Protein AF-0000000066780459 (afdb_homodimer)

pLDDT: mean 80.18, std 23.75, range [12.82, 98.44]

Nearest PDB structures (foldseek):
  1ce8-assembly1_A  TM=6.711E-01  e=1.599E-09  Escherichia coli
  1m6v-assembly1_G  TM=5.748E-01  e=7.649E-10  Escherichia coli
  1c30-assembly1_A  TM=6.714E-01  e=2.297E-08  Escherichia coli
  1a9x-assembly1_A  TM=5.619E-01  e=2.516E-09  Escherichia coli
  1jdb-assembly1_K  TM=5.556E-01  e=8.760E-09  Escherichia coli

Secondary structure (DSSP, 8-state):
--TTTTT---------GGGHHHHHHHHHHTT--S-B-----B-TTSSS-BHHHHHHHHHTT--B-S--GGGSS-BHHHHHHHHHTTT-----EEEESS-TTHHHHTTTPPSSEEEE-SB-STTTT--GGGEESSHHHHHHHHHHHHHHHS-EEEEE---EEEEEEEEEE-TTSGGGEEEPPPEEE----STT----HHHHHHS---TTSEEEPPTTSTTHHHHHHHHHHHHHHHHTT-SEEEEEEEEETTT--EEEEEEEET---S--GGGT--HHHHHHHH-SS--HHHHHHHHHHHHHHHHHHHS-SEEEEE-TTS-EEEEESS-B-TT-BSSB-SSSB--EEEEEE--TT-SS---EEEEEESSSS--EEEEEE-SS-SEEEEESSSEEEEESS-B-TTPBPEE-GGGG--TTSPPEE-----TT--SEE-----EE----HHHHHHHHHHHHHHHHHHHHHHHHHHHHHHHHHT----------------------------------------GGG-----TT-/--TTTTT---------GGGHHHHHHHHHHTT--S-B-----B-TTSSS-BHHHHHHHHHTT--B-S--GGGSS-BHHHHHHHHHTTT-----EEEESS-TTHHHHTTTPPSSEEEE-SB-STTTT--GGGEESSHHHHHHHHHHHHHHHS-EEEEE---EEEEEEEEEE-TTSGGGEEEPPPEEE----STT----HHHHHHS---TTSEEEPPTTSTTHHHHHHHHHHHHHHHHTT-SEEEEEEEEETTT--EEEEEEEET---S--GGGT--HHHHHHHH-SS--HHHHHHHHHHHHHHHHHHHS-SEEEEE-TT--EEEEESS-B-TT-BSSB-SSSB--EEEEEEE-TT-SS--EEEEEEESSSS--EEEEEE-SS-SEEEEESSSEEEEESS-B-TTPBPEE-GGGG--TTSPPEE-----TT--SEE-----EE----HHHHHHHHHHHHHHHHHHHHHHHHHHHHHHHHHT---------------------------------------------------

Foldseek 3Di:
DPPVPPPDDDDDDADWQVCLLVVLVVVVVVVPDQEAEDLFQDDPPDRTDFLSNLVSCVVSLGQYFFFHSQQRKDWQVVLCCQLVVVPAAAFDKAKDLDCPPVCVRCVVEDPFKFKADGIPGQRPPGDPLRTDRDPVSVSVSQVVCCVPPSMIMITHDFFAWKWKWKKAAACVDVVRIDTFFIKTFPPAPHRNGDDHNCCVQVPLLDPRGIDTDDPPQPARVQVRVSLVSSCCRSRVRGHMWMWIWGQHPVPRYIHTRDIRTSDHADDDVVSRGDPVQVRQCPGPVHHPSNVVVRRSVVSVVVSVLQDAQKDWDADPVRDIFIFGQAKDFWQAFRGDHPSGDWAKAKDWDWDPPDPATDIWIWIFGDPPDGDIGTAAEDPDFQKDWDDDPHITITGRGIGHHGGIGYDHQQRSQDQPHDKHADDNPDPPDPRIHHHHHDDDDDDPPVNVVVVCVVVVVVVVVVVVVVVVVVVVVVVVVPPDPPPPPPDDDDDDDDDDDDDDDDDDDDDDDDDDDDDDDPPPDDDDDDVVD/DPPVVPPDDDDDDADWQVCLLVVLVVVVVVVPDQEAEDLFQDDPPDRTDFLSNLVSCVVSLGQYFFFHSQQRKDWQVVLCCQLVVVPAAAFDKAKDLDCPPVCVRCVVEDPQKFKADGIPGQRPPGDPLRTHRDPVSVSVSQVVCCVPPSMIMITHDFFAWKWKWKKAAACVDVVRIDTFFIKTFPPAPGRNGDDHNCCVQVPQLDPRGIDTDDPPQPARVQVRVSLVSSCCRSRVRGHMWMWIWGQHPVPRYIHTRDIRTSDHADDDVVSRGDPVQVRQCPGPVHHPSNVVVRRSVVSVVVSVLQDAQKDWDADPVRHIFIFGQAKDFWQAFRGDHPSGAWAKAKDWDWDPPDPATDIWIWIFGDPPDGDIGTAAEDPDFQKDWDDDPHITITGRGIGHHGGIGYDHQQRSQDQPHDKHADDNPDPPDPRIHHHHHDDDDDDDPVNVVVVCVVVVVVVVVVVVVVVVVVVVVVVVVPPDPPPPPPDPDDDDDDDDYDYDDDDDDDDDDDDDDDDDDDDYDDDDDDDDD

Structure (mmCIF, N/CA/C/O backbone):
data_AF-0000000066780459-model_v1
#
loop_
_entity.id
_entity.type
_entity.pdbx_description
1 polymer 'Uncharacterized protein'
#
loop_
_atom_site.group_PDB
_atom_site.id
_atom_site.type_symbol
_atom_site.label_atom_id
_atom_site.label_alt_id
_atom_site.label_comp_id
_atom_site.label_asym_id
_atom_site.label_entity_id
_atom_site.label_seq_id
_atom_site.pdbx_PDB_ins_code
_atom_site.Cartn_x
_atom_site.Cartn_y
_atom_site.Cartn_z
_atom_site.occupancy
_atom_site.B_iso_or_equiv
_atom_site.auth_seq_id
_atom_site.auth_comp_id
_atom_site.auth_asym_id
_atom_site.auth_atom_id
_atom_site.pdbx_PDB_model_num
ATOM 1 N N . MET A 1 1 ? -21.969 7.328 26.766 1 37.88 1 MET A N 1
ATOM 2 C CA . MET A 1 1 ? -22.828 7.523 25.594 1 37.88 1 MET A CA 1
ATOM 3 C C . MET A 1 1 ? -24.297 7.309 25.938 1 37.88 1 MET A C 1
ATOM 5 O O . MET A 1 1 ? -25.047 6.734 25.156 1 37.88 1 MET A O 1
ATOM 9 N N . LYS A 1 2 ? -24.547 7.613 27.109 1 36.44 2 LYS A N 1
ATOM 10 C CA . LYS A 1 2 ? -25.844 7.266 27.703 1 36.44 2 LYS A CA 1
ATOM 11 C C . LYS A 1 2 ? -26.984 7.992 26.984 1 36.44 2 LYS A C 1
ATOM 13 O O . LYS A 1 2 ? -28.062 7.43 26.812 1 36.44 2 LYS A O 1
ATOM 18 N N . LYS A 1 3 ? -26.828 9.258 26.688 1 39.12 3 LYS A N 1
ATOM 19 C CA . LYS A 1 3 ? -28.047 9.992 26.375 1 39.12 3 LYS A CA 1
ATOM 20 C C . LYS A 1 3 ? -28.5 9.711 24.953 1 39.12 3 LYS A C 1
ATOM 22 O O . LYS A 1 3 ? -29.625 10.047 24.578 1 39.12 3 LYS A O 1
ATOM 27 N N . ASP A 1 4 ? -27.578 9.656 24 1 44.22 4 ASP A N 1
ATOM 28 C CA . ASP A 1 4 ? -28.047 9.555 22.625 1 44.22 4 ASP A CA 1
ATOM 29 C C . ASP A 1 4 ? -28.625 8.164 22.359 1 44.22 4 ASP A C 1
ATOM 31 O O . ASP A 1 4 ? -28.453 7.617 21.266 1 44.22 4 ASP A O 1
ATOM 35 N N . ARG A 1 5 ? -29.109 7.512 23.359 1 50.66 5 ARG A N 1
ATOM 36 C CA . ARG A 1 5 ? -29.562 6.141 23.594 1 50.66 5 ARG A CA 1
ATOM 37 C C . ARG A 1 5 ? -30.688 5.762 22.625 1 50.66 5 ARG A C 1
ATOM 39 O O . ARG A 1 5 ? -30.984 4.578 22.453 1 50.66 5 ARG A O 1
ATOM 46 N N . HIS A 1 6 ? -31.172 6.859 21.938 1 64.19 6 HIS A N 1
ATOM 47 C CA . HIS A 1 6 ? -32.375 6.324 21.297 1 64.19 6 HIS A CA 1
ATOM 48 C C . HIS A 1 6 ? -32.062 5.891 19.859 1 64.19 6 HIS A C 1
ATOM 50 O O . HIS A 1 6 ? -32.656 4.934 19.359 1 64.19 6 HIS A O 1
ATOM 56 N N . LYS A 1 7 ? -31 6.531 19.156 1 85.19 7 LYS A N 1
ATOM 57 C CA . LYS A 1 7 ? -30.859 6.211 17.75 1 85.19 7 LYS A CA 1
ATOM 58 C C . LYS A 1 7 ? -29.828 5.098 17.547 1 85.19 7 LYS A C 1
ATOM 60 O O . LYS A 1 7 ? -29.969 4.293 16.609 1 85.19 7 LYS A O 1
ATOM 65 N N . TYR A 1 8 ? -28.906 5.09 18.578 1 90.25 8 TYR A N 1
ATOM 66 C CA . TYR A 1 8 ? -27.844 4.105 18.422 1 90.25 8 TYR A CA 1
ATOM 67 C C . TYR A 1 8 ? -27.766 3.186 19.625 1 90.25 8 TYR A C 1
ATOM 69 O O . TYR A 1 8 ? -28 3.619 20.766 1 90.25 8 TYR A O 1
ATOM 77 N N . SER A 1 9 ? -27.547 1.994 19.391 1 92.5 9 SER A N 1
ATOM 78 C CA . SER A 1 9 ? -27.188 1.03 20.438 1 92.5 9 SER A CA 1
ATOM 79 C C . SER A 1 9 ? -25.734 0.6 20.297 1 92.5 9 SER A C 1
ATOM 81 O O . SER A 1 9 ? -25.281 0.232 19.219 1 92.5 9 SER A O 1
ATOM 83 N N . PHE A 1 10 ? -25.031 0.778 21.469 1 91.75 10 PHE A N 1
ATOM 84 C CA . PHE A 1 10 ? -23.609 0.51 21.406 1 91.75 10 PHE A CA 1
ATOM 85 C C . PHE A 1 10 ? -23.266 -0.778 22.141 1 91.75 10 PHE A C 1
ATOM 87 O O . PHE A 1 10 ? -23.828 -1.061 23.203 1 91.75 10 PHE A O 1
ATOM 94 N N . ALA A 1 11 ? -22.359 -1.571 21.516 1 94.06 11 ALA A N 1
ATOM 95 C CA . ALA A 1 11 ? -21.672 -2.697 22.156 1 94.06 11 ALA A CA 1
ATOM 96 C C . ALA A 1 11 ? -20.156 -2.502 22.156 1 94.06 11 ALA A C 1
ATOM 98 O O . ALA A 1 11 ? -19.562 -2.209 21.109 1 94.06 11 ALA A O 1
ATOM 99 N N . ASP A 1 12 ? -19.531 -2.652 23.328 1 93.19 12 ASP A N 1
ATOM 100 C CA . ASP A 1 12 ? -18.094 -2.447 23.453 1 93.19 12 ASP A CA 1
ATOM 101 C C . ASP A 1 12 ? -17.328 -3.762 23.297 1 93.19 12 ASP A C 1
ATOM 103 O O . ASP A 1 12 ? -17.734 -4.789 23.844 1 93.19 12 ASP A O 1
ATOM 107 N N . VAL A 1 13 ? -16.297 -3.707 22.484 1 95.44 13 VAL A N 1
ATOM 108 C CA . VAL A 1 13 ? -15.414 -4.859 22.312 1 95.44 13 VAL A CA 1
ATOM 109 C C . VAL A 1 13 ? -13.961 -4.438 22.484 1 95.44 13 VAL A C 1
ATOM 111 O O . VAL A 1 13 ? -13.492 -3.502 21.828 1 95.44 13 VAL A O 1
ATOM 114 N N . SER A 1 14 ? -13.25 -5.062 23.391 1 94.62 14 SER A N 1
ATOM 115 C CA . SER A 1 14 ? -11.82 -4.82 23.547 1 94.62 14 SER A CA 1
ATOM 116 C C . SER A 1 14 ? -11.008 -5.527 22.469 1 94.62 14 SER A C 1
ATOM 118 O O . SER A 1 14 ? -11.242 -6.703 22.188 1 94.62 14 SER A O 1
ATOM 120 N N . MET A 1 15 ? -10.125 -4.766 21.938 1 95.56 15 MET A N 1
ATOM 121 C CA . MET A 1 15 ? -9.305 -5.297 20.844 1 95.56 15 MET A CA 1
ATOM 122 C C . MET A 1 15 ? -7.887 -5.594 21.328 1 95.56 15 MET A C 1
ATOM 124 O O . MET A 1 15 ? -7.316 -4.82 22.094 1 95.56 15 MET A O 1
ATOM 128 N N . LYS A 1 16 ? -7.332 -6.699 20.859 1 94.5 16 LYS A N 1
ATOM 129 C CA . LYS A 1 16 ? -5.926 -7.047 21.047 1 94.5 16 LYS A CA 1
ATOM 130 C C . LYS A 1 16 ? -5.18 -7.09 19.719 1 94.5 16 LYS A C 1
ATOM 132 O O . LYS A 1 16 ? -5.617 -7.754 18.781 1 94.5 16 LYS A O 1
ATOM 137 N N . LYS A 1 17 ? -4.09 -6.461 19.734 1 93.31 17 LYS A N 1
ATOM 138 C CA . LYS A 1 17 ? -3.295 -6.344 18.516 1 93.31 17 LYS A CA 1
ATOM 139 C C . LYS A 1 17 ? -2.979 -7.715 17.938 1 93.31 17 LYS A C 1
ATOM 141 O O . LYS A 1 17 ? -2.998 -7.898 16.719 1 93.31 17 LYS A O 1
ATOM 146 N N . ILE A 1 18 ? -2.781 -8.719 18.75 1 92.19 18 ILE A N 1
ATOM 147 C CA . ILE A 1 18 ? -2.309 -10.039 18.344 1 92.19 18 ILE A CA 1
ATOM 148 C C . ILE A 1 18 ? -3.393 -10.758 17.547 1 92.19 18 ILE A C 1
ATOM 150 O O . ILE A 1 18 ? -3.1 -11.672 16.766 1 92.19 18 ILE A O 1
ATOM 154 N N . ASP A 1 19 ? -4.652 -10.352 17.625 1 92.69 19 ASP A N 1
ATOM 155 C CA . ASP A 1 19 ? -5.715 -11.07 16.938 1 92.69 19 ASP A CA 1
ATOM 156 C C . ASP A 1 19 ? -6.742 -10.102 16.359 1 92.69 19 ASP A C 1
ATOM 158 O O . ASP A 1 19 ? -7.918 -10.445 16.203 1 92.69 19 ASP A O 1
ATOM 162 N N . SER A 1 20 ? -6.328 -8.898 16.062 1 94.06 20 SER A N 1
ATOM 163 C CA . SER A 1 20 ? -7.211 -7.855 15.547 1 94.06 20 SER A CA 1
ATOM 164 C C . SER A 1 20 ? -7.965 -8.328 14.312 1 94.06 20 SER A C 1
ATOM 166 O O . SER A 1 20 ? -9.18 -8.156 14.211 1 94.06 20 SER A O 1
ATOM 168 N N . TYR A 1 21 ? -7.285 -8.945 13.352 1 91.94 21 TYR A N 1
ATOM 169 C CA . TYR A 1 21 ? -7.902 -9.359 12.094 1 91.94 21 TYR A CA 1
ATOM 170 C C . TYR A 1 21 ? -8.977 -10.414 12.336 1 91.94 21 TYR A C 1
ATOM 172 O O . TYR A 1 21 ? -10.078 -10.32 11.797 1 91.94 21 TYR A O 1
ATOM 180 N N . ARG A 1 22 ? -8.641 -11.359 13.141 1 91.31 22 ARG A N 1
ATOM 181 C CA . ARG A 1 22 ? -9.586 -12.422 13.445 1 91.31 22 ARG A CA 1
ATOM 182 C C . ARG A 1 22 ? -10.805 -11.875 14.188 1 91.31 22 ARG A C 1
ATOM 184 O O . ARG A 1 22 ? -11.945 -12.219 13.867 1 91.31 22 ARG A O 1
ATOM 191 N N . THR A 1 23 ? -10.562 -11.055 15.18 1 95.12 23 THR A N 1
ATOM 192 C CA . THR A 1 23 ? -11.648 -10.484 15.977 1 95.12 23 THR A CA 1
ATOM 193 C C . THR A 1 23 ? -12.562 -9.633 15.102 1 95.12 23 THR A C 1
ATOM 195 O O . THR A 1 23 ? -13.789 -9.75 15.172 1 95.12 23 THR A O 1
ATOM 198 N N . VAL A 1 24 ? -12.016 -8.797 14.234 1 96.06 24 VAL A N 1
ATOM 199 C CA . VAL A 1 24 ? -12.805 -7.945 13.352 1 96.06 24 VAL A CA 1
ATOM 200 C C . VAL A 1 24 ? -13.625 -8.805 12.391 1 96.06 24 VAL A C 1
ATOM 202 O O . VAL A 1 24 ? -14.812 -8.555 12.18 1 96.06 24 VAL A O 1
ATOM 205 N N . ARG A 1 25 ? -12.977 -9.773 11.812 1 92.44 25 ARG A N 1
ATOM 206 C CA . ARG A 1 25 ? -13.695 -10.672 10.906 1 92.44 25 ARG A CA 1
ATOM 207 C C . ARG A 1 25 ? -14.906 -11.289 11.602 1 92.44 25 ARG A C 1
ATOM 209 O O . ARG A 1 25 ? -16 -11.297 11.039 1 92.44 25 ARG A O 1
ATOM 216 N N . LYS A 1 26 ? -14.711 -11.766 12.82 1 93.69 26 LYS A N 1
ATOM 217 C CA . LYS A 1 26 ? -15.797 -12.391 13.57 1 93.69 26 LYS A CA 1
ATOM 218 C C . LYS A 1 26 ? -16.922 -11.398 13.852 1 93.69 26 LYS A C 1
ATOM 220 O O . LYS A 1 26 ? -18.094 -11.742 13.75 1 93.69 26 LYS A O 1
ATOM 225 N N . LEU A 1 27 ? -16.547 -10.25 14.188 1 96.12 27 LEU A N 1
ATOM 226 C CA . LEU A 1 27 ? -17.547 -9.219 14.477 1 96.12 27 LEU A CA 1
ATOM 227 C C . LEU A 1 27 ? -18.344 -8.867 13.227 1 96.12 27 LEU A C 1
ATOM 229 O O . LEU A 1 27 ? -19.562 -8.75 13.273 1 96.12 27 LEU A O 1
ATOM 233 N N . VAL A 1 28 ? -17.656 -8.672 12.102 1 94.06 28 VAL A N 1
ATOM 234 C CA . VAL A 1 28 ? -18.312 -8.289 10.852 1 94.06 28 VAL A CA 1
ATOM 235 C C . VAL A 1 28 ? -19.203 -9.422 10.367 1 94.06 28 VAL A C 1
ATOM 237 O O . VAL A 1 28 ? -20.359 -9.195 9.977 1 94.06 28 VAL A O 1
ATOM 240 N N . THR A 1 29 ? -18.766 -10.648 10.5 1 90.81 29 THR A N 1
ATOM 241 C CA . THR A 1 29 ? -19.484 -11.797 9.969 1 90.81 29 THR A CA 1
ATOM 242 C C . THR A 1 29 ? -20.688 -12.133 10.844 1 90.81 29 THR A C 1
ATOM 244 O O . THR A 1 29 ? -21.625 -12.805 10.398 1 90.81 29 THR A O 1
ATOM 247 N N . SER A 1 30 ? -20.656 -11.68 12.086 1 93.12 30 SER A N 1
ATOM 248 C CA . SER A 1 30 ? -21.797 -11.906 12.969 1 93.12 30 SER A CA 1
ATOM 249 C C . SER A 1 30 ? -23.047 -11.211 12.445 1 93.12 30 SER A C 1
ATOM 251 O O . SER A 1 30 ? -24.172 -11.547 12.844 1 93.12 30 SER A O 1
ATOM 253 N N . ASN A 1 31 ? -22.891 -10.141 11.633 1 90.81 31 ASN A N 1
ATOM 254 C CA . ASN A 1 31 ? -23.969 -9.328 11.062 1 90.81 31 ASN A CA 1
ATOM 255 C C . ASN A 1 31 ? -24.828 -8.688 12.148 1 90.81 31 ASN A C 1
ATOM 257 O O . ASN A 1 31 ? -26 -8.406 11.922 1 90.81 31 ASN A O 1
ATOM 261 N N . LYS A 1 32 ? -24.25 -8.492 13.281 1 94.5 32 LYS A N 1
ATOM 262 C CA . LYS A 1 32 ? -24.969 -7.914 14.414 1 94.5 32 LYS A CA 1
ATOM 263 C C . LYS A 1 32 ? -24.766 -6.406 14.492 1 94.5 32 LYS A C 1
ATOM 265 O O . LYS A 1 32 ? -25.484 -5.711 15.211 1 94.5 32 LYS A O 1
ATOM 270 N N . TYR A 1 33 ? -23.828 -5.918 13.75 1 96.19 33 TYR A N 1
ATOM 271 C CA . TYR A 1 33 ? -23.422 -4.52 13.883 1 96.19 33 TYR A CA 1
ATOM 272 C C . TYR A 1 33 ? -23.484 -3.805 12.547 1 96.19 33 TYR A C 1
ATOM 274 O O . TYR A 1 33 ? -23.031 -4.336 11.523 1 96.19 33 TYR A O 1
ATOM 282 N N . ASP A 1 34 ? -23.953 -2.604 12.547 1 96.12 34 ASP A N 1
ATOM 283 C CA . ASP A 1 34 ? -24.094 -1.812 11.328 1 96.12 34 ASP A CA 1
ATOM 284 C C . ASP A 1 34 ? -22.844 -0.964 11.078 1 96.12 34 ASP A C 1
ATOM 286 O O . ASP A 1 34 ? -22.469 -0.74 9.93 1 96.12 34 ASP A O 1
ATOM 290 N N . VAL A 1 35 ? -22.328 -0.477 12.172 1 97.62 35 VAL A N 1
ATOM 291 C CA . VAL A 1 35 ? -21.188 0.418 12.094 1 97.62 35 VAL A CA 1
ATOM 292 C C . VAL A 1 35 ? -20.203 0.1 13.227 1 97.62 35 VAL A C 1
ATOM 294 O O . VAL A 1 35 ? -20.625 -0.276 14.328 1 97.62 35 VAL A O 1
ATOM 297 N N . PHE A 1 36 ? -18.984 0.232 12.961 1 97.81 36 PHE A N 1
ATOM 298 C CA . PHE A 1 36 ? -17.938 0.041 13.969 1 97.81 36 PHE A CA 1
ATOM 299 C C . PHE A 1 36 ? -17.312 1.375 14.367 1 97.81 36 PHE A C 1
ATOM 301 O O . PHE A 1 36 ? -16.625 2.002 13.57 1 97.81 36 PHE A O 1
ATOM 308 N N . PHE A 1 37 ? -17.578 1.773 15.531 1 95.81 37 PHE A N 1
ATOM 309 C CA . PHE A 1 37 ? -16.969 2.977 16.094 1 95.81 37 PHE A CA 1
ATOM 310 C C . PHE A 1 37 ? -15.562 2.688 16.609 1 95.81 37 PHE A C 1
ATOM 312 O O . PHE A 1 37 ? -15.398 2.16 17.703 1 95.81 37 PHE A O 1
ATOM 319 N N . ASN A 1 38 ? -14.555 3.055 15.836 1 95.88 38 ASN A N 1
ATOM 320 C CA . ASN A 1 38 ? -13.18 2.688 16.156 1 95.88 38 ASN A CA 1
ATOM 321 C C . ASN A 1 38 ? -12.539 3.682 17.125 1 95.88 38 ASN A C 1
ATOM 323 O O . ASN A 1 38 ? -12.391 4.859 16.797 1 95.88 38 ASN A O 1
ATOM 327 N N . LEU A 1 39 ? -12.117 3.182 18.25 1 93.25 39 LEU A N 1
ATOM 328 C CA . LEU A 1 39 ? -11.461 4.008 19.266 1 93.25 39 LEU A CA 1
ATOM 329 C C . LEU A 1 39 ? -10.039 3.525 19.516 1 93.25 39 LEU A C 1
ATOM 331 O O . LEU A 1 39 ? -9.383 3.975 20.453 1 93.25 39 LEU A O 1
ATOM 335 N N . CYS A 1 40 ? -9.578 2.584 18.688 1 93 40 CYS A N 1
ATOM 336 C CA . CYS A 1 40 ? -8.211 2.096 18.812 1 93 40 CYS A CA 1
ATOM 337 C C . CYS A 1 40 ? -7.211 3.111 18.266 1 93 40 CYS A C 1
ATOM 339 O O . CYS A 1 40 ? -7.352 3.584 17.141 1 93 40 CYS A O 1
ATOM 341 N N . ASP A 1 41 ? -6.199 3.418 19.047 1 89 41 ASP A N 1
ATOM 342 C CA . ASP A 1 41 ? -5.242 4.441 18.625 1 89 41 ASP A CA 1
ATOM 343 C C . ASP A 1 41 ? -3.809 3.998 18.922 1 89 41 ASP A C 1
ATOM 345 O O . ASP A 1 41 ? -2.914 4.832 19.062 1 89 41 ASP A O 1
ATOM 349 N N . GLY A 1 42 ? -3.604 2.727 19.047 1 88.69 42 GLY A N 1
ATOM 350 C CA . GLY A 1 42 ? -2.262 2.23 19.297 1 88.69 42 GLY A CA 1
ATOM 351 C C . GLY A 1 42 ? -1.321 2.426 18.125 1 88.69 42 GLY A C 1
ATOM 352 O O . GLY A 1 42 ? -1.724 2.277 16.969 1 88.69 42 GLY A O 1
ATOM 353 N N . GLY A 1 43 ? -0.076 2.76 18.453 1 87.19 43 GLY A N 1
ATOM 354 C CA . GLY A 1 43 ? 0.951 2.859 17.438 1 87.19 43 GLY A CA 1
ATOM 355 C C . GLY A 1 43 ? 1.487 1.512 16.984 1 87.19 43 GLY A C 1
ATOM 356 O O . GLY A 1 43 ? 1.305 0.508 17.688 1 87.19 43 GLY A O 1
ATOM 357 N N . ARG A 1 44 ? 2.119 1.483 15.836 1 86.12 44 ARG A N 1
ATOM 358 C CA . ARG A 1 44 ? 2.695 0.253 15.297 1 86.12 44 ARG A CA 1
ATOM 359 C C . ARG A 1 44 ? 3.729 -0.329 16.266 1 86.12 44 ARG A C 1
ATOM 361 O O . ARG A 1 44 ? 3.818 -1.548 16.422 1 86.12 44 ARG A O 1
ATOM 368 N N . ASP A 1 45 ? 4.484 0.536 16.891 1 86.31 45 ASP A N 1
ATOM 369 C CA . ASP A 1 45 ? 5.562 0.108 17.781 1 86.31 45 ASP A CA 1
ATOM 370 C C . ASP A 1 45 ? 5.039 -0.149 19.188 1 86.31 45 ASP A C 1
ATOM 372 O O . ASP A 1 45 ? 5.816 -0.461 20.094 1 86.31 45 ASP A O 1
ATOM 376 N N . GLU A 1 46 ? 3.754 -0.04 19.391 1 87.25 46 GLU A N 1
ATOM 377 C CA . GLU A 1 46 ? 3.133 -0.307 20.688 1 87.25 46 GLU A CA 1
ATOM 378 C C . GLU A 1 46 ? 2.395 -1.643 20.672 1 87.25 46 GLU A C 1
ATOM 380 O O . GLU A 1 46 ? 2.131 -2.207 19.609 1 87.25 46 GLU A O 1
ATOM 385 N N . LYS A 1 47 ? 2.092 -2.08 21.891 1 89.62 47 LYS A N 1
ATOM 386 C CA . LYS A 1 47 ? 1.354 -3.336 22.016 1 89.62 47 LYS A CA 1
ATOM 387 C C . LYS A 1 47 ? -0.144 -3.113 21.828 1 89.62 47 LYS A C 1
ATOM 389 O O . LYS A 1 47 ? -0.891 -4.062 21.578 1 89.62 47 LYS A O 1
ATOM 394 N N . ARG A 1 48 ? -0.58 -1.941 21.969 1 90.94 48 ARG A N 1
ATOM 395 C CA . ARG A 1 48 ? -1.997 -1.627 21.828 1 90.94 48 ARG A CA 1
ATOM 396 C C . ARG A 1 48 ? -2.426 -1.698 20.359 1 90.94 48 ARG A C 1
ATOM 398 O O . ARG A 1 48 ? -1.646 -1.373 19.469 1 90.94 48 ARG A O 1
ATOM 405 N N . ALA A 1 49 ? -3.695 -2.094 20.172 1 94.12 49 ALA A N 1
ATOM 406 C CA . ALA A 1 49 ? -4.254 -2.188 18.812 1 94.12 49 ALA A CA 1
ATOM 407 C C . ALA A 1 49 ? -4.426 -0.804 18.203 1 94.12 49 ALA A C 1
ATOM 409 O O . ALA A 1 49 ? -4.77 0.156 18.891 1 94.12 49 ALA A O 1
ATOM 410 N N . GLY A 1 50 ? -4.176 -0.692 16.922 1 93.25 50 GLY A N 1
ATOM 411 C CA . GLY A 1 50 ? -4.262 0.56 16.188 1 93.25 50 GLY A CA 1
ATOM 412 C C . GLY A 1 50 ? -4.59 0.368 14.719 1 93.25 50 GLY A C 1
ATOM 413 O O . GLY A 1 50 ? -5.73 0.053 14.367 1 93.25 50 GLY A O 1
ATOM 414 N N . VAL A 1 51 ? -3.584 0.511 13.859 1 92.62 51 VAL A N 1
ATOM 415 C CA . VAL A 1 51 ? -3.82 0.506 12.422 1 92.62 51 VAL A CA 1
ATOM 416 C C . VAL A 1 51 ? -4.246 -0.89 11.977 1 92.62 51 VAL A C 1
ATOM 418 O O . VAL A 1 51 ? -4.957 -1.039 10.977 1 92.62 51 VAL A O 1
ATOM 421 N N . ASP A 1 52 ? -3.83 -1.92 12.688 1 93.44 52 ASP A N 1
ATOM 422 C CA . ASP A 1 52 ? -4.219 -3.289 12.359 1 93.44 52 ASP A CA 1
ATOM 423 C C . ASP A 1 52 ? -5.734 -3.453 12.398 1 93.44 52 ASP A C 1
ATOM 425 O O . ASP A 1 52 ? -6.305 -4.188 11.586 1 93.44 52 ASP A O 1
ATOM 429 N N . VAL A 1 53 ? -6.391 -2.766 13.289 1 96.69 53 VAL A N 1
ATOM 430 C CA . VAL A 1 53 ? -7.848 -2.809 13.375 1 96.69 53 VAL A CA 1
ATOM 431 C C . VAL A 1 53 ? -8.453 -2.135 12.148 1 96.69 53 VAL A C 1
ATOM 433 O O . VAL A 1 53 ? -9.375 -2.674 11.523 1 96.69 53 VAL A O 1
ATOM 436 N N . VAL A 1 54 ? -7.957 -0.997 11.812 1 95.38 54 VAL A N 1
ATOM 437 C CA . VAL A 1 54 ? -8.477 -0.233 10.68 1 95.38 54 VAL A CA 1
ATOM 438 C C . VAL A 1 54 ? -8.289 -1.032 9.391 1 95.38 54 VAL A C 1
ATOM 440 O O . VAL A 1 54 ? -9.219 -1.146 8.586 1 95.38 54 VAL A O 1
ATOM 443 N N . GLU A 1 55 ? -7.137 -1.595 9.195 1 92.44 55 GLU A N 1
ATOM 444 C CA . GLU A 1 55 ? -6.863 -2.41 8.016 1 92.44 55 GLU A CA 1
ATOM 445 C C . GLU A 1 55 ? -7.812 -3.602 7.938 1 92.44 55 GLU A C 1
ATOM 447 O O . GLU A 1 55 ? -8.289 -3.951 6.855 1 92.44 55 GLU A O 1
ATOM 452 N N . ALA A 1 56 ? -8.031 -4.234 9.062 1 93.5 56 ALA A N 1
ATOM 453 C CA . ALA A 1 56 ? -8.961 -5.359 9.109 1 93.5 56 ALA A CA 1
ATOM 454 C C . ALA A 1 56 ? -10.367 -4.922 8.703 1 93.5 56 ALA A C 1
ATOM 456 O O . ALA A 1 56 ? -11.055 -5.625 7.957 1 93.5 56 ALA A O 1
ATOM 457 N N . LEU A 1 57 ? -10.805 -3.803 9.219 1 95.31 57 LEU A N 1
ATOM 458 C CA . LEU A 1 57 ? -12.125 -3.271 8.883 1 95.31 57 LEU A CA 1
ATOM 459 C C . LEU A 1 57 ? -12.227 -2.967 7.395 1 95.31 57 LEU A C 1
ATOM 461 O O . LEU A 1 57 ? -13.25 -3.256 6.766 1 95.31 57 LEU A O 1
ATOM 465 N N . GLU A 1 58 ? -11.211 -2.424 6.828 1 90.5 58 GLU A N 1
ATOM 466 C CA . GLU A 1 58 ? -11.18 -2.139 5.398 1 90.5 58 GLU A CA 1
ATOM 467 C C . GLU A 1 58 ? -11.227 -3.424 4.574 1 90.5 58 GLU A C 1
ATOM 469 O O . GLU A 1 58 ? -11.945 -3.504 3.58 1 90.5 58 GLU A O 1
ATOM 474 N N . GLU A 1 59 ? -10.445 -4.34 5.012 1 86.56 59 GLU A N 1
ATOM 475 C CA . GLU A 1 59 ? -10.398 -5.613 4.301 1 86.56 59 GLU A CA 1
ATOM 476 C C . GLU A 1 59 ? -11.773 -6.27 4.246 1 86.56 59 GLU A C 1
ATOM 478 O O . GLU A 1 59 ? -12.125 -6.906 3.252 1 86.56 59 GLU A O 1
ATOM 483 N N . GLN A 1 60 ? -12.531 -6.098 5.309 1 89 60 GLN A N 1
ATOM 484 C CA . GLN A 1 60 ? -13.859 -6.695 5.398 1 89 60 GLN A CA 1
ATOM 485 C C . GLN A 1 60 ? -14.922 -5.762 4.828 1 89 60 GLN A C 1
ATOM 487 O O . GLN A 1 60 ? -16.125 -6.027 4.957 1 89 60 GLN A O 1
ATOM 492 N N . ASN A 1 61 ? -14.555 -4.641 4.297 1 89.38 61 ASN A N 1
ATOM 493 C CA . ASN A 1 61 ? -15.461 -3.604 3.812 1 89.38 61 ASN A CA 1
ATOM 494 C C . ASN A 1 61 ? -16.516 -3.24 4.859 1 89.38 61 ASN A C 1
ATOM 496 O O . ASN A 1 61 ? -17.703 -3.176 4.555 1 89.38 61 ASN A O 1
ATOM 500 N N . ALA A 1 62 ? -16.094 -3.068 6.055 1 95.25 62 ALA A N 1
ATOM 501 C CA . ALA A 1 62 ? -16.984 -2.648 7.137 1 95.25 62 ALA A CA 1
ATOM 502 C C . ALA A 1 62 ? -17.156 -1.134 7.148 1 95.25 62 ALA A C 1
ATOM 504 O O . ALA A 1 62 ? -16.281 -0.399 6.668 1 95.25 62 ALA A O 1
ATOM 505 N N . ALA A 1 63 ? -18.312 -0.714 7.574 1 96.69 63 ALA A N 1
ATOM 506 C CA . ALA A 1 63 ? -18.469 0.703 7.891 1 96.69 63 ALA A CA 1
ATOM 507 C C . ALA A 1 63 ? -17.812 1.046 9.227 1 96.69 63 ALA A C 1
ATOM 509 O O . ALA A 1 63 ? -18.141 0.457 10.258 1 96.69 63 ALA A O 1
ATOM 510 N N . PHE A 1 64 ? -16.891 1.993 9.227 1 97.44 64 PHE A N 1
ATOM 511 C CA . PHE A 1 64 ? -16.219 2.338 10.484 1 97.44 64 PHE A CA 1
ATOM 512 C C . PHE A 1 64 ? -15.93 3.832 10.547 1 97.44 64 PHE A C 1
ATOM 514 O O . PHE A 1 64 ? -15.789 4.488 9.516 1 97.44 64 PHE A O 1
ATOM 521 N N . THR A 1 65 ? -15.859 4.336 11.727 1 96.75 65 THR A N 1
ATOM 522 C CA . THR A 1 65 ? -15.586 5.754 11.945 1 96.75 65 THR A CA 1
ATOM 523 C C . THR A 1 65 ? -14.094 5.996 12.117 1 96.75 65 THR A C 1
ATOM 525 O O . THR A 1 65 ? -13.32 5.055 12.305 1 96.75 65 THR A O 1
ATOM 528 N N . GLY A 1 66 ? -13.68 7.281 11.992 1 95.44 66 GLY A N 1
ATOM 529 C CA . GLY A 1 66 ? -12.289 7.668 12.18 1 95.44 66 GLY A CA 1
ATOM 530 C C . GLY A 1 66 ? -11.508 7.703 10.883 1 95.44 66 GLY A C 1
ATOM 531 O O . GLY A 1 66 ? -12.094 7.777 9.797 1 95.44 66 GLY A O 1
ATOM 532 N N . THR A 1 67 ? -10.25 7.695 11.047 1 93.38 67 THR A N 1
ATOM 533 C CA . THR A 1 67 ? -9.352 7.797 9.898 1 93.38 67 THR A CA 1
ATOM 534 C C . THR A 1 67 ? -9.18 6.441 9.219 1 93.38 67 THR A C 1
ATOM 536 O O . THR A 1 67 ? -9.484 5.402 9.812 1 93.38 67 THR A O 1
ATOM 539 N N . ASP A 1 68 ? -8.797 6.465 7.98 1 90.69 68 ASP A N 1
ATOM 540 C CA . ASP A 1 68 ? -8.469 5.223 7.281 1 90.69 68 ASP A CA 1
ATOM 541 C C . ASP A 1 68 ? -7.012 4.836 7.512 1 90.69 68 ASP A C 1
ATOM 543 O O . ASP A 1 68 ? -6.293 5.512 8.25 1 90.69 68 ASP A O 1
ATOM 547 N N . SER A 1 69 ? -6.602 3.699 7.012 1 89.38 69 SER A N 1
ATOM 548 C CA . SER A 1 69 ? -5.277 3.15 7.289 1 89.38 69 SER A CA 1
ATOM 549 C C . SER A 1 69 ? -4.18 4.035 6.715 1 89.38 69 SER A C 1
ATOM 551 O O . SER A 1 69 ? -3.076 4.098 7.258 1 89.38 69 SER A O 1
ATOM 553 N N . ARG A 1 70 ? -4.387 4.824 5.715 1 84.69 70 ARG A N 1
ATOM 554 C CA . ARG A 1 70 ? -3.404 5.684 5.059 1 84.69 70 ARG A CA 1
ATOM 555 C C . ARG A 1 70 ? -3.064 6.891 5.93 1 84.69 70 ARG A C 1
ATOM 557 O O . ARG A 1 70 ? -1.955 7.422 5.855 1 84.69 70 ARG A O 1
ATOM 564 N N . GLY A 1 71 ? -4.066 7.312 6.625 1 87.25 71 GLY A N 1
ATOM 565 C CA . GLY A 1 71 ? -3.871 8.508 7.426 1 87.25 71 GLY A CA 1
ATOM 566 C C . GLY A 1 71 ? -3.754 8.219 8.906 1 87.25 71 GLY A C 1
ATOM 567 O O . GLY A 1 71 ? -3.768 9.141 9.727 1 87.25 71 GLY A O 1
ATOM 568 N N . PHE A 1 72 ? -3.586 6.961 9.32 1 90.75 72 PHE A N 1
ATOM 569 C CA . PHE A 1 72 ? -3.689 6.574 10.719 1 90.75 72 PHE A CA 1
ATOM 570 C C . PHE A 1 72 ? -2.432 6.965 11.484 1 90.75 72 PHE A C 1
ATOM 572 O O . PHE A 1 72 ? -2.512 7.414 12.633 1 90.75 72 PHE A O 1
ATOM 579 N N . GLU A 1 73 ? -1.266 6.789 10.938 1 88.69 73 GLU A N 1
ATOM 580 C CA . GLU A 1 73 ? -0.009 7.082 11.617 1 88.69 73 GLU A CA 1
ATOM 581 C C . GLU A 1 73 ? 0.991 7.746 10.672 1 88.69 73 GLU A C 1
ATOM 583 O O . GLU A 1 73 ? 2.045 7.18 10.383 1 88.69 73 GLU A O 1
ATOM 588 N N . PRO A 1 74 ? 0.739 8.945 10.328 1 88.94 74 PRO A N 1
ATOM 589 C CA . PRO A 1 74 ? 1.692 9.664 9.477 1 88.94 74 PRO A CA 1
ATOM 590 C C . PRO A 1 74 ? 2.99 10.008 10.203 1 88.94 74 PRO A C 1
ATOM 592 O O . PRO A 1 74 ? 2.975 10.258 11.414 1 88.94 74 PRO A O 1
ATOM 595 N N . SER A 1 75 ? 4.09 10.055 9.5 1 89 75 SER A N 1
ATOM 596 C CA . SER A 1 75 ? 5.348 10.477 10.094 1 89 75 SER A CA 1
ATOM 597 C C . SER A 1 75 ? 5.387 11.992 10.297 1 89 75 SER A C 1
ATOM 599 O O . SER A 1 75 ? 4.766 12.734 9.539 1 89 75 SER A O 1
ATOM 601 N N . LYS A 1 76 ? 6.152 12.406 11.281 1 91.12 76 LYS A N 1
ATOM 602 C CA . LYS A 1 76 ? 6.273 13.836 11.539 1 91.12 76 LYS A CA 1
ATOM 603 C C . LYS A 1 76 ? 6.887 14.562 10.344 1 91.12 76 LYS A C 1
ATOM 605 O O . LYS A 1 76 ? 6.523 15.703 10.055 1 91.12 76 LYS A O 1
ATOM 610 N N . ILE A 1 77 ? 7.746 13.867 9.648 1 90.25 77 ILE A N 1
ATOM 611 C CA . ILE A 1 77 ? 8.367 14.484 8.477 1 90.25 77 ILE A CA 1
ATOM 612 C C . ILE A 1 77 ? 7.328 14.664 7.375 1 90.25 77 ILE A C 1
ATOM 614 O O . ILE A 1 77 ? 7.223 15.742 6.785 1 90.25 77 ILE A O 1
ATOM 618 N N . ASP A 1 78 ? 6.574 13.656 7.133 1 92 78 ASP A N 1
ATOM 619 C CA . ASP A 1 78 ? 5.531 13.75 6.117 1 92 78 ASP A CA 1
ATOM 620 C C . ASP A 1 78 ? 4.535 14.859 6.457 1 92 78 ASP A C 1
ATOM 622 O O . ASP A 1 78 ? 4.129 15.625 5.582 1 92 78 ASP A O 1
ATOM 626 N N . MET A 1 79 ? 4.176 14.906 7.715 1 93.75 79 MET A N 1
ATOM 627 C CA . MET A 1 79 ? 3.254 15.953 8.156 1 93.75 79 MET A CA 1
ATOM 628 C C . MET A 1 79 ? 3.811 17.328 7.848 1 93.75 79 MET A C 1
ATOM 630 O O . MET A 1 79 ? 3.113 18.172 7.281 1 93.75 79 MET A O 1
ATOM 634 N N . LYS A 1 80 ? 5.035 17.5 8.195 1 92.75 80 LYS A N 1
ATOM 635 C CA . LYS A 1 80 ? 5.676 18.797 8.023 1 92.75 80 LYS A CA 1
ATOM 636 C C . LYS A 1 80 ? 5.805 19.156 6.539 1 92.75 80 LYS A C 1
ATOM 638 O O . LYS A 1 80 ? 5.559 20.297 6.145 1 92.75 80 LYS A O 1
ATOM 643 N N . LEU A 1 81 ? 6.168 18.172 5.742 1 92.94 81 LEU A N 1
ATOM 644 C CA . LEU A 1 81 ? 6.309 18.422 4.312 1 92.94 81 LEU A CA 1
ATOM 645 C C . LEU A 1 81 ? 4.961 18.781 3.689 1 92.94 81 LEU A C 1
ATOM 647 O O . LEU A 1 81 ? 4.867 19.734 2.91 1 92.94 81 LEU A O 1
ATOM 651 N N . MET A 1 82 ? 3.965 18.125 4.066 1 92.75 82 MET A N 1
ATOM 652 C CA . MET A 1 82 ? 2.646 18.344 3.479 1 92.75 82 MET A CA 1
ATOM 653 C C . MET A 1 82 ? 2.07 19.688 3.904 1 92.75 82 MET A C 1
ATOM 655 O O . MET A 1 82 ? 1.652 20.484 3.062 1 92.75 82 MET A O 1
ATOM 659 N N . VAL A 1 83 ? 2.102 19.922 5.113 1 93.06 83 VAL A N 1
ATOM 660 C CA . VAL A 1 83 ? 1.458 21.125 5.609 1 93.06 83 VAL A CA 1
ATOM 661 C C . VAL A 1 83 ? 2.371 22.328 5.375 1 93.06 83 VAL A C 1
ATOM 663 O O . VAL A 1 83 ? 1.902 23.406 5.012 1 93.06 83 VAL A O 1
ATOM 666 N N . GLY A 1 84 ? 3.645 22.125 5.555 1 91.69 84 GLY A N 1
ATOM 667 C CA . GLY A 1 84 ? 4.594 23.203 5.305 1 91.69 84 GLY A CA 1
ATOM 668 C C . GLY A 1 84 ? 4.598 23.672 3.863 1 91.69 84 GLY A C 1
ATOM 669 O O . GLY A 1 84 ? 4.691 24.875 3.598 1 91.69 84 GLY A O 1
ATOM 670 N N . SER A 1 85 ? 4.477 22.75 2.998 1 90.12 85 SER A N 1
ATOM 671 C CA . SER A 1 85 ? 4.492 23.078 1.575 1 90.12 85 SER A CA 1
ATOM 672 C C . SER A 1 85 ? 3.211 23.781 1.156 1 90.12 85 SER A C 1
ATOM 674 O O . SER A 1 85 ? 3.139 24.359 0.066 1 90.12 85 SER A O 1
ATOM 676 N N . SER A 1 86 ? 2.246 23.781 1.998 1 89 86 SER A N 1
ATOM 677 C CA . SER A 1 86 ? 1.001 24.484 1.712 1 89 86 SER A CA 1
ATOM 678 C C . SER A 1 86 ? 1.057 25.922 2.201 1 89 86 SER A C 1
ATOM 680 O O . SER A 1 86 ? 0.15 26.719 1.928 1 89 86 SER A O 1
ATOM 682 N N . GLY A 1 87 ? 2.045 26.25 2.982 1 86.06 87 GLY A N 1
ATOM 683 C CA . GLY A 1 87 ? 2.199 27.609 3.48 1 86.06 87 GLY A CA 1
ATOM 684 C C . GLY A 1 87 ? 1.956 27.734 4.973 1 86.06 87 GLY A C 1
ATOM 685 O O . GLY A 1 87 ? 2.043 28.828 5.535 1 86.06 87 GLY A O 1
ATOM 686 N N . VAL A 1 88 ? 1.644 26.688 5.605 1 91.88 88 VAL A N 1
ATOM 687 C CA . VAL A 1 88 ? 1.526 26.656 7.062 1 91.88 88 VAL A CA 1
ATOM 688 C C . VAL A 1 88 ? 2.916 26.625 7.691 1 91.88 88 VAL A C 1
ATOM 690 O O . VAL A 1 88 ? 3.809 25.922 7.219 1 91.88 88 VAL A O 1
ATOM 693 N N . LYS A 1 89 ? 3.078 27.391 8.727 1 92.5 89 LYS A N 1
ATOM 694 C CA . LYS A 1 89 ? 4.383 27.453 9.383 1 92.5 89 LYS A CA 1
ATOM 695 C C . LYS A 1 89 ? 4.652 26.188 10.188 1 92.5 89 LYS A C 1
ATOM 697 O O . LYS A 1 89 ? 3.811 25.75 10.969 1 92.5 89 LYS A O 1
ATOM 702 N N . VAL A 1 90 ? 5.773 25.609 9.93 1 94 90 VAL A N 1
ATOM 703 C CA . VAL A 1 90 ? 6.281 24.469 10.688 1 94 90 VAL A CA 1
ATOM 704 C C . VAL A 1 90 ? 7.707 24.75 11.156 1 94 90 VAL A C 1
ATOM 706 O O . VAL A 1 90 ? 8.445 25.5 10.508 1 94 90 VAL A O 1
ATOM 709 N N . PRO A 1 91 ? 8.062 24.219 12.305 1 92.62 91 PRO A N 1
ATOM 710 C CA . PRO A 1 91 ? 9.461 24.422 12.695 1 92.62 91 PRO A CA 1
ATOM 711 C C . PRO A 1 91 ? 10.445 23.844 11.688 1 92.62 91 PRO A C 1
ATOM 713 O O . PRO A 1 91 ? 10.195 22.766 11.125 1 92.62 91 PRO A O 1
ATOM 716 N N . ASN A 1 92 ? 11.539 24.531 11.523 1 90.5 92 ASN A N 1
ATOM 717 C CA . ASN A 1 92 ? 12.625 23.938 10.75 1 90.5 92 ASN A CA 1
ATOM 718 C C . ASN A 1 92 ? 13.156 22.672 11.414 1 90.5 92 ASN A C 1
ATOM 720 O O . ASN A 1 92 ? 13.102 22.531 12.633 1 90.5 92 ASN A O 1
ATOM 724 N N . PHE A 1 93 ? 13.641 21.734 10.531 1 91.56 93 PHE A N 1
ATOM 725 C CA . PHE A 1 93 ? 14.047 20.469 11.117 1 91.56 93 PHE A CA 1
ATOM 726 C C . PHE A 1 93 ? 15.141 19.812 10.289 1 91.56 93 PHE A C 1
ATOM 728 O O . PHE A 1 93 ? 15.477 20.281 9.203 1 91.56 93 PHE A O 1
ATOM 735 N N . VAL A 1 94 ? 15.75 18.828 10.867 1 89.75 94 VAL A N 1
ATOM 736 C CA . VAL A 1 94 ? 16.672 17.922 10.18 1 89.75 94 VAL A CA 1
ATOM 737 C C . VAL A 1 94 ? 16.516 16.516 10.727 1 89.75 94 VAL A C 1
ATOM 739 O O . VAL A 1 94 ? 16.312 16.312 11.93 1 89.75 94 VAL A O 1
ATOM 742 N N . LEU A 1 95 ? 16.453 15.57 9.82 1 88.62 95 LEU A N 1
ATOM 743 C CA . LEU A 1 95 ? 16.453 14.164 10.195 1 88.62 95 LEU A CA 1
ATOM 744 C C . LEU A 1 95 ? 17.875 13.602 10.188 1 88.62 95 LEU A C 1
ATOM 746 O O . LEU A 1 95 ? 18.562 13.68 9.172 1 88.62 95 LEU A O 1
ATOM 750 N N . LEU A 1 96 ? 18.25 13.094 11.312 1 90.88 96 LEU A N 1
ATOM 751 C CA . LEU A 1 96 ? 19.625 12.602 11.453 1 90.88 96 LEU A CA 1
ATOM 752 C C . LEU A 1 96 ? 19.641 11.086 11.617 1 90.88 96 LEU A C 1
ATOM 754 O O . LEU A 1 96 ? 18.812 10.523 12.328 1 90.88 96 LEU A O 1
ATOM 758 N N . SER A 1 97 ? 20.578 10.438 10.859 1 87.75 97 SER A N 1
ATOM 759 C CA . SER A 1 97 ? 20.797 9.008 11.016 1 87.75 97 SER A CA 1
ATOM 760 C C . SER A 1 97 ? 22.094 8.719 11.773 1 87.75 97 SER A C 1
ATOM 762 O O . SER A 1 97 ? 22.406 7.566 12.055 1 87.75 97 SER A O 1
ATOM 764 N N . ASN A 1 98 ? 22.844 9.688 12.016 1 87.75 98 ASN A N 1
ATOM 765 C CA . ASN A 1 98 ? 24.062 9.633 12.805 1 87.75 98 ASN A CA 1
ATOM 766 C C . ASN A 1 98 ? 24.422 11 13.391 1 87.75 98 ASN A C 1
ATOM 768 O O . ASN A 1 98 ? 23.781 12 13.062 1 87.75 98 ASN A O 1
ATOM 772 N N . ASP A 1 99 ? 25.375 10.977 14.328 1 90.12 99 ASP A N 1
ATOM 773 C CA . ASP A 1 99 ? 25.719 12.234 14.977 1 90.12 99 ASP A CA 1
ATOM 774 C C . ASP A 1 99 ? 27 12.828 14.375 1 90.12 99 ASP A C 1
ATOM 776 O O . ASP A 1 99 ? 27.641 13.688 14.984 1 90.12 99 ASP A O 1
ATOM 780 N N . GLU A 1 100 ? 27.297 12.367 13.219 1 90.75 100 GLU A N 1
ATOM 781 C CA . GLU A 1 100 ? 28.453 12.93 12.547 1 90.75 100 GLU A CA 1
ATOM 782 C C . GLU A 1 100 ? 28.156 14.328 12 1 90.75 100 GLU A C 1
ATOM 784 O O . GLU A 1 100 ? 27.062 14.578 11.5 1 90.75 100 GLU A O 1
ATOM 789 N N . SER A 1 101 ? 29.109 15.227 12.117 1 91.88 101 SER A N 1
ATOM 790 C CA . SER A 1 101 ? 29.016 16.594 11.609 1 91.88 101 SER A CA 1
ATOM 791 C C . SER A 1 101 ? 27.719 17.25 12.062 1 91.88 101 SER A C 1
ATOM 793 O O . SER A 1 101 ? 27.031 17.906 11.273 1 91.88 101 SER A O 1
ATOM 795 N N . LEU A 1 102 ? 27.469 17.031 13.258 1 93.81 102 LEU A N 1
ATOM 796 C CA . LEU A 1 102 ? 26.203 17.484 13.836 1 93.81 102 LEU A CA 1
ATOM 797 C C . LEU A 1 102 ? 26.047 18.984 13.695 1 93.81 102 LEU A C 1
ATOM 799 O O . LEU A 1 102 ? 24.984 19.484 13.305 1 93.81 102 LEU A O 1
ATOM 803 N N . ALA A 1 103 ? 27.078 19.734 14.039 1 93.31 103 ALA A N 1
ATOM 804 C CA . ALA A 1 103 ? 27.047 21.188 13.969 1 93.31 103 ALA A CA 1
ATOM 805 C C . ALA A 1 103 ? 26.719 21.656 12.555 1 93.31 103 ALA A C 1
ATOM 807 O O . ALA A 1 103 ? 25.922 22.578 12.367 1 93.31 103 ALA A O 1
ATOM 808 N N . LYS A 1 104 ? 27.312 21.016 11.648 1 90.75 104 LYS A N 1
ATOM 809 C CA . LYS A 1 104 ? 27.094 21.375 10.258 1 90.75 104 LYS A CA 1
ATOM 810 C C . LYS A 1 104 ? 25.672 21.031 9.812 1 90.75 104 LYS A C 1
ATOM 812 O O . LYS A 1 104 ? 25.016 21.828 9.156 1 90.75 104 LYS A O 1
ATOM 817 N N . LYS A 1 105 ? 25.203 19.891 10.172 1 88.56 105 LYS A N 1
ATOM 818 C CA . LYS A 1 105 ? 23.891 19.406 9.766 1 88.56 105 LYS A CA 1
ATOM 819 C C . LYS A 1 105 ? 22.781 20.234 10.414 1 88.56 105 LYS A C 1
ATOM 821 O O . LYS A 1 105 ? 21.688 20.344 9.867 1 88.56 105 LYS A O 1
ATOM 826 N N . CYS A 1 106 ? 23.109 20.859 11.508 1 91.75 106 CYS A N 1
ATOM 827 C CA . CYS A 1 106 ? 22.094 21.594 12.25 1 91.75 106 CYS A CA 1
ATOM 828 C C . CYS A 1 106 ? 22.328 23.094 12.156 1 91.75 106 CYS A C 1
ATOM 830 O O . CYS A 1 106 ? 21.719 23.875 12.898 1 91.75 106 CYS A O 1
ATOM 832 N N . ARG A 1 107 ? 23.156 23.531 11.312 1 88.94 107 ARG A N 1
ATOM 833 C CA . ARG A 1 107 ? 23.594 24.938 11.242 1 88.94 107 ARG A CA 1
ATOM 834 C C . ARG A 1 107 ? 22.422 25.844 10.922 1 88.94 107 ARG A C 1
ATOM 836 O O . ARG A 1 107 ? 22.406 27.016 11.32 1 88.94 107 ARG A O 1
ATOM 843 N N . HIS A 1 108 ? 21.453 25.359 10.227 1 86.44 108 HIS A N 1
ATOM 844 C CA . HIS A 1 108 ? 20.328 26.188 9.812 1 86.44 108 HIS A CA 1
ATOM 845 C C . HIS A 1 108 ? 19.281 26.281 10.914 1 86.44 108 HIS A C 1
ATOM 847 O O . HIS A 1 108 ? 18.328 27.047 10.805 1 86.44 108 HIS A O 1
ATOM 853 N N . LEU A 1 109 ? 19.438 25.562 11.961 1 91.62 109 LEU A N 1
ATOM 854 C CA . LEU A 1 109 ? 18.469 25.547 13.047 1 91.62 109 LEU A CA 1
ATOM 855 C C . LEU A 1 109 ? 18.844 26.547 14.125 1 91.62 109 LEU A C 1
ATOM 857 O O . LEU A 1 109 ? 20.016 26.688 14.469 1 91.62 109 LEU A O 1
ATOM 861 N N . LYS A 1 110 ? 17.844 27.203 14.594 1 90.94 110 LYS A N 1
ATOM 862 C CA . LYS A 1 110 ? 18.031 28.094 15.727 1 90.94 110 LYS A CA 1
ATOM 863 C C . LYS A 1 110 ? 17.75 27.391 17.047 1 90.94 110 LYS A C 1
ATOM 865 O O . LYS A 1 110 ? 16.703 26.734 17.203 1 90.94 110 LYS A O 1
ATOM 870 N N . PHE A 1 111 ? 18.672 27.516 18 1 93.38 111 PHE A N 1
ATOM 871 C CA . PHE A 1 111 ? 18.469 26.953 19.328 1 93.38 111 PHE A CA 1
ATOM 872 C C . PHE A 1 111 ? 17.5 27.797 20.141 1 93.38 111 PHE A C 1
ATOM 874 O O . PHE A 1 111 ? 17.422 29.016 19.953 1 93.38 111 PHE A O 1
ATOM 881 N N . PRO A 1 112 ? 16.766 27.297 21.047 1 94.81 112 PRO A N 1
ATOM 882 C CA . PRO A 1 112 ? 16.812 25.875 21.391 1 94.81 112 PRO A CA 1
ATOM 883 C C . PRO A 1 112 ? 16.156 24.984 20.328 1 94.81 112 PRO A C 1
ATOM 885 O O . PRO A 1 112 ? 15.352 25.469 19.531 1 94.81 112 PRO A O 1
ATOM 888 N N . VAL A 1 113 ? 16.641 23.719 20.375 1 95.44 113 VAL A N 1
ATOM 889 C CA . VAL A 1 113 ? 16.078 22.688 19.5 1 95.44 113 VAL A CA 1
ATOM 890 C C . VAL A 1 113 ? 15.492 21.562 20.344 1 95.44 113 VAL A C 1
ATOM 892 O O . VAL A 1 113 ? 15.742 21.484 21.547 1 95.44 113 VAL A O 1
ATOM 895 N N . ILE A 1 114 ? 14.617 20.781 19.766 1 94.44 114 ILE A N 1
ATOM 896 C CA . ILE A 1 114 ? 14.023 19.625 20.438 1 94.44 114 ILE A CA 1
ATOM 897 C C . ILE A 1 114 ? 14.234 18.375 19.594 1 94.44 114 ILE A C 1
ATOM 899 O O . ILE A 1 114 ? 14.102 18.406 18.375 1 94.44 114 ILE A O 1
ATOM 903 N N . VAL A 1 115 ? 14.617 17.281 20.25 1 93.38 115 VAL A N 1
ATOM 904 C CA . VAL A 1 115 ? 14.828 15.992 19.594 1 93.38 115 VAL A CA 1
ATOM 905 C C . VAL A 1 115 ? 13.586 15.117 19.766 1 93.38 115 VAL A C 1
ATOM 907 O O . VAL A 1 115 ? 13.102 14.93 20.891 1 93.38 115 VAL A O 1
ATOM 910 N N . LYS A 1 116 ? 13.094 14.641 18.609 1 90.12 116 LYS A N 1
ATOM 911 C CA . LYS A 1 116 ? 11.844 13.883 18.625 1 90.12 116 LYS A CA 1
ATOM 912 C C . LYS A 1 116 ? 11.977 12.594 17.828 1 90.12 116 LYS A C 1
ATOM 914 O O . LYS A 1 116 ? 12.859 12.469 16.969 1 90.12 116 LYS A O 1
ATOM 919 N N . HIS A 1 117 ? 11.07 11.68 18.219 1 85.81 117 HIS A N 1
ATOM 920 C CA . HIS A 1 117 ? 10.891 10.484 17.406 1 85.81 117 HIS A CA 1
ATOM 921 C C . HIS A 1 117 ? 10.141 10.805 16.125 1 85.81 117 HIS A C 1
ATOM 923 O O . HIS A 1 117 ? 9.312 11.719 16.094 1 85.81 117 HIS A O 1
ATOM 929 N N . LEU A 1 118 ? 10.391 10.016 15.086 1 82.56 118 LEU A N 1
ATOM 930 C CA . LEU A 1 118 ? 9.812 10.258 13.766 1 82.56 118 LEU A CA 1
ATOM 931 C C . LEU A 1 118 ? 8.312 9.984 13.773 1 82.56 118 LEU A C 1
ATOM 933 O O . LEU A 1 118 ? 7.547 10.672 13.086 1 82.56 118 LEU A O 1
ATOM 937 N N . SER A 1 119 ? 7.98 8.922 14.5 1 76.69 119 SER A N 1
ATOM 938 C CA . SER A 1 119 ? 6.562 8.586 14.523 1 76.69 119 SER A CA 1
ATOM 939 C C . SER A 1 119 ? 5.75 9.641 15.266 1 76.69 119 SER A C 1
ATOM 941 O O . SER A 1 119 ? 6.211 10.188 16.266 1 76.69 119 SER A O 1
ATOM 943 N N . GLY A 1 120 ? 4.625 9.93 14.797 1 64.5 120 GLY A N 1
ATOM 944 C CA . GLY A 1 120 ? 3.77 10.953 15.367 1 64.5 120 GLY A CA 1
ATOM 945 C C . GLY A 1 120 ? 2.902 10.453 16.5 1 64.5 120 GLY A C 1
ATOM 946 O O . GLY A 1 120 ? 2.135 11.211 17.094 1 64.5 120 GLY A O 1
ATOM 947 N N . TYR A 1 121 ? 3.164 9.164 16.844 1 64.25 121 TYR A N 1
ATOM 948 C CA . TYR A 1 121 ? 2.195 8.664 17.812 1 64.25 121 TYR A CA 1
ATOM 949 C C . TYR A 1 121 ? 2.605 9.031 19.234 1 64.25 121 TYR A C 1
ATOM 951 O O . TYR A 1 121 ? 3.768 8.859 19.609 1 64.25 121 TYR A O 1
ATOM 959 N N . ALA A 1 122 ? 1.765 9.586 20.047 1 54.84 122 ALA A N 1
ATOM 960 C CA . ALA A 1 122 ? 1.618 9.781 21.484 1 54.84 122 ALA A CA 1
ATOM 961 C C . ALA A 1 122 ? 2.875 10.398 22.094 1 54.84 122 ALA A C 1
ATOM 963 O O . ALA A 1 122 ? 3.277 10.047 23.203 1 54.84 122 ALA A O 1
ATOM 964 N N . SER A 1 123 ? 3.484 11.188 21.406 1 60.25 123 SER A N 1
ATOM 965 C CA . SER A 1 123 ? 4.652 11.883 21.953 1 60.25 123 SER A CA 1
ATOM 966 C C . SER A 1 123 ? 5.703 10.891 22.422 1 60.25 123 SER A C 1
ATOM 968 O O . SER A 1 123 ? 6.441 11.172 23.375 1 60.25 123 SER A O 1
ATOM 970 N N . VAL A 1 124 ? 5.719 9.773 21.906 1 57.12 124 VAL A N 1
ATOM 971 C CA . VAL A 1 124 ? 6.66 8.727 22.281 1 57.12 124 VAL A CA 1
ATOM 972 C C . VAL A 1 124 ? 8.086 9.266 22.234 1 5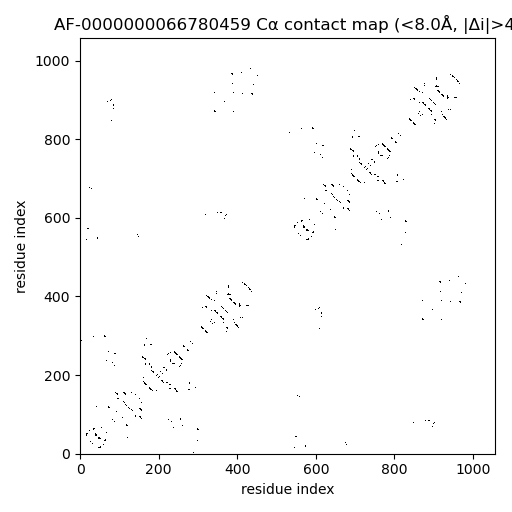7.12 124 VAL A C 1
ATOM 974 O O . VAL A 1 124 ? 8.469 9.93 21.266 1 57.12 124 VAL A O 1
ATOM 977 N N . GLY A 1 125 ? 8.742 9.133 23.312 1 60.78 125 GLY A N 1
ATOM 978 C CA . GLY A 1 125 ? 10.156 9.461 23.375 1 60.78 125 GLY A CA 1
ATOM 979 C C . GLY A 1 125 ? 10.422 10.883 23.812 1 60.78 125 GLY A C 1
ATOM 980 O O . GLY A 1 125 ? 11.578 11.273 24 1 60.78 125 GLY A O 1
ATOM 981 N N . ILE A 1 126 ? 9.352 11.641 23.891 1 71.06 126 ILE A N 1
ATOM 982 C CA . ILE A 1 126 ? 9.586 13.031 24.25 1 71.06 126 ILE A CA 1
ATOM 983 C C . ILE A 1 126 ? 9.672 13.172 25.781 1 71.06 126 ILE A C 1
ATOM 985 O O . ILE A 1 126 ? 8.727 12.828 26.484 1 71.06 126 ILE A O 1
ATOM 989 N N . GLN A 1 127 ? 10.836 13.523 26.219 1 74.19 127 GLN A N 1
ATOM 990 C CA . GLN A 1 127 ? 11.109 13.789 27.625 1 74.19 127 GLN A CA 1
ATOM 991 C C . GLN A 1 127 ? 11.555 15.227 27.844 1 74.19 127 GLN A C 1
ATOM 993 O O . GLN A 1 127 ? 11.781 15.969 26.875 1 74.19 127 GLN A O 1
ATOM 998 N N . LYS A 1 128 ? 11.586 15.594 29.078 1 71.44 128 LYS A N 1
ATOM 999 C CA . LYS A 1 128 ? 11.977 16.953 29.422 1 71.44 128 LYS A CA 1
ATOM 1000 C C . LYS A 1 128 ? 13.336 17.312 28.828 1 71.44 128 LYS A C 1
ATOM 1002 O O . LYS A 1 128 ? 13.547 18.438 28.391 1 71.44 128 LYS A O 1
ATOM 1007 N N . ASP A 1 129 ? 14.195 16.344 28.766 1 78.75 129 ASP A N 1
ATOM 1008 C CA . ASP A 1 129 ? 15.555 16.609 28.297 1 78.75 129 ASP A CA 1
ATOM 1009 C C . ASP A 1 129 ? 15.641 16.516 26.781 1 78.75 129 ASP A C 1
ATOM 1011 O O . ASP A 1 129 ? 16.734 16.5 26.219 1 78.75 129 ASP A O 1
ATOM 1015 N N . SER A 1 130 ? 14.508 16.438 26.219 1 88.31 130 SER A N 1
ATOM 1016 C CA . SER A 1 130 ? 14.492 16.422 24.766 1 88.31 130 SER A CA 1
ATOM 1017 C C . SER A 1 130 ? 14.766 17.797 24.188 1 88.31 130 SER A C 1
ATOM 1019 O O . SER A 1 130 ? 15.125 17.938 23.016 1 88.31 130 SER A O 1
ATOM 1021 N N . ARG A 1 131 ? 14.484 18.797 24.969 1 91 131 ARG A N 1
ATOM 1022 C CA . ARG A 1 131 ? 14.844 20.156 24.562 1 91 131 ARG A CA 1
ATOM 1023 C C . ARG A 1 131 ? 16.312 20.422 24.828 1 91 131 ARG A C 1
ATOM 1025 O O . ARG A 1 131 ? 16.812 20.188 25.938 1 91 131 ARG A O 1
ATOM 1032 N N . CYS A 1 132 ? 17.016 20.938 23.828 1 94.62 132 CYS A N 1
ATOM 1033 C CA . CYS A 1 132 ? 18.453 21.203 23.938 1 94.62 132 CYS A CA 1
ATOM 1034 C C . CYS A 1 132 ? 18.75 22.688 23.672 1 94.62 132 CYS A C 1
ATOM 1036 O O . CYS A 1 132 ? 18.344 23.234 22.641 1 94.62 132 CYS A O 1
ATOM 1038 N N . ASP A 1 133 ? 19.531 23.25 24.531 1 94.56 133 ASP A N 1
ATOM 1039 C CA . ASP A 1 133 ? 19.891 24.672 24.406 1 94.56 133 ASP A CA 1
ATOM 1040 C C . ASP A 1 133 ? 21.266 24.812 23.75 1 94.56 133 ASP A C 1
ATOM 1042 O O . ASP A 1 133 ? 21.625 25.906 23.281 1 94.56 133 ASP A O 1
ATOM 1046 N N . THR A 1 134 ? 21.984 23.719 23.797 1 95.19 134 THR A N 1
ATOM 1047 C CA . THR A 1 134 ? 23.359 23.781 23.281 1 95.19 134 THR A CA 1
ATOM 1048 C C . THR A 1 134 ? 23.641 22.594 22.375 1 95.19 134 THR A C 1
ATOM 1050 O O . THR A 1 134 ? 22.922 21.609 22.391 1 95.19 134 THR A O 1
ATOM 1053 N N . LEU A 1 135 ? 24.734 22.766 21.625 1 95.56 135 LEU A N 1
ATOM 1054 C CA . LEU A 1 135 ? 25.172 21.703 20.719 1 95.56 135 LEU A CA 1
ATOM 1055 C C . LEU A 1 135 ? 25.562 20.453 21.484 1 95.56 135 LEU A C 1
ATOM 1057 O O . LEU A 1 135 ? 25.359 19.328 21.031 1 95.56 135 LEU A O 1
ATOM 1061 N N . ASP A 1 136 ? 26.156 20.641 22.625 1 95.75 136 ASP A N 1
ATOM 1062 C CA . ASP A 1 136 ? 26.594 19.516 23.438 1 95.75 136 ASP A CA 1
ATOM 1063 C C . ASP A 1 136 ? 25.406 18.719 23.953 1 95.75 136 ASP A C 1
ATOM 1065 O O . ASP A 1 136 ? 25.406 17.484 23.938 1 95.75 136 ASP A O 1
ATOM 1069 N N . GLN A 1 137 ? 24.438 19.438 24.438 1 95.62 137 GLN A N 1
ATOM 1070 C CA . GLN A 1 137 ? 23.203 18.781 24.844 1 95.62 137 GLN A CA 1
ATOM 1071 C C . GLN A 1 137 ? 22.578 18.016 23.688 1 95.62 137 GLN A C 1
ATOM 1073 O O . GLN A 1 137 ? 22.125 16.891 23.859 1 95.62 137 GLN A O 1
ATOM 1078 N N . LEU A 1 138 ? 22.578 18.641 22.578 1 96.25 138 LEU A N 1
ATOM 1079 C CA . LEU A 1 138 ? 22 18.047 21.375 1 96.25 138 LEU A CA 1
ATOM 1080 C C . LEU A 1 138 ? 22.734 16.766 21 1 96.25 138 LEU A C 1
ATOM 1082 O O . LEU A 1 138 ? 22.109 15.758 20.688 1 96.25 138 LEU A O 1
ATOM 1086 N N . ARG A 1 139 ? 24 16.828 21.031 1 96.25 139 ARG A N 1
ATOM 1087 C CA . ARG A 1 139 ? 24.812 15.672 20.688 1 96.25 139 ARG A CA 1
ATOM 1088 C C . ARG A 1 139 ? 24.469 14.477 21.578 1 96.25 139 ARG A C 1
ATOM 1090 O O . ARG A 1 139 ? 24.297 13.359 21.094 1 96.25 139 ARG A O 1
ATOM 1097 N N . THR A 1 140 ? 24.391 14.727 22.812 1 95.25 140 THR A N 1
ATOM 1098 C CA . THR A 1 140 ? 24.062 13.68 23.781 1 95.25 140 THR A CA 1
ATOM 1099 C C . THR A 1 140 ? 22.688 13.078 23.484 1 95.25 140 THR A C 1
ATOM 1101 O O . THR A 1 140 ? 22.547 11.852 23.438 1 95.25 140 THR A O 1
ATOM 1104 N N . LYS A 1 141 ? 21.734 13.914 23.281 1 93.69 141 LYS A N 1
ATOM 1105 C CA . LYS A 1 141 ? 20.375 13.453 23.047 1 93.69 141 LYS A CA 1
ATOM 1106 C C . LYS A 1 141 ? 20.266 12.711 21.734 1 93.69 141 LYS A C 1
ATOM 1108 O O . LYS A 1 141 ? 19.625 11.664 21.656 1 93.69 141 LYS A O 1
ATOM 1113 N N . VAL A 1 142 ? 20.859 13.227 20.672 1 95 142 VAL A N 1
ATOM 1114 C CA . VAL A 1 142 ? 20.828 12.625 19.344 1 95 142 VAL A CA 1
ATOM 1115 C C . VAL A 1 142 ? 21.438 11.227 19.406 1 95 142 VAL A C 1
ATOM 1117 O O . VAL A 1 142 ? 20.891 10.281 18.844 1 95 142 VAL A O 1
ATOM 1120 N N . ARG A 1 143 ? 22.547 11.125 20.094 1 93.5 143 ARG A N 1
ATOM 1121 C CA . ARG A 1 143 ? 23.203 9.82 20.219 1 93.5 143 ARG A CA 1
ATOM 1122 C C . ARG A 1 143 ? 22.281 8.805 20.875 1 93.5 143 ARG A C 1
ATOM 1124 O O . ARG A 1 143 ? 22.188 7.664 20.422 1 93.5 143 ARG A O 1
ATOM 1131 N N . GLY A 1 144 ? 21.656 9.242 21.906 1 90.62 144 GLY A N 1
ATOM 1132 C CA . GLY A 1 144 ? 20.703 8.367 22.562 1 90.62 144 GLY A CA 1
ATOM 1133 C C . GLY A 1 144 ? 19.547 7.961 21.672 1 90.62 144 GLY A C 1
ATOM 1134 O O . GLY A 1 144 ? 19.141 6.793 21.641 1 90.62 144 GLY A O 1
ATOM 1135 N N . PHE A 1 145 ? 19.016 8.875 20.938 1 89.56 145 PHE A N 1
ATOM 1136 C CA . PHE A 1 145 ? 17.875 8.617 20.062 1 89.56 145 PHE A CA 1
ATOM 1137 C C . PHE A 1 145 ? 18.281 7.676 18.922 1 89.56 145 PHE A C 1
ATOM 1139 O O . PHE A 1 145 ? 17.531 6.762 18.578 1 89.56 145 PHE A O 1
ATOM 1146 N N . ILE A 1 146 ? 19.406 7.941 18.391 1 89.75 146 ILE A N 1
ATOM 1147 C CA . ILE A 1 146 ? 19.875 7.113 17.281 1 89.75 146 ILE A CA 1
ATOM 1148 C C . ILE A 1 146 ? 20.094 5.684 17.766 1 89.75 146 ILE A C 1
ATOM 1150 O O . ILE A 1 146 ? 19.719 4.727 17.078 1 89.75 146 ILE A O 1
ATOM 1154 N N . LYS A 1 147 ? 20.641 5.582 18.906 1 89 147 LYS A N 1
ATOM 1155 C CA . LYS A 1 147 ? 20.875 4.258 19.484 1 89 147 LYS A CA 1
ATOM 1156 C C . LYS A 1 147 ? 19.562 3.514 19.703 1 89 147 LYS A C 1
ATOM 1158 O O . LYS A 1 147 ? 19.484 2.305 19.484 1 89 147 LYS A O 1
ATOM 1163 N N . GLU A 1 148 ? 18.594 4.215 20.016 1 86.31 148 GLU A N 1
ATOM 1164 C CA . GLU A 1 148 ? 17.328 3.588 20.359 1 86.31 148 GLU A CA 1
ATOM 1165 C C . GLU A 1 148 ? 16.422 3.449 19.141 1 86.31 148 GLU A C 1
ATOM 1167 O O . GLU A 1 148 ? 15.719 2.447 19 1 86.31 148 GLU A O 1
ATOM 1172 N N . TYR A 1 149 ? 16.406 4.434 18.266 1 86.25 149 TYR A N 1
ATOM 1173 C CA . TYR A 1 149 ? 15.367 4.5 17.234 1 86.25 149 TYR A CA 1
ATOM 1174 C C . TYR A 1 149 ? 15.984 4.566 15.844 1 86.25 149 TYR A C 1
ATOM 1176 O O . TYR A 1 149 ? 15.266 4.676 14.852 1 86.25 149 TYR A O 1
ATOM 1184 N N . ASN A 1 150 ? 17.219 4.578 15.695 1 85.88 150 ASN A N 1
ATOM 1185 C CA . ASN A 1 150 ? 17.953 4.59 14.438 1 85.88 150 ASN A CA 1
ATOM 1186 C C . ASN A 1 150 ? 17.953 5.973 13.797 1 85.88 150 ASN A C 1
ATOM 1188 O O . ASN A 1 150 ? 18.766 6.254 12.906 1 85.88 150 ASN A O 1
ATOM 1192 N N . HIS A 1 151 ? 17.047 6.832 14.211 1 88.75 151 HIS A N 1
ATOM 1193 C CA . HIS A 1 151 ? 16.938 8.188 13.688 1 88.75 151 HIS A CA 1
ATOM 1194 C C . HIS A 1 151 ? 16.578 9.18 14.789 1 88.75 151 HIS A C 1
ATOM 1196 O O . HIS A 1 151 ? 16.047 8.789 15.828 1 88.75 151 HIS A O 1
ATOM 1202 N N . ALA A 1 152 ? 16.969 10.391 14.547 1 91.5 152 ALA A N 1
ATOM 1203 C CA . ALA A 1 152 ? 16.594 11.5 15.43 1 91.5 152 ALA A CA 1
ATOM 1204 C C . ALA A 1 152 ? 16.094 12.695 14.625 1 91.5 152 ALA A C 1
ATOM 1206 O O . ALA A 1 152 ? 16.812 13.219 13.766 1 91.5 152 ALA A O 1
ATOM 1207 N N . LEU A 1 153 ? 14.875 13.047 14.906 1 92 153 LEU A N 1
ATOM 1208 C CA . LEU A 1 153 ? 14.344 14.281 14.336 1 92 153 LEU A CA 1
ATOM 1209 C C . LEU A 1 153 ? 14.68 15.477 15.219 1 92 153 LEU A C 1
ATOM 1211 O O . LEU A 1 153 ? 14.297 15.516 16.391 1 92 153 LEU A O 1
ATOM 1215 N N . VAL A 1 154 ? 15.445 16.391 14.672 1 93.62 154 VAL A N 1
ATOM 1216 C CA . VAL A 1 154 ? 15.781 17.609 15.391 1 93.62 154 VAL A CA 1
ATOM 1217 C C . VAL A 1 154 ? 15 18.781 14.812 1 93.62 154 VAL A C 1
ATOM 1219 O O . VAL A 1 154 ? 15.055 19.047 13.602 1 93.62 154 VAL A O 1
ATOM 1222 N N . GLU A 1 155 ? 14.289 19.453 15.68 1 93.56 155 GLU A N 1
ATOM 1223 C CA . GLU A 1 155 ? 13.477 20.594 15.258 1 93.56 155 GLU A CA 1
ATOM 1224 C C . GLU A 1 155 ? 13.75 21.812 16.125 1 93.56 155 GLU A C 1
ATOM 1226 O O . GLU A 1 155 ? 14.109 21.688 17.297 1 93.56 155 GLU A O 1
ATOM 1231 N N . GLU A 1 156 ? 13.531 22.953 15.492 1 93.25 156 GLU A N 1
ATOM 1232 C CA . GLU A 1 156 ? 13.547 24.172 16.312 1 93.25 156 GLU A CA 1
ATOM 1233 C C . GLU A 1 156 ? 12.445 24.141 17.375 1 93.25 156 GLU A C 1
ATOM 1235 O O . GLU A 1 156 ? 11.32 23.719 17.078 1 93.25 156 GLU A O 1
ATOM 1240 N N . PHE A 1 157 ? 12.852 24.438 18.578 1 93.5 157 PHE A N 1
ATOM 1241 C CA . PHE A 1 157 ? 11.844 24.594 19.625 1 93.5 157 PHE A CA 1
ATOM 1242 C C . PHE A 1 157 ? 11.164 25.953 19.531 1 93.5 157 PHE A C 1
ATOM 1244 O O . PHE A 1 157 ? 11.828 26.984 19.609 1 93.5 157 PHE A O 1
ATOM 1251 N N . ILE A 1 158 ? 9.891 25.969 19.406 1 93.88 158 ILE A N 1
ATOM 1252 C CA . ILE A 1 158 ? 9.133 27.219 19.328 1 93.88 158 ILE A CA 1
ATOM 1253 C C . ILE A 1 158 ? 8.711 27.656 20.719 1 93.88 158 ILE A C 1
ATOM 1255 O O . ILE A 1 158 ? 7.852 27.031 21.344 1 93.88 158 ILE A O 1
ATOM 1259 N N . ARG A 1 159 ? 9.242 28.703 21.156 1 92.31 159 ARG A N 1
ATOM 1260 C CA . ARG A 1 159 ? 8.867 29.25 22.453 1 92.31 159 ARG A CA 1
ATOM 1261 C C . ARG A 1 159 ? 7.52 29.953 22.375 1 92.31 159 ARG A C 1
ATOM 1263 O O . ARG A 1 159 ? 7.238 30.672 21.422 1 92.31 159 ARG A O 1
ATOM 1270 N N . GLY A 1 160 ? 6.68 29.688 23.391 1 92.81 160 GLY A N 1
ATOM 1271 C CA . GLY A 1 160 ? 5.387 30.359 23.453 1 92.81 160 GLY A CA 1
ATOM 1272 C C . GLY A 1 160 ? 4.273 29.469 23.953 1 92.81 160 GLY A C 1
ATOM 1273 O O . GLY A 1 160 ? 4.539 28.406 24.547 1 92.81 160 GLY A O 1
ATOM 1274 N N . ARG A 1 161 ? 3.066 30 23.797 1 91.69 161 ARG A N 1
ATOM 1275 C CA . ARG A 1 161 ? 1.896 29.281 24.281 1 91.69 161 ARG A CA 1
ATOM 1276 C C . ARG A 1 161 ? 1.653 28.016 23.453 1 91.69 161 ARG A C 1
ATOM 1278 O O . ARG A 1 161 ? 1.934 28 22.25 1 91.69 161 ARG A O 1
ATOM 1285 N N . GLU A 1 162 ? 1.184 27 24.109 1 93.25 162 GLU A N 1
ATOM 1286 C CA . GLU A 1 162 ? 0.903 25.719 23.469 1 93.25 162 GLU A CA 1
ATOM 1287 C C . GLU A 1 162 ? -0.578 25.375 23.578 1 93.25 162 GLU A C 1
ATOM 1289 O O . GLU A 1 162 ? -1.229 25.672 24.578 1 93.25 162 GLU A O 1
ATOM 1294 N N . GLY A 1 163 ? -1.062 24.812 22.547 1 93.88 163 GLY A N 1
ATOM 1295 C CA . GLY A 1 163 ? -2.455 24.391 22.531 1 93.88 163 GLY A CA 1
ATOM 1296 C C . GLY A 1 163 ? -2.74 23.297 21.531 1 93.88 163 GLY A C 1
ATOM 1297 O O . GLY A 1 163 ? -1.815 22.688 20.969 1 93.88 163 GLY A O 1
ATOM 1298 N N . THR A 1 164 ? -4.023 22.922 21.438 1 94.94 164 THR A N 1
ATOM 1299 C CA . THR A 1 164 ? -4.504 21.875 20.531 1 94.94 164 THR A CA 1
ATOM 1300 C C . THR A 1 164 ? -5.883 22.234 19.984 1 94.94 164 THR A C 1
ATOM 1302 O O . THR A 1 164 ? -6.598 23.047 20.562 1 94.94 164 THR A O 1
ATOM 1305 N N . VAL A 1 165 ? -6.219 21.703 18.859 1 97.5 165 VAL A N 1
ATOM 1306 C CA . VAL A 1 165 ? -7.52 21.984 18.25 1 97.5 165 VAL A CA 1
ATOM 1307 C C . VAL A 1 165 ? -7.988 20.766 17.453 1 97.5 165 VAL A C 1
ATOM 1309 O O . VAL A 1 165 ? -7.199 20.141 16.75 1 97.5 165 VAL A O 1
ATOM 1312 N N . LEU A 1 166 ? -9.266 20.422 17.625 1 97.75 166 LEU A N 1
ATOM 1313 C CA . LEU A 1 166 ? -9.883 19.281 16.969 1 97.75 166 LEU A CA 1
ATOM 1314 C C . LEU A 1 166 ? -10.414 19.672 15.586 1 97.75 166 LEU A C 1
ATOM 1316 O O . LEU A 1 166 ? -11.016 20.734 15.43 1 97.75 166 LEU A O 1
ATOM 1320 N N . ALA A 1 167 ? -10.172 18.875 14.57 1 98.12 167 ALA A N 1
ATOM 1321 C CA . ALA A 1 167 ? -10.758 18.984 13.242 1 98.12 167 ALA A CA 1
ATOM 1322 C C . ALA A 1 167 ? -11.375 17.672 12.789 1 98.12 167 ALA A C 1
ATOM 1324 O O . ALA A 1 167 ? -10.898 16.594 13.172 1 98.12 167 ALA A O 1
ATOM 1325 N N . CYS A 1 168 ? -12.453 17.703 11.977 1 97.81 168 CYS A N 1
ATOM 1326 C CA . CYS A 1 168 ? -13.047 16.5 11.43 1 97.81 168 CYS A CA 1
ATOM 1327 C C . CYS A 1 168 ? -13.711 16.781 10.086 1 97.81 168 CYS A C 1
ATOM 1329 O O . CYS A 1 168 ? -13.906 17.938 9.711 1 97.81 168 CYS A O 1
ATOM 1331 N N . ALA A 1 169 ? -13.953 15.734 9.391 1 96.31 169 ALA A N 1
ATOM 1332 C CA . ALA A 1 169 ? -14.664 15.844 8.125 1 96.31 169 ALA A CA 1
ATOM 1333 C C . ALA A 1 169 ? -16.109 16.281 8.344 1 96.31 169 ALA A C 1
ATOM 1335 O O . ALA A 1 169 ? -16.812 15.719 9.188 1 96.31 169 ALA A O 1
ATOM 1336 N N . ASP A 1 170 ? -16.5 17.25 7.645 1 96.5 170 ASP A N 1
ATOM 1337 C CA . ASP A 1 170 ? -17.875 17.75 7.664 1 96.5 170 ASP A CA 1
ATOM 1338 C C . ASP A 1 170 ? -18.234 18.406 6.34 1 96.5 170 ASP A C 1
ATOM 1340 O O . ASP A 1 170 ? -17.859 19.562 6.098 1 96.5 170 ASP A O 1
ATOM 1344 N N . PRO A 1 171 ? -19.047 17.797 5.57 1 91.38 171 PRO A N 1
ATOM 1345 C CA . PRO A 1 171 ? -19.375 18.344 4.25 1 91.38 171 PRO A CA 1
ATOM 1346 C C . PRO A 1 171 ? -20.031 19.719 4.324 1 91.38 171 PRO A C 1
ATOM 1348 O O . PRO A 1 171 ? -19.938 20.5 3.373 1 91.38 171 PRO A O 1
ATOM 1351 N N . GLY A 1 172 ? -20.625 20.047 5.391 1 92.94 172 GLY A N 1
ATOM 1352 C CA . GLY A 1 172 ? -21.328 21.312 5.527 1 92.94 172 GLY A CA 1
ATOM 1353 C C . GLY A 1 172 ? -20.422 22.453 5.957 1 92.94 172 GLY A C 1
ATOM 1354 O O . GLY A 1 172 ? -20.828 23.609 5.988 1 92.94 172 GLY A O 1
ATOM 1355 N N . SER A 1 173 ? -19.219 22.203 6.262 1 95.44 173 SER A N 1
ATOM 1356 C CA . SER A 1 173 ? -18.25 23.188 6.727 1 95.44 173 SER A CA 1
ATOM 1357 C C . SER A 1 173 ? -17.359 23.672 5.594 1 95.44 173 SER A C 1
ATOM 1359 O O . SER A 1 173 ? -17.281 23.016 4.547 1 95.44 173 SER A O 1
ATOM 1361 N N . PRO A 1 174 ? -16.719 24.844 5.781 1 94.06 174 PRO A N 1
ATOM 1362 C CA . PRO A 1 174 ? -15.789 25.312 4.758 1 94.06 174 PRO A CA 1
ATOM 1363 C C . PRO A 1 174 ? -14.742 24.266 4.391 1 94.06 174 PRO A C 1
ATOM 1365 O O . PRO A 1 174 ? -14.102 23.688 5.273 1 94.06 174 PRO A O 1
ATOM 1368 N N . PHE A 1 175 ? -14.641 24.031 3.057 1 93.44 175 PHE A N 1
ATOM 1369 C CA . PHE A 1 175 ? -13.68 23.094 2.486 1 93.44 175 PHE A CA 1
ATOM 1370 C C . PHE A 1 175 ? -13.906 21.688 3.025 1 93.44 175 PHE A C 1
ATOM 1372 O O . PHE A 1 175 ? -12.984 20.859 3.039 1 93.44 175 PHE A O 1
ATOM 1379 N N . GLY A 1 176 ? -15.062 21.469 3.607 1 94.62 176 GLY A N 1
ATOM 1380 C CA . GLY A 1 176 ? -15.438 20.141 4.082 1 94.62 176 GLY A CA 1
ATOM 1381 C C . GLY A 1 176 ? -14.812 19.781 5.414 1 94.62 176 GLY A C 1
ATOM 1382 O O . GLY A 1 176 ? -14.703 18.609 5.762 1 94.62 176 GLY A O 1
ATOM 1383 N N . VAL A 1 177 ? -14.297 20.766 6.172 1 97.38 177 VAL A N 1
ATOM 1384 C CA . VAL A 1 177 ? -13.578 20.516 7.414 1 97.38 177 VAL A CA 1
ATOM 1385 C C . VAL A 1 177 ? -14.172 21.359 8.539 1 97.38 177 VAL A C 1
ATOM 1387 O O . VAL A 1 177 ? -14.148 22.578 8.484 1 97.38 177 VAL A O 1
ATOM 1390 N N . LYS A 1 178 ? -14.688 20.719 9.508 1 98.12 178 LYS A N 1
ATOM 1391 C CA . LYS A 1 178 ? -15.062 21.391 10.75 1 98.12 178 LYS A CA 1
ATOM 1392 C C . LYS A 1 178 ? -13.859 21.547 11.68 1 98.12 178 LYS A C 1
ATOM 1394 O O . LYS A 1 178 ? -13.203 20.562 12.016 1 98.12 178 LYS A O 1
ATOM 1399 N N . VAL A 1 179 ? -13.555 22.75 11.992 1 98.19 179 VAL A N 1
ATOM 1400 C CA . VAL A 1 179 ? -12.531 23.031 12.984 1 98.19 179 VAL A CA 1
ATOM 1401 C C . VAL A 1 179 ? -13.18 23.578 14.258 1 98.19 179 VAL A C 1
ATOM 1403 O O . VAL A 1 179 ? -13.938 24.547 14.211 1 98.19 179 VAL A O 1
ATOM 1406 N N . PHE A 1 180 ? -12.93 22.969 15.375 1 98.12 180 PHE A N 1
ATOM 1407 C CA . PHE A 1 180 ? -13.5 23.375 16.656 1 98.12 180 PHE A CA 1
ATOM 1408 C C . PHE A 1 180 ? -12.68 24.5 17.281 1 98.12 180 PHE A C 1
ATOM 1410 O O . PHE A 1 180 ? -11.648 24.906 16.734 1 98.12 180 PHE A O 1
ATOM 1417 N N . LYS A 1 181 ? -13.203 25.047 18.406 1 97.62 181 LYS A N 1
ATOM 1418 C CA . LYS A 1 181 ? -12.492 26.109 19.109 1 97.62 181 LYS A CA 1
ATOM 1419 C C . LYS A 1 181 ? -11.211 25.594 19.75 1 97.62 181 LYS A C 1
ATOM 1421 O O . LYS A 1 181 ? -11.227 24.562 20.422 1 97.62 181 LYS A O 1
ATOM 1426 N N . PRO A 1 182 ? -10.078 26.234 19.516 1 97.44 182 PRO A N 1
ATOM 1427 C CA . PRO A 1 182 ? -8.812 25.766 20.078 1 97.44 182 PRO A CA 1
ATOM 1428 C C . PRO A 1 182 ? -8.789 25.797 21.609 1 97.44 182 PRO A C 1
ATOM 1430 O O . PRO A 1 182 ? -9.383 26.688 22.219 1 97.44 182 PRO A O 1
ATOM 1433 N N . LEU A 1 183 ? -8.109 24.844 22.141 1 94.44 183 LEU A N 1
ATOM 1434 C CA . LEU A 1 183 ? -7.828 24.766 23.562 1 94.44 183 LEU A CA 1
ATOM 1435 C C . LEU A 1 183 ? -6.363 25.094 23.844 1 94.44 183 LEU A C 1
ATOM 1437 O O . LEU A 1 183 ? -5.469 24.594 23.156 1 94.44 183 LEU A O 1
ATOM 1441 N N . MET A 1 184 ? -6.18 25.953 24.812 1 93.06 184 MET A N 1
ATOM 1442 C CA . MET A 1 184 ? -4.828 26.297 25.25 1 93.06 184 MET A CA 1
ATOM 1443 C C . MET A 1 184 ? -4.457 25.578 26.531 1 93.06 184 MET A C 1
ATOM 1445 O O . MET A 1 184 ? -5.293 25.422 27.422 1 93.06 184 MET A O 1
ATOM 1449 N N . PHE A 1 185 ? -3.197 25.172 26.547 1 86.81 185 PHE A N 1
ATOM 1450 C CA . PHE A 1 185 ? -2.707 24.5 27.75 1 86.81 185 PHE A CA 1
ATOM 1451 C C . PHE A 1 185 ? -2.258 25.531 28.781 1 86.81 185 PHE A C 1
ATOM 1453 O O . PHE A 1 185 ? -1.358 26.328 28.531 1 86.81 185 PHE A O 1
ATOM 1460 N N . ASN A 1 186 ? -2.846 25.484 29.922 1 79.62 186 ASN A N 1
ATOM 1461 C CA . ASN A 1 186 ? -2.543 26.422 31 1 79.62 186 ASN A CA 1
ATOM 1462 C C . ASN A 1 186 ? -1.548 25.844 32 1 79.62 186 ASN A C 1
ATOM 1464 O O . ASN A 1 186 ? -1.08 26.547 32.906 1 79.62 186 ASN A O 1
ATOM 1468 N N . PHE A 1 187 ? -1.226 24.609 31.828 1 66.81 187 PHE A N 1
ATOM 1469 C CA . PHE A 1 187 ? -0.386 23.953 32.812 1 66.81 187 PHE A CA 1
ATOM 1470 C C . PHE A 1 187 ? 1.09 24.156 32.5 1 66.81 187 PHE A C 1
ATOM 1472 O O . PHE A 1 187 ? 1.959 23.688 33.25 1 66.81 187 PHE A O 1
ATOM 1479 N N . LEU A 1 188 ? 1.354 24.875 31.484 1 67.56 188 LEU A N 1
ATOM 1480 C CA . LEU A 1 188 ? 2.748 25.141 31.156 1 67.56 188 LEU A CA 1
ATOM 1481 C C . LEU A 1 188 ? 3.27 26.344 31.938 1 67.56 188 LEU A C 1
ATOM 1483 O O . LEU A 1 188 ? 2.607 27.375 32.031 1 67.56 188 LEU A O 1
ATOM 1487 N N . GLN A 1 189 ? 4.348 26.125 32.688 1 61.44 189 GLN A N 1
ATOM 1488 C CA . GLN A 1 189 ? 4.891 27.078 33.656 1 61.44 189 GLN A CA 1
ATOM 1489 C C . GLN A 1 189 ? 5.43 28.328 32.969 1 61.44 189 GLN A C 1
ATOM 1491 O O . GLN A 1 189 ? 5.336 29.438 33.5 1 61.44 189 GLN A O 1
ATOM 1496 N N . ASN A 1 190 ? 6.125 28.156 31.969 1 68.56 190 ASN A N 1
ATOM 1497 C CA . ASN A 1 190 ? 6.707 29.234 31.203 1 68.56 190 ASN A CA 1
ATOM 1498 C C . ASN A 1 190 ? 6.781 28.906 29.719 1 68.56 190 ASN A C 1
ATOM 1500 O O . ASN A 1 190 ? 6.336 27.828 29.297 1 68.56 190 ASN A O 1
ATOM 1504 N N . ASN A 1 191 ? 7.234 29.859 29 1 68.44 191 ASN A N 1
ATOM 1505 C CA . ASN A 1 191 ? 7.254 29.781 27.547 1 68.44 191 ASN A CA 1
ATOM 1506 C C . ASN A 1 191 ? 8.258 28.734 27.062 1 68.44 191 ASN A C 1
ATOM 1508 O O . ASN A 1 191 ? 8.227 28.344 25.891 1 68.44 191 ASN A O 1
ATOM 1512 N N . ASP A 1 192 ? 8.984 28.266 28.031 1 66.25 192 ASP A N 1
ATOM 1513 C CA . ASP A 1 192 ? 10.016 27.281 27.672 1 66.25 192 ASP A CA 1
ATOM 1514 C C . ASP A 1 192 ? 9.555 25.859 27.984 1 66.25 192 ASP A C 1
ATOM 1516 O O . ASP A 1 192 ? 10.203 24.891 27.594 1 66.25 192 ASP A O 1
ATOM 1520 N N . ASP A 1 193 ? 8.383 25.859 28.609 1 70.88 193 ASP A N 1
ATOM 1521 C CA . ASP A 1 193 ? 7.832 24.562 28.984 1 70.88 193 ASP A CA 1
ATOM 1522 C C . ASP A 1 193 ? 7.008 23.969 27.844 1 70.88 193 ASP A C 1
ATOM 1524 O O . ASP A 1 193 ? 6.586 24.688 26.938 1 70.88 193 ASP A O 1
ATOM 1528 N N . PHE A 1 194 ? 7.039 22.688 27.781 1 72.44 194 PHE A N 1
ATOM 1529 C CA . PHE A 1 194 ? 6.262 22 26.75 1 72.44 194 PHE A CA 1
ATOM 1530 C C . PHE A 1 194 ? 5.594 20.75 27.312 1 72.44 194 PHE A C 1
ATOM 1532 O O . PHE A 1 194 ? 6.02 20.234 28.344 1 72.44 194 PHE A O 1
ATOM 1539 N N . ALA A 1 195 ? 4.434 20.438 26.688 1 66.56 195 ALA A N 1
ATOM 1540 C CA . ALA A 1 195 ? 3.695 19.25 27.094 1 66.56 195 ALA A CA 1
ATOM 1541 C C . ALA A 1 195 ? 4.422 17.969 26.672 1 66.56 195 ALA A C 1
ATOM 1543 O O . ALA A 1 195 ? 4.52 17.672 25.484 1 66.56 195 ALA A O 1
ATOM 1544 N N . TYR A 1 196 ? 5.062 17.328 27.656 1 58.62 196 TYR A N 1
ATOM 1545 C CA . TYR A 1 196 ? 5.633 16.016 27.375 1 58.62 196 TYR A CA 1
ATOM 1546 C C . TYR A 1 196 ? 4.738 14.914 27.922 1 58.62 196 TYR A C 1
ATOM 1548 O O . TYR A 1 196 ? 3.695 15.18 28.516 1 58.62 196 TYR A O 1
ATOM 1556 N N . PHE A 1 197 ? 4.992 13.688 27.578 1 55.69 197 PHE A N 1
ATOM 1557 C CA . PHE A 1 197 ? 4.129 12.523 27.719 1 55.69 197 PHE A CA 1
ATOM 1558 C C . PHE A 1 197 ? 3.537 12.469 29.125 1 55.69 197 PHE A C 1
ATOM 1560 O O . PHE A 1 197 ? 2.316 12.398 29.297 1 55.69 197 PHE A O 1
ATOM 1567 N N . GLU A 1 198 ? 4.379 12.633 30.125 1 54.03 198 GLU A N 1
ATOM 1568 C CA . GLU A 1 198 ? 3.941 12.492 31.5 1 54.03 198 GLU A CA 1
ATOM 1569 C C . GLU A 1 198 ? 3.006 13.625 31.906 1 54.03 198 GLU A C 1
ATOM 1571 O O . GLU A 1 198 ? 2.025 13.414 32.625 1 54.03 198 GLU A O 1
ATOM 1576 N N . LYS A 1 199 ? 3.338 14.773 31.422 1 59.78 199 LYS A N 1
ATOM 1577 C CA . LYS A 1 199 ? 2.518 15.922 31.781 1 59.78 199 LYS A CA 1
ATOM 1578 C C . LYS A 1 199 ? 1.137 15.836 31.141 1 59.78 199 LYS A C 1
ATOM 1580 O O . LYS A 1 199 ? 0.132 16.188 31.766 1 59.78 199 LYS A O 1
ATOM 1585 N N . LYS A 1 200 ? 1.165 15.422 29.906 1 59.19 200 LYS A N 1
ATOM 1586 C CA . LYS A 1 200 ? -0.095 15.297 29.172 1 59.19 200 LYS A CA 1
ATOM 1587 C C . LYS A 1 200 ? -0.979 14.219 29.781 1 59.19 200 LYS A C 1
ATOM 1589 O O . LYS A 1 200 ? -2.195 14.391 29.891 1 59.19 200 LYS A O 1
ATOM 1594 N N . TRP A 1 201 ? -0.348 13.102 30.219 1 55.22 201 TRP A N 1
ATOM 1595 C CA . TRP A 1 201 ? -1.131 11.93 30.609 1 55.22 201 TRP A CA 1
ATOM 1596 C C . TRP A 1 201 ? -1.366 11.914 32.125 1 55.22 201 TRP A C 1
ATOM 1598 O O . TRP A 1 201 ? -2.254 11.211 32.594 1 55.22 201 TRP A O 1
ATOM 1608 N N . THR A 1 202 ? -0.421 12.477 32.906 1 51.28 202 THR A N 1
ATOM 1609 C CA . THR A 1 202 ? -0.635 12.5 34.344 1 51.28 202 THR A CA 1
ATOM 1610 C C . THR A 1 202 ? -1.481 13.703 34.75 1 51.28 202 THR A C 1
ATOM 1612 O O . THR A 1 202 ? -1.917 13.812 35.875 1 51.28 202 THR A O 1
ATOM 1615 N N . MET A 1 203 ? -1.433 14.734 34.062 1 48.62 203 MET A N 1
ATOM 1616 C CA . MET A 1 203 ? -2.154 15.914 34.531 1 48.62 203 MET A CA 1
ATOM 1617 C C . MET A 1 203 ? -3.645 15.625 34.656 1 48.62 203 MET A C 1
ATOM 1619 O O . MET A 1 203 ? -4.262 15.07 33.75 1 48.62 203 MET A O 1
ATOM 1623 N N . GLU A 1 204 ? -4.023 15.312 35.781 1 45.34 204 GLU A N 1
ATOM 1624 C CA . GLU A 1 204 ? -5.402 15.477 36.25 1 45.34 204 GLU A CA 1
ATOM 1625 C C . GLU A 1 204 ? -6.074 16.672 35.562 1 45.34 204 GLU A C 1
ATOM 1627 O O . GLU A 1 204 ? -5.609 17.797 35.688 1 45.34 204 GLU A O 1
ATOM 1632 N N . CYS A 1 205 ? -6.488 16.531 34.406 1 49.31 205 CYS A N 1
ATOM 1633 C CA . CYS A 1 205 ? -7.332 17.5 33.688 1 49.31 205 CYS A CA 1
ATOM 1634 C C . CYS A 1 205 ? -8.203 18.266 34.688 1 49.31 205 CYS A C 1
ATOM 1636 O O . CYS A 1 205 ? -9.352 17.891 34.938 1 49.31 205 CYS A O 1
ATOM 1638 N N . GLY A 1 206 ? -7.766 18.578 35.75 1 50.84 206 GLY A N 1
ATOM 1639 C CA . GLY A 1 206 ? -8.688 19.438 36.469 1 50.84 206 GLY A CA 1
ATOM 1640 C C . GLY A 1 206 ? -9 20.719 35.75 1 50.84 206 GLY A C 1
ATOM 1641 O O . GLY A 1 206 ? -8.359 21.031 34.719 1 50.84 206 GLY A O 1
ATOM 1642 N N . ASP A 1 207 ? -10.172 21.297 35.906 1 56.41 207 ASP A N 1
ATOM 1643 C CA . ASP A 1 207 ? -10.836 22.453 35.312 1 56.41 207 ASP A CA 1
ATOM 1644 C C . ASP A 1 207 ? -9.852 23.594 35.094 1 56.41 207 ASP A C 1
ATOM 1646 O O . ASP A 1 207 ? -10.047 24.422 34.188 1 56.41 207 ASP A O 1
ATOM 1650 N N . GLN A 1 208 ? -8.672 23.516 35.688 1 64.19 208 GLN A N 1
ATOM 1651 C CA . GLN A 1 208 ? -7.781 24.672 35.562 1 64.19 208 GLN A CA 1
ATOM 1652 C C . GLN A 1 208 ? -6.637 24.375 34.594 1 64.19 208 GLN A C 1
ATOM 1654 O O . GLN A 1 208 ? -5.828 25.25 34.281 1 64.19 208 GLN A O 1
ATOM 1659 N N . ALA A 1 209 ? -6.688 23.281 33.906 1 74.56 209 ALA A N 1
ATOM 1660 C CA . ALA A 1 209 ? -5.535 22.812 33.125 1 74.56 209 ALA A CA 1
ATOM 1661 C C . ALA A 1 209 ? -5.605 23.312 31.688 1 74.56 209 ALA A C 1
ATOM 1663 O O . ALA A 1 209 ? -4.59 23.328 30.984 1 74.56 209 ALA A O 1
ATOM 1664 N N . TYR A 1 210 ? -6.738 23.797 31.328 1 82.62 210 TYR A N 1
ATOM 1665 C CA . TYR A 1 210 ? -6.91 24.25 29.953 1 82.62 210 TYR A CA 1
ATOM 1666 C C . TYR A 1 210 ? -7.926 25.391 29.875 1 82.62 210 TYR A C 1
ATOM 1668 O O . TYR A 1 210 ? -8.648 25.656 30.844 1 82.62 210 TYR A O 1
ATOM 1676 N N . GLY A 1 211 ? -7.91 26.156 28.875 1 89.19 211 GLY A N 1
ATOM 1677 C CA . GLY A 1 211 ? -8.898 27.172 28.547 1 89.19 211 GLY A CA 1
ATOM 1678 C C . GLY A 1 211 ? -9.078 27.359 27.047 1 89.19 211 GLY A C 1
ATOM 1679 O O . GLY A 1 211 ? -8.133 27.156 26.266 1 89.19 211 GLY A O 1
ATOM 1680 N N . PHE A 1 212 ? -10.273 27.672 26.688 1 94.69 212 PHE A N 1
ATOM 1681 C CA . PHE A 1 212 ? -10.531 27.922 25.281 1 94.69 212 PHE A CA 1
ATOM 1682 C C . PHE A 1 212 ? -9.867 29.219 24.844 1 94.69 212 PHE A C 1
ATOM 1684 O O . PHE A 1 212 ? -9.867 30.219 25.578 1 94.69 212 PHE A O 1
ATOM 1691 N N . LEU A 1 213 ? -9.297 29.219 23.672 1 95.56 213 LEU A N 1
ATOM 1692 C CA . LEU A 1 213 ? -8.742 30.438 23.094 1 95.56 213 LEU A CA 1
ATOM 1693 C C . LEU A 1 213 ? -9.852 31.391 22.703 1 95.56 213 LEU A C 1
ATOM 1695 O O . LEU A 1 213 ? -10.797 31 22 1 95.56 213 LEU A O 1
ATOM 1699 N N . ALA A 1 214 ? -9.727 32.594 23.172 1 95.44 214 ALA A N 1
ATOM 1700 C CA . ALA A 1 214 ? -10.727 33.594 22.812 1 95.44 214 ALA A CA 1
ATOM 1701 C C . ALA A 1 214 ? -10.734 33.875 21.312 1 95.44 214 ALA A C 1
ATOM 1703 O O . ALA A 1 214 ? -9.68 33.938 20.688 1 95.44 214 ALA A O 1
ATOM 1704 N N . SER A 1 215 ? -11.906 34.094 20.75 1 94.06 215 SER A N 1
ATOM 1705 C CA . SER A 1 215 ? -12.047 34.344 19.328 1 94.06 215 SER A CA 1
ATOM 1706 C C . SER A 1 215 ? -11.359 35.656 18.938 1 94.06 215 SER A C 1
ATOM 1708 O O . SER A 1 215 ? -11.047 35.875 17.766 1 94.06 215 SER A O 1
ATOM 1710 N N . SER A 1 216 ? -11.164 36.562 19.922 1 95.44 216 SER A N 1
ATOM 1711 C CA . SER A 1 216 ? -10.523 37.844 19.688 1 95.44 216 SER A CA 1
ATOM 1712 C C . SER A 1 216 ? -9.008 37.719 19.641 1 95.44 216 SER A C 1
ATOM 1714 O O . SER A 1 216 ? -8.305 38.656 19.266 1 95.44 216 SER A O 1
ATOM 1716 N N . ASP A 1 217 ? -8.5 36.562 20.031 1 96.12 217 ASP A N 1
ATOM 1717 C CA . ASP A 1 217 ? -7.059 36.344 19.969 1 96.12 217 ASP A CA 1
ATOM 1718 C C . ASP A 1 217 ? -6.547 36.5 18.547 1 96.12 217 ASP A C 1
ATOM 1720 O O . ASP A 1 217 ? -7.117 35.906 17.625 1 96.12 217 ASP A O 1
ATOM 1724 N N . PRO A 1 218 ? -5.461 37.219 18.359 1 96.12 218 PRO A N 1
ATOM 1725 C CA . PRO A 1 218 ? -4.953 37.469 17 1 96.12 218 PRO A CA 1
ATOM 1726 C C . PRO A 1 218 ? -4.551 36.188 16.297 1 96.12 218 PRO A C 1
ATOM 1728 O O . PRO A 1 218 ? -4.508 36.156 15.062 1 96.12 218 PRO A O 1
ATOM 1731 N N . ALA A 1 219 ? -4.262 35.094 17 1 96.75 219 ALA A N 1
ATOM 1732 C CA . ALA A 1 219 ? -3.801 33.844 16.406 1 96.75 219 ALA A CA 1
ATOM 1733 C C . ALA A 1 219 ? -4.98 32.938 16.016 1 96.75 219 ALA A C 1
ATOM 1735 O O . ALA A 1 219 ? -4.801 31.938 15.344 1 96.75 219 ALA A O 1
ATOM 1736 N N . TYR A 1 220 ? -6.164 33.25 16.422 1 97.44 220 TYR A N 1
ATOM 1737 C CA . TYR A 1 220 ? -7.324 32.375 16.312 1 97.44 220 TYR A CA 1
ATOM 1738 C C . TYR A 1 220 ? -7.551 31.922 14.875 1 97.44 220 TYR A C 1
ATOM 1740 O O . TYR A 1 220 ? -7.625 30.719 14.594 1 97.44 220 TYR A O 1
ATOM 1748 N N . THR A 1 221 ? -7.641 32.875 13.969 1 96.06 221 THR A N 1
ATOM 1749 C CA . THR A 1 221 ? -7.922 32.594 12.57 1 96.06 221 THR A CA 1
ATOM 1750 C C . THR A 1 221 ? -6.805 31.75 11.961 1 96.06 221 THR A C 1
ATOM 1752 O O . THR A 1 221 ? -7.07 30.781 11.242 1 96.06 221 THR A O 1
ATOM 1755 N N . ALA A 1 222 ? -5.582 32.125 12.266 1 95.81 222 ALA A N 1
ATOM 1756 C CA . ALA A 1 222 ? -4.434 31.391 11.727 1 95.81 222 ALA A CA 1
ATOM 1757 C C . ALA A 1 222 ? -4.402 29.953 12.242 1 95.81 222 ALA A C 1
ATOM 1759 O O . ALA A 1 222 ? -4.023 29.031 11.516 1 95.81 222 ALA A O 1
ATOM 1760 N N . ILE A 1 223 ? -4.797 29.734 13.469 1 97.88 223 ILE A N 1
ATOM 1761 C CA . ILE A 1 223 ? -4.852 28.391 14.047 1 97.88 223 ILE A CA 1
ATOM 1762 C C . ILE A 1 223 ? -5.934 27.562 13.352 1 97.88 223 ILE A C 1
ATOM 1764 O O . ILE A 1 223 ? -5.723 26.406 13.023 1 97.88 223 ILE A O 1
ATOM 1768 N N . THR A 1 224 ? -7.066 28.203 13.133 1 97.38 224 THR A N 1
ATOM 1769 C CA . THR A 1 224 ? -8.164 27.531 12.445 1 97.38 224 THR A CA 1
ATOM 1770 C C . THR A 1 224 ? -7.742 27.109 11.039 1 97.38 224 THR A C 1
ATOM 1772 O O . THR A 1 224 ? -7.977 25.969 10.641 1 97.38 224 THR A O 1
ATOM 1775 N N . ASP A 1 225 ? -7.082 27.984 10.328 1 96 225 ASP A N 1
ATOM 1776 C CA . ASP A 1 225 ? -6.602 27.688 8.984 1 96 225 ASP A CA 1
ATOM 1777 C C . ASP A 1 225 ? -5.551 26.578 9.016 1 96 225 ASP A C 1
ATOM 1779 O O . ASP A 1 225 ? -5.566 25.688 8.172 1 96 225 ASP A O 1
ATOM 1783 N N . MET A 1 226 ? -4.672 26.672 9.945 1 97 226 MET A N 1
ATOM 1784 C CA . MET A 1 226 ? -3.635 25.656 10.109 1 97 226 MET A CA 1
ATOM 1785 C C . MET A 1 226 ? -4.25 24.266 10.312 1 97 226 MET A C 1
ATOM 1787 O O . MET A 1 226 ? -3.857 23.312 9.656 1 97 226 MET A O 1
ATOM 1791 N N . ALA A 1 227 ? -5.219 24.219 11.195 1 98.06 227 ALA A N 1
ATOM 1792 C CA . ALA A 1 227 ? -5.863 22.938 11.5 1 98.06 227 ALA A CA 1
ATOM 1793 C C . ALA A 1 227 ? -6.605 22.391 10.289 1 98.06 227 ALA A C 1
ATOM 1795 O O . ALA A 1 227 ? -6.555 21.188 10.016 1 98.06 227 ALA A O 1
ATOM 1796 N N . ARG A 1 228 ? -7.254 23.297 9.609 1 97.75 228 ARG A N 1
ATOM 1797 C CA . ARG A 1 228 ? -7.98 22.906 8.406 1 97.75 228 ARG A CA 1
ATOM 1798 C C . ARG A 1 228 ? -7.035 22.328 7.359 1 97.75 228 ARG A C 1
ATOM 1800 O O . ARG A 1 228 ? -7.309 21.266 6.793 1 97.75 228 ARG A O 1
ATOM 1807 N N . ASN A 1 229 ? -5.953 22.984 7.113 1 96.62 229 ASN A N 1
ATOM 1808 C CA . ASN A 1 229 ? -4.98 22.516 6.129 1 96.62 229 ASN A CA 1
ATOM 1809 C C . ASN A 1 229 ? -4.316 21.219 6.559 1 96.62 229 ASN A C 1
ATOM 1811 O O . ASN A 1 229 ? -4.137 20.312 5.746 1 96.62 229 ASN A O 1
ATOM 1815 N N . ALA A 1 230 ? -3.967 21.125 7.82 1 96.94 230 ALA A N 1
ATOM 1816 C CA . ALA A 1 230 ? -3.355 19.906 8.336 1 96.94 230 ALA A CA 1
ATOM 1817 C C . ALA A 1 230 ? -4.281 18.703 8.148 1 96.94 230 ALA A C 1
ATOM 1819 O O . ALA A 1 230 ? -3.857 17.656 7.664 1 96.94 230 ALA A O 1
ATOM 1820 N N . PHE A 1 231 ? -5.539 18.906 8.469 1 96.81 231 PHE A N 1
ATOM 1821 C CA . PHE A 1 231 ? -6.523 17.844 8.359 1 96.81 231 PHE A CA 1
ATOM 1822 C C . PHE A 1 231 ? -6.703 17.422 6.902 1 96.81 231 PHE A C 1
ATOM 1824 O O . PHE A 1 231 ? -6.715 16.234 6.59 1 96.81 231 PHE A O 1
ATOM 1831 N N . LYS A 1 232 ? -6.77 18.359 6.051 1 94.25 232 LYS A N 1
ATOM 1832 C CA . LYS A 1 232 ? -7.023 18.109 4.633 1 94.25 232 LYS A CA 1
ATOM 1833 C C . LYS A 1 232 ? -5.832 17.422 3.979 1 94.25 232 LYS A C 1
ATOM 1835 O O . LYS A 1 232 ? -5.992 16.406 3.291 1 94.25 232 LYS A O 1
ATOM 1840 N N . TYR A 1 233 ? -4.684 17.891 4.223 1 93.25 233 TYR A N 1
ATOM 1841 C CA . TYR A 1 233 ? -3.535 17.453 3.439 1 93.25 233 TYR A CA 1
ATOM 1842 C C . TYR A 1 233 ? -2.908 16.203 4.051 1 93.25 233 TYR A C 1
ATOM 1844 O O . TYR A 1 233 ? -2.395 15.352 3.33 1 93.25 233 TYR A O 1
ATOM 1852 N N . ILE A 1 234 ? -2.896 16.109 5.371 1 93.06 234 ILE A N 1
ATOM 1853 C CA . ILE A 1 234 ? -2.246 14.977 6.016 1 93.06 234 ILE A CA 1
ATOM 1854 C C . ILE A 1 234 ? -3.219 13.805 6.102 1 93.06 234 ILE A C 1
ATOM 1856 O O . ILE A 1 234 ? -2.85 12.664 5.816 1 93.06 234 ILE A O 1
ATOM 1860 N N . MET A 1 235 ? -4.496 14.055 6.41 1 92.62 235 MET A N 1
ATOM 1861 C CA . MET A 1 235 ? -5.465 12.984 6.633 1 92.62 235 MET A CA 1
ATOM 1862 C C . MET A 1 235 ? -6.391 12.828 5.434 1 92.62 235 MET A C 1
ATOM 1864 O O . MET A 1 235 ? -7.34 12.039 5.473 1 92.62 235 MET A O 1
ATOM 1868 N N . SER A 1 236 ? -6.164 13.617 4.402 1 88.81 236 SER A N 1
ATOM 1869 C CA . SER A 1 236 ? -6.945 13.578 3.174 1 88.81 236 SER A CA 1
ATOM 1870 C C . SER A 1 236 ? -8.414 13.883 3.443 1 88.81 236 SER A C 1
ATOM 1872 O O . SER A 1 236 ? -9.297 13.383 2.744 1 88.81 236 SER A O 1
ATOM 1874 N N . GLY A 1 237 ? -8.664 14.562 4.539 1 91.19 237 GLY A N 1
ATOM 1875 C CA . GLY A 1 237 ? -10.023 14.953 4.871 1 91.19 237 GLY A CA 1
ATOM 1876 C C . GLY A 1 237 ? -10.867 13.797 5.387 1 91.19 237 GLY A C 1
ATOM 1877 O O . GLY A 1 237 ? -12.086 13.805 5.238 1 91.19 237 GLY A O 1
ATOM 1878 N N . VAL A 1 238 ? -10.281 12.812 5.957 1 92.12 238 VAL A N 1
ATOM 1879 C CA . VAL A 1 238 ? -11.008 11.633 6.422 1 92.12 238 VAL A CA 1
ATOM 1880 C C . VAL A 1 238 ? -10.938 11.547 7.941 1 92.12 238 VAL A C 1
ATOM 1882 O O . VAL A 1 238 ? -9.859 11.688 8.531 1 92.12 238 VAL A O 1
ATOM 1885 N N . GLY A 1 239 ? -12.094 11.344 8.547 1 95.25 239 GLY A N 1
ATOM 1886 C CA . GLY A 1 239 ? -12.148 11.109 9.984 1 95.25 239 GLY A CA 1
ATOM 1887 C C . GLY A 1 239 ? -12.039 12.383 10.805 1 95.25 239 GLY A C 1
ATOM 1888 O O . GLY A 1 239 ? -12.773 13.336 10.57 1 95.25 239 GLY A O 1
ATOM 1889 N N . TYR A 1 240 ? -11.188 12.258 11.852 1 96.5 240 TYR A N 1
ATOM 1890 C CA . TYR A 1 240 ? -10.953 13.375 12.766 1 96.5 240 TYR A CA 1
ATOM 1891 C C . TYR A 1 240 ? -9.562 13.297 13.383 1 96.5 240 TYR A C 1
ATOM 1893 O O . TYR A 1 240 ? -8.953 12.219 13.422 1 96.5 240 TYR A O 1
ATOM 1901 N N . GLY A 1 241 ? -9.094 14.406 13.773 1 95.94 241 GLY A N 1
ATOM 1902 C CA . GLY A 1 241 ? -7.789 14.484 14.414 1 95.94 241 GLY A CA 1
ATOM 1903 C C . GLY A 1 241 ? -7.582 15.773 15.188 1 95.94 241 GLY A C 1
ATOM 1904 O O . GLY A 1 241 ? -8.281 16.766 14.953 1 95.94 241 GLY A O 1
ATOM 1905 N N . ARG A 1 242 ? -6.707 15.711 16.141 1 95.69 242 ARG A N 1
ATOM 1906 C CA . ARG A 1 242 ? -6.344 16.891 16.922 1 95.69 242 ARG A CA 1
ATOM 1907 C C . ARG A 1 242 ? -4.996 17.453 16.484 1 95.69 242 ARG A C 1
ATOM 1909 O O . ARG A 1 242 ? -4.008 16.719 16.406 1 95.69 242 ARG A O 1
ATOM 1916 N N . VAL A 1 243 ? -4.957 18.672 16.234 1 96.38 243 VAL A N 1
ATOM 1917 C CA . VAL A 1 243 ? -3.75 19.359 15.781 1 96.38 243 VAL A CA 1
ATOM 1918 C C . VAL A 1 243 ? -3.102 20.109 16.953 1 96.38 243 VAL A C 1
ATOM 1920 O O . VAL A 1 243 ? -3.732 20.953 17.578 1 96.38 243 VAL A O 1
ATOM 1923 N N . ASP A 1 244 ? -1.884 19.781 17.219 1 94.75 244 ASP A N 1
ATOM 1924 C CA . ASP A 1 244 ? -1.104 20.469 18.25 1 94.75 244 ASP A CA 1
ATOM 1925 C C . ASP A 1 244 ? -0.286 21.609 17.641 1 94.75 244 ASP A C 1
ATOM 1927 O O . ASP A 1 244 ? 0.271 21.469 16.547 1 94.75 244 ASP A O 1
ATOM 1931 N N . PHE A 1 245 ? -0.242 22.703 18.422 1 95.94 245 PHE A N 1
ATOM 1932 C CA . PHE A 1 245 ? 0.448 23.891 17.906 1 95.94 245 PHE A CA 1
ATOM 1933 C C . PHE A 1 245 ? 1.064 24.703 19.031 1 95.94 245 PHE A C 1
ATOM 1935 O O . PHE A 1 245 ? 0.775 24.453 20.219 1 95.94 245 PHE A O 1
ATOM 1942 N N . ARG A 1 246 ? 1.983 25.516 18.688 1 95.44 246 ARG A N 1
ATOM 1943 C CA . ARG A 1 246 ? 2.516 26.547 19.562 1 95.44 246 ARG A CA 1
ATOM 1944 C C . ARG A 1 246 ? 2.426 27.922 18.906 1 95.44 246 ARG A C 1
ATOM 1946 O O . ARG A 1 246 ? 2.57 28.047 17.688 1 95.44 246 ARG A O 1
ATOM 1953 N N . ILE A 1 247 ? 2.156 28.906 19.703 1 95.88 247 ILE A N 1
ATOM 1954 C CA . ILE A 1 247 ? 2.15 30.297 19.234 1 95.88 247 ILE A CA 1
ATOM 1955 C C . ILE A 1 247 ? 3.479 30.953 19.578 1 95.88 247 ILE A C 1
ATOM 1957 O O . ILE A 1 247 ? 3.797 31.156 20.75 1 95.88 247 ILE A O 1
ATOM 1961 N N . ASP A 1 248 ? 4.203 31.25 18.516 1 95.12 248 ASP A N 1
ATOM 1962 C CA . ASP A 1 248 ? 5.52 31.859 18.703 1 95.12 248 ASP A CA 1
ATOM 1963 C C . ASP A 1 248 ? 5.414 33.156 19.516 1 95.12 248 ASP A C 1
ATOM 1965 O O . ASP A 1 248 ? 4.66 34.062 19.141 1 95.12 248 ASP A O 1
ATOM 1969 N N . GLU A 1 249 ? 6.191 33.312 20.516 1 93.19 249 GLU A N 1
ATOM 1970 C CA . GLU A 1 249 ? 6.086 34.469 21.406 1 93.19 249 GLU A CA 1
ATOM 1971 C C . GLU A 1 249 ? 6.582 35.719 20.734 1 93.19 249 GLU A C 1
ATOM 1973 O O . GLU A 1 249 ? 6.141 36.844 21.078 1 93.19 249 GLU A O 1
ATOM 1978 N N . LEU A 1 250 ? 7.457 35.562 19.844 1 92.06 250 LEU A N 1
ATOM 1979 C CA . LEU A 1 250 ? 8.047 36.75 19.203 1 92.06 250 LEU A CA 1
ATOM 1980 C C . LEU A 1 250 ? 7.137 37.281 18.094 1 92.06 250 LEU A C 1
ATOM 1982 O O . LEU A 1 250 ? 6.934 38.469 17.969 1 92.06 250 LEU A O 1
ATOM 1986 N N . THR A 1 251 ? 6.551 36.406 17.312 1 92.94 251 THR A N 1
ATOM 1987 C CA . THR A 1 251 ? 5.824 36.812 16.125 1 92.94 251 THR A CA 1
ATOM 1988 C C . THR A 1 251 ? 4.316 36.719 16.344 1 92.94 251 THR A C 1
ATOM 1990 O O . THR A 1 251 ? 3.533 37.312 15.602 1 92.94 251 THR A O 1
ATOM 1993 N N . GLY A 1 252 ? 3.93 35.906 17.281 1 95 252 GLY A N 1
ATOM 1994 C CA . GLY A 1 252 ? 2.512 35.656 17.5 1 95 252 GLY A CA 1
ATOM 1995 C C . GLY A 1 252 ? 1.906 34.688 16.516 1 95 252 GLY A C 1
ATOM 1996 O O . GLY A 1 252 ? 0.7 34.438 16.531 1 95 252 GLY A O 1
ATOM 1997 N N . GLU A 1 253 ? 2.699 34.125 15.656 1 94.94 253 GLU A N 1
ATOM 1998 C CA . GLU A 1 253 ? 2.221 33.219 14.625 1 94.94 253 GLU A CA 1
ATOM 1999 C C . GLU A 1 253 ? 2.184 31.781 15.148 1 94.94 253 GLU A C 1
ATOM 2001 O O . GLU A 1 253 ? 3.092 31.344 15.859 1 94.94 253 GLU A O 1
ATOM 2006 N N . PRO A 1 254 ? 1.122 31.078 14.82 1 96.94 254 PRO A N 1
ATOM 2007 C CA . PRO A 1 254 ? 1.08 29.672 15.227 1 96.94 254 PRO A CA 1
ATOM 2008 C C . PRO A 1 254 ? 1.978 28.797 14.367 1 96.94 254 PRO A C 1
ATOM 2010 O O . PRO A 1 254 ? 2.082 29 13.156 1 96.94 254 PRO A O 1
ATOM 2013 N N . TYR A 1 255 ? 2.65 27.828 14.984 1 96.25 255 TYR A N 1
ATOM 2014 C CA . TYR A 1 255 ? 3.445 26.781 14.344 1 96.25 255 TYR A CA 1
ATOM 2015 C C . TYR A 1 255 ? 2.793 25.422 14.523 1 96.25 255 TYR A C 1
ATOM 2017 O O . TYR A 1 255 ? 2.422 25.047 15.641 1 96.25 255 TYR A O 1
ATOM 2025 N N . PHE A 1 256 ? 2.619 24.766 13.391 1 96.44 256 PHE A N 1
ATOM 2026 C CA . PHE A 1 256 ? 2.109 23.406 13.406 1 96.44 256 PHE A CA 1
ATOM 2027 C C . PHE A 1 256 ? 3.139 22.438 13.992 1 96.44 256 PHE A C 1
ATOM 2029 O O . PHE A 1 256 ? 4.305 22.453 13.594 1 96.44 256 PHE A O 1
ATOM 2036 N N . LEU A 1 257 ? 2.713 21.594 14.922 1 94.19 257 LEU A N 1
ATOM 2037 C CA . LEU A 1 257 ? 3.607 20.594 15.484 1 94.19 257 LEU A CA 1
ATOM 2038 C C . LEU A 1 257 ? 3.289 19.203 14.93 1 94.19 257 LEU A C 1
ATOM 2040 O O . LEU A 1 257 ? 4.152 18.562 14.336 1 94.19 257 LEU A O 1
ATOM 2044 N N . GLU A 1 258 ? 2.07 18.797 15.062 1 94.06 258 GLU A N 1
ATOM 2045 C CA . GLU A 1 258 ? 1.613 17.5 14.57 1 94.06 258 GLU A CA 1
ATOM 2046 C C . GLU A 1 258 ? 0.091 17.406 14.609 1 94.06 258 GLU A C 1
ATOM 2048 O O . GLU A 1 258 ? -0.572 18.203 15.273 1 94.06 258 GLU A O 1
ATOM 2053 N N . ILE A 1 259 ? -0.392 16.5 13.867 1 95.12 259 ILE A N 1
ATOM 2054 C CA . ILE A 1 259 ? -1.79 16.109 14 1 95.12 259 ILE A CA 1
ATOM 2055 C C . ILE A 1 259 ? -1.871 14.672 14.5 1 95.12 259 ILE A C 1
ATOM 2057 O O . ILE A 1 259 ? -1.102 13.812 14.062 1 95.12 259 ILE A O 1
ATOM 2061 N N . ASN A 1 260 ? -2.77 14.438 15.43 1 92.56 260 ASN A N 1
ATOM 2062 C CA . ASN A 1 260 ? -3.037 13.102 15.961 1 92.56 260 ASN A CA 1
ATOM 2063 C C . ASN A 1 260 ? -4.336 12.531 15.398 1 92.56 260 ASN A C 1
ATOM 2065 O O . ASN A 1 260 ? -5.414 12.781 15.938 1 92.56 260 ASN A O 1
ATOM 2069 N N . PRO A 1 261 ? -4.168 11.727 14.336 1 93.5 261 PRO A N 1
ATOM 2070 C CA . PRO A 1 261 ? -5.375 11.117 13.773 1 93.5 261 PRO A CA 1
ATOM 2071 C C . PRO A 1 261 ? -6.059 10.156 14.742 1 93.5 261 PRO A C 1
ATOM 2073 O O . PRO A 1 261 ? -5.387 9.438 15.484 1 93.5 261 PRO A O 1
ATOM 2076 N N . ASN A 1 262 ? -7.363 10.172 14.68 1 92.44 262 ASN A N 1
ATOM 2077 C CA . ASN A 1 262 ? -8.141 9.297 15.555 1 92.44 262 ASN A CA 1
ATOM 2078 C C . ASN A 1 262 ? -7.742 9.477 17.016 1 92.44 262 ASN A C 1
ATOM 2080 O O . ASN A 1 262 ? -7.477 8.492 17.719 1 92.44 262 ASN A O 1
ATOM 2084 N N . CYS A 1 263 ? -7.66 10.68 17.453 1 91 263 CYS A N 1
ATOM 2085 C CA . CYS A 1 263 ? -7.242 10.984 18.812 1 91 263 CYS A CA 1
ATOM 2086 C C . CYS A 1 263 ? -8.25 10.461 19.828 1 91 263 CYS A C 1
ATOM 2088 O O . CYS A 1 263 ? -9.383 10.133 19.469 1 91 263 CYS A O 1
ATOM 2090 N N . GLY A 1 264 ? -7.797 10.375 21.047 1 87.75 264 GLY A N 1
ATOM 2091 C CA . GLY A 1 264 ? -8.664 9.875 22.094 1 87.75 264 GLY A CA 1
ATOM 2092 C C . GLY A 1 264 ? -9.945 10.68 22.234 1 87.75 264 GLY A C 1
ATOM 2093 O O . GLY A 1 264 ? -9.914 11.914 22.234 1 87.75 264 GLY A O 1
ATOM 2094 N N . MET A 1 265 ? -11.023 9.953 22.266 1 87.5 265 MET A N 1
ATOM 2095 C CA . MET A 1 265 ? -12.344 10.516 22.516 1 87.5 265 MET A CA 1
ATOM 2096 C C . MET A 1 265 ? -13.203 9.555 23.328 1 87.5 265 MET A C 1
ATOM 2098 O O . MET A 1 265 ? -12.984 8.336 23.297 1 87.5 265 MET A O 1
ATOM 2102 N N . TRP A 1 266 ? -14.133 10.133 24.078 1 84.75 266 TRP A N 1
ATOM 2103 C CA . TRP A 1 266 ? -15.148 9.391 24.812 1 84.75 266 TRP A CA 1
ATOM 2104 C C . TRP A 1 266 ? -14.516 8.586 25.938 1 84.75 266 TRP A C 1
ATOM 2106 O O . TRP A 1 266 ? -14.93 7.449 26.203 1 84.75 266 TRP A O 1
ATOM 2116 N N . TYR A 1 267 ? -13.477 9.117 26.359 1 75.75 267 TYR A N 1
ATOM 2117 C CA . TYR A 1 267 ? -12.938 8.516 27.578 1 75.75 267 TYR A CA 1
ATOM 2118 C C . TYR A 1 267 ? -13.867 8.75 28.75 1 75.75 267 TYR A C 1
ATOM 2120 O O . TYR A 1 267 ? -14.555 9.773 28.828 1 75.75 267 TYR A O 1
ATOM 2128 N N . ALA A 1 268 ? -13.883 7.754 29.547 1 71.94 268 ALA A N 1
ATOM 2129 C CA . ALA A 1 268 ? -14.664 7.945 30.766 1 71.94 268 ALA A CA 1
ATOM 2130 C C . ALA A 1 268 ? -14.109 9.102 31.594 1 71.94 268 ALA A C 1
ATOM 2132 O O . ALA A 1 268 ? -12.898 9.344 31.609 1 71.94 268 ALA A O 1
ATOM 2133 N N . PRO A 1 269 ? -15.047 9.883 32.125 1 63.41 269 PRO A N 1
ATOM 2134 C CA . PRO A 1 269 ? -14.586 11 32.969 1 63.41 269 PRO A CA 1
ATOM 2135 C C . PRO A 1 269 ? -13.484 10.602 33.938 1 63.41 269 PRO A C 1
ATOM 2137 O O . PRO A 1 269 ? -12.555 11.375 34.188 1 63.41 269 PRO A O 1
ATOM 2140 N N . LYS A 1 270 ? -13.633 9.391 34.438 1 60.09 270 LYS A N 1
ATOM 2141 C CA . LYS A 1 270 ? -12.664 8.906 35.406 1 60.09 270 LYS A CA 1
ATOM 2142 C C . LYS A 1 270 ? -11.273 8.789 34.812 1 60.09 270 LYS A C 1
ATOM 2144 O O . LYS A 1 270 ? -10.266 8.812 35.531 1 60.09 270 LYS A O 1
ATOM 2149 N N . ASP A 1 271 ? -11.273 8.711 33.562 1 60.56 271 ASP A N 1
ATOM 2150 C CA . ASP A 1 271 ? -10 8.484 32.875 1 60.56 271 ASP A CA 1
ATOM 2151 C C . ASP A 1 271 ? -9.414 9.805 32.375 1 60.56 271 ASP A C 1
ATOM 2153 O O . ASP A 1 271 ? -8.438 9.805 31.625 1 60.56 271 ASP A O 1
ATOM 2157 N N . GLY A 1 272 ? -9.93 10.984 33 1 53.53 272 GLY A N 1
ATOM 2158 C CA . GLY A 1 272 ? -9.359 12.297 32.719 1 53.53 272 GLY A CA 1
ATOM 2159 C C . GLY A 1 272 ? -9.945 12.969 31.5 1 53.53 272 GLY A C 1
ATOM 2160 O O . GLY A 1 272 ? -9.609 14.109 31.188 1 53.53 272 GLY A O 1
ATOM 2161 N N . GLY A 1 273 ? -10.969 12.375 30.953 1 60.31 273 GLY A N 1
ATOM 2162 C CA . GLY A 1 273 ? -11.539 12.992 29.766 1 60.31 273 GLY A CA 1
ATOM 2163 C C . GLY A 1 273 ? -10.516 13.25 28.672 1 60.31 273 GLY A C 1
ATOM 2164 O O . GLY A 1 273 ? -9.352 12.859 28.797 1 60.31 273 GLY A O 1
ATOM 2165 N N . ASP A 1 274 ? -10.875 13.555 27.375 1 78.81 274 ASP A N 1
ATOM 2166 C CA . ASP A 1 274 ? -9.977 13.938 26.297 1 78.81 274 ASP A CA 1
ATOM 2167 C C . ASP A 1 274 ? -10.305 15.328 25.766 1 78.81 274 ASP A C 1
ATOM 2169 O O . ASP A 1 274 ? -11.469 15.742 25.781 1 78.81 274 ASP A O 1
ATOM 2173 N N . PHE A 1 275 ? -9.289 16.078 25.516 1 86.38 275 PHE A N 1
ATOM 2174 C CA . PHE A 1 275 ? -9.398 17.438 24.984 1 86.38 275 PHE A CA 1
ATOM 2175 C C . PHE A 1 275 ? -10.391 17.484 23.828 1 86.38 275 PHE A C 1
ATOM 2177 O O . PHE A 1 275 ? -11.109 18.469 23.672 1 86.38 275 PHE A O 1
ATOM 2184 N N . ALA A 1 276 ? -10.461 16.453 23.109 1 92.38 276 ALA A N 1
ATOM 2185 C CA . ALA A 1 276 ? -11.391 16.406 21.969 1 92.38 276 ALA A CA 1
ATOM 2186 C C . ALA A 1 276 ? -12.836 16.453 22.453 1 92.38 276 ALA A C 1
ATOM 2188 O O . ALA A 1 276 ? -13.672 17.156 21.859 1 92.38 276 ALA A O 1
ATOM 2189 N N . ASP A 1 277 ? -13.133 15.758 23.516 1 92.06 277 ASP A N 1
ATOM 2190 C CA . ASP A 1 277 ? -14.477 15.766 24.078 1 92.06 277 ASP A CA 1
ATOM 2191 C C . ASP A 1 277 ? -14.852 17.156 24.594 1 92.06 277 ASP A C 1
ATOM 2193 O O . ASP A 1 277 ? -15.961 17.641 24.359 1 92.06 277 ASP A O 1
ATOM 2197 N N . VAL A 1 278 ? -13.906 17.766 25.266 1 90.31 278 VAL A N 1
ATOM 2198 C CA . VAL A 1 278 ? -14.109 19.109 25.797 1 90.31 278 VAL A CA 1
ATOM 2199 C C . VAL A 1 278 ? -14.453 20.062 24.656 1 90.31 278 VAL A C 1
ATOM 2201 O O . VAL A 1 278 ? -15.375 20.875 24.781 1 90.31 278 VAL A O 1
ATOM 2204 N N . MET A 1 279 ? -13.789 19.953 23.562 1 94.94 279 MET A N 1
ATOM 2205 C CA . MET A 1 279 ? -13.984 20.844 22.422 1 94.94 279 MET A CA 1
ATOM 2206 C C . MET A 1 279 ? -15.352 20.625 21.797 1 94.94 279 MET A C 1
ATOM 2208 O O . MET A 1 279 ? -16.047 21.578 21.438 1 94.94 279 MET A O 1
ATOM 2212 N N . VAL A 1 280 ? -15.711 19.375 21.672 1 94.94 280 VAL A N 1
ATOM 2213 C CA . VAL A 1 280 ? -17.016 19.062 21.094 1 94.94 280 VAL A CA 1
ATOM 2214 C C . VAL A 1 280 ? -18.125 19.562 22.016 1 94.94 280 VAL A C 1
ATOM 2216 O O . VAL A 1 280 ? -19.094 20.188 21.562 1 94.94 280 VAL A O 1
ATOM 2219 N N . GLU A 1 281 ? -18 19.344 23.297 1 91.56 281 GLU A N 1
ATOM 2220 C CA . GLU A 1 281 ? -18.984 19.766 24.281 1 91.56 281 GLU A CA 1
ATOM 2221 C C . GLU A 1 281 ? -19.078 21.281 24.359 1 91.56 281 GLU A C 1
ATOM 2223 O O . GLU A 1 281 ? -20.141 21.844 24.625 1 91.56 281 GLU A O 1
ATOM 2228 N N . GLY A 1 282 ? -17.984 21.938 24.156 1 92.44 282 GLY A N 1
ATOM 2229 C CA . GLY A 1 282 ? -17.922 23.391 24.266 1 92.44 282 GLY A CA 1
ATOM 2230 C C . GLY A 1 282 ? -18.375 24.094 22.984 1 92.44 282 GLY A C 1
ATOM 2231 O O . GLY A 1 282 ? -18.5 25.328 22.969 1 92.44 282 GLY A O 1
ATOM 2232 N N . ASP A 1 283 ? -18.562 23.391 21.922 1 94 283 ASP A N 1
ATOM 2233 C CA . ASP A 1 283 ? -19.016 23.984 20.672 1 94 283 ASP A CA 1
ATOM 2234 C C . ASP A 1 283 ? -20.5 24.344 20.719 1 94 283 ASP A C 1
ATOM 2236 O O . ASP A 1 283 ? -21.312 23.531 21.141 1 94 283 ASP A O 1
ATOM 2240 N N . PRO A 1 284 ? -20.891 25.516 20.375 1 92.31 284 PRO A N 1
ATOM 2241 C CA . PRO A 1 284 ? -22.297 25.938 20.484 1 92.31 284 PRO A CA 1
ATOM 2242 C C . PRO A 1 284 ? -23.188 25.297 19.422 1 92.31 284 PRO A C 1
ATOM 2244 O O . PRO A 1 284 ? -24.406 25.312 19.547 1 92.31 284 PRO A O 1
ATOM 2247 N N . HIS A 1 285 ? -22.625 24.766 18.359 1 92.19 285 HIS A N 1
ATOM 2248 C CA . HIS A 1 285 ? -23.422 24.266 17.234 1 92.19 285 HIS A CA 1
ATOM 2249 C C . HIS A 1 285 ? -23.266 22.75 17.094 1 92.19 285 HIS A C 1
ATOM 2251 O O . HIS A 1 285 ? -23.938 22.141 16.266 1 92.19 285 HIS A O 1
ATOM 2257 N N . TRP A 1 286 ? -22.344 22.25 17.875 1 93.94 286 TRP A N 1
ATOM 2258 C CA . TRP A 1 286 ? -22.109 20.812 17.812 1 93.94 286 TRP A CA 1
ATOM 2259 C C . TRP A 1 286 ? -22.203 20.188 19.203 1 93.94 286 TRP A C 1
ATOM 2261 O O . TRP A 1 286 ? -22.25 20.906 20.203 1 93.94 286 TRP A O 1
ATOM 2271 N N . ASN A 1 287 ? -22.406 18.953 19.281 1 93.25 287 ASN A N 1
ATOM 2272 C CA . ASN A 1 287 ? -22.312 18.094 20.453 1 93.25 287 ASN A CA 1
ATOM 2273 C C . ASN A 1 287 ? -21.922 16.672 20.062 1 93.25 287 ASN A C 1
ATOM 2275 O O . ASN A 1 287 ? -21.672 16.391 18.891 1 93.25 287 ASN A O 1
ATOM 2279 N N . HIS A 1 288 ? -21.875 15.906 21.031 1 92.38 288 HIS A N 1
ATOM 2280 C CA . HIS A 1 288 ? -21.438 14.539 20.781 1 92.38 288 HIS A CA 1
ATOM 2281 C C . HIS A 1 288 ? -22.422 13.797 19.891 1 92.38 288 HIS A C 1
ATOM 2283 O O . HIS A 1 288 ? -22.031 12.961 19.078 1 92.38 288 HIS A O 1
ATOM 2289 N N . GLU A 1 289 ? -23.625 14.086 20.031 1 92.88 289 GLU A N 1
ATOM 2290 C CA . GLU A 1 289 ? -24.641 13.445 19.203 1 92.88 289 GLU A CA 1
ATOM 2291 C C . GLU A 1 289 ? -24.438 13.766 17.719 1 92.88 289 GLU A C 1
ATOM 2293 O O . GLU A 1 289 ? -24.438 12.859 16.875 1 92.88 289 GLU A O 1
ATOM 2298 N N . ARG A 1 290 ? -24.266 15.016 17.5 1 94.44 290 ARG A N 1
ATOM 2299 C CA . ARG A 1 290 ? -24.031 15.43 16.125 1 94.44 290 ARG A CA 1
ATOM 2300 C C . ARG A 1 290 ? -22.719 14.859 15.602 1 94.44 290 ARG A C 1
ATOM 2302 O O . ARG A 1 290 ? -22.625 14.469 14.438 1 94.44 290 ARG A O 1
ATOM 2309 N N . PHE A 1 291 ? -21.703 14.875 16.422 1 95.44 291 PHE A N 1
ATOM 2310 C CA . PHE A 1 291 ? -20.422 14.32 16.031 1 95.44 291 PHE A CA 1
ATOM 2311 C C . PHE A 1 291 ? -20.562 12.859 15.617 1 95.44 291 PHE A C 1
ATOM 2313 O O . PHE A 1 291 ? -20.062 12.469 14.555 1 95.44 291 PHE A O 1
ATOM 2320 N N . VAL A 1 292 ? -21.25 12.086 16.375 1 94.69 292 VAL A N 1
ATOM 2321 C CA . VAL A 1 292 ? -21.453 10.664 16.109 1 94.69 292 VAL A CA 1
ATOM 2322 C C . VAL A 1 292 ? -22.266 10.477 14.836 1 94.69 292 VAL A C 1
ATOM 2324 O O . VAL A 1 292 ? -21.906 9.656 13.984 1 94.69 292 VAL A O 1
ATOM 2327 N N . ALA A 1 293 ? -23.281 11.242 14.719 1 95.81 293 ALA A N 1
ATOM 2328 C CA . ALA A 1 293 ? -24.125 11.141 13.523 1 95.81 293 ALA A CA 1
ATOM 2329 C C . ALA A 1 293 ? -23.312 11.43 12.258 1 95.81 293 ALA A C 1
ATOM 2331 O O . ALA A 1 293 ? -23.453 10.727 11.258 1 95.81 293 ALA A O 1
ATOM 2332 N N . ASN A 1 294 ? -22.547 12.469 12.344 1 96.31 294 ASN A N 1
ATOM 2333 C CA . ASN A 1 294 ? -21.688 12.828 11.227 1 96.31 294 ASN A CA 1
ATOM 2334 C C . ASN A 1 294 ? -20.703 11.719 10.898 1 96.31 294 ASN A C 1
ATOM 2336 O O . ASN A 1 294 ? -20.516 11.367 9.727 1 96.31 294 ASN A O 1
ATOM 2340 N N . ALA A 1 295 ? -20.094 11.188 11.875 1 95.62 295 ALA A N 1
ATOM 2341 C CA . ALA A 1 295 ? -19.109 10.133 11.703 1 95.62 295 ALA A CA 1
ATOM 2342 C C . ALA A 1 295 ? -19.75 8.867 11.125 1 95.62 295 ALA A C 1
ATOM 2344 O O . ALA A 1 295 ? -19.188 8.227 10.242 1 95.62 295 ALA A O 1
ATOM 2345 N N . VAL A 1 296 ? -20.922 8.531 11.625 1 96.44 296 VAL A N 1
ATOM 2346 C CA . VAL A 1 296 ? -21.625 7.336 11.172 1 96.44 296 VAL A CA 1
ATOM 2347 C C . VAL A 1 296 ? -22.047 7.508 9.719 1 96.44 296 VAL A C 1
ATOM 2349 O O . VAL A 1 296 ? -21.891 6.59 8.906 1 96.44 296 VAL A O 1
ATOM 2352 N N . ALA A 1 297 ? -22.547 8.656 9.414 1 96 297 ALA A N 1
ATOM 2353 C CA . ALA A 1 297 ? -22.953 8.922 8.039 1 96 297 ALA A CA 1
ATOM 2354 C C . ALA A 1 297 ? -21.781 8.766 7.078 1 96 297 ALA A C 1
ATOM 2356 O O . ALA A 1 297 ? -21.922 8.156 6.016 1 96 297 ALA A O 1
ATOM 2357 N N . ARG A 1 298 ? -20.703 9.273 7.426 1 94.06 298 ARG A N 1
ATOM 2358 C CA . ARG A 1 298 ? -19.5 9.148 6.609 1 94.06 298 ARG A CA 1
ATOM 2359 C C . ARG A 1 298 ? -19.094 7.684 6.473 1 94.06 298 ARG A C 1
ATOM 2361 O O . ARG A 1 298 ? -18.734 7.23 5.383 1 94.06 298 ARG A O 1
ATOM 2368 N N . ALA A 1 299 ? -19.078 6.992 7.594 1 95.5 299 ALA A N 1
ATOM 2369 C CA . ALA A 1 299 ? -18.688 5.586 7.605 1 95.5 299 ALA A CA 1
ATOM 2370 C C . ALA A 1 299 ? -19.516 4.781 6.605 1 95.5 299 ALA A C 1
ATOM 2372 O O . ALA A 1 299 ? -18.969 3.986 5.836 1 95.5 299 ALA A O 1
ATOM 2373 N N . LEU A 1 300 ? -20.781 5.027 6.605 1 95.75 300 LEU A N 1
ATOM 2374 C CA . LEU A 1 300 ? -21.688 4.297 5.727 1 95.75 300 LEU A CA 1
ATOM 2375 C C . LEU A 1 300 ? -21.469 4.684 4.27 1 95.75 300 LEU A C 1
ATOM 2377 O O . LEU A 1 300 ? -21.484 3.824 3.385 1 95.75 300 LEU A O 1
ATOM 2381 N N . ARG A 1 301 ? -21.266 5.902 4.035 1 92.06 301 ARG A N 1
ATOM 2382 C CA . ARG A 1 301 ? -20.984 6.375 2.682 1 92.06 301 ARG A CA 1
ATOM 2383 C C . ARG A 1 301 ? -19.703 5.762 2.137 1 92.06 301 ARG A C 1
ATOM 2385 O O . ARG A 1 301 ? -19.656 5.309 0.991 1 92.06 301 ARG A O 1
ATOM 2392 N N . ASP A 1 302 ? -18.688 5.762 2.936 1 90.31 302 ASP A N 1
ATOM 2393 C CA . ASP A 1 302 ? -17.391 5.227 2.51 1 90.31 302 ASP A CA 1
ATOM 2394 C C . ASP A 1 302 ? -17.484 3.725 2.256 1 90.31 302 ASP A C 1
ATOM 2396 O O . ASP A 1 302 ? -16.875 3.215 1.313 1 90.31 302 ASP A O 1
ATOM 2400 N N . GLN A 1 303 ? -18.156 2.996 3.096 1 92.62 303 GLN A N 1
ATOM 2401 C CA . GLN A 1 303 ? -18.359 1.568 2.877 1 92.62 303 GLN A CA 1
ATOM 2402 C C . GLN A 1 303 ? -19.016 1.31 1.52 1 92.62 303 GLN A C 1
ATOM 2404 O O . GLN A 1 303 ? -18.562 0.435 0.771 1 92.62 303 GLN A O 1
ATOM 2409 N N . ALA A 1 304 ? -20.031 2.117 1.244 1 90.88 304 ALA A N 1
ATOM 2410 C CA . ALA A 1 304 ? -20.75 1.965 -0.019 1 90.88 304 ALA A CA 1
ATOM 2411 C C . ALA A 1 304 ? -19.844 2.26 -1.206 1 90.88 304 ALA A C 1
ATOM 2413 O O . ALA A 1 304 ? -19.922 1.592 -2.24 1 90.88 304 ALA A O 1
ATOM 2414 N N . ALA A 1 305 ? -19.016 3.189 -1.009 1 87 305 ALA A N 1
ATOM 2415 C CA . ALA A 1 305 ? -18.125 3.605 -2.086 1 87 305 ALA A CA 1
ATOM 2416 C C . ALA A 1 305 ? -17.062 2.547 -2.354 1 87 305 ALA A C 1
ATOM 2418 O O . ALA A 1 305 ? -16.562 2.426 -3.475 1 87 305 ALA A O 1
ATOM 2419 N N . ARG A 1 306 ? -16.719 1.741 -1.381 1 87.25 306 ARG A N 1
ATOM 2420 C CA . ARG A 1 306 ? -15.656 0.754 -1.509 1 87.25 306 ARG A CA 1
ATOM 2421 C C . ARG A 1 306 ? -16.172 -0.534 -2.143 1 87.25 306 ARG A C 1
ATOM 2423 O O . ARG A 1 306 ? -15.383 -1.377 -2.578 1 87.25 306 ARG A O 1
ATOM 2430 N N . LYS A 1 307 ? -17.406 -0.712 -2.197 1 88.19 307 LYS A N 1
ATOM 2431 C CA . LYS A 1 307 ? -17.969 -1.933 -2.777 1 88.19 307 LYS A CA 1
ATOM 2432 C C . LYS A 1 307 ? -17.625 -2.041 -4.258 1 88.19 307 LYS A C 1
ATOM 2434 O O . LYS A 1 307 ? -17.844 -1.102 -5.023 1 88.19 307 LYS A O 1
ATOM 2439 N N . PRO A 1 308 ? -17.062 -3.152 -4.621 1 90.19 308 PRO A N 1
ATOM 2440 C CA . PRO A 1 308 ? -16.75 -3.32 -6.043 1 90.19 308 PRO A CA 1
ATOM 2441 C C . PRO A 1 308 ? -18 -3.281 -6.922 1 90.19 308 PRO A C 1
ATOM 2443 O O . PRO A 1 308 ? -19.047 -3.775 -6.527 1 90.19 308 PRO A O 1
ATOM 2446 N N . TRP A 1 309 ? -17.859 -2.715 -8.078 1 94.44 309 TRP A N 1
ATOM 2447 C CA . TRP A 1 309 ? -18.969 -2.652 -9.031 1 94.44 309 TRP A CA 1
ATOM 2448 C C . TRP A 1 309 ? -18.75 -3.633 -10.18 1 94.44 309 TRP A C 1
ATOM 2450 O O . TRP A 1 309 ? -19.297 -3.449 -11.266 1 94.44 309 TRP A O 1
ATOM 2460 N N . TYR A 1 310 ? -17.922 -4.629 -9.969 1 94.5 310 TYR A N 1
ATOM 2461 C CA . TYR A 1 310 ? -17.562 -5.641 -10.961 1 94.5 310 TYR A CA 1
ATOM 2462 C C . TYR A 1 310 ? -17.469 -7.02 -10.312 1 94.5 310 TYR A C 1
ATOM 2464 O O . TYR A 1 310 ? -17.484 -7.141 -9.086 1 94.5 310 TYR A O 1
ATOM 2472 N N . PHE A 1 311 ? -17.453 -8.062 -11.07 1 90 311 PHE A N 1
ATOM 2473 C CA . PHE A 1 311 ? -17.188 -9.422 -10.609 1 90 311 PHE A CA 1
ATOM 2474 C C . PHE A 1 311 ? -16.344 -10.18 -11.625 1 90 311 PHE A C 1
ATOM 2476 O O . PHE A 1 311 ? -16.422 -9.914 -12.828 1 90 311 PHE A O 1
ATOM 2483 N N . ILE A 1 312 ? -15.547 -11.016 -11.125 1 88.62 312 ILE A N 1
ATOM 2484 C CA . ILE A 1 312 ? -14.664 -11.82 -11.961 1 88.62 312 ILE A CA 1
ATOM 2485 C C . ILE A 1 312 ? -15.453 -12.977 -12.578 1 88.62 312 ILE A C 1
ATOM 2487 O O . ILE A 1 312 ? -16.266 -13.617 -11.898 1 88.62 312 ILE A O 1
ATOM 2491 N N . SER A 1 313 ? -15.18 -13.164 -13.805 1 83.25 313 SER A N 1
ATOM 2492 C CA . SER A 1 313 ? -15.844 -14.227 -14.555 1 83.25 313 SER A CA 1
ATOM 2493 C C . SER A 1 313 ? -14.844 -15.023 -15.383 1 83.25 313 SER A C 1
ATOM 2495 O O . SER A 1 313 ? -13.648 -14.727 -15.375 1 83.25 313 SER A O 1
ATOM 2497 N N . HIS A 1 314 ? -15.289 -16.156 -15.891 1 79.69 314 HIS A N 1
ATOM 2498 C CA . HIS A 1 314 ? -14.492 -16.984 -16.797 1 79.69 314 HIS A CA 1
ATOM 2499 C C . HIS A 1 314 ? -15.281 -17.344 -18.047 1 79.69 314 HIS A C 1
ATOM 2501 O O . HIS A 1 314 ? -16.516 -17.406 -18.016 1 79.69 314 HIS A O 1
ATOM 2507 N N . ASP A 1 315 ? -14.469 -17.453 -19.062 1 73.5 315 ASP A N 1
ATOM 2508 C CA . ASP A 1 315 ? -15.148 -17.984 -20.234 1 73.5 315 ASP A CA 1
ATOM 2509 C C . ASP A 1 315 ? -15.07 -19.5 -20.297 1 73.5 315 ASP A C 1
ATOM 2511 O O . ASP A 1 315 ? -14.625 -20.141 -19.328 1 73.5 315 ASP A O 1
ATOM 2515 N N . ARG A 1 316 ? -15.617 -20.031 -21.344 1 67.94 316 ARG A N 1
ATOM 2516 C CA . ARG A 1 316 ? -15.711 -21.469 -21.516 1 67.94 316 ARG A CA 1
ATOM 2517 C C . ARG A 1 316 ? -14.32 -22.109 -21.562 1 67.94 316 ARG A C 1
ATOM 2519 O O . ARG A 1 316 ? -14.164 -23.297 -21.266 1 67.94 316 ARG A O 1
ATOM 2526 N N . ASN A 1 317 ? -13.32 -21.281 -21.953 1 66.12 317 ASN A N 1
ATOM 2527 C CA . ASN A 1 317 ? -11.953 -21.797 -22.047 1 66.12 317 ASN A CA 1
ATOM 2528 C C . ASN A 1 317 ? -11.172 -21.547 -20.766 1 66.12 317 ASN A C 1
ATOM 2530 O O . ASN A 1 317 ? -9.969 -21.812 -20.703 1 66.12 317 ASN A O 1
ATOM 2534 N N . GLY A 1 318 ? -11.875 -21.062 -19.812 1 68.56 318 GLY A N 1
ATOM 2535 C CA . GLY A 1 318 ? -11.234 -20.844 -18.516 1 68.56 318 GLY A CA 1
ATOM 2536 C C . GLY A 1 318 ? -10.484 -19.516 -18.453 1 68.56 318 GLY A C 1
ATOM 2537 O O . GLY A 1 318 ? -9.766 -19.266 -17.484 1 68.56 318 GLY A O 1
ATOM 2538 N N . GLN A 1 319 ? -10.602 -18.75 -19.484 1 78.62 319 GLN A N 1
ATOM 2539 C CA . GLN A 1 319 ? -9.938 -17.453 -19.469 1 78.62 319 GLN A CA 1
ATOM 2540 C C . GLN A 1 319 ? -10.711 -16.453 -18.625 1 78.62 319 GLN A C 1
ATOM 2542 O O . GLN A 1 319 ? -11.938 -16.359 -18.719 1 78.62 319 GLN A O 1
ATOM 2547 N N . PHE A 1 320 ? -9.984 -15.773 -17.844 1 88.19 320 PHE A N 1
ATOM 2548 C CA . PHE A 1 320 ? -10.602 -14.875 -16.875 1 88.19 320 PHE A CA 1
ATOM 2549 C C . PHE A 1 320 ? -11.023 -13.57 -17.547 1 88.19 320 PHE A C 1
ATOM 2551 O O . PHE A 1 320 ? -10.375 -13.117 -18.5 1 88.19 320 PHE A O 1
ATOM 2558 N N . SER A 1 321 ? -12.07 -13.094 -17.094 1 90.69 321 SER A N 1
ATOM 2559 C CA . SER A 1 321 ? -12.586 -11.781 -17.469 1 90.69 321 SER A CA 1
ATOM 2560 C C . SER A 1 321 ? -13.289 -11.109 -16.297 1 90.69 321 SER A C 1
ATOM 2562 O O . SER A 1 321 ? -13.398 -11.695 -15.211 1 90.69 321 SER A O 1
ATOM 2564 N N . THR A 1 322 ? -13.555 -9.891 -16.469 1 94.69 322 THR A N 1
ATOM 2565 C CA . THR A 1 322 ? -14.281 -9.125 -15.469 1 94.69 322 THR A CA 1
ATOM 2566 C C . THR A 1 322 ? -15.492 -8.438 -16.094 1 94.69 322 THR A C 1
ATOM 2568 O O . THR A 1 322 ? -15.422 -7.922 -17.203 1 94.69 322 THR A O 1
ATOM 2571 N N . ARG A 1 323 ? -16.594 -8.508 -15.344 1 95.12 323 ARG A N 1
ATOM 2572 C CA . ARG A 1 323 ? -17.828 -7.902 -15.836 1 95.12 323 ARG A CA 1
ATOM 2573 C C . ARG A 1 323 ? -18.406 -6.934 -14.812 1 95.12 323 ARG A C 1
ATOM 2575 O O . ARG A 1 323 ? -18.156 -7.074 -13.609 1 95.12 323 ARG A O 1
ATOM 2582 N N . ALA A 1 324 ? -19.156 -5.973 -15.32 1 96.94 324 ALA A N 1
ATOM 2583 C CA . ALA A 1 324 ? -19.797 -4.996 -14.445 1 96.94 324 ALA A CA 1
ATOM 2584 C C . ALA A 1 324 ? -20.969 -5.613 -13.695 1 96.94 324 ALA A C 1
ATOM 2586 O O . ALA A 1 324 ? -21.797 -6.305 -14.289 1 96.94 324 ALA A O 1
ATOM 2587 N N . SER A 1 325 ? -21.094 -5.363 -12.391 1 94.19 325 SER A N 1
ATOM 2588 C CA . SER A 1 325 ? -22.203 -5.852 -11.578 1 94.19 325 SER A CA 1
ATOM 2589 C C . SER A 1 325 ? -23.328 -4.836 -11.516 1 94.19 325 SER A C 1
ATOM 2591 O O . SER A 1 325 ? -24.438 -5.152 -11.062 1 94.19 325 SER A O 1
ATOM 2593 N N . LYS A 1 326 ? -23.094 -3.656 -11.906 1 96.25 326 LYS A N 1
ATOM 2594 C CA . LYS A 1 326 ? -24.078 -2.584 -12.047 1 96.25 326 LYS A CA 1
ATOM 2595 C C . LYS A 1 326 ? -23.672 -1.611 -13.148 1 96.25 326 LYS A C 1
ATOM 2597 O O . LYS A 1 326 ? -22.516 -1.633 -13.609 1 96.25 326 LYS A O 1
ATOM 2602 N N . THR A 1 327 ? -24.656 -0.862 -13.57 1 98 327 THR A N 1
ATOM 2603 C CA . THR A 1 327 ? -24.359 0.173 -14.555 1 98 327 THR A CA 1
ATOM 2604 C C . THR A 1 327 ? -23.578 1.322 -13.914 1 98 327 THR A C 1
ATOM 2606 O O . THR A 1 327 ? -23.922 1.759 -12.812 1 98 327 THR A O 1
ATOM 2609 N N . VAL A 1 328 ? -22.531 1.721 -14.633 1 97 328 VAL A N 1
ATOM 2610 C CA . VAL A 1 328 ? -21.734 2.822 -14.102 1 97 328 VAL A CA 1
ATOM 2611 C C . VAL A 1 328 ? -21.516 3.877 -15.188 1 97 328 VAL A C 1
ATOM 2613 O O . VAL A 1 328 ? -21.578 3.568 -16.375 1 97 328 VAL A O 1
ATOM 2616 N N . ALA A 1 329 ? -21.312 5.129 -14.734 1 96.5 329 ALA A N 1
ATOM 2617 C CA . ALA A 1 329 ? -21.109 6.25 -15.648 1 96.5 329 ALA A CA 1
ATOM 2618 C C . ALA A 1 329 ? -19.656 6.336 -16.109 1 96.5 329 ALA A C 1
ATOM 2620 O O . ALA A 1 329 ? -18.781 5.727 -15.508 1 96.5 329 ALA A O 1
ATOM 2621 N N . ALA A 1 330 ? -19.469 7.082 -17.219 1 95.94 330 ALA A N 1
ATOM 2622 C CA . ALA A 1 330 ? -18.109 7.418 -17.641 1 95.94 330 ALA A CA 1
ATOM 2623 C C . ALA A 1 330 ? -17.328 8.078 -16.5 1 95.94 330 ALA A C 1
ATOM 2625 O O . ALA A 1 330 ? -17.891 8.875 -15.742 1 95.94 330 ALA A O 1
ATOM 2626 N N . GLY A 1 331 ? -16.047 7.676 -16.375 1 93.25 331 GLY A N 1
ATOM 2627 C CA . GLY A 1 331 ? -15.219 8.281 -15.344 1 93.25 331 GLY A CA 1
ATOM 2628 C C . GLY A 1 331 ? -15.18 7.48 -14.055 1 93.25 331 GLY A C 1
ATOM 2629 O O . GLY A 1 331 ? -14.344 7.73 -13.188 1 93.25 331 GLY A O 1
ATOM 2630 N N . LYS A 1 332 ? -16.047 6.5 -13.93 1 95.31 332 LYS A N 1
ATOM 2631 C CA . LYS A 1 332 ? -16.016 5.66 -12.742 1 95.31 332 LYS A CA 1
ATOM 2632 C C . LYS A 1 332 ? -14.711 4.863 -12.664 1 95.31 332 LYS A C 1
ATOM 2634 O O . LYS A 1 332 ? -14.422 4.059 -13.555 1 95.31 332 LYS A O 1
ATOM 2639 N N . CYS A 1 333 ? -14.016 5.105 -11.648 1 95.06 333 CYS A N 1
ATOM 2640 C CA . CYS A 1 333 ? -12.75 4.414 -11.484 1 95.06 333 CYS A CA 1
ATOM 2641 C C . CYS A 1 333 ? -12.969 2.959 -11.078 1 95.06 333 CYS A C 1
ATOM 2643 O O . CYS A 1 333 ? -13.922 2.645 -10.375 1 95.06 333 CYS A O 1
ATOM 2645 N N . LEU A 1 334 ? -12.039 2.137 -11.57 1 95.88 334 LEU A N 1
ATOM 2646 C CA . LEU A 1 334 ? -12.062 0.74 -11.148 1 95.88 334 LEU A CA 1
ATOM 2647 C C . LEU A 1 334 ? -11.867 0.627 -9.641 1 95.88 334 LEU A C 1
ATOM 2649 O O . LEU A 1 334 ? -12.609 -0.094 -8.969 1 95.88 334 LEU A O 1
ATOM 2653 N N . PHE A 1 335 ? -10.773 1.243 -9.172 1 92.75 335 PHE A N 1
ATOM 2654 C CA . PHE A 1 335 ? -10.492 1.351 -7.742 1 92.75 335 PHE A CA 1
ATOM 2655 C C . PHE A 1 335 ? -10.523 2.807 -7.293 1 92.75 335 PHE A C 1
ATOM 2657 O O . PHE A 1 335 ? -10.094 3.697 -8.023 1 92.75 335 PHE A O 1
ATOM 2664 N N . GLY A 1 336 ? -10.984 3.043 -6.09 1 83.62 336 GLY A N 1
ATOM 2665 C CA . GLY A 1 336 ? -10.977 4.391 -5.539 1 83.62 336 GLY A CA 1
ATOM 2666 C C . GLY A 1 336 ? -11.891 5.344 -6.277 1 83.62 336 GLY A C 1
ATOM 2667 O O . GLY A 1 336 ? -12.867 4.918 -6.895 1 83.62 336 GLY A O 1
ATOM 2668 N N . ASP A 1 337 ? -11.727 6.637 -6.02 1 72.62 337 ASP A N 1
ATOM 2669 C CA . ASP A 1 337 ? -12.484 7.707 -6.66 1 72.62 337 ASP A CA 1
ATOM 2670 C C . ASP A 1 337 ? -11.656 8.992 -6.742 1 72.62 337 ASP A C 1
ATOM 2672 O O . ASP A 1 337 ? -10.453 8.969 -6.484 1 72.62 337 ASP A O 1
ATOM 2676 N N . ALA A 1 338 ? -12.32 9.953 -7.234 1 60.75 338 ALA A N 1
ATOM 2677 C CA . ALA A 1 338 ? -11.633 11.219 -7.477 1 60.75 338 ALA A CA 1
ATOM 2678 C C . ALA A 1 338 ? -11.141 11.828 -6.168 1 60.75 338 ALA A C 1
ATOM 2680 O O . ALA A 1 338 ? -10.117 12.523 -6.148 1 60.75 338 ALA A O 1
ATOM 2681 N N . VAL A 1 339 ? -11.812 11.523 -5.117 1 63.88 339 VAL A N 1
ATOM 2682 C CA . VAL A 1 339 ? -11.453 12.094 -3.82 1 63.88 339 VAL A CA 1
ATOM 2683 C C . VAL A 1 339 ? -10.344 11.266 -3.18 1 63.88 339 VAL A C 1
ATOM 2685 O O . VAL A 1 339 ? -9.43 11.82 -2.557 1 63.88 339 VAL A O 1
ATOM 2688 N N . HIS A 1 340 ? -10.406 9.961 -3.451 1 77.25 340 HIS A N 1
ATOM 2689 C CA . HIS A 1 340 ? -9.398 9.039 -2.943 1 77.25 340 HIS A CA 1
ATOM 2690 C C . HIS A 1 340 ? -8.82 8.188 -4.066 1 77.25 340 HIS A C 1
ATOM 2692 O O . HIS A 1 340 ? -9.188 7.016 -4.219 1 77.25 340 HIS A O 1
ATOM 2698 N N . PRO A 1 341 ? -7.891 8.859 -4.699 1 83.75 341 PRO A N 1
ATOM 2699 C CA . PRO A 1 341 ? -7.34 8.109 -5.832 1 83.75 341 PRO A CA 1
ATOM 2700 C C . PRO A 1 341 ? -6.477 6.93 -5.398 1 83.75 341 PRO A C 1
ATOM 2702 O O . PRO A 1 341 ? -5.609 7.078 -4.531 1 83.75 341 PRO A O 1
ATOM 2705 N N . ILE A 1 342 ? -6.793 5.812 -5.926 1 90.81 342 ILE A N 1
ATOM 2706 C CA . ILE A 1 342 ? -5.996 4.605 -5.711 1 90.81 342 ILE A CA 1
ATOM 2707 C C . ILE A 1 342 ? -5.195 4.289 -6.973 1 90.81 342 ILE A C 1
ATOM 2709 O O . ILE A 1 342 ? -5.77 4.02 -8.031 1 90.81 342 ILE A O 1
ATOM 2713 N N . PRO A 1 343 ? -3.854 4.367 -6.828 1 94.44 343 PRO A N 1
ATOM 2714 C CA . PRO A 1 343 ? -3.053 4.039 -8.008 1 94.44 343 PRO A CA 1
ATOM 2715 C C . PRO A 1 343 ? -3.25 2.596 -8.469 1 94.44 343 PRO A C 1
ATOM 2717 O O . PRO A 1 343 ? -3.566 1.721 -7.66 1 94.44 343 PRO A O 1
ATOM 2720 N N . VAL A 1 344 ? -3.029 2.41 -9.781 1 95.62 344 VAL A N 1
ATOM 2721 C CA . VAL A 1 344 ? -3.119 1.058 -10.32 1 95.62 344 VAL A CA 1
ATOM 2722 C C . VAL A 1 344 ? -1.772 0.646 -10.914 1 95.62 344 VAL A C 1
ATOM 2724 O O . VAL A 1 344 ? -0.951 1.5 -11.258 1 95.62 344 VAL A O 1
ATOM 2727 N N . VAL A 1 345 ? -1.518 -0.63 -10.945 1 93.62 345 VAL A N 1
ATOM 2728 C CA . VAL A 1 345 ? -0.383 -1.255 -11.617 1 93.62 345 VAL A CA 1
ATOM 2729 C C . VAL A 1 345 ? -0.883 -2.258 -12.656 1 93.62 345 VAL A C 1
ATOM 2731 O O . VAL A 1 345 ? -1.589 -3.211 -12.312 1 93.62 345 VAL A O 1
ATOM 2734 N N . ALA A 1 346 ? -0.549 -2.016 -13.859 1 94.69 346 ALA A N 1
ATOM 2735 C CA . ALA A 1 346 ? -0.938 -2.922 -14.938 1 94.69 346 ALA A CA 1
ATOM 2736 C C . ALA A 1 346 ? 0.127 -3.99 -15.172 1 94.69 346 ALA A C 1
ATOM 2738 O O . ALA A 1 346 ? 1.325 -3.703 -15.109 1 94.69 346 ALA A O 1
ATOM 2739 N N . LYS A 1 347 ? -0.366 -5.203 -15.43 1 92.06 347 LYS A N 1
ATOM 2740 C CA . LYS A 1 347 ? 0.544 -6.309 -15.719 1 92.06 347 LYS A CA 1
ATOM 2741 C C . LYS A 1 347 ? 0.098 -7.078 -16.953 1 92.06 347 LYS A C 1
ATOM 2743 O O . LYS A 1 347 ? -1.056 -7.508 -17.047 1 92.06 347 LYS A O 1
ATOM 2748 N N . SER A 1 348 ? 1.015 -7.184 -17.891 1 94.44 348 SER A N 1
ATOM 2749 C CA . SER A 1 348 ? 0.818 -8.18 -18.938 1 94.44 348 SER A CA 1
ATOM 2750 C C . SER A 1 348 ? 1.317 -9.555 -18.5 1 94.44 348 SER A C 1
ATOM 2752 O O . SER A 1 348 ? 2.35 -9.656 -17.828 1 94.44 348 SER A O 1
ATOM 2754 N N . LEU A 1 349 ? 0.526 -10.5 -18.828 1 94.19 349 LEU A N 1
ATOM 2755 C CA . LEU A 1 349 ? 0.832 -11.852 -18.375 1 94.19 349 LEU A CA 1
ATOM 2756 C C . LEU A 1 349 ? 0.907 -12.812 -19.562 1 94.19 349 LEU A C 1
ATOM 2758 O O . LEU A 1 349 ? 0.03 -12.805 -20.422 1 94.19 349 LEU A O 1
ATOM 2762 N N . TYR A 1 350 ? 1.921 -13.555 -19.578 1 93.75 350 TYR A N 1
ATOM 2763 C CA . TYR A 1 350 ? 2.15 -14.555 -20.625 1 93.75 350 TYR A CA 1
ATOM 2764 C C . TYR A 1 350 ? 3.107 -15.633 -20.141 1 93.75 350 TYR A C 1
ATOM 2766 O O . TYR A 1 350 ? 3.891 -15.414 -19.203 1 93.75 350 TYR A O 1
ATOM 2774 N N . LYS A 1 351 ? 2.965 -16.797 -20.719 1 92.5 351 LYS A N 1
ATOM 2775 C CA . LYS A 1 351 ? 3.811 -17.906 -20.297 1 92.5 351 LYS A CA 1
ATOM 2776 C C . LYS A 1 351 ? 5.273 -17.656 -20.656 1 92.5 351 LYS A C 1
ATOM 2778 O O . LYS A 1 351 ? 5.602 -17.484 -21.844 1 92.5 351 LYS A O 1
ATOM 2783 N N . LEU A 1 352 ? 6.066 -17.719 -19.688 1 90.94 352 LEU A N 1
ATOM 2784 C CA . LEU A 1 352 ? 7.488 -17.484 -19.891 1 90.94 352 LEU A CA 1
ATOM 2785 C C . LEU A 1 352 ? 8.102 -18.578 -20.766 1 90.94 352 LEU A C 1
ATOM 2787 O O . LEU A 1 352 ? 7.84 -19.766 -20.562 1 90.94 352 LEU A O 1
ATOM 2791 N N . GLY A 1 353 ? 8.859 -18.219 -21.812 1 83.31 353 GLY A N 1
ATOM 2792 C CA . GLY A 1 353 ? 9.578 -19.156 -22.656 1 83.31 353 GLY A CA 1
ATOM 2793 C C . GLY A 1 353 ? 8.773 -19.625 -23.859 1 83.31 353 GLY A C 1
ATOM 2794 O O . GLY A 1 353 ? 9.305 -20.297 -24.75 1 83.31 353 GLY A O 1
ATOM 2795 N N . GLU A 1 354 ? 7.496 -19.328 -23.797 1 87.62 354 GLU A N 1
ATOM 2796 C CA . GLU A 1 354 ? 6.668 -19.688 -24.938 1 87.62 354 GLU A CA 1
ATOM 2797 C C . GLU A 1 354 ? 6.895 -18.734 -26.109 1 87.62 354 GLU A C 1
ATOM 2799 O O . GLU A 1 354 ? 6.969 -17.516 -25.922 1 87.62 354 GLU A O 1
ATOM 2804 N N . GLU A 1 355 ? 7.066 -19.266 -27.234 1 80.75 355 GLU A N 1
ATOM 2805 C CA . GLU A 1 355 ? 7.391 -18.469 -28.422 1 80.75 355 GLU A CA 1
ATOM 2806 C C . GLU A 1 355 ? 6.215 -17.594 -28.828 1 80.75 355 GLU A C 1
ATOM 2808 O O . GLU A 1 355 ? 6.398 -16.422 -29.141 1 80.75 355 GLU A O 1
ATOM 2813 N N . GLU A 1 356 ? 5.039 -18.141 -28.891 1 83.06 356 GLU A N 1
ATOM 2814 C CA . GLU A 1 356 ? 3.826 -17.391 -29.219 1 83.06 356 GLU A CA 1
ATOM 2815 C C . GLU A 1 356 ? 2.77 -17.547 -28.125 1 83.06 356 GLU A C 1
ATOM 2817 O O . GLU A 1 356 ? 1.733 -18.172 -28.344 1 83.06 356 GLU A O 1
ATOM 2822 N N . PRO A 1 357 ? 3.08 -16.828 -27.109 1 87.56 357 PRO A N 1
ATOM 2823 C CA . PRO A 1 357 ? 2.172 -17.031 -25.984 1 87.56 357 PRO A CA 1
ATOM 2824 C C . PRO A 1 357 ? 0.879 -16.234 -26.109 1 87.56 357 PRO A C 1
ATOM 2826 O O . PRO A 1 357 ? 0.85 -15.203 -26.781 1 87.56 357 PRO A O 1
ATOM 2829 N N . THR A 1 358 ? -0.164 -16.797 -25.5 1 88.75 358 THR A N 1
ATOM 2830 C CA . THR A 1 358 ? -1.329 -15.953 -25.234 1 88.75 358 THR A CA 1
ATOM 2831 C C . THR A 1 358 ? -1.003 -14.891 -24.203 1 88.75 358 THR A C 1
ATOM 2833 O O . THR A 1 358 ? -0.266 -15.148 -23.25 1 88.75 358 THR A O 1
ATOM 2836 N N . VAL A 1 359 ? -1.562 -13.711 -24.469 1 92.56 359 VAL A N 1
ATOM 2837 C CA . VAL A 1 359 ? -1.277 -12.602 -23.562 1 92.56 359 VAL A CA 1
ATOM 2838 C C . VAL A 1 359 ? -2.531 -12.258 -22.766 1 92.56 359 VAL A C 1
ATOM 2840 O O . VAL A 1 359 ? -3.623 -12.148 -23.328 1 92.56 359 VAL A O 1
ATOM 2843 N N . GLY A 1 360 ? -2.357 -12.234 -21.469 1 93.5 360 GLY A N 1
ATOM 2844 C CA . GLY A 1 360 ? -3.396 -11.75 -20.578 1 93.5 360 GLY A CA 1
ATOM 2845 C C . GLY A 1 360 ? -3.018 -10.461 -19.875 1 93.5 360 GLY A C 1
ATOM 2846 O O . GLY A 1 360 ? -1.914 -9.945 -20.062 1 93.5 360 GLY A O 1
ATOM 2847 N N . CYS A 1 361 ? -4.004 -9.953 -19.125 1 94.81 361 CYS A N 1
ATOM 2848 C CA . CYS A 1 361 ? -3.777 -8.695 -18.422 1 94.81 361 CYS A CA 1
ATOM 2849 C C . CYS A 1 361 ? -4.488 -8.688 -17.078 1 94.81 361 CYS A C 1
ATOM 2851 O O . CYS A 1 361 ? -5.625 -9.148 -16.969 1 94.81 361 CYS A O 1
ATOM 2853 N N . VAL A 1 362 ? -3.779 -8.211 -16.125 1 95.31 362 VAL A N 1
ATOM 2854 C CA . VAL A 1 362 ? -4.406 -7.922 -14.836 1 95.31 362 VAL A CA 1
ATOM 2855 C C . VAL A 1 362 ? -4.09 -6.488 -14.414 1 95.31 362 VAL A C 1
ATOM 2857 O O . VAL A 1 362 ? -2.979 -6.004 -14.625 1 95.31 362 VAL A O 1
ATOM 2860 N N . ILE A 1 363 ? -5.129 -5.82 -13.891 1 96.19 363 ILE A N 1
ATOM 2861 C CA . ILE A 1 363 ? -4.957 -4.527 -13.242 1 96.19 363 ILE A CA 1
ATOM 2862 C C . ILE A 1 363 ? -5.016 -4.703 -11.727 1 96.19 363 ILE A C 1
ATOM 2864 O O . ILE A 1 363 ? -6 -5.227 -11.195 1 96.19 363 ILE A O 1
ATOM 2868 N N . CYS A 1 364 ? -3.936 -4.277 -11.102 1 93.56 364 CYS A N 1
ATOM 2869 C CA . CYS A 1 364 ? -3.832 -4.438 -9.656 1 93.56 364 CYS A CA 1
ATOM 2870 C C . CYS A 1 364 ? -3.977 -3.094 -8.945 1 93.56 364 CYS A C 1
ATOM 2872 O O . CYS A 1 364 ? -3.586 -2.059 -9.484 1 93.56 364 CYS A O 1
ATOM 2874 N N . ARG A 1 365 ? -4.57 -3.209 -7.738 1 92.06 365 ARG A N 1
ATOM 2875 C CA . ARG A 1 365 ? -4.488 -2.068 -6.832 1 92.06 365 ARG A CA 1
ATOM 2876 C C . ARG A 1 365 ? -3.041 -1.776 -6.453 1 92.06 365 ARG A C 1
ATOM 2878 O O . ARG A 1 365 ? -2.277 -2.693 -6.141 1 92.06 365 ARG A O 1
ATOM 2885 N N . GLY A 1 366 ? -2.643 -0.51 -6.512 1 89.75 366 GLY A N 1
ATOM 2886 C CA . GLY A 1 366 ? -1.241 -0.171 -6.32 1 89.75 366 GLY A CA 1
ATOM 2887 C C . GLY A 1 366 ? -0.943 0.369 -4.934 1 89.75 366 GLY A C 1
ATOM 2888 O O . GLY A 1 366 ? 0.198 0.729 -4.637 1 89.75 366 GLY A O 1
ATOM 2889 N N . ASP A 1 367 ? -1.905 0.368 -3.99 1 83.44 367 ASP A N 1
ATOM 2890 C CA . ASP A 1 367 ? -1.723 1.046 -2.709 1 83.44 367 ASP A CA 1
ATOM 2891 C C . ASP A 1 367 ? -1.383 0.049 -1.604 1 83.44 367 ASP A C 1
ATOM 2893 O O . ASP A 1 367 ? -1.533 0.354 -0.418 1 83.44 367 ASP A O 1
ATOM 2897 N N . GLY A 1 368 ? -1.05 -1.176 -2.01 1 76.12 368 GLY A N 1
ATOM 2898 C CA . GLY A 1 368 ? -0.617 -2.145 -1.015 1 76.12 368 GLY A CA 1
ATOM 2899 C C . GLY A 1 368 ? -1.696 -3.145 -0.647 1 76.12 368 GLY A C 1
ATOM 2900 O O . GLY A 1 368 ? -1.411 -4.176 -0.037 1 76.12 368 GLY A O 1
ATOM 2901 N N . ILE A 1 369 ? -2.902 -2.885 -0.932 1 76 369 ILE A N 1
ATOM 2902 C CA . ILE A 1 369 ? -3.988 -3.838 -0.73 1 76 369 ILE A CA 1
ATOM 2903 C C . ILE A 1 369 ? -4.102 -4.754 -1.945 1 76 369 ILE A C 1
ATOM 2905 O O . ILE A 1 369 ? -4.176 -4.281 -3.082 1 76 369 ILE A O 1
ATOM 2909 N N . HIS A 1 370 ? -4.117 -6.031 -1.662 1 77 370 HIS A N 1
ATOM 2910 C CA . HIS A 1 370 ? -4.164 -6.996 -2.754 1 77 370 HIS A CA 1
ATOM 2911 C C . HIS A 1 370 ? -5.559 -7.07 -3.365 1 77 370 HIS A C 1
ATOM 2913 O O . HIS A 1 370 ? -6.523 -7.418 -2.682 1 77 370 HIS A O 1
ATOM 2919 N N . GLN A 1 371 ? -5.633 -6.711 -4.547 1 86.69 371 GLN A N 1
ATOM 2920 C CA . GLN A 1 371 ? -6.832 -6.812 -5.375 1 86.69 371 GLN A CA 1
ATOM 2921 C C . GLN A 1 371 ? -6.484 -6.688 -6.855 1 86.69 371 GLN A C 1
ATOM 2923 O O . GLN A 1 371 ? -5.914 -5.684 -7.281 1 86.69 371 GLN A O 1
ATOM 2928 N N . ALA A 1 372 ? -6.781 -7.715 -7.52 1 92.06 372 ALA A N 1
ATOM 2929 C CA . ALA A 1 372 ? -6.508 -7.738 -8.953 1 92.06 372 ALA A CA 1
ATOM 2930 C C . ALA A 1 372 ? -7.785 -7.973 -9.75 1 92.06 372 ALA A C 1
ATOM 2932 O O . ALA A 1 372 ? -8.742 -8.57 -9.25 1 92.06 372 ALA A O 1
ATOM 2933 N N . VAL A 1 373 ? -7.777 -7.477 -10.914 1 94.62 373 VAL A N 1
ATOM 2934 C CA . VAL A 1 373 ? -8.867 -7.66 -11.867 1 94.62 373 VAL A CA 1
ATOM 2935 C C . VAL A 1 373 ? -8.305 -8.086 -13.219 1 94.62 373 VAL A C 1
ATOM 2937 O O . VAL A 1 373 ? -7.363 -7.473 -13.727 1 94.62 373 VAL A O 1
ATOM 2940 N N . ALA A 1 374 ? -8.828 -9.172 -13.711 1 95.12 374 ALA A N 1
ATOM 2941 C CA . ALA A 1 374 ? -8.406 -9.625 -15.031 1 95.12 374 ALA A CA 1
ATOM 2942 C C . ALA A 1 374 ? -9.242 -8.969 -16.125 1 95.12 374 ALA A C 1
ATOM 2944 O O . ALA A 1 374 ? -10.469 -8.953 -16.062 1 95.12 374 ALA A O 1
ATOM 2945 N N . LEU A 1 375 ? -8.555 -8.469 -17.094 1 95.44 375 LEU A N 1
ATOM 2946 C CA . LEU A 1 375 ? -9.258 -7.801 -18.188 1 95.44 375 LEU A CA 1
ATOM 2947 C C . LEU A 1 375 ? -8.852 -8.391 -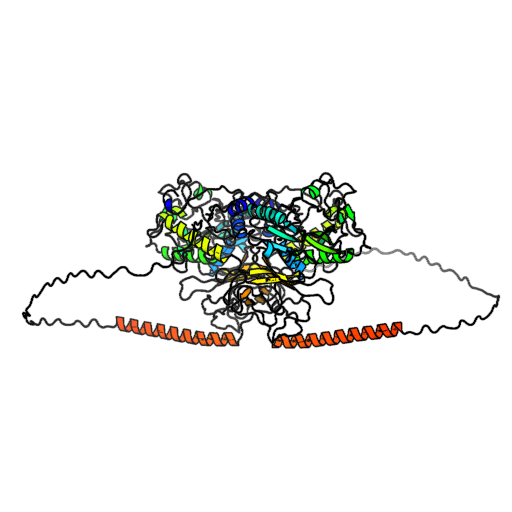19.531 1 95.44 375 LEU A C 1
ATOM 2949 O O . LEU A 1 375 ? -7.711 -8.836 -19.703 1 95.44 375 LEU A O 1
ATOM 2953 N N . ARG A 1 376 ? -9.805 -8.281 -20.469 1 94.06 376 ARG A N 1
ATOM 2954 C CA . ARG A 1 376 ? -9.539 -8.719 -21.828 1 94.06 376 ARG A CA 1
ATOM 2955 C C . ARG A 1 376 ? -9.18 -7.535 -22.719 1 94.06 376 ARG A C 1
ATOM 2957 O O . ARG A 1 376 ? -9.531 -6.395 -22.422 1 94.06 376 ARG A O 1
ATOM 2964 N N . HIS A 1 377 ? -8.469 -7.887 -23.781 1 95.38 377 HIS A N 1
ATOM 2965 C CA . HIS A 1 377 ? -8.086 -6.867 -24.75 1 95.38 377 HIS A CA 1
ATOM 2966 C C . HIS A 1 377 ? -9.266 -6.473 -25.641 1 95.38 377 HIS A C 1
ATOM 2968 O O . HIS A 1 377 ? -10.055 -7.332 -26.047 1 95.38 377 HIS A O 1
ATOM 2974 N N . SER A 1 378 ? -9.352 -5.188 -25.906 1 96.81 378 SER A N 1
ATOM 2975 C CA . SER A 1 378 ? -10.195 -4.672 -26.984 1 96.81 378 SER A CA 1
ATOM 2976 C C . SER A 1 378 ? -9.539 -3.484 -27.688 1 96.81 378 SER A C 1
ATOM 2978 O O . SER A 1 378 ? -8.938 -2.631 -27.031 1 96.81 378 SER A O 1
ATOM 2980 N N . CYS A 1 379 ? -9.656 -3.506 -29.016 1 94.62 379 CYS A N 1
ATOM 2981 C CA . CYS A 1 379 ? -9.188 -2.352 -29.781 1 94.62 379 CYS A CA 1
ATOM 2982 C C . CYS A 1 379 ? -10.148 -1.179 -29.641 1 94.62 379 CYS A C 1
ATOM 2984 O O . CYS A 1 379 ? -9.812 -0.05 -30 1 94.62 379 CYS A O 1
ATOM 2986 N N . GLU A 1 380 ? -11.32 -1.398 -29.109 1 95.62 380 GLU A N 1
ATOM 2987 C CA . GLU A 1 380 ? -12.297 -0.392 -28.703 1 95.62 380 GLU A CA 1
ATOM 2988 C C . GLU A 1 380 ? -12.719 -0.606 -27.25 1 95.62 380 GLU A C 1
ATOM 2990 O O . GLU A 1 380 ? -13.891 -0.872 -26.969 1 95.62 380 GLU A O 1
ATOM 2995 N N . PRO A 1 381 ? -11.82 -0.344 -26.375 1 97.5 381 PRO A N 1
ATOM 2996 C CA . PRO A 1 381 ? -12.047 -0.71 -24.984 1 97.5 381 PRO A CA 1
ATOM 2997 C C . PRO A 1 381 ? -13.055 0.202 -24.281 1 97.5 381 PRO A C 1
ATOM 2999 O O . PRO A 1 381 ? -13.258 1.342 -24.719 1 97.5 381 PRO A O 1
ATOM 3002 N N . ASN A 1 382 ? -13.672 -0.297 -23.234 1 97.94 382 ASN A N 1
ATOM 3003 C CA . ASN A 1 382 ? -14.609 0.515 -22.469 1 97.94 382 ASN A CA 1
ATOM 3004 C C . ASN A 1 382 ? -13.984 1.022 -21.172 1 97.94 382 ASN A C 1
ATOM 3006 O O . ASN A 1 382 ? -14.586 1.826 -20.453 1 97.94 382 ASN A O 1
ATOM 3010 N N . MET A 1 383 ? -12.82 0.528 -20.828 1 98 383 MET A N 1
ATOM 3011 C CA . MET A 1 383 ? -12.008 1.072 -19.75 1 98 383 MET A CA 1
ATOM 3012 C C . MET A 1 383 ? -10.734 1.712 -20.297 1 98 383 MET A C 1
ATOM 3014 O O . MET A 1 383 ? -10.305 1.394 -21.406 1 98 383 MET A O 1
ATOM 3018 N N . GLY A 1 384 ? -10.125 2.607 -19.547 1 96.88 384 GLY A N 1
ATOM 3019 C CA . GLY A 1 384 ? -8.852 3.205 -19.922 1 96.88 384 GLY A CA 1
ATOM 3020 C C . GLY A 1 384 ? -8.102 3.793 -18.75 1 96.88 384 GLY A C 1
ATOM 3021 O O . GLY A 1 384 ? -8.664 3.963 -17.656 1 96.88 384 GLY A O 1
ATOM 3022 N N . PHE A 1 385 ? -6.773 3.959 -19.016 1 96.44 385 PHE A N 1
ATOM 3023 C CA . PHE A 1 385 ? -5.93 4.602 -18.016 1 96.44 385 PHE A CA 1
ATOM 3024 C C . PHE A 1 385 ? -6.094 6.117 -18.062 1 96.44 385 PHE A C 1
ATOM 3026 O O . PHE A 1 385 ? -6.215 6.703 -19.141 1 96.44 385 PHE A O 1
ATOM 3033 N N . VAL A 1 386 ? -6.168 6.73 -16.875 1 92.81 386 VAL A N 1
ATOM 3034 C CA . VAL A 1 386 ? -6.258 8.18 -16.734 1 92.81 386 VAL A CA 1
ATOM 3035 C C . VAL A 1 386 ? -5.047 8.703 -15.953 1 92.81 386 VAL A C 1
ATOM 3037 O O . VAL A 1 386 ? -4.797 8.281 -14.828 1 92.81 386 VAL A O 1
ATOM 3040 N N . HIS A 1 387 ? -4.359 9.609 -16.594 1 88.69 387 HIS A N 1
ATOM 3041 C CA . HIS A 1 387 ? -3.174 10.219 -15.992 1 88.69 387 HIS A CA 1
ATOM 3042 C C . HIS A 1 387 ? -3.541 11.461 -15.188 1 88.69 387 HIS A C 1
ATOM 3044 O O . HIS A 1 387 ? -3.734 12.539 -15.75 1 88.69 387 HIS A O 1
ATOM 3050 N N . GLY A 1 388 ? -3.582 11.375 -13.93 1 89.94 388 GLY A N 1
ATOM 3051 C CA . GLY A 1 388 ? -3.773 12.484 -13.016 1 89.94 388 GLY A CA 1
ATOM 3052 C C . GLY A 1 388 ? -2.688 12.586 -11.961 1 89.94 388 GLY A C 1
ATOM 3053 O O . GLY A 1 388 ? -1.497 12.523 -12.281 1 89.94 388 GLY A O 1
ATOM 3054 N N . ARG A 1 389 ? -3.105 12.828 -10.734 1 92.44 389 ARG A N 1
ATOM 3055 C CA . ARG A 1 389 ? -2.148 12.891 -9.633 1 92.44 389 ARG A CA 1
ATOM 3056 C C . ARG A 1 389 ? -1.429 11.562 -9.453 1 92.44 389 ARG A C 1
ATOM 3058 O O . ARG A 1 389 ? -0.383 11.492 -8.805 1 92.44 389 ARG A O 1
ATOM 3065 N N . THR A 1 390 ? -2.098 10.562 -9.953 1 94.5 390 THR A N 1
ATOM 3066 C CA . THR A 1 390 ? -1.537 9.219 -10.094 1 94.5 390 THR A CA 1
ATOM 3067 C C . THR A 1 390 ? -2.125 8.516 -11.312 1 94.5 390 THR A C 1
ATOM 3069 O O . THR A 1 390 ? -2.852 9.125 -12.102 1 94.5 390 THR A O 1
ATOM 3072 N N . LEU A 1 391 ? -1.686 7.305 -11.523 1 94.81 391 LEU A N 1
ATOM 3073 C CA . LEU A 1 391 ? -2.289 6.547 -12.617 1 94.81 391 LEU A CA 1
ATOM 3074 C C . LEU A 1 391 ? -3.58 5.875 -12.156 1 94.81 391 LEU A C 1
ATOM 3076 O O . LEU A 1 391 ? -3.564 5.043 -11.25 1 94.81 391 LEU A O 1
ATOM 3080 N N . LEU A 1 392 ? -4.652 6.293 -12.75 1 94.88 392 LEU A N 1
ATOM 3081 C CA . LEU A 1 392 ? -5.961 5.711 -12.477 1 94.88 392 LEU A CA 1
ATOM 3082 C C . LEU A 1 392 ? -6.434 4.852 -13.641 1 94.88 392 LEU A C 1
ATOM 3084 O O . LEU A 1 392 ? -5.84 4.887 -14.727 1 94.88 392 LEU A O 1
ATOM 3088 N N . PHE A 1 393 ? -7.348 4.027 -13.398 1 96.44 393 PHE A N 1
ATOM 3089 C CA . PHE A 1 393 ? -8.023 3.199 -14.391 1 96.44 393 PHE A CA 1
ATOM 3090 C C . PHE A 1 393 ? -9.539 3.355 -14.289 1 96.44 393 PHE A C 1
ATOM 3092 O O . PHE A 1 393 ? -10.125 3.057 -13.25 1 96.44 393 PHE A O 1
ATOM 3099 N N . ALA A 1 394 ? -10.172 3.906 -15.398 1 96.25 394 ALA A N 1
ATOM 3100 C CA . ALA A 1 394 ? -11.57 4.328 -15.266 1 96.25 394 ALA A CA 1
ATOM 3101 C C . ALA A 1 394 ? -12.359 4 -16.531 1 96.25 394 ALA A C 1
ATOM 3103 O O . ALA A 1 394 ? -11.773 3.75 -17.594 1 96.25 394 ALA A O 1
ATOM 3104 N N . ALA A 1 395 ? -13.703 3.998 -16.359 1 97.38 395 ALA A N 1
ATOM 3105 C CA . ALA A 1 395 ? -14.617 3.789 -17.484 1 97.38 395 ALA A CA 1
ATOM 3106 C C . ALA A 1 395 ? -14.508 4.922 -18.5 1 97.38 395 ALA A C 1
ATOM 3108 O O . ALA A 1 395 ? -14.539 6.098 -18.125 1 97.38 395 ALA A O 1
ATOM 3109 N N . LYS A 1 396 ? -14.406 4.57 -19.75 1 96.88 396 LYS A N 1
ATOM 3110 C CA . LYS A 1 396 ? -14.32 5.551 -20.828 1 96.88 396 LYS A CA 1
ATOM 3111 C C . LYS A 1 396 ? -15.711 6.035 -21.25 1 96.88 396 LYS A C 1
ATOM 3113 O O . LYS A 1 396 ? -15.844 7.098 -21.859 1 96.88 396 LYS A O 1
ATOM 3118 N N . ARG A 1 397 ? -16.625 5.258 -21.062 1 97.38 397 ARG A N 1
ATOM 3119 C CA . ARG A 1 397 ? -18.047 5.477 -21.344 1 97.38 397 ARG A CA 1
ATOM 3120 C C . ARG A 1 397 ? -18.922 4.758 -20.328 1 97.38 397 ARG A C 1
ATOM 3122 O O . ARG A 1 397 ? -18.422 4.059 -19.453 1 97.38 397 ARG A O 1
ATOM 3129 N N . GLN A 1 398 ? -20.188 5.012 -20.469 1 98.06 398 GLN A N 1
ATOM 3130 C CA . GLN A 1 398 ? -21.109 4.238 -19.641 1 98.06 398 GLN A CA 1
ATOM 3131 C C . GLN A 1 398 ? -20.938 2.74 -19.875 1 98.06 398 GLN A C 1
ATOM 3133 O O . GLN A 1 398 ? -20.812 2.295 -21.031 1 98.06 398 GLN A O 1
ATOM 3138 N N . ILE A 1 399 ? -20.797 2.014 -18.812 1 98.44 399 ILE A N 1
ATOM 3139 C CA . ILE A 1 399 ? -20.703 0.559 -18.875 1 98.44 399 ILE A CA 1
ATOM 3140 C C . ILE A 1 399 ? -21.953 -0.068 -18.266 1 98.44 399 ILE A C 1
ATOM 3142 O O . ILE A 1 399 ? -22.25 0.165 -17.078 1 98.44 399 ILE A O 1
ATOM 3146 N N . ASN A 1 400 ? -22.641 -0.846 -19.016 1 98.25 400 ASN A N 1
ATOM 3147 C CA . ASN A 1 400 ? -23.891 -1.436 -18.562 1 98.25 400 ASN A CA 1
ATOM 3148 C C . ASN A 1 400 ? -23.656 -2.691 -17.734 1 98.25 400 ASN A C 1
ATOM 3150 O O . ASN A 1 400 ? -22.641 -3.371 -17.906 1 98.25 400 ASN A O 1
ATOM 3154 N N . VAL A 1 401 ? -24.672 -2.982 -16.891 1 97.12 401 VAL A N 1
ATOM 3155 C CA . VAL A 1 401 ? -24.625 -4.188 -16.062 1 97.12 401 VAL A CA 1
ATOM 3156 C C . VAL A 1 401 ? -24.422 -5.41 -16.953 1 97.12 401 VAL A C 1
ATOM 3158 O O . VAL A 1 401 ? -25.062 -5.535 -18 1 97.12 401 VAL A O 1
ATOM 3161 N N . GLY A 1 402 ? -23.406 -6.242 -16.531 1 94.88 402 GLY A N 1
ATOM 3162 C CA . GLY A 1 402 ? -23.141 -7.473 -17.266 1 94.88 402 GLY A CA 1
ATOM 3163 C C . GLY A 1 402 ? -22.109 -7.305 -18.359 1 94.88 402 GLY A C 1
ATOM 3164 O O . GLY A 1 402 ? -21.562 -8.289 -18.875 1 94.88 402 GLY A O 1
ATOM 3165 N N . GLU A 1 403 ? -21.828 -6.07 -18.734 1 96.94 403 GLU A N 1
ATOM 3166 C CA . GLU A 1 403 ? -20.844 -5.816 -19.781 1 96.94 403 GLU A CA 1
ATOM 3167 C C . GLU A 1 403 ? -19.438 -6.199 -19.328 1 96.94 403 GLU A C 1
ATOM 3169 O O . GLU A 1 403 ? -19.047 -5.926 -18.188 1 96.94 403 GLU A O 1
ATOM 3174 N N . GLU A 1 404 ? -18.703 -6.867 -20.266 1 95.75 404 GLU A N 1
ATOM 3175 C CA . GLU A 1 404 ? -17.312 -7.227 -19.984 1 95.75 404 GLU A CA 1
ATOM 3176 C C . GLU A 1 404 ? -16.406 -5.996 -20.016 1 95.75 404 GLU A C 1
ATOM 3178 O O . GLU A 1 404 ? -16.516 -5.16 -20.906 1 95.75 404 GLU A O 1
ATOM 3183 N N . LEU A 1 405 ? -15.594 -5.852 -19 1 97.69 405 LEU A N 1
ATOM 3184 C CA . LEU A 1 405 ? -14.609 -4.773 -18.969 1 97.69 405 LEU A CA 1
ATOM 3185 C C . LEU A 1 405 ? -13.43 -5.098 -19.891 1 97.69 405 LEU A C 1
ATOM 3187 O O . LEU A 1 405 ? -12.883 -6.203 -19.828 1 97.69 405 LEU A O 1
ATOM 3191 N N . THR A 1 406 ? -13.047 -4.145 -20.703 1 97.5 406 THR A N 1
ATOM 3192 C CA . THR A 1 406 ? -11.984 -4.367 -21.672 1 97.5 406 THR A CA 1
ATOM 3193 C C . THR A 1 406 ? -10.984 -3.207 -21.656 1 97.5 406 THR A C 1
ATOM 3195 O O . THR A 1 406 ? -11.336 -2.092 -21.266 1 97.5 406 THR A O 1
ATOM 3198 N N . VAL A 1 407 ? -9.773 -3.477 -22.078 1 97.44 407 VAL A N 1
ATOM 3199 C CA . VAL A 1 407 ? -8.695 -2.496 -22.141 1 97.44 407 VAL A CA 1
ATOM 3200 C C . VAL A 1 407 ? -7.855 -2.734 -23.391 1 97.44 407 VAL A C 1
ATOM 3202 O O . VAL A 1 407 ? -7.828 -3.846 -23.922 1 97.44 407 VAL A O 1
ATOM 3205 N N . ASP A 1 408 ? -7.297 -1.682 -23.906 1 96.56 408 ASP A N 1
ATOM 3206 C CA . ASP A 1 408 ? -6.281 -1.807 -24.953 1 96.56 408 ASP A CA 1
ATOM 3207 C C . ASP A 1 408 ? -4.922 -2.162 -24.344 1 96.56 408 ASP A C 1
ATOM 3209 O O . ASP A 1 408 ? -4.281 -1.324 -23.703 1 96.56 408 ASP A O 1
ATOM 3213 N N . TYR A 1 409 ? -4.449 -3.416 -24.656 1 96 409 TYR A N 1
ATOM 3214 C CA . TYR A 1 409 ? -3.234 -3.908 -24.016 1 96 409 TYR A CA 1
ATOM 3215 C C . TYR A 1 409 ? -2.031 -3.057 -24.406 1 96 409 TYR A C 1
ATOM 3217 O O . TYR A 1 409 ? -1.041 -3.004 -23.672 1 96 409 TYR A O 1
ATOM 3225 N N . ALA A 1 410 ? -2.08 -2.363 -25.484 1 92.88 410 ALA A N 1
ATOM 3226 C CA . ALA A 1 410 ? -0.983 -1.481 -25.875 1 92.88 410 ALA A CA 1
ATOM 3227 C C . ALA A 1 410 ? -0.827 -0.329 -24.891 1 92.88 410 ALA A C 1
ATOM 3229 O O . ALA A 1 410 ? 0.265 0.222 -24.734 1 92.88 410 ALA A O 1
ATOM 3230 N N . THR A 1 411 ? -1.901 0.024 -24.219 1 94.94 411 THR A N 1
ATOM 3231 C CA . THR A 1 411 ? -1.879 1.153 -23.281 1 94.94 411 THR A CA 1
ATOM 3232 C C . THR A 1 411 ? -1.326 0.73 -21.938 1 94.94 411 THR A C 1
ATOM 3234 O O . THR A 1 411 ? -1.155 1.563 -21.031 1 94.94 411 THR A O 1
ATOM 3237 N N . LEU A 1 412 ? -1.041 -0.565 -21.781 1 94.56 412 LEU A N 1
ATOM 3238 C CA . LEU A 1 412 ? -0.384 -1.014 -20.562 1 94.56 412 LEU A CA 1
ATOM 3239 C C . LEU A 1 412 ? 1.025 -0.439 -20.469 1 94.56 412 LEU A C 1
ATOM 3241 O O . LEU A 1 412 ? 1.575 -0.322 -19.359 1 94.56 412 LEU A O 1
ATOM 3245 N N . ARG A 1 413 ? 1.606 -0.189 -21.578 1 91.31 413 ARG A N 1
ATOM 3246 C CA . ARG A 1 413 ? 2.957 0.347 -21.719 1 91.31 413 ARG A CA 1
ATOM 3247 C C . ARG A 1 413 ? 3.973 -0.545 -21 1 91.31 413 ARG A C 1
ATOM 3249 O O . ARG A 1 413 ? 4.797 -0.061 -20.219 1 91.31 413 ARG A O 1
ATOM 3256 N N . ASP A 1 414 ? 3.771 -1.801 -21.219 1 88.81 414 ASP A N 1
ATOM 3257 C CA . ASP A 1 414 ? 4.711 -2.842 -20.812 1 88.81 414 ASP A CA 1
ATOM 3258 C C . ASP A 1 414 ? 5.539 -3.332 -22 1 88.81 414 ASP A C 1
ATOM 3260 O O . ASP A 1 414 ? 5.062 -4.133 -22.812 1 88.81 414 ASP A O 1
ATOM 3264 N N . GLU A 1 415 ? 6.781 -2.949 -22 1 84.69 415 GLU A N 1
ATOM 3265 C CA . GLU A 1 415 ? 7.629 -3.248 -23.156 1 84.69 415 GLU A CA 1
ATOM 3266 C C . GLU A 1 415 ? 7.977 -4.73 -23.219 1 84.69 415 GLU A C 1
ATOM 3268 O O . GLU A 1 415 ? 8.391 -5.238 -24.266 1 84.69 415 GLU A O 1
ATOM 3273 N N . SER A 1 416 ? 7.812 -5.406 -22.156 1 84.56 416 SER A N 1
ATOM 3274 C CA . SER A 1 416 ? 8.156 -6.824 -22.109 1 84.56 416 SER A CA 1
ATOM 3275 C C . SER A 1 416 ? 7.023 -7.68 -22.672 1 84.56 416 SER A C 1
ATOM 3277 O O . SER A 1 416 ? 7.215 -8.867 -22.953 1 84.56 416 SER A O 1
ATOM 3279 N N . MET A 1 417 ? 5.871 -7.094 -22.844 1 90.75 417 MET A N 1
ATOM 3280 C CA . MET A 1 417 ? 4.734 -7.836 -23.391 1 90.75 417 MET A CA 1
ATOM 3281 C C . MET A 1 417 ? 5.02 -8.312 -24.812 1 90.75 417 MET A C 1
ATOM 3283 O O . MET A 1 417 ? 5.461 -7.527 -25.656 1 90.75 417 MET A O 1
ATOM 3287 N N . PRO A 1 418 ? 4.77 -9.523 -25.109 1 90.06 418 PRO A N 1
ATOM 3288 C CA . PRO A 1 418 ? 4.891 -9.969 -26.5 1 90.06 418 PRO A CA 1
ATOM 3289 C C . PRO A 1 418 ? 3.762 -9.438 -27.391 1 90.06 418 PRO A C 1
ATOM 3291 O O . PRO A 1 418 ? 2.65 -9.203 -26.906 1 90.06 418 PRO A O 1
ATOM 3294 N N . HIS A 1 419 ? 4.176 -9.227 -28.656 1 88.56 419 HIS A N 1
ATOM 3295 C CA . HIS A 1 419 ? 3.096 -8.938 -29.578 1 88.56 419 HIS A CA 1
ATOM 3296 C C . HIS A 1 419 ? 2.191 -10.148 -29.781 1 88.56 419 HIS A C 1
ATOM 3298 O O . HIS A 1 419 ? 2.605 -11.281 -29.547 1 88.56 419 HIS A O 1
ATOM 3304 N N . PHE A 1 420 ? 0.932 -9.891 -30.125 1 89.31 420 PHE A N 1
ATOM 3305 C CA . PHE A 1 420 ? 0.006 -11 -30.328 1 89.31 420 PHE A CA 1
ATOM 3306 C C . PHE A 1 420 ? -1.048 -10.648 -31.359 1 89.31 420 PHE A C 1
ATOM 3308 O O . PHE A 1 420 ? -1.311 -9.469 -31.609 1 89.31 420 PHE A O 1
ATOM 3315 N N . VAL A 1 421 ? -1.603 -11.688 -31.938 1 88.5 421 VAL A N 1
ATOM 3316 C CA . VAL A 1 421 ? -2.699 -11.523 -32.875 1 88.5 421 VAL A CA 1
ATOM 3317 C C . VAL A 1 421 ? -3.998 -11.25 -32.125 1 88.5 421 VAL A C 1
ATOM 3319 O O . VAL A 1 421 ? -4.359 -11.984 -31.203 1 88.5 421 VAL A O 1
ATOM 3322 N N . CYS A 1 422 ? -4.625 -10.172 -32.5 1 90.5 422 CYS A N 1
ATOM 3323 C CA . CYS A 1 422 ? -5.848 -9.75 -31.828 1 90.5 422 CYS A CA 1
ATOM 3324 C C . CYS A 1 422 ? -7.07 -10.406 -32.469 1 90.5 422 CYS A C 1
ATOM 3326 O O . CYS A 1 422 ? -7.18 -10.477 -33.688 1 90.5 422 CYS A O 1
ATOM 3328 N N . SER A 1 423 ? -8.016 -10.852 -31.609 1 88.81 423 SER A N 1
ATOM 3329 C CA . SER A 1 423 ? -9.289 -11.414 -32.062 1 88.81 423 SER A CA 1
ATOM 3330 C C . SER A 1 423 ? -10.453 -10.758 -31.328 1 88.81 423 SER A C 1
ATOM 3332 O O . SER A 1 423 ? -11.43 -11.43 -30.984 1 88.81 423 SER A O 1
ATOM 3334 N N . CYS A 1 424 ? -10.359 -9.453 -31.125 1 91.75 424 CYS A N 1
ATOM 3335 C CA . CYS A 1 424 ? -11.344 -8.789 -30.281 1 91.75 424 CYS A CA 1
ATOM 3336 C C . CYS A 1 424 ? -12.648 -8.57 -31.031 1 91.75 424 CYS A C 1
ATOM 3338 O O . CYS A 1 424 ? -13.688 -8.32 -30.422 1 91.75 424 CYS A O 1
ATOM 3340 N N . GLY A 1 425 ? -12.594 -8.531 -32.375 1 91.88 425 GLY A N 1
ATOM 3341 C CA . GLY A 1 425 ? -13.812 -8.531 -33.156 1 91.88 425 GLY A CA 1
ATOM 3342 C C . GLY A 1 425 ? -14.391 -7.141 -33.375 1 91.88 425 GLY A C 1
ATOM 3343 O O . GLY A 1 425 ? -15.453 -6.988 -33.969 1 91.88 425 GLY A O 1
ATOM 3344 N N . THR A 1 426 ? -13.766 -6.105 -32.938 1 93.94 426 THR A N 1
ATOM 3345 C CA . THR A 1 426 ? -14.297 -4.754 -33.062 1 93.94 426 THR A CA 1
ATOM 3346 C C . THR A 1 426 ? -14.047 -4.215 -34.469 1 93.94 426 THR A C 1
ATOM 3348 O O . THR A 1 426 ? -13.25 -4.773 -35.25 1 93.94 426 THR A O 1
ATOM 3351 N N . GLU A 1 427 ? -14.773 -3.094 -34.781 1 92.81 427 GLU A N 1
ATOM 3352 C CA . GLU A 1 427 ? -14.656 -2.469 -36.094 1 92.81 427 GLU A CA 1
ATOM 3353 C C . GLU A 1 427 ? -13.258 -1.906 -36.312 1 92.81 427 GLU A C 1
ATOM 3355 O O . GLU A 1 427 ? -12.727 -1.968 -37.438 1 92.81 427 GLU A O 1
ATOM 3360 N N . ASN A 1 428 ? -12.641 -1.441 -35.312 1 89.5 428 ASN A N 1
ATOM 3361 C CA . ASN A 1 428 ? -11.328 -0.817 -35.406 1 89.5 428 ASN A CA 1
ATOM 3362 C C . ASN A 1 428 ? -10.219 -1.758 -34.938 1 89.5 428 ASN A C 1
ATOM 3364 O O . ASN A 1 428 ? -9.188 -1.308 -34.438 1 89.5 428 ASN A O 1
ATOM 3368 N N . CYS A 1 429 ? -10.508 -3.02 -35.094 1 93.38 429 CYS A N 1
ATOM 3369 C CA . CYS A 1 429 ? -9.5 -3.994 -34.656 1 93.38 429 CYS A CA 1
ATOM 3370 C C . CYS A 1 429 ? -8.195 -3.793 -35.438 1 93.38 429 CYS A C 1
ATOM 3372 O O . CYS A 1 429 ? -8.203 -3.707 -36.656 1 93.38 429 CYS A O 1
ATOM 3374 N N . ARG A 1 430 ? -7.023 -3.824 -34.719 1 87.56 430 ARG A N 1
ATOM 3375 C CA . ARG A 1 430 ? -5.723 -3.568 -35.344 1 87.56 430 ARG A CA 1
ATOM 3376 C C . ARG A 1 430 ? -5.047 -4.867 -35.75 1 87.56 430 ARG A C 1
ATOM 3378 O O . ARG A 1 430 ? -3.896 -4.863 -36.188 1 87.56 430 ARG A O 1
ATOM 3385 N N . SER A 1 431 ? -5.629 -6.023 -35.594 1 88.06 431 SER A N 1
ATOM 3386 C CA . SER A 1 431 ? -5.211 -7.359 -36 1 88.06 431 SER A CA 1
ATOM 3387 C C . SER A 1 431 ? -4.043 -7.859 -35.156 1 88.06 431 SER A C 1
ATOM 3389 O O . SER A 1 431 ? -4.031 -9.008 -34.719 1 88.06 431 SER A O 1
ATOM 3391 N N . VAL A 1 432 ? -3.043 -6.973 -35.031 1 86.75 432 VAL A N 1
ATOM 3392 C CA . VAL A 1 432 ? -1.904 -7.316 -34.188 1 86.75 432 VAL A CA 1
ATOM 3393 C C . VAL A 1 432 ? -1.654 -6.199 -33.188 1 86.75 432 VAL A C 1
ATOM 3395 O O . VAL A 1 432 ? -1.677 -5.016 -33.531 1 86.75 432 VAL A O 1
ATOM 3398 N N . ILE A 1 433 ? -1.444 -6.586 -31.953 1 90.25 433 ILE A N 1
ATOM 3399 C CA . ILE A 1 433 ? -1.178 -5.625 -30.891 1 90.25 433 ILE A CA 1
ATOM 3400 C C . ILE A 1 433 ? 0.295 -5.691 -30.5 1 90.25 433 ILE A C 1
ATOM 3402 O O . ILE A 1 433 ? 0.808 -6.762 -30.172 1 90.25 433 ILE A O 1
ATOM 3406 N N . PHE A 1 434 ? 0.963 -4.57 -30.516 1 88.94 434 PHE A N 1
ATOM 3407 C CA . PHE A 1 434 ? 2.367 -4.457 -30.125 1 88.94 434 PHE A CA 1
ATOM 3408 C C . PHE A 1 434 ? 2.508 -3.773 -28.781 1 88.94 434 PHE A C 1
ATOM 3410 O O . PHE A 1 434 ? 1.714 -2.896 -28.438 1 88.94 434 PHE A O 1
ATOM 3417 N N . PRO A 1 435 ? 3.551 -4.254 -28.062 1 89 435 PRO A N 1
ATOM 3418 C CA . PRO A 1 435 ? 3.816 -3.537 -26.812 1 89 435 PRO A CA 1
ATOM 3419 C C . PRO A 1 435 ? 4.297 -2.107 -27.047 1 89 435 PRO A C 1
ATOM 3421 O O . PRO A 1 435 ? 4.91 -1.818 -28.078 1 89 435 PRO A O 1
ATOM 3424 N N . MET A 1 436 ? 3.957 -1.21 -26.141 1 88.56 436 MET A N 1
ATOM 3425 C CA . MET A 1 436 ? 4.402 0.18 -26.172 1 88.56 436 MET A CA 1
ATOM 3426 C C . MET A 1 436 ? 5.316 0.476 -24.984 1 88.56 436 MET A C 1
ATOM 3428 O O . MET A 1 436 ? 5.082 -0.017 -23.875 1 88.56 436 MET A O 1
ATOM 3432 N N . PRO A 1 437 ? 6.383 1.216 -25.188 1 87.75 437 PRO A N 1
ATOM 3433 C CA . PRO A 1 437 ? 7.258 1.574 -24.062 1 87.75 437 PRO A CA 1
ATOM 3434 C C . PRO A 1 437 ? 6.637 2.617 -23.141 1 87.75 437 PRO A C 1
ATOM 3436 O O . PRO A 1 437 ? 5.68 3.295 -23.516 1 87.75 437 PRO A O 1
ATOM 3439 N N . ALA A 1 438 ? 7.199 2.631 -21.938 1 88.69 438 ALA A N 1
ATOM 3440 C CA . ALA A 1 438 ? 6.859 3.744 -21.062 1 88.69 438 ALA A CA 1
ATOM 3441 C C . ALA A 1 438 ? 7.223 5.082 -21.703 1 88.69 438 ALA A C 1
ATOM 3443 O O . ALA A 1 438 ? 8.172 5.164 -22.484 1 88.69 438 ALA A O 1
ATOM 3444 N N . MET A 1 439 ? 6.445 6.152 -21.359 1 87.5 439 MET A N 1
ATOM 3445 C CA . MET A 1 439 ? 6.676 7.465 -21.969 1 87.5 439 MET A CA 1
ATOM 3446 C C . MET A 1 439 ? 6.66 8.562 -20.906 1 87.5 439 MET A C 1
ATOM 3448 O O . MET A 1 439 ? 5.906 8.477 -19.938 1 87.5 439 MET A O 1
ATOM 3452 N N . PRO A 1 440 ? 7.5 9.539 -21.156 1 88.56 440 PRO A N 1
ATOM 3453 C CA . PRO A 1 440 ? 7.441 10.688 -20.234 1 88.56 440 PRO A CA 1
ATOM 3454 C C . PRO A 1 440 ? 6.129 11.453 -20.344 1 88.56 440 PRO A C 1
ATOM 3456 O O . PRO A 1 440 ? 5.555 11.562 -21.438 1 88.56 440 PRO A O 1
ATOM 3459 N N . ARG A 1 441 ? 5.668 11.883 -19.219 1 88.25 441 ARG A N 1
ATOM 3460 C CA . ARG A 1 441 ? 4.516 12.773 -19.172 1 88.25 441 ARG A CA 1
ATOM 3461 C C . ARG A 1 441 ? 4.91 14.195 -19.578 1 88.25 441 ARG A C 1
ATOM 3463 O O . ARG A 1 441 ? 5.867 14.758 -19.047 1 88.25 441 ARG A O 1
ATOM 3470 N N . THR A 1 442 ? 4.238 14.727 -20.562 1 79.31 442 THR A N 1
ATOM 3471 C CA . THR A 1 442 ? 4.535 16.078 -21.016 1 79.31 442 THR A CA 1
ATOM 3472 C C . THR A 1 442 ? 3.26 16.922 -21.078 1 79.31 442 THR A C 1
ATOM 3474 O O . THR A 1 442 ? 2.154 16.391 -20.953 1 79.31 442 THR A O 1
ATOM 3477 N N . VAL A 1 443 ? 3.492 18.219 -20.984 1 76.44 443 VAL A N 1
ATOM 3478 C CA . VAL A 1 443 ? 2.391 19.125 -21.266 1 76.44 443 VAL A CA 1
ATOM 3479 C C . VAL A 1 443 ? 2.344 19.406 -22.766 1 76.44 443 VAL A C 1
ATOM 3481 O O . VAL A 1 443 ? 3.324 19.891 -23.344 1 76.44 443 VAL A O 1
ATOM 3484 N N . GLU A 1 444 ? 1.277 18.922 -23.312 1 69.5 444 GLU A N 1
ATOM 3485 C CA . GLU A 1 444 ? 1.158 19.188 -24.75 1 69.5 444 GLU A CA 1
ATOM 3486 C C . GLU A 1 444 ? 1.065 20.688 -25.016 1 69.5 444 GLU A C 1
ATOM 3488 O O . GLU A 1 444 ? 0.317 21.406 -24.359 1 69.5 444 GLU A O 1
ATOM 3493 N N . ALA A 1 445 ? 1.957 21.094 -25.906 1 66.81 445 ALA A N 1
ATOM 3494 C CA . ALA A 1 445 ? 2.031 22.516 -26.25 1 66.81 445 ALA A CA 1
ATOM 3495 C C . ALA A 1 445 ? 0.659 23.062 -26.625 1 66.81 445 ALA A C 1
ATOM 3497 O O . ALA A 1 445 ? 0.281 24.156 -26.203 1 66.81 445 ALA A O 1
ATOM 3498 N N . LYS A 1 446 ? -0.07 22.25 -27.391 1 64.5 446 LYS A N 1
ATOM 3499 C CA . LYS A 1 446 ? -1.379 22.703 -27.844 1 64.5 446 LYS A CA 1
ATOM 3500 C C . LYS A 1 446 ? -2.332 22.891 -26.672 1 64.5 446 LYS A C 1
ATOM 3502 O O . LYS A 1 446 ? -3.047 23.906 -26.594 1 64.5 446 LYS A O 1
ATOM 3507 N N . THR A 1 447 ? -2.256 22.016 -25.781 1 63.59 447 THR A N 1
ATOM 3508 C CA . THR A 1 447 ? -3.125 22.094 -24.609 1 63.59 447 THR A CA 1
ATOM 3509 C C . THR A 1 447 ? -2.725 23.281 -23.734 1 63.59 447 THR A C 1
ATOM 3511 O O . THR A 1 447 ? -3.586 24 -23.234 1 63.59 447 THR A O 1
ATOM 3514 N N . MET A 1 448 ? -1.493 23.406 -23.641 1 69.5 448 MET A N 1
ATOM 3515 C CA . MET A 1 448 ? -0.975 24.5 -22.828 1 69.5 448 MET A CA 1
ATOM 3516 C C . MET A 1 448 ? -1.387 25.859 -23.406 1 69.5 448 MET A C 1
ATOM 3518 O O . MET A 1 448 ? -1.833 26.734 -22.672 1 69.5 448 MET A O 1
ATOM 3522 N N . LYS A 1 449 ? -1.236 25.891 -24.703 1 68.88 449 LYS A N 1
ATOM 3523 C CA . LYS A 1 449 ? -1.585 27.141 -25.359 1 68.88 449 LYS A CA 1
ATOM 3524 C C . LYS A 1 449 ? -3.072 27.453 -25.219 1 68.88 449 LYS A C 1
ATOM 3526 O O . LYS A 1 449 ? -3.455 28.594 -24.953 1 68.88 449 LYS A O 1
ATOM 3531 N N . ARG A 1 450 ? -3.832 26.469 -25.375 1 69 450 ARG A N 1
ATOM 3532 C CA . ARG A 1 450 ? -5.273 26.625 -25.219 1 69 450 ARG A CA 1
ATOM 3533 C C . ARG A 1 450 ? -5.621 27.078 -23.797 1 69 450 ARG A C 1
ATOM 3535 O O . ARG A 1 450 ? -6.375 28.031 -23.609 1 69 450 ARG A O 1
ATOM 3542 N N . LEU A 1 451 ? -5.035 26.453 -22.922 1 67.5 451 LEU A N 1
ATOM 3543 C CA . LEU A 1 451 ? -5.336 26.781 -21.531 1 67.5 451 LEU A CA 1
ATOM 3544 C C . LEU A 1 451 ? -4.871 28.188 -21.172 1 67.5 451 LEU A C 1
ATOM 3546 O O . LEU A 1 451 ? -5.559 28.906 -20.453 1 67.5 451 LEU A O 1
ATOM 3550 N N . LEU A 1 452 ? -3.721 28.484 -21.672 1 68.56 452 LEU A N 1
ATOM 3551 C CA . LEU A 1 452 ? -3.186 29.812 -21.438 1 68.56 452 LEU A CA 1
ATOM 3552 C C . LEU A 1 452 ? -4.109 30.875 -22.016 1 68.56 452 LEU A C 1
ATOM 3554 O O . LEU A 1 452 ? -4.336 31.922 -21.391 1 68.56 452 LEU A O 1
ATOM 3558 N N . ARG A 1 453 ? -4.621 30.531 -23.156 1 67 453 ARG A N 1
ATOM 3559 C CA . ARG A 1 453 ? -5.547 31.453 -23.797 1 67 453 ARG A CA 1
ATOM 3560 C C . ARG A 1 453 ? -6.828 31.609 -22.969 1 67 453 ARG A C 1
ATOM 3562 O O . ARG A 1 453 ? -7.305 32.719 -22.75 1 67 453 ARG A O 1
ATOM 3569 N N . GLU A 1 454 ? -7.289 30.5 -22.578 1 68.75 454 GLU A N 1
ATOM 3570 C CA . GLU A 1 454 ? -8.523 30.5 -21.797 1 68.75 454 GLU A CA 1
ATOM 3571 C C . GLU A 1 454 ? -8.344 31.203 -20.469 1 68.75 454 GLU A C 1
ATOM 3573 O O . GLU A 1 454 ? -9.195 31.984 -20.047 1 68.75 454 GLU A O 1
ATOM 3578 N N . LYS A 1 455 ? -7.301 30.859 -19.922 1 65.69 455 LYS A N 1
ATOM 3579 C CA . LYS A 1 455 ? -7.055 31.422 -18.609 1 65.69 455 LYS A CA 1
ATOM 3580 C C . LYS A 1 455 ? -6.734 32.906 -18.703 1 65.69 455 LYS A C 1
ATOM 3582 O O . LYS A 1 455 ? -7.137 33.688 -17.844 1 65.69 455 LYS A O 1
ATOM 3587 N N . LYS A 1 456 ? -5.93 33.219 -19.719 1 64.81 456 LYS A N 1
ATOM 3588 C CA . LYS A 1 456 ? -5.707 34.625 -19.984 1 64.81 456 LYS A CA 1
ATOM 3589 C C . LYS A 1 456 ? -7.031 35.375 -20.156 1 64.81 456 LYS A C 1
ATOM 3591 O O . LYS A 1 456 ? -7.203 36.469 -19.656 1 64.81 456 LYS A O 1
ATOM 3596 N N . GLN A 1 457 ? -7.863 34.688 -20.781 1 65.19 457 GLN A N 1
ATOM 3597 C CA . GLN A 1 457 ? -9.18 35.281 -20.984 1 65.19 457 GLN A CA 1
ATOM 3598 C C . GLN A 1 457 ? -9.906 35.469 -19.656 1 65.19 457 GLN A C 1
ATOM 3600 O O . GLN A 1 457 ? -10.5 36.531 -19.406 1 65.19 457 GLN A O 1
ATOM 3605 N N . VAL A 1 458 ? -9.742 34.438 -18.875 1 63.88 458 VAL A N 1
ATOM 3606 C CA . VAL A 1 458 ? -10.398 34.5 -17.562 1 63.88 458 VAL A CA 1
ATOM 3607 C C . VAL A 1 458 ? -9.711 35.562 -16.688 1 63.88 458 VAL A C 1
ATOM 3609 O O . VAL A 1 458 ? -10.383 36.344 -16.016 1 63.88 458 VAL A O 1
ATOM 3612 N N . TRP A 1 459 ? -8.414 35.5 -16.703 1 63.25 459 TRP A N 1
ATOM 3613 C CA . TRP A 1 459 ? -7.629 36.469 -15.93 1 63.25 459 TRP A CA 1
ATOM 3614 C C . TRP A 1 459 ? -7.938 37.875 -16.375 1 63.25 459 TRP A C 1
ATOM 3616 O O . TRP A 1 459 ? -8.109 38.781 -15.539 1 63.25 459 TRP A O 1
ATOM 3626 N N . MET A 1 460 ? -7.961 38.062 -17.594 1 62.75 460 MET A N 1
ATOM 3627 C CA . MET A 1 460 ? -8.312 39.375 -18.141 1 62.75 460 MET A CA 1
ATOM 3628 C C . MET A 1 460 ? -9.719 39.781 -17.719 1 62.75 460 MET A C 1
ATOM 3630 O O . MET A 1 460 ? -9.953 40.969 -17.375 1 62.75 460 MET A O 1
ATOM 3634 N N . LYS A 1 461 ? -10.523 38.812 -17.688 1 61.38 461 LYS A N 1
ATOM 3635 C CA . LYS A 1 461 ? -11.898 39.062 -17.25 1 61.38 461 LYS A CA 1
ATOM 3636 C C . LYS A 1 461 ? -11.961 39.375 -15.766 1 61.38 461 LYS A C 1
ATOM 3638 O O . LYS A 1 461 ? -12.648 40.312 -15.352 1 61.38 461 LYS A O 1
ATOM 3643 N N . GLU A 1 462 ? -11.281 38.562 -15.023 1 63.62 462 GLU A N 1
ATOM 3644 C CA . GLU A 1 462 ? -11.25 38.781 -13.578 1 63.62 462 GLU A CA 1
ATOM 3645 C C . GLU A 1 462 ? -10.602 40.125 -13.242 1 63.62 462 GLU A C 1
ATOM 3647 O O . GLU A 1 462 ? -11.055 40.844 -12.344 1 63.62 462 GLU A O 1
ATOM 3652 N N . LYS A 1 463 ? -9.477 40.438 -13.875 1 58.72 463 LYS A N 1
ATOM 3653 C CA . LYS A 1 463 ? -8.836 41.75 -13.719 1 58.72 463 LYS A CA 1
ATOM 3654 C C . LYS A 1 463 ? -9.797 42.875 -14.094 1 58.72 463 LYS A C 1
ATOM 3656 O O . LYS A 1 463 ? -9.867 43.906 -13.398 1 58.72 463 LYS A O 1
ATOM 3661 N N . ALA A 1 464 ? -10.438 42.688 -15.125 1 60.47 464 ALA A N 1
ATOM 3662 C CA . ALA A 1 464 ? -11.43 43.688 -15.547 1 60.47 464 ALA A CA 1
ATOM 3663 C C . ALA A 1 464 ? -12.547 43.781 -14.516 1 60.47 464 ALA A C 1
ATOM 3665 O O . ALA A 1 464 ? -12.984 44.906 -14.195 1 60.47 464 ALA A O 1
ATOM 3666 N N . ASP A 1 465 ? -12.883 42.688 -13.984 1 61.53 465 ASP A N 1
ATOM 3667 C CA . ASP A 1 465 ? -13.945 42.656 -12.984 1 61.53 465 ASP A CA 1
ATOM 3668 C C . ASP A 1 465 ? -13.477 43.281 -11.68 1 61.53 465 ASP A C 1
ATOM 3670 O O . ASP A 1 465 ? -14.219 44.062 -11.047 1 61.53 465 ASP A O 1
ATOM 3674 N N . ARG A 1 466 ? -12.352 42.969 -11.266 1 61.59 466 ARG A N 1
ATOM 3675 C CA . ARG A 1 466 ? -11.766 43.562 -10.07 1 61.59 466 ARG A CA 1
ATOM 3676 C C . ARG A 1 466 ? -11.602 45.062 -10.242 1 61.59 466 ARG A C 1
ATOM 3678 O O . ARG A 1 466 ? -11.859 45.844 -9.312 1 61.59 466 ARG A O 1
ATOM 3685 N N . GLU A 1 467 ? -11.125 45.469 -11.383 1 61.16 467 GLU A N 1
ATOM 3686 C CA . GLU A 1 467 ? -11.008 46.875 -11.695 1 61.16 467 GLU A CA 1
ATOM 3687 C C . GLU A 1 467 ? -12.375 47.562 -11.703 1 61.16 467 GLU A C 1
ATOM 3689 O O . GLU A 1 467 ? -12.523 48.688 -11.195 1 61.16 467 GLU A O 1
ATOM 3694 N N . ALA A 1 468 ? -13.336 46.875 -12.203 1 64.69 468 ALA A N 1
ATOM 3695 C CA . ALA A 1 468 ? -14.703 47.375 -12.203 1 64.69 468 ALA A CA 1
ATOM 3696 C C . ALA A 1 468 ? -15.25 47.5 -10.781 1 64.69 468 ALA A C 1
ATOM 3698 O O . ALA A 1 468 ? -15.906 48.5 -10.438 1 64.69 468 ALA A O 1
ATOM 3699 N N . GLU A 1 469 ? -14.938 46.531 -10.031 1 63.47 469 GLU A N 1
ATOM 3700 C CA . GLU A 1 469 ? -15.359 46.562 -8.633 1 63.47 469 GLU A CA 1
ATOM 3701 C C . GLU A 1 469 ? -14.648 47.656 -7.855 1 63.47 469 GLU A C 1
ATOM 3703 O O . GLU A 1 469 ? -15.258 48.344 -7.02 1 63.47 469 GLU A O 1
ATOM 3708 N N . ARG A 1 470 ? -13.414 47.875 -8.047 1 61.5 470 ARG A N 1
ATOM 3709 C CA . ARG A 1 470 ? -12.633 48.969 -7.457 1 61.5 470 ARG A CA 1
ATOM 3710 C C . ARG A 1 470 ? -13.18 50.312 -7.887 1 61.5 470 ARG A C 1
ATOM 3712 O O . ARG A 1 470 ? -13.281 51.25 -7.07 1 61.5 470 ARG A O 1
ATOM 3719 N N . ILE A 1 471 ? -13.562 50.438 -9.094 1 66.12 471 ILE A N 1
ATOM 3720 C CA . ILE A 1 471 ? -14.141 51.688 -9.625 1 66.12 471 ILE A CA 1
ATOM 3721 C C . ILE A 1 471 ? -15.508 51.938 -8.984 1 66.12 471 ILE A C 1
ATOM 3723 O O . ILE A 1 471 ? -15.82 53.062 -8.594 1 66.12 471 ILE A O 1
ATOM 3727 N N . LEU A 1 472 ? -16.219 50.875 -8.828 1 62.75 472 LEU A N 1
ATOM 3728 C CA . LEU A 1 472 ? -17.547 50.969 -8.219 1 62.75 472 LEU A CA 1
ATOM 3729 C C . LEU A 1 472 ? -17.422 51.312 -6.734 1 62.75 472 LEU A C 1
ATOM 3731 O O . LEU A 1 472 ? -18.203 52.125 -6.215 1 62.75 472 LEU A O 1
ATOM 3735 N N . LYS A 1 473 ? -16.547 50.781 -6.043 1 64.5 473 LYS A N 1
ATOM 3736 C CA . LYS A 1 473 ? -16.297 51.094 -4.641 1 64.5 473 LYS A CA 1
ATOM 3737 C C . LYS A 1 473 ? -15.789 52.531 -4.48 1 64.5 473 LYS A C 1
ATOM 3739 O O . LYS A 1 473 ? -16.188 53.219 -3.549 1 64.5 473 LYS A O 1
ATOM 3744 N N . LYS A 1 474 ? -14.938 53.094 -5.23 1 61.69 474 LYS A N 1
ATOM 3745 C CA . LYS A 1 474 ? -14.469 54.469 -5.223 1 61.69 474 LYS A CA 1
ATOM 3746 C C . LYS A 1 474 ? -15.602 55.438 -5.539 1 61.69 474 LYS A C 1
ATOM 3748 O O . LYS A 1 474 ? -15.688 56.5 -4.953 1 61.69 474 LYS A O 1
ATOM 3753 N N . ARG A 1 475 ? -16.453 55.125 -6.359 1 58.53 475 ARG A N 1
ATOM 3754 C CA . ARG A 1 475 ? -17.609 55.969 -6.672 1 58.53 475 ARG A CA 1
ATOM 3755 C C . ARG A 1 475 ? -18.594 56 -5.508 1 58.53 475 ARG A C 1
ATOM 3757 O O . ARG A 1 475 ? -19.188 57.031 -5.238 1 58.53 475 ARG A O 1
ATOM 3764 N N . SER A 1 476 ? -18.734 54.938 -4.859 1 59.34 476 SER A N 1
ATOM 3765 C CA . SER A 1 476 ? -19.625 54.875 -3.703 1 59.34 476 SER A CA 1
ATOM 3766 C C . SER A 1 476 ? -19.047 55.656 -2.525 1 59.34 476 SER A C 1
ATOM 3768 O O . SER A 1 476 ? -19.781 56.25 -1.738 1 59.34 476 SER A O 1
ATOM 3770 N N . SER A 1 477 ? -17.75 55.75 -2.322 1 56.81 477 SER A N 1
ATOM 3771 C CA . SER A 1 477 ? -17.094 56.5 -1.251 1 56.81 477 SER A CA 1
ATOM 3772 C C . SER A 1 477 ? -17.031 57.969 -1.578 1 56.81 477 SER A C 1
ATOM 3774 O O . SER A 1 477 ? -16.906 58.812 -0.68 1 56.81 477 SER A O 1
ATOM 3776 N N . ARG A 1 478 ? -16.906 58.469 -2.779 1 51.84 478 ARG A N 1
ATOM 3777 C CA . ARG A 1 478 ? -16.859 59.906 -3.125 1 51.84 478 ARG A CA 1
ATOM 3778 C C . ARG A 1 478 ? -18.266 60.5 -3.154 1 51.84 478 ARG A C 1
ATOM 3780 O O . ARG A 1 478 ? -18.438 61.656 -3.588 1 51.84 478 ARG A O 1
ATOM 3787 N N . ALA A 1 479 ? -19.266 59.719 -2.797 1 44.81 479 ALA A N 1
ATOM 3788 C CA . ALA A 1 479 ? -20.547 60.438 -2.744 1 44.81 479 ALA A CA 1
ATOM 3789 C C . ALA A 1 479 ? -20.516 61.562 -1.724 1 44.81 479 ALA A C 1
ATOM 3791 O O . ALA A 1 479 ? -20.25 61.344 -0.542 1 44.81 479 ALA A O 1
ATOM 3792 N N . PRO A 1 480 ? -20.25 62.781 -2.184 1 37.97 480 PRO A N 1
ATOM 3793 C CA . PRO A 1 480 ? -20.188 64 -1.396 1 37.97 480 PRO A CA 1
ATOM 3794 C C . PRO A 1 480 ? -21.344 64.125 -0.401 1 37.97 480 PRO A C 1
ATOM 3796 O O . PRO A 1 480 ? -22.422 63.562 -0.634 1 37.97 480 PRO A O 1
ATOM 3799 N N . SER A 1 481 ? -21.062 64.25 0.917 1 36.22 481 SER A N 1
ATOM 3800 C CA . SER A 1 481 ? -21.969 64.625 1.989 1 36.22 481 SER A CA 1
ATOM 3801 C C . SER A 1 481 ? -22.734 65.875 1.645 1 36.22 481 SER A C 1
ATOM 3803 O O . SER A 1 481 ? -22.172 67 1.703 1 36.22 481 SER A O 1
ATOM 3805 N N . SER A 1 482 ? -23.406 66.062 0.518 1 30.67 482 SER A N 1
ATOM 3806 C CA . SER A 1 482 ? -24.188 67.25 0.303 1 30.67 482 SER A CA 1
ATOM 3807 C C . SER A 1 482 ? -25.094 67.562 1.489 1 30.67 482 SER A C 1
ATOM 3809 O O . SER A 1 482 ? -25.875 66.688 1.904 1 30.67 482 SER A O 1
ATOM 3811 N N . SER A 1 483 ? -24.656 68.5 2.41 1 30.05 483 SER A N 1
ATOM 3812 C CA . SER A 1 483 ? -25.328 69.125 3.52 1 30.05 483 SER A CA 1
ATOM 3813 C C . SER A 1 483 ? -26.672 69.75 3.08 1 30.05 483 SER A C 1
ATOM 3815 O O . SER A 1 483 ? -26.703 70.688 2.307 1 30.05 483 SER A O 1
ATOM 3817 N N . ALA A 1 484 ? -27.703 68.875 2.742 1 25.81 484 ALA A N 1
ATOM 3818 C CA . ALA A 1 484 ? -29.047 69.312 2.43 1 25.81 484 ALA A CA 1
ATOM 3819 C C . ALA A 1 484 ? -29.594 70.188 3.539 1 25.81 484 ALA A C 1
ATOM 3821 O O . ALA A 1 484 ? -29.578 69.812 4.711 1 25.81 484 ALA A O 1
ATOM 3822 N N . SER A 1 485 ? -29.438 71.5 3.396 1 25.58 485 SER A N 1
ATOM 3823 C CA . SER A 1 485 ? -30.078 72.562 4.145 1 25.58 485 SER A CA 1
ATOM 3824 C C . SER A 1 485 ? -31.594 72.438 4.188 1 25.58 485 SER A C 1
ATOM 3826 O O . SER A 1 485 ? -32.25 72.25 3.143 1 25.58 485 SER A O 1
ATOM 3828 N N . GLY A 1 486 ? -32.062 71.75 5.254 1 21.83 486 GLY A N 1
ATOM 3829 C CA . GLY A 1 486 ? -33.375 71.25 5.648 1 21.83 486 GLY A CA 1
ATOM 3830 C C . GLY A 1 486 ? -34.406 72.375 5.668 1 21.83 486 GLY A C 1
ATOM 3831 O O . GLY A 1 486 ? -34.406 73.25 6.559 1 21.83 486 GLY A O 1
ATOM 3832 N N . SER A 1 487 ? -34.656 73 4.512 1 20.55 487 SER A N 1
ATOM 3833 C CA . SER A 1 487 ? -35.688 74 4.648 1 20.55 487 SER A CA 1
ATOM 3834 C C . SER A 1 487 ? -37 73.375 5.164 1 20.55 487 SER A C 1
ATOM 3836 O O . SER A 1 487 ? -37.281 72.188 4.914 1 20.55 487 SER A O 1
ATOM 3838 N N . GLY A 1 488 ? -37.656 73.938 6.281 1 19.75 488 GLY A N 1
ATOM 3839 C CA . GLY A 1 488 ? -38.656 73.562 7.273 1 19.75 488 GLY A CA 1
ATOM 3840 C C . GLY A 1 488 ? -40.062 73.438 6.695 1 19.75 488 GLY A C 1
ATOM 3841 O O . GLY A 1 488 ? -41.031 73.25 7.43 1 19.75 488 GLY A O 1
ATOM 3842 N N . GLY A 1 489 ? -40.188 73.562 5.348 1 17.59 489 GLY A N 1
ATOM 3843 C CA . GLY A 1 489 ? -41.5 74.125 5.188 1 17.59 489 GLY A CA 1
ATOM 3844 C C . GLY A 1 489 ? -42.625 73.188 5.684 1 17.59 489 GLY A C 1
ATOM 3845 O O . GLY A 1 489 ? -42.375 72 5.914 1 17.59 489 GLY A O 1
ATOM 3846 N N . GLY A 1 490 ? -43.906 73.688 5.863 1 17.83 490 GLY A N 1
ATOM 3847 C CA . GLY A 1 490 ? -45.156 73.625 6.613 1 17.83 490 GLY A CA 1
ATOM 3848 C C . GLY A 1 490 ? -46.125 72.562 6.109 1 17.83 490 GLY A C 1
ATOM 3849 O O . GLY A 1 490 ? -47.25 72.438 6.621 1 17.83 490 GLY A O 1
ATOM 3850 N N . GLY A 1 491 ? -45.688 71.75 5.109 1 16.3 491 GLY A N 1
ATOM 3851 C CA . GLY A 1 491 ? -46.938 71.375 4.434 1 16.3 491 GLY A CA 1
ATOM 3852 C C . GLY A 1 491 ? -47.875 70.562 5.309 1 16.3 491 GLY A C 1
ATOM 3853 O O . GLY A 1 491 ? -47.438 70 6.293 1 16.3 491 GLY A O 1
ATOM 3854 N N . ALA A 1 492 ? -49.188 70.688 4.934 1 16.78 492 ALA A N 1
ATOM 3855 C CA . ALA A 1 492 ? -50.562 70.625 5.41 1 16.78 492 ALA A CA 1
ATOM 3856 C C . ALA A 1 492 ? -50.969 69.125 5.633 1 16.78 492 ALA A C 1
ATOM 3858 O O . ALA A 1 492 ? -50.375 68.25 5.059 1 16.78 492 ALA A O 1
ATOM 3859 N N . SER A 1 493 ? -51.906 68.938 6.594 1 15.59 493 SER A N 1
ATOM 3860 C CA . SER A 1 493 ? -52.5 68 7.562 1 15.59 493 SER A CA 1
ATOM 3861 C C . SER A 1 493 ? -53.375 66.938 6.867 1 15.59 493 SER A C 1
ATOM 3863 O O . SER A 1 493 ? -53.75 66 7.488 1 15.59 493 SER A O 1
ATOM 3865 N N . ALA A 1 494 ? -53.594 67 5.457 1 15.28 494 ALA A N 1
ATOM 3866 C CA . ALA A 1 494 ? -55.031 66.75 5.328 1 15.28 494 ALA A CA 1
ATOM 3867 C C . ALA A 1 494 ? -55.375 65.312 5.656 1 15.28 494 ALA A C 1
ATOM 3869 O O . ALA A 1 494 ? -54.531 64.438 5.605 1 15.28 494 ALA A O 1
ATOM 3870 N N . GLY A 1 495 ? -56.75 65 5.789 1 14.83 495 GLY A N 1
ATOM 3871 C CA . GLY A 1 495 ? -57.844 64.375 6.516 1 14.83 495 GLY A CA 1
ATOM 3872 C C . GLY A 1 495 ? -58.156 63 5.98 1 14.83 495 GLY A C 1
ATOM 3873 O O . GLY A 1 495 ? -59.125 62.344 6.449 1 14.83 495 GLY A O 1
ATOM 3874 N N . SER A 1 496 ? -57.438 62.438 4.992 1 14.87 496 SER A N 1
ATOM 3875 C CA . SER A 1 496 ? -58.375 61.625 4.223 1 14.87 496 SER A CA 1
ATOM 3876 C C . SER A 1 496 ? -58.875 60.469 5.043 1 14.87 496 SER A C 1
ATOM 3878 O O . SER A 1 496 ? -58.156 59.906 5.859 1 14.87 496 SER A O 1
ATOM 3880 N N . SER A 1 497 ? -60.219 60.094 4.766 1 14.41 497 SER A N 1
ATOM 3881 C CA . SER A 1 497 ? -61.406 59.562 5.402 1 14.41 497 SER A CA 1
ATOM 3882 C C . SER A 1 497 ? -61.344 58.062 5.527 1 14.41 497 SER A C 1
ATOM 3884 O O . SER A 1 497 ? -61.438 57.5 6.629 1 14.41 497 SER A O 1
ATOM 3886 N N . SER A 1 498 ? -62.312 57.312 4.773 1 14.38 498 SER A N 1
ATOM 3887 C CA . SER A 1 498 ? -63.469 56.688 5.391 1 14.38 498 SER A CA 1
ATOM 3888 C C . SER A 1 498 ? -63.219 55.188 5.617 1 14.38 498 SER A C 1
ATOM 3890 O O . SER A 1 498 ? -63.312 54.719 6.75 1 14.38 498 SER A O 1
ATOM 3892 N N . SER A 1 499 ? -64.062 54.281 4.828 1 14.64 499 SER A N 1
ATOM 3893 C CA . SER A 1 499 ? -65.188 53.469 5.328 1 14.64 499 SER A CA 1
ATOM 3894 C C . SER A 1 499 ? -64.75 52 5.531 1 14.64 499 SER A C 1
ATOM 3896 O O . SER A 1 499 ? -63.75 51.562 4.949 1 14.64 499 SER A O 1
ATOM 3898 N N . ALA A 1 500 ? -65.562 51.156 6.301 1 15.12 500 ALA A N 1
ATOM 3899 C CA . ALA A 1 500 ? -65.688 50.125 7.328 1 15.12 500 ALA A CA 1
ATOM 3900 C C . ALA A 1 500 ? -65.688 48.75 6.699 1 15.12 500 ALA A C 1
ATOM 3902 O O . ALA A 1 500 ? -65.25 47.75 7.309 1 15.12 500 ALA A O 1
ATOM 3903 N N . GLY A 1 501 ? -66.312 48.469 5.469 1 13.77 501 GLY A N 1
ATOM 3904 C CA . GLY A 1 501 ? -67.438 47.531 5.699 1 13.77 501 GLY A CA 1
ATOM 3905 C C . GLY A 1 501 ? -66.938 46.125 5.98 1 13.77 501 GLY A C 1
ATOM 3906 O O . GLY A 1 501 ? -65.75 45.812 5.824 1 13.77 501 GLY A O 1
ATOM 3907 N N . HIS A 1 502 ? -67.812 45.031 5.465 1 14.49 502 HIS A N 1
ATOM 3908 C CA . HIS A 1 502 ? -68.688 43.969 5.996 1 14.49 502 HIS A CA 1
ATOM 3909 C C . HIS A 1 502 ? -67.938 42.594 5.945 1 14.49 502 HIS A C 1
ATOM 3911 O O . HIS A 1 502 ? -67 42.406 5.148 1 14.49 502 HIS A O 1
ATOM 3917 N N . ALA A 1 503 ? -68.438 41.562 6.703 1 14.49 503 ALA A N 1
ATOM 3918 C CA . ALA A 1 503 ? -68.25 40.438 7.598 1 14.49 503 ALA A CA 1
ATOM 3919 C C . ALA A 1 503 ? -68.125 39.125 6.809 1 14.49 503 ALA A C 1
ATOM 3921 O O . ALA A 1 503 ? -67.438 38.219 7.219 1 14.49 503 ALA A O 1
ATOM 3922 N N . SER A 1 504 ? -68.75 38.844 5.547 1 13.87 504 SER A N 1
ATOM 3923 C CA . SER A 1 504 ? -69.688 37.719 5.598 1 13.87 504 SER A CA 1
ATOM 3924 C C . SER A 1 504 ? -68.938 36.406 5.609 1 13.87 504 SER A C 1
ATOM 3926 O O . SER A 1 504 ? -67.75 36.344 5.18 1 13.87 504 SER A O 1
ATOM 3928 N N . SER A 1 505 ? -69.688 35.188 6.012 1 14.15 505 SER A N 1
ATOM 3929 C CA . SER A 1 505 ? -69.75 33.969 6.77 1 14.15 505 SER A CA 1
ATOM 3930 C C . SER A 1 505 ? -69.375 32.75 5.902 1 14.15 505 SER A C 1
ATOM 3932 O O . SER A 1 505 ? -69.125 31.656 6.422 1 14.15 505 SER A O 1
ATOM 3934 N N . SER A 1 506 ? -69.125 32.781 4.574 1 13.91 506 SER A N 1
ATOM 3935 C CA . SER A 1 506 ? -69.812 31.641 3.975 1 13.91 506 SER A CA 1
ATOM 3936 C C . SER A 1 506 ? -69.125 30.312 4.312 1 13.91 506 SER A C 1
ATOM 3938 O O . SER A 1 506 ? -67.938 30.188 4.152 1 13.91 506 SER A O 1
ATOM 3940 N N . ALA A 1 507 ? -69.875 29.297 4.957 1 14.1 507 ALA A N 1
ATOM 3941 C CA . ALA A 1 507 ? -69.812 28.031 5.707 1 14.1 507 ALA A CA 1
ATOM 3942 C C . ALA A 1 507 ? -69.438 26.875 4.789 1 14.1 507 ALA A C 1
ATOM 3944 O O . ALA A 1 507 ? -68.625 26.016 5.168 1 14.1 507 ALA A O 1
ATOM 3945 N N . SER A 1 508 ? -70.125 26.578 3.607 1 13.98 508 SER A N 1
ATOM 3946 C CA . SER A 1 508 ? -70.875 25.312 3.508 1 13.98 508 SER A CA 1
ATOM 3947 C C . SER A 1 508 ? -69.938 24.141 3.244 1 13.98 508 SER A C 1
ATOM 3949 O O . SER A 1 508 ? -68.812 24.359 2.801 1 13.98 508 SER A O 1
ATOM 3951 N N . GLY A 1 509 ? -70.438 22.797 3.281 1 14.81 509 GLY A N 1
ATOM 3952 C CA . GLY A 1 509 ? -70.562 21.422 3.711 1 14.81 509 GLY A CA 1
ATOM 3953 C C . GLY A 1 509 ? -70 20.438 2.682 1 14.81 509 GLY A C 1
ATOM 3954 O O . GLY A 1 509 ? -70 19.219 2.924 1 14.81 509 GLY A O 1
ATOM 3955 N N . GLY A 1 510 ? -69.562 20.75 1.464 1 14.23 510 GLY A N 1
ATOM 3956 C CA . GLY A 1 510 ? -69.938 19.734 0.494 1 14.23 510 GLY A CA 1
ATOM 3957 C C . GLY A 1 510 ? -69.312 18.375 0.743 1 14.23 510 GLY A C 1
ATOM 3958 O O . GLY A 1 510 ? -68.188 18.297 1.176 1 14.23 510 GLY A O 1
ATOM 3959 N N . ALA A 1 511 ? -70.125 17.25 0.765 1 15.8 511 ALA A N 1
ATOM 3960 C CA . ALA A 1 511 ? -70.25 15.844 1.117 1 15.8 511 ALA A CA 1
ATOM 3961 C C . ALA A 1 511 ? -69.5 14.945 0.143 1 15.8 511 ALA A C 1
ATOM 3963 O O . ALA A 1 511 ? -69.438 13.727 0.33 1 15.8 511 ALA A O 1
ATOM 3964 N N . SER A 1 512 ? -68.75 15.336 -0.787 1 15.3 512 SER A N 1
ATOM 3965 C CA . SER A 1 512 ? -68.75 14.438 -1.938 1 15.3 512 SER A CA 1
ATOM 3966 C C . SER A 1 512 ? -68.375 13.023 -1.554 1 15.3 512 SER A C 1
ATOM 3968 O O . SER A 1 512 ? -67.562 12.828 -0.653 1 15.3 512 SER A O 1
ATOM 3970 N N . SER A 1 513 ? -69.062 12.023 -2.117 1 15.88 513 SER A N 1
ATOM 3971 C CA . SER A 1 513 ? -69.438 10.617 -2.184 1 15.88 513 SER A CA 1
ATOM 3972 C C . SER A 1 513 ? -68.25 9.727 -2.426 1 15.88 513 SER A C 1
ATOM 3974 O O . SER A 1 513 ? -67.188 10.195 -2.912 1 15.88 513 SER A O 1
ATOM 3976 N N . SER A 1 514 ? -68.375 8.43 -2.137 1 16.44 514 SER A N 1
ATOM 3977 C CA . SER A 1 514 ? -67.812 7.199 -1.571 1 16.44 514 SER A CA 1
ATOM 3978 C C . SER A 1 514 ? -67.188 6.332 -2.65 1 16.44 514 SER A C 1
ATOM 3980 O O . SER A 1 514 ? -66.5 5.344 -2.344 1 16.44 514 SER A O 1
ATOM 3982 N N . SER A 1 515 ? -67.375 6.621 -3.957 1 15.57 515 SER A N 1
ATOM 3983 C CA . SER A 1 515 ? -67.625 5.383 -4.66 1 15.57 515 SER A CA 1
ATOM 3984 C C . SER A 1 515 ? -66.438 4.469 -4.734 1 15.57 515 SER A C 1
ATOM 3986 O O . SER A 1 515 ? -66.562 3.248 -4.832 1 15.57 515 SER A O 1
ATOM 3988 N N . GLY A 1 516 ? -65.312 4.984 -5 1 16.39 516 GLY A N 1
ATOM 3989 C CA . GLY A 1 516 ? -64.688 4.199 -6.047 1 16.39 516 GLY A CA 1
ATOM 3990 C C . GLY A 1 516 ? -64.375 2.787 -5.609 1 16.39 516 GLY A C 1
ATOM 3991 O O . GLY A 1 516 ? -64.25 2.516 -4.414 1 16.39 516 GLY A O 1
ATOM 3992 N N . SER A 1 517 ? -64.438 1.874 -6.508 1 17.48 517 SER A N 1
ATOM 3993 C CA . SER A 1 517 ? -64.5 0.443 -6.777 1 17.48 517 SER A CA 1
ATOM 3994 C C . SER A 1 517 ? -63.281 -0.29 -6.316 1 17.48 517 SER A C 1
ATOM 3996 O O . SER A 1 517 ? -62.156 0.068 -6.707 1 17.48 517 SER A O 1
ATOM 3998 N N . GLY A 1 518 ? -63.281 -0.743 -5.082 1 17.58 518 GLY A N 1
ATOM 3999 C CA . GLY A 1 518 ? -62.188 -1.464 -4.438 1 17.58 518 GLY A CA 1
ATOM 4000 C C . GLY A 1 518 ? -61.906 -2.809 -5.082 1 17.58 518 GLY A C 1
ATOM 4001 O O . GLY A 1 518 ? -62.562 -3.801 -4.777 1 17.58 518 GLY A O 1
ATOM 4002 N N . ASN A 1 519 ? -61.906 -2.789 -6.383 1 16.77 519 ASN A N 1
ATOM 4003 C CA . ASN A 1 519 ? -61.969 -4.129 -6.953 1 16.77 519 ASN A CA 1
ATOM 4004 C C . ASN A 1 519 ? -61.031 -5.09 -6.246 1 16.77 519 ASN A C 1
ATOM 4006 O O . ASN A 1 519 ? -61.094 -6.305 -6.434 1 16.77 519 ASN A O 1
ATOM 4010 N N . SER A 1 520 ? -59.969 -4.734 -5.848 1 17.47 520 SER A N 1
ATOM 4011 C CA . SER A 1 520 ? -59.062 -5.812 -6.211 1 17.47 520 SER A CA 1
ATOM 4012 C C . SER A 1 520 ? -59.188 -6.996 -5.262 1 17.47 520 SER A C 1
ATOM 4014 O O . SER A 1 520 ? -58.375 -7.922 -5.293 1 17.47 520 SER A O 1
ATOM 4016 N N . SER A 1 521 ? -60.469 -7.445 -4.684 1 16.44 521 SER A N 1
ATOM 4017 C CA . SER A 1 521 ? -60.188 -8.305 -3.541 1 16.44 521 SER A CA 1
ATOM 4018 C C . SER A 1 521 ? -59.625 -9.656 -3.986 1 16.44 521 SER A C 1
ATOM 4020 O O . SER A 1 521 ? -59.344 -10.516 -3.154 1 16.44 521 SER A O 1
ATOM 4022 N N . GLY A 1 522 ? -59.844 -10.273 -4.906 1 15.85 522 GLY A N 1
ATOM 4023 C CA . GLY A 1 522 ? -60.125 -11.641 -4.512 1 15.85 522 GLY A CA 1
ATOM 4024 C C . GLY A 1 522 ? -59.094 -12.219 -3.578 1 15.85 522 GLY A C 1
ATOM 4025 O O . GLY A 1 522 ? -59.438 -12.828 -2.562 1 15.85 522 GLY A O 1
ATOM 4026 N N . ILE A 1 523 ? -58 -12.883 -3.877 1 17.42 523 ILE A N 1
ATOM 4027 C CA . ILE A 1 523 ? -58 -14.32 -3.625 1 17.42 523 ILE A CA 1
ATOM 4028 C C . ILE A 1 523 ? -57.938 -14.578 -2.121 1 17.42 523 ILE A C 1
ATOM 4030 O O . ILE A 1 523 ? -57.625 -13.68 -1.338 1 17.42 523 ILE A O 1
ATOM 4034 N N . SER A 1 524 ? -57.594 -15.898 -1.424 1 17.69 524 SER A N 1
ATOM 4035 C CA . SER A 1 524 ? -57.375 -16.953 -0.439 1 17.69 524 SER A CA 1
ATOM 4036 C C . SER A 1 524 ? -56.375 -16.5 0.627 1 17.69 524 SER A C 1
ATOM 4038 O O . SER A 1 524 ? -55.656 -15.516 0.447 1 17.69 524 SER A O 1
ATOM 4040 N N . THR A 1 525 ? -55.75 -17.656 1.348 1 21.16 525 THR A N 1
ATOM 4041 C CA . THR A 1 525 ? -55.594 -17.578 2.797 1 21.16 525 THR A CA 1
ATOM 4042 C C . THR A 1 525 ? -55.062 -16.219 3.219 1 21.16 525 THR A C 1
ATOM 4044 O O . THR A 1 525 ? -55.438 -15.703 4.277 1 21.16 525 THR A O 1
ATOM 4047 N N . SER A 1 526 ? -54.219 -15.734 2.586 1 17.56 526 SER A N 1
ATOM 4048 C CA . SER A 1 526 ? -52.969 -16.453 2.547 1 17.56 526 SER A CA 1
ATOM 4049 C C . SER A 1 526 ? -51.812 -15.555 2.938 1 17.56 526 SER A C 1
ATOM 4051 O O . SER A 1 526 ? -51.781 -14.375 2.578 1 17.56 526 SER A O 1
ATOM 4053 N N . GLU A 1 527 ? -50.688 -15.844 3.799 1 17.47 527 GLU A N 1
ATOM 4054 C CA . GLU A 1 527 ? -49.281 -15.953 4.098 1 17.47 527 GLU A CA 1
ATOM 4055 C C . GLU A 1 527 ? -48.438 -15.68 2.861 1 17.47 527 GLU A C 1
ATOM 4057 O O . GLU A 1 527 ? -47.219 -15.891 2.873 1 17.47 527 GLU A O 1
ATOM 4062 N N . LYS A 1 528 ? -49.031 -15.164 2.158 1 18.05 528 LYS A N 1
ATOM 4063 C CA . LYS A 1 528 ? -49.344 -13.742 2.104 1 18.05 528 LYS A CA 1
ATOM 4064 C C . LYS A 1 528 ? -50.531 -13.414 2.994 1 18.05 528 LYS A C 1
ATOM 4066 O O . LYS A 1 528 ? -50.531 -12.406 3.701 1 18.05 528 LYS A O 1
ATOM 4071 N N . ARG A 1 529 ? -51.75 -13.438 3.154 1 16.73 529 ARG A N 1
ATOM 4072 C CA . ARG A 1 529 ? -52.812 -14.336 3.59 1 16.73 529 ARG A CA 1
ATOM 4073 C C . ARG A 1 529 ? -52.656 -15.711 2.949 1 16.73 529 ARG A C 1
ATOM 4075 O O . ARG A 1 529 ? -52.531 -15.82 1.729 1 16.73 529 ARG A O 1
ATOM 4082 N N . MET B 1 1 ? 21.859 -25.688 11.086 1 37.78 1 MET B N 1
ATOM 4083 C CA . MET B 1 1 ? 22.75 -24.859 10.258 1 37.78 1 MET B CA 1
ATOM 4084 C C . MET B 1 1 ? 24.203 -25.047 10.664 1 37.78 1 MET B C 1
ATOM 4086 O O . MET B 1 1 ? 24.969 -24.078 10.734 1 37.78 1 MET B O 1
ATOM 4090 N N . LYS B 1 2 ? 24.453 -26.188 11.109 1 36.5 2 LYS B N 1
ATOM 4091 C CA . LYS B 1 2 ? 25.719 -26.5 11.758 1 36.5 2 LYS B CA 1
ATOM 4092 C C . LYS B 1 2 ? 26.891 -26.344 10.781 1 36.5 2 LYS B C 1
ATOM 4094 O O . LYS B 1 2 ? 27.969 -25.891 11.156 1 36.5 2 LYS B O 1
ATOM 4099 N N . LYS B 1 3 ? 26.766 -26.875 9.57 1 39.16 3 LYS B N 1
ATOM 4100 C CA . LYS B 1 3 ? 28 -27.062 8.805 1 39.16 3 LYS B CA 1
ATOM 4101 C C . LYS B 1 3 ? 28.469 -25.734 8.203 1 39.16 3 LYS B C 1
ATOM 4103 O O . LYS B 1 3 ? 29.594 -25.641 7.73 1 39.16 3 LYS B O 1
ATOM 4108 N N . ASP B 1 4 ? 27.578 -24.953 7.648 1 44 4 ASP B N 1
ATOM 4109 C CA . ASP B 1 4 ? 28.062 -23.766 6.949 1 44 4 ASP B CA 1
ATOM 4110 C C . ASP B 1 4 ? 28.594 -22.734 7.93 1 44 4 ASP B C 1
ATOM 4112 O O . ASP B 1 4 ? 28.422 -21.531 7.719 1 44 4 ASP B O 1
ATOM 4116 N N . ARG B 1 5 ? 29.016 -23.141 9.07 1 50.59 5 ARG B N 1
ATOM 4117 C CA . ARG B 1 5 ? 29.422 -22.5 10.32 1 50.59 5 ARG B CA 1
ATOM 4118 C C . ARG B 1 5 ? 30.578 -21.516 10.07 1 50.59 5 ARG B C 1
ATOM 4120 O O . ARG B 1 5 ? 30.875 -20.688 10.93 1 50.59 5 ARG B O 1
ATOM 4127 N N . HIS B 1 6 ? 31.109 -21.656 8.805 1 63.97 6 HIS B N 1
ATOM 4128 C CA . HIS B 1 6 ? 32.312 -20.828 8.859 1 63.97 6 HIS B CA 1
ATOM 4129 C C . HIS B 1 6 ? 32.031 -19.438 8.312 1 63.97 6 HIS B C 1
ATOM 4131 O O . HIS B 1 6 ? 32.625 -18.453 8.766 1 63.97 6 HIS B O 1
ATOM 4137 N N . LYS B 1 7 ? 30.984 -19.266 7.352 1 85.12 7 LYS B N 1
ATOM 4138 C CA . LYS B 1 7 ? 30.859 -17.953 6.73 1 85.12 7 LYS B CA 1
ATOM 4139 C C . LYS B 1 7 ? 29.828 -17.094 7.461 1 85.12 7 LYS B C 1
ATOM 4141 O O . LYS B 1 7 ? 29.969 -15.867 7.523 1 85.12 7 LYS B O 1
ATOM 4146 N N . TYR B 1 8 ? 28.891 -17.891 8.094 1 90.19 8 TYR B N 1
ATOM 4147 C CA . TYR B 1 8 ? 27.812 -17.141 8.758 1 90.19 8 TYR B CA 1
ATOM 4148 C C . TYR B 1 8 ? 27.719 -17.531 10.227 1 90.19 8 TYR B C 1
ATOM 4150 O O . TYR B 1 8 ? 27.922 -18.688 10.578 1 90.19 8 TYR B O 1
ATOM 4158 N N . SER B 1 9 ? 27.5 -16.609 11.016 1 92.56 9 SER B N 1
ATOM 4159 C CA . SER B 1 9 ? 27.109 -16.828 12.406 1 92.56 9 SER B CA 1
ATOM 4160 C C . SER B 1 9 ? 25.641 -16.453 12.633 1 92.56 9 SER B C 1
ATOM 4162 O O . SER B 1 9 ? 25.203 -15.367 12.25 1 92.56 9 SER B O 1
ATOM 4164 N N . PHE B 1 10 ? 24.938 -17.484 13.211 1 91.62 10 PHE B N 1
ATOM 4165 C CA . PHE B 1 10 ? 23.5 -17.266 13.359 1 91.62 10 PHE B CA 1
ATOM 4166 C C . PHE B 1 10 ? 23.125 -17.047 14.82 1 91.62 10 PHE B C 1
ATOM 4168 O O . PHE B 1 10 ? 23.672 -17.703 15.703 1 91.62 10 PHE B O 1
ATOM 4175 N N . ALA B 1 11 ? 22.219 -16.047 15.023 1 94.06 11 ALA B N 1
ATOM 4176 C CA . ALA B 1 11 ? 21.516 -15.844 16.297 1 94.06 11 ALA B CA 1
ATOM 4177 C C . ALA B 1 11 ? 20 -15.945 16.109 1 94.06 11 ALA B C 1
ATOM 4179 O O . ALA B 1 11 ? 19.438 -15.289 15.234 1 94.06 11 ALA B O 1
ATOM 4180 N N . ASP B 1 12 ? 19.344 -16.797 16.938 1 93.12 12 ASP B N 1
ATOM 4181 C CA . ASP B 1 12 ? 17.906 -17 16.812 1 93.12 12 ASP B CA 1
ATOM 4182 C C . ASP B 1 12 ? 17.141 -16.062 17.734 1 93.12 12 ASP B C 1
ATOM 4184 O O . ASP B 1 12 ? 17.531 -15.867 18.891 1 93.12 12 ASP B O 1
ATOM 4188 N N . VAL B 1 13 ? 16.094 -15.453 17.172 1 95.44 13 VAL B N 1
ATOM 4189 C CA . VAL B 1 13 ? 15.219 -14.594 17.953 1 95.44 13 VAL B CA 1
ATOM 4190 C C . VAL B 1 13 ? 13.758 -14.977 17.703 1 95.44 13 VAL B C 1
ATOM 4192 O O . VAL B 1 13 ? 13.32 -15.031 16.547 1 95.44 13 VAL B O 1
ATOM 4195 N N . SER B 1 14 ? 13.031 -15.297 18.75 1 94.56 14 SER B N 1
ATOM 4196 C CA . SER B 1 14 ? 11.602 -15.555 18.625 1 94.56 14 SER B CA 1
ATOM 4197 C C . SER B 1 14 ? 10.805 -14.258 18.5 1 94.56 14 SER B C 1
ATOM 4199 O O . SER B 1 14 ? 11.023 -13.32 19.266 1 94.56 14 SER B O 1
ATOM 4201 N N . MET B 1 15 ? 9.938 -14.297 17.547 1 95.5 15 MET B N 1
ATOM 4202 C CA . MET B 1 15 ? 9.133 -13.102 17.281 1 95.5 15 MET B CA 1
ATOM 4203 C C . MET B 1 15 ? 7.707 -13.281 17.797 1 95.5 15 MET B C 1
ATOM 4205 O O . MET B 1 15 ? 7.125 -14.359 17.641 1 95.5 15 MET B O 1
ATOM 4209 N N . LYS B 1 16 ? 7.16 -12.219 18.359 1 94.5 16 LYS B N 1
ATOM 4210 C CA . LYS B 1 16 ? 5.75 -12.141 18.734 1 94.5 16 LYS B CA 1
ATOM 4211 C C . LYS B 1 16 ? 5.031 -11.062 17.938 1 94.5 16 LYS B C 1
ATOM 4213 O O . LYS B 1 16 ? 5.48 -9.914 17.891 1 94.5 16 LYS B O 1
ATOM 4218 N N . LYS B 1 17 ? 3.941 -11.445 17.422 1 93.38 17 LYS B N 1
ATOM 4219 C CA . LYS B 1 17 ? 3.18 -10.555 16.547 1 93.38 17 LYS B CA 1
ATOM 4220 C C . LYS B 1 17 ? 2.854 -9.242 17.266 1 93.38 17 LYS B C 1
ATOM 4222 O O . LYS B 1 17 ? 2.898 -8.172 16.656 1 93.38 17 LYS B O 1
ATOM 4227 N N . ILE B 1 18 ? 2.629 -9.258 18.562 1 92.19 18 ILE B N 1
ATOM 4228 C CA . ILE B 1 18 ? 2.146 -8.125 19.344 1 92.19 18 ILE B CA 1
ATOM 4229 C C . ILE B 1 18 ? 3.24 -7.066 19.438 1 92.19 18 ILE B C 1
ATOM 4231 O O . ILE B 1 18 ? 2.953 -5.891 19.688 1 92.19 18 ILE B O 1
ATOM 4235 N N . ASP B 1 19 ? 4.508 -7.402 19.203 1 92.69 19 ASP B N 1
ATOM 4236 C CA . ASP B 1 19 ? 5.578 -6.422 19.359 1 92.69 19 ASP B CA 1
ATOM 4237 C C . ASP B 1 19 ? 6.629 -6.57 18.266 1 92.69 19 ASP B C 1
ATOM 4239 O O . ASP B 1 19 ? 7.801 -6.246 18.469 1 92.69 19 ASP B O 1
ATOM 4243 N N . SER B 1 20 ? 6.23 -7.07 17.125 1 94.12 20 SER B N 1
ATOM 4244 C CA . SER B 1 20 ? 7.137 -7.316 16.016 1 94.12 20 SER B CA 1
ATOM 4245 C C . SER B 1 20 ? 7.91 -6.059 15.633 1 94.12 20 SER B C 1
ATOM 4247 O O . SER B 1 20 ? 9.133 -6.102 15.461 1 94.12 20 SER B O 1
ATOM 4249 N N . TYR B 1 21 ? 7.246 -4.91 15.523 1 92 21 TYR B N 1
ATOM 4250 C CA . TYR B 1 21 ? 7.883 -3.672 15.094 1 92 21 TYR B CA 1
ATOM 4251 C C . TYR B 1 21 ? 8.945 -3.229 16.094 1 92 21 TYR B C 1
ATOM 4253 O O . TYR B 1 21 ? 10.062 -2.869 15.711 1 92 21 TYR B O 1
ATOM 4261 N N . ARG B 1 22 ? 8.594 -3.281 17.328 1 91.38 22 ARG B N 1
ATOM 4262 C CA . ARG B 1 22 ? 9.523 -2.881 18.375 1 91.38 22 ARG B CA 1
ATOM 4263 C C . ARG B 1 22 ? 10.727 -3.816 18.422 1 91.38 22 ARG B C 1
ATOM 4265 O O . ARG B 1 22 ? 11.875 -3.363 18.516 1 91.38 22 ARG B O 1
ATOM 4272 N N . THR B 1 23 ? 10.477 -5.102 18.375 1 95.12 23 THR B N 1
ATOM 4273 C CA . THR B 1 23 ? 11.547 -6.09 18.422 1 95.12 23 THR B CA 1
ATOM 4274 C C . THR B 1 23 ? 12.492 -5.934 17.234 1 95.12 23 THR B C 1
ATOM 4276 O O . THR B 1 23 ? 13.711 -5.93 17.406 1 95.12 23 THR B O 1
ATOM 4279 N N . VAL B 1 24 ? 11.969 -5.75 16.047 1 96.12 24 VAL B N 1
ATOM 4280 C CA . VAL B 1 24 ? 12.781 -5.586 14.844 1 96.12 24 VAL B CA 1
ATOM 4281 C C . VAL B 1 24 ? 13.609 -4.309 14.953 1 96.12 24 VAL B C 1
ATOM 4283 O O . VAL B 1 24 ? 14.805 -4.312 14.648 1 96.12 24 VAL B O 1
ATOM 4286 N N . ARG B 1 25 ? 12.969 -3.248 15.352 1 92.5 25 ARG B N 1
ATOM 4287 C CA . ARG B 1 25 ? 13.695 -1.995 15.516 1 92.5 25 ARG B CA 1
ATOM 4288 C C . ARG B 1 25 ? 14.891 -2.176 16.453 1 92.5 25 ARG B C 1
ATOM 4290 O O . ARG B 1 25 ? 16 -1.738 16.141 1 92.5 25 ARG B O 1
ATOM 4297 N N . LYS B 1 26 ? 14.672 -2.852 17.578 1 93.75 26 LYS B N 1
ATOM 4298 C CA . LYS B 1 26 ? 15.734 -3.064 18.547 1 93.75 26 LYS B CA 1
ATOM 4299 C C . LYS B 1 26 ? 16.859 -3.914 17.969 1 93.75 26 LYS B C 1
ATOM 4301 O O . LYS B 1 26 ? 18.047 -3.637 18.188 1 93.75 26 LYS B O 1
ATOM 4306 N N . LEU B 1 27 ? 16.484 -4.883 17.25 1 96.19 27 LEU B N 1
ATOM 4307 C CA . LEU B 1 27 ? 17.484 -5.754 16.641 1 96.19 27 LEU B CA 1
ATOM 4308 C C . LEU B 1 27 ? 18.312 -4.988 15.609 1 96.19 27 LEU B C 1
ATOM 4310 O O . LEU B 1 27 ? 19.531 -5.113 15.57 1 96.19 27 LEU B O 1
ATOM 4314 N N . VAL B 1 28 ? 17.656 -4.211 14.758 1 94.12 28 VAL B N 1
ATOM 4315 C CA . VAL B 1 28 ? 18.344 -3.465 13.703 1 94.12 28 VAL B CA 1
ATOM 4316 C C . VAL B 1 28 ? 19.234 -2.396 14.32 1 94.12 28 VAL B C 1
ATOM 4318 O O . VAL B 1 28 ? 20.391 -2.244 13.922 1 94.12 28 VAL B O 1
ATOM 4321 N N . THR B 1 29 ? 18.781 -1.739 15.359 1 90.88 29 THR B N 1
ATOM 4322 C CA . THR B 1 29 ? 19.5 -0.624 15.953 1 90.88 29 THR B CA 1
ATOM 4323 C C . THR B 1 29 ? 20.688 -1.128 16.797 1 90.88 29 THR B C 1
ATOM 4325 O O . THR B 1 29 ? 21.609 -0.374 17.078 1 90.88 29 THR B O 1
ATOM 4328 N N . SER B 1 30 ? 20.641 -2.395 17.188 1 93.25 30 SER B N 1
ATOM 4329 C CA . SER B 1 30 ? 21.766 -2.967 17.922 1 93.25 30 SER B CA 1
ATOM 4330 C C . SER B 1 30 ? 23.031 -2.992 17.078 1 93.25 30 SER B C 1
ATOM 4332 O O . SER B 1 30 ? 24.141 -3.111 17.609 1 93.25 30 SER B O 1
ATOM 4334 N N . ASN B 1 31 ? 22.875 -2.998 15.727 1 90.94 31 ASN B N 1
ATOM 4335 C CA . ASN B 1 31 ? 23.953 -3.051 14.758 1 90.94 31 ASN B CA 1
ATOM 4336 C C . ASN B 1 31 ? 24.797 -4.309 14.938 1 90.94 31 ASN B C 1
ATOM 4338 O O . ASN B 1 31 ? 25.984 -4.316 14.594 1 90.94 31 ASN B O 1
ATOM 4342 N N . LYS B 1 32 ? 24.219 -5.316 15.461 1 94.56 32 LYS B N 1
ATOM 4343 C CA . LYS B 1 32 ? 24.922 -6.566 15.719 1 94.56 32 LYS B CA 1
ATOM 4344 C C . LYS B 1 32 ? 24.719 -7.559 14.57 1 94.56 32 LYS B C 1
ATOM 4346 O O . LYS B 1 32 ? 25.422 -8.562 14.484 1 94.56 32 LYS B O 1
ATOM 4351 N N . TYR B 1 33 ? 23.797 -7.266 13.711 1 96.19 33 TYR B N 1
ATOM 4352 C CA . TYR B 1 33 ? 23.406 -8.227 12.68 1 96.19 33 TYR B CA 1
ATOM 4353 C C . TYR B 1 33 ? 23.516 -7.605 11.297 1 96.19 33 TYR B C 1
ATOM 4355 O O . TYR B 1 33 ? 23.078 -6.469 11.078 1 96.19 33 TYR B O 1
ATOM 4363 N N . ASP B 1 34 ? 24 -8.352 10.359 1 96.12 34 ASP B N 1
ATOM 4364 C CA . ASP B 1 34 ? 24.156 -7.879 8.984 1 96.12 34 ASP B CA 1
ATOM 4365 C C . ASP B 1 34 ? 22.938 -8.195 8.141 1 96.12 34 ASP B C 1
ATOM 4367 O O . ASP B 1 34 ? 22.578 -7.426 7.246 1 96.12 34 ASP B O 1
ATOM 4371 N N . VAL B 1 35 ? 22.391 -9.336 8.422 1 97.62 35 VAL B N 1
ATOM 4372 C CA . VAL B 1 35 ? 21.266 -9.812 7.645 1 97.62 35 VAL B CA 1
ATOM 4373 C C . VAL B 1 35 ? 20.266 -10.508 8.57 1 97.62 35 VAL B C 1
ATOM 4375 O O . VAL B 1 35 ? 20.641 -11.141 9.555 1 97.62 35 VAL B O 1
ATOM 4378 N N . PHE B 1 36 ? 19.031 -10.375 8.258 1 97.81 36 PHE B N 1
ATOM 4379 C CA . PHE B 1 36 ? 17.969 -11.047 9.008 1 97.81 36 PHE B CA 1
ATOM 4380 C C . PHE B 1 36 ? 17.359 -12.172 8.18 1 97.81 36 PHE B C 1
ATOM 4382 O O . PHE B 1 36 ? 16.688 -11.914 7.18 1 97.81 36 PHE B O 1
ATOM 4389 N N . PHE B 1 37 ? 17.578 -13.328 8.594 1 95.75 37 PHE B N 1
ATOM 4390 C CA . PHE B 1 37 ? 16.969 -14.5 7.973 1 95.75 37 PHE B CA 1
ATOM 4391 C C . PHE B 1 37 ? 15.547 -14.711 8.484 1 95.75 37 PHE B C 1
ATOM 4393 O O . PHE B 1 37 ? 15.352 -15.258 9.57 1 95.75 37 PHE B O 1
ATOM 4400 N N . ASN B 1 38 ? 14.562 -14.328 7.707 1 95.88 38 ASN B N 1
ATOM 4401 C CA . ASN B 1 38 ? 13.172 -14.336 8.164 1 95.88 38 ASN B CA 1
ATOM 4402 C C . ASN B 1 38 ? 12.523 -15.703 7.965 1 95.88 38 ASN B C 1
ATOM 4404 O O . ASN B 1 38 ? 12.383 -16.156 6.832 1 95.88 38 ASN B O 1
ATOM 4408 N N . LEU B 1 39 ? 12.078 -16.281 9.055 1 93.19 39 LEU B N 1
ATOM 4409 C CA . LEU B 1 39 ? 11.406 -17.578 9.016 1 93.19 39 LEU B CA 1
ATOM 4410 C C . LEU B 1 39 ? 9.977 -17.469 9.516 1 93.19 39 LEU B C 1
ATOM 4412 O O . LEU B 1 39 ? 9.305 -18.484 9.727 1 93.19 39 LEU B O 1
ATOM 4416 N N . CYS B 1 40 ? 9.523 -16.234 9.734 1 92.94 40 CYS B N 1
ATOM 4417 C CA . CYS B 1 40 ? 8.148 -16.031 10.172 1 92.94 40 CYS B CA 1
ATOM 4418 C C . CYS B 1 40 ? 7.176 -16.203 9.016 1 92.94 40 CYS B C 1
ATOM 4420 O O . CYS B 1 40 ? 7.352 -15.617 7.949 1 92.94 40 CYS B O 1
ATOM 4422 N N . ASP B 1 41 ? 6.145 -16.984 9.227 1 89.06 41 ASP B N 1
ATOM 4423 C CA . ASP B 1 41 ? 5.207 -17.281 8.148 1 89.06 41 ASP B CA 1
ATOM 4424 C C . ASP B 1 41 ? 3.764 -17.219 8.641 1 89.06 41 ASP B C 1
ATOM 4426 O O . ASP B 1 41 ? 2.875 -17.844 8.047 1 89.06 41 ASP B O 1
ATOM 4430 N N . GLY B 1 42 ? 3.547 -16.531 9.711 1 88.69 42 GLY B N 1
ATOM 4431 C CA . GLY B 1 42 ? 2.195 -16.422 10.227 1 88.69 42 GLY B CA 1
ATOM 4432 C C . GLY B 1 42 ? 1.279 -15.602 9.336 1 88.69 42 GLY B C 1
ATOM 4433 O O . GLY B 1 42 ? 1.701 -14.602 8.75 1 88.69 42 GLY B O 1
ATOM 4434 N N . GLY B 1 43 ? 0.027 -16.062 9.242 1 87.25 43 GLY B N 1
ATOM 4435 C CA . GLY B 1 43 ? -0.981 -15.312 8.516 1 87.25 43 GLY B CA 1
ATOM 4436 C C . GLY B 1 43 ? -1.518 -14.125 9.297 1 87.25 43 GLY B C 1
ATOM 4437 O O . GLY B 1 43 ? -1.36 -14.062 10.523 1 87.25 43 GLY B O 1
ATOM 4438 N N . ARG B 1 44 ? -2.105 -13.188 8.594 1 86.06 44 ARG B N 1
ATOM 4439 C CA . ARG B 1 44 ? -2.678 -12.008 9.234 1 86.06 44 ARG B CA 1
ATOM 4440 C C . ARG B 1 44 ? -3.734 -12.391 10.258 1 86.06 44 ARG B C 1
ATOM 4442 O O . ARG B 1 44 ? -3.836 -11.766 11.32 1 86.06 44 ARG B O 1
ATOM 4449 N N . ASP B 1 45 ? -4.5 -13.414 9.953 1 86.19 45 ASP B N 1
ATOM 4450 C CA . ASP B 1 45 ? -5.598 -13.836 10.82 1 86.19 45 ASP B CA 1
ATOM 4451 C C . ASP B 1 45 ? -5.109 -14.797 11.898 1 86.19 45 ASP B C 1
ATOM 4453 O O . ASP B 1 45 ? -5.902 -15.297 12.703 1 86.19 45 ASP B O 1
ATOM 4457 N N . GLU B 1 46 ? -3.832 -15.039 11.969 1 87.25 46 GLU B N 1
ATOM 4458 C CA . GLU B 1 46 ? -3.242 -15.898 12.984 1 87.25 46 GLU B CA 1
ATOM 4459 C C . GLU B 1 46 ? -2.516 -15.086 14.047 1 87.25 46 GLU B C 1
ATOM 4461 O O . GLU B 1 46 ? -2.236 -13.898 13.852 1 87.25 46 GLU B O 1
ATOM 4466 N N . LYS B 1 47 ? -2.238 -15.773 15.133 1 89.56 47 LYS B N 1
ATOM 4467 C CA . LYS B 1 47 ? -1.518 -15.117 16.219 1 89.56 47 LYS B CA 1
ATOM 4468 C C . LYS B 1 47 ? -0.013 -15.125 15.969 1 89.56 47 LYS B C 1
ATOM 4470 O O . LYS B 1 47 ? 0.729 -14.352 16.578 1 89.56 47 LYS B O 1
ATOM 4475 N N . ARG B 1 48 ? 0.434 -15.953 15.141 1 90.94 48 ARG B N 1
ATOM 4476 C CA . ARG B 1 48 ? 1.857 -16.047 14.828 1 90.94 48 ARG B CA 1
ATOM 4477 C C . ARG B 1 48 ? 2.314 -14.852 13.992 1 90.94 48 ARG B C 1
ATOM 4479 O O . ARG B 1 48 ? 1.557 -14.336 13.172 1 90.94 48 ARG B O 1
ATOM 4486 N N . ALA B 1 49 ? 3.574 -14.477 14.211 1 94.12 49 ALA B N 1
ATOM 4487 C CA . ALA B 1 49 ? 4.16 -13.359 13.469 1 94.12 49 ALA B CA 1
ATOM 4488 C C . ALA B 1 49 ? 4.352 -13.719 12 1 94.12 49 ALA B C 1
ATOM 4490 O O . ALA B 1 49 ? 4.691 -14.859 11.672 1 94.12 49 ALA B O 1
ATOM 4491 N N . GLY B 1 50 ? 4.133 -12.766 11.125 1 93.31 50 GLY B N 1
ATOM 4492 C CA . GLY B 1 50 ? 4.246 -12.953 9.688 1 93.31 50 GLY B CA 1
ATOM 4493 C C . GLY B 1 50 ? 4.605 -11.68 8.945 1 93.31 50 GLY B C 1
ATOM 4494 O O . GLY B 1 50 ? 5.75 -11.227 9 1 93.31 50 GLY B O 1
ATOM 4495 N N . VAL B 1 51 ? 3.621 -11.086 8.281 1 92.69 51 VAL B N 1
ATOM 4496 C CA . VAL B 1 51 ? 3.891 -9.945 7.406 1 92.69 51 VAL B CA 1
ATOM 4497 C C . VAL B 1 51 ? 4.309 -8.742 8.242 1 92.69 51 VAL B C 1
ATOM 4499 O O . VAL B 1 51 ? 5.039 -7.871 7.762 1 92.69 51 VAL B O 1
ATOM 4502 N N . ASP B 1 52 ? 3.879 -8.664 9.492 1 93.44 52 ASP B N 1
ATOM 4503 C CA . ASP B 1 52 ? 4.262 -7.574 10.383 1 93.44 52 ASP B CA 1
ATOM 4504 C C . ASP B 1 52 ? 5.777 -7.516 10.562 1 93.44 52 ASP B C 1
ATOM 4506 O O . ASP B 1 52 ? 6.355 -6.434 10.656 1 93.44 52 ASP B O 1
ATOM 4510 N N . VAL B 1 53 ? 6.418 -8.648 10.578 1 96.69 53 VAL B N 1
ATOM 4511 C CA . VAL B 1 53 ? 7.871 -8.711 10.695 1 96.69 53 VAL B CA 1
ATOM 4512 C C . VAL B 1 53 ? 8.516 -8.156 9.422 1 96.69 53 VAL B C 1
ATOM 4514 O O . VAL B 1 53 ? 9.438 -7.348 9.484 1 96.69 53 VAL B O 1
ATOM 4517 N N . VAL B 1 54 ? 8.023 -8.586 8.305 1 95.38 54 VAL B N 1
ATOM 4518 C CA . VAL B 1 54 ? 8.57 -8.164 7.023 1 95.38 54 VAL B CA 1
ATOM 4519 C C . VAL B 1 54 ? 8.406 -6.656 6.859 1 95.38 54 VAL B C 1
ATOM 4521 O O . VAL B 1 54 ? 9.352 -5.961 6.477 1 95.38 54 VAL B O 1
ATOM 4524 N N . GLU B 1 55 ? 7.254 -6.148 7.164 1 92.56 55 GLU B N 1
ATOM 4525 C CA . GLU B 1 55 ? 6.996 -4.715 7.082 1 92.56 55 GLU B CA 1
ATOM 4526 C C . GLU B 1 55 ? 7.938 -3.928 7.992 1 92.56 55 GLU B C 1
ATOM 4528 O O . GLU B 1 55 ? 8.43 -2.863 7.613 1 92.56 55 GLU B O 1
ATOM 4533 N N . ALA B 1 56 ? 8.141 -4.434 9.188 1 93.56 56 ALA B N 1
ATOM 4534 C CA . ALA B 1 56 ? 9.055 -3.783 10.117 1 93.56 56 ALA B CA 1
ATOM 4535 C C . ALA B 1 56 ? 10.477 -3.748 9.555 1 93.56 56 ALA B C 1
ATOM 4537 O O . ALA B 1 56 ? 11.164 -2.73 9.656 1 93.56 56 ALA B O 1
ATOM 4538 N N . LEU B 1 57 ? 10.906 -4.84 9 1 95.38 57 LEU B N 1
ATOM 4539 C CA . LEU B 1 57 ? 12.234 -4.914 8.398 1 95.38 57 LEU B CA 1
ATOM 4540 C C . LEU B 1 57 ? 12.367 -3.928 7.246 1 95.38 57 LEU B C 1
ATOM 4542 O O . LEU B 1 57 ? 13.398 -3.266 7.109 1 95.38 57 LEU B O 1
ATOM 4546 N N . GLU B 1 58 ? 11.367 -3.814 6.449 1 90.56 58 GLU B N 1
ATOM 4547 C CA . GLU B 1 58 ? 11.367 -2.861 5.344 1 90.56 58 GLU B CA 1
ATOM 4548 C C . GLU B 1 58 ? 11.422 -1.425 5.852 1 90.56 58 GLU B C 1
ATOM 4550 O O . GLU B 1 58 ? 12.156 -0.597 5.316 1 90.56 58 GLU B O 1
ATOM 4555 N N . GLU B 1 59 ? 10.633 -1.189 6.828 1 86.69 59 GLU B N 1
ATOM 4556 C CA . GLU B 1 59 ? 10.586 0.154 7.398 1 86.69 59 GLU B CA 1
ATOM 4557 C C . GLU B 1 59 ? 11.961 0.583 7.91 1 86.69 59 GLU B C 1
ATOM 4559 O O . GLU B 1 59 ? 12.328 1.754 7.805 1 86.69 59 GLU B O 1
ATOM 4564 N N . GLN B 1 60 ? 12.695 -0.367 8.438 1 89.25 60 GLN B N 1
ATOM 4565 C CA . GLN B 1 60 ? 14.016 -0.085 8.992 1 89.25 60 GLN B CA 1
ATOM 4566 C C . GLN B 1 60 ? 15.102 -0.219 7.93 1 89.25 60 GLN B C 1
ATOM 4568 O O . GLN B 1 60 ? 16.297 -0.168 8.242 1 89.25 60 GLN B O 1
ATOM 4573 N N . ASN B 1 61 ? 14.742 -0.491 6.711 1 89.56 61 ASN B N 1
ATOM 4574 C CA . ASN B 1 61 ? 15.664 -0.758 5.613 1 89.56 61 ASN B CA 1
ATOM 4575 C C . ASN B 1 61 ? 16.703 -1.818 5.992 1 89.56 61 ASN B C 1
ATOM 4577 O O . ASN B 1 61 ? 17.891 -1.629 5.773 1 89.56 61 ASN B O 1
ATOM 4581 N N . ALA B 1 62 ? 16.266 -2.857 6.574 1 95.25 62 ALA B N 1
ATOM 4582 C CA . ALA B 1 62 ? 17.125 -3.979 6.93 1 95.25 62 ALA B CA 1
ATOM 4583 C C . ALA B 1 62 ? 17.328 -4.918 5.742 1 95.25 62 ALA B C 1
ATOM 4585 O O . ALA B 1 62 ? 16.469 -4.98 4.848 1 95.25 62 ALA B O 1
ATOM 4586 N N . ALA B 1 63 ? 18.469 -5.527 5.703 1 96.69 63 ALA B N 1
ATOM 4587 C CA . ALA B 1 63 ? 18.641 -6.645 4.781 1 96.69 63 ALA B CA 1
ATOM 4588 C C . ALA B 1 63 ? 17.953 -7.902 5.312 1 96.69 63 ALA B C 1
ATOM 4590 O O . ALA B 1 63 ? 18.266 -8.359 6.418 1 96.69 63 ALA B O 1
ATOM 4591 N N . PHE B 1 64 ? 17.047 -8.477 4.543 1 97.38 64 PHE B N 1
ATOM 4592 C CA . PHE B 1 64 ? 16.359 -9.672 5.027 1 97.38 64 PHE B CA 1
ATOM 4593 C C . PHE B 1 64 ? 16.078 -10.641 3.879 1 97.38 64 PHE B C 1
ATOM 4595 O O . PHE B 1 64 ? 15.969 -10.219 2.725 1 97.38 64 PHE B O 1
ATOM 4602 N N . THR B 1 65 ? 15.977 -11.875 4.211 1 96.75 65 THR B N 1
ATOM 4603 C CA . THR B 1 65 ? 15.711 -12.914 3.221 1 96.75 65 THR B CA 1
ATOM 4604 C C . THR B 1 65 ? 14.219 -13.188 3.109 1 96.75 65 THR B C 1
ATOM 4606 O O . THR B 1 65 ? 13.438 -12.742 3.951 1 96.75 65 THR B O 1
ATOM 4609 N N . GLY B 1 66 ? 13.82 -13.875 2.01 1 95.44 66 GLY B N 1
ATOM 4610 C CA . GLY B 1 66 ? 12.43 -14.242 1.791 1 95.44 66 GLY B CA 1
ATOM 4611 C C . GLY B 1 66 ? 11.68 -13.234 0.949 1 95.44 66 GLY B C 1
ATOM 4612 O O . GLY B 1 66 ? 12.281 -12.43 0.242 1 95.44 66 GLY B O 1
ATOM 4613 N N . THR B 1 67 ? 10.414 -13.352 1.03 1 93.38 67 THR B N 1
ATOM 4614 C CA . THR B 1 67 ? 9.539 -12.5 0.229 1 93.38 67 THR B CA 1
ATOM 4615 C C . THR B 1 67 ? 9.375 -11.133 0.878 1 93.38 67 THR B C 1
ATOM 4617 O O . THR B 1 67 ? 9.656 -10.961 2.066 1 93.38 67 THR B O 1
ATOM 4620 N N . ASP B 1 68 ? 9.016 -10.156 0.096 1 90.69 68 ASP B N 1
ATOM 4621 C CA . ASP B 1 68 ? 8.695 -8.844 0.643 1 90.69 68 ASP B CA 1
ATOM 4622 C C . ASP B 1 68 ? 7.227 -8.766 1.057 1 90.69 68 ASP B C 1
ATOM 4624 O O . ASP B 1 68 ? 6.492 -9.75 0.954 1 90.69 68 ASP B O 1
ATOM 4628 N N . SER B 1 69 ? 6.82 -7.668 1.639 1 89.31 69 SER B N 1
ATOM 4629 C CA . SER B 1 69 ? 5.488 -7.531 2.215 1 89.31 69 SER B CA 1
ATOM 4630 C C . SER B 1 69 ? 4.41 -7.609 1.14 1 89.31 69 SER B C 1
ATOM 4632 O O . SER B 1 69 ? 3.291 -8.055 1.402 1 89.31 69 SER B O 1
ATOM 4634 N N . ARG B 1 70 ? 4.637 -7.316 -0.1 1 84.75 70 ARG B N 1
ATOM 4635 C CA . ARG B 1 70 ? 3.68 -7.316 -1.2 1 84.75 70 ARG B CA 1
ATOM 4636 C C . ARG B 1 70 ? 3.33 -8.734 -1.623 1 84.75 70 ARG B C 1
ATOM 4638 O O . ARG B 1 70 ? 2.225 -8.992 -2.107 1 84.75 70 ARG B O 1
ATOM 4645 N N . GLY B 1 71 ? 4.32 -9.555 -1.508 1 87.19 71 GLY B N 1
ATOM 4646 C CA . GLY B 1 71 ? 4.117 -10.922 -1.964 1 87.19 71 GLY B CA 1
ATOM 4647 C C . GLY B 1 71 ? 3.963 -11.914 -0.827 1 87.19 71 GLY B C 1
ATOM 4648 O O . GLY B 1 71 ? 3.959 -13.125 -1.05 1 87.19 71 GLY B O 1
ATOM 4649 N N . PHE B 1 72 ? 3.777 -11.461 0.402 1 90.69 72 PHE B N 1
ATOM 4650 C CA . PHE B 1 72 ? 3.848 -12.328 1.571 1 90.69 72 PHE B CA 1
ATOM 4651 C C . PHE B 1 72 ? 2.578 -13.164 1.702 1 90.69 72 PHE B C 1
ATOM 4653 O O . PHE B 1 72 ? 2.639 -14.344 2.053 1 90.69 72 PHE B O 1
ATOM 4660 N N . GLU B 1 73 ? 1.428 -12.594 1.489 1 88.62 73 GLU B N 1
ATOM 4661 C CA . GLU B 1 73 ? 0.161 -13.305 1.646 1 88.62 73 GLU B CA 1
ATOM 4662 C C . GLU B 1 73 ? -0.812 -12.953 0.525 1 88.62 73 GLU B C 1
ATOM 4664 O O . GLU B 1 73 ? -1.87 -12.367 0.773 1 88.62 73 GLU B O 1
ATOM 4669 N N . PRO B 1 74 ? -0.541 -13.406 -0.628 1 88.94 74 PRO B N 1
ATOM 4670 C CA . PRO B 1 74 ? -1.473 -13.172 -1.732 1 88.94 74 PRO B CA 1
ATOM 4671 C C . PRO B 1 74 ? -2.777 -13.945 -1.585 1 88.94 74 PRO B C 1
ATOM 4673 O O . PRO B 1 74 ? -2.781 -15.055 -1.04 1 88.94 74 PRO B O 1
ATOM 4676 N N . SER B 1 75 ? -3.865 -13.414 -2.084 1 88.81 75 SER B N 1
ATOM 4677 C CA . SER B 1 75 ? -5.133 -14.141 -2.074 1 88.81 75 SER B CA 1
ATOM 4678 C C . SER B 1 75 ? -5.156 -15.219 -3.146 1 88.81 75 SER B C 1
ATOM 4680 O O . SER B 1 75 ? -4.512 -15.086 -4.188 1 88.81 75 SER B O 1
ATOM 4682 N N . LYS B 1 76 ? -5.945 -16.25 -2.883 1 91.12 76 LYS B N 1
ATOM 4683 C CA . LYS B 1 76 ? -6.059 -17.328 -3.855 1 91.12 76 LYS B CA 1
ATOM 4684 C C . LYS B 1 76 ? -6.637 -16.828 -5.176 1 91.12 76 LYS B C 1
ATOM 4686 O O . LYS B 1 76 ? -6.258 -17.297 -6.246 1 91.12 76 LYS B O 1
ATOM 4691 N N . ILE B 1 77 ? -7.488 -15.844 -5.078 1 90.25 77 ILE B N 1
ATOM 4692 C CA . ILE B 1 77 ? -8.078 -15.289 -6.289 1 90.25 77 ILE B CA 1
ATOM 4693 C C . ILE B 1 77 ? -7.016 -14.539 -7.086 1 90.25 77 ILE B C 1
ATOM 4695 O O . ILE B 1 77 ? -6.883 -14.734 -8.297 1 90.25 77 ILE B O 1
ATOM 4699 N N . ASP B 1 78 ? -6.27 -13.734 -6.434 1 91.94 78 ASP B N 1
ATOM 4700 C CA . ASP B 1 78 ? -5.207 -13 -7.113 1 91.94 78 ASP B CA 1
ATOM 4701 C C . ASP B 1 78 ? -4.203 -13.953 -7.754 1 91.94 78 ASP B C 1
ATOM 4703 O O . ASP B 1 78 ? -3.773 -13.742 -8.891 1 91.94 78 ASP B O 1
ATOM 4707 N N . MET B 1 79 ? -3.879 -14.977 -7.008 1 93.81 79 MET B N 1
ATOM 4708 C CA . MET B 1 79 ? -2.951 -15.977 -7.539 1 93.81 79 MET B CA 1
ATOM 4709 C C . MET B 1 79 ? -3.488 -16.578 -8.836 1 93.81 79 MET B C 1
ATOM 4711 O O . MET B 1 79 ? -2.77 -16.656 -9.836 1 93.81 79 MET B O 1
ATOM 4715 N N . LYS B 1 80 ? -4.711 -16.953 -8.766 1 92.81 80 LYS B N 1
ATOM 4716 C CA . LYS B 1 80 ? -5.332 -17.594 -9.922 1 92.81 80 LYS B CA 1
ATOM 4717 C C . LYS B 1 80 ? -5.426 -16.641 -11.109 1 92.81 80 LYS B C 1
ATOM 4719 O O . LYS B 1 80 ? -5.16 -17.031 -12.242 1 92.81 80 LYS B O 1
ATOM 4724 N N . LEU B 1 81 ? -5.781 -15.414 -10.844 1 93 81 LEU B N 1
ATOM 4725 C CA . LEU B 1 81 ? -5.891 -14.438 -11.922 1 93 81 LEU B CA 1
ATOM 4726 C C . LEU B 1 81 ? -4.527 -14.18 -12.555 1 93 81 LEU B C 1
ATOM 4728 O O . LEU B 1 81 ? -4.41 -14.148 -13.789 1 93 81 LEU B O 1
ATOM 4732 N N . MET B 1 82 ? -3.543 -14.078 -11.781 1 92.81 82 MET B N 1
ATOM 4733 C CA . MET B 1 82 ? -2.213 -13.75 -12.289 1 92.81 82 MET B CA 1
ATOM 4734 C C . MET B 1 82 ? -1.632 -14.922 -13.078 1 92.81 82 MET B C 1
ATOM 4736 O O . MET B 1 82 ? -1.19 -14.75 -14.219 1 92.81 82 MET B O 1
ATOM 4740 N N . VAL B 1 83 ? -1.693 -16.031 -12.516 1 93.25 83 VAL B N 1
ATOM 4741 C CA . VAL B 1 83 ? -1.049 -17.172 -13.156 1 93.25 83 VAL B CA 1
ATOM 4742 C C . VAL B 1 83 ? -1.942 -17.703 -14.266 1 93.25 83 VAL B C 1
ATOM 4744 O O . VAL B 1 83 ? -1.453 -18.094 -15.336 1 93.25 83 VAL B O 1
ATOM 4747 N N . GLY B 1 84 ? -3.219 -17.719 -14.031 1 91.75 84 GLY B N 1
ATOM 4748 C CA . GLY B 1 84 ? -4.148 -18.156 -15.055 1 91.75 84 GLY B CA 1
ATOM 4749 C C . GLY B 1 84 ? -4.117 -17.297 -16.312 1 91.75 84 GLY B C 1
ATOM 4750 O O . GLY B 1 84 ? -4.191 -17.828 -17.422 1 91.75 84 GLY B O 1
ATOM 4751 N N . SER B 1 85 ? -3.986 -16.062 -16.109 1 90.06 85 SER B N 1
ATOM 4752 C CA . SER B 1 85 ? -3.965 -15.125 -17.234 1 90.06 85 SER B CA 1
ATOM 4753 C C . SER B 1 85 ? -2.67 -15.25 -18.031 1 90.06 85 SER B C 1
ATOM 4755 O O . SER B 1 85 ? -2.57 -14.742 -19.141 1 90.06 85 SER B O 1
ATOM 4757 N N . SER B 1 86 ? -1.721 -15.914 -17.469 1 89.12 86 SER B N 1
ATOM 4758 C CA . SER B 1 86 ? -0.465 -16.141 -18.188 1 89.12 86 SER B CA 1
ATOM 4759 C C . SER B 1 86 ? -0.521 -17.406 -19.016 1 89.12 86 SER B C 1
ATOM 4761 O O . SER B 1 86 ? 0.397 -17.688 -19.797 1 89.12 86 SER B O 1
ATOM 4763 N N . GLY B 1 87 ? -1.521 -18.219 -18.812 1 86.25 87 GLY B N 1
ATOM 4764 C CA . GLY B 1 87 ? -1.678 -19.438 -19.594 1 86.25 87 GLY B CA 1
ATOM 4765 C C . GLY B 1 87 ? -1.466 -20.688 -18.766 1 86.25 87 GLY B C 1
ATOM 4766 O O . GLY B 1 87 ? -1.557 -21.812 -19.281 1 86.25 87 GLY B O 1
ATOM 4767 N N . VAL B 1 88 ? -1.179 -20.562 -17.547 1 91.94 88 VAL B N 1
ATOM 4768 C CA . VAL B 1 88 ? -1.09 -21.703 -16.641 1 91.94 88 VAL B CA 1
ATOM 4769 C C . VAL B 1 88 ? -2.492 -22.172 -16.266 1 91.94 88 VAL B C 1
ATOM 4771 O O . VAL B 1 88 ? -3.381 -21.359 -16 1 91.94 88 VAL B O 1
ATOM 4774 N N . LYS B 1 89 ? -2.668 -23.453 -16.219 1 92.56 89 LYS B N 1
ATOM 4775 C CA . LYS B 1 89 ? -3.984 -24 -15.891 1 92.56 89 LYS B CA 1
ATOM 4776 C C . LYS B 1 89 ? -4.281 -23.844 -14.398 1 92.56 89 LYS B C 1
ATOM 4778 O O . LYS B 1 89 ? -3.459 -24.203 -13.562 1 92.56 89 LYS B O 1
ATOM 4783 N N . VAL B 1 90 ? -5.402 -23.281 -14.133 1 94.06 90 VAL B N 1
ATOM 4784 C CA . VAL B 1 90 ? -5.934 -23.172 -12.781 1 94.06 90 VAL B CA 1
ATOM 4785 C C . VAL B 1 90 ? -7.363 -23.703 -12.742 1 94.06 90 VAL B C 1
ATOM 4787 O O . VAL B 1 90 ? -8.078 -23.641 -13.742 1 94.06 90 VAL B O 1
ATOM 4790 N N . PRO B 1 91 ? -7.75 -24.281 -11.625 1 92.62 91 PRO B N 1
ATOM 4791 C CA . PRO B 1 91 ? -9.156 -24.703 -11.57 1 92.62 91 PRO B CA 1
ATOM 4792 C C . PRO B 1 91 ? -10.125 -23.531 -11.75 1 92.62 91 PRO B C 1
ATOM 4794 O O . PRO B 1 91 ? -9.875 -22.438 -11.25 1 92.62 91 PRO B O 1
ATOM 4797 N N . ASN B 1 92 ? -11.203 -23.828 -12.43 1 90.56 92 ASN B N 1
ATOM 4798 C CA . ASN B 1 92 ? -12.281 -22.844 -12.453 1 90.56 92 ASN B CA 1
ATOM 4799 C C . ASN B 1 92 ? -12.844 -22.578 -11.055 1 90.56 92 ASN B C 1
ATOM 4801 O O . ASN B 1 92 ? -12.812 -23.469 -10.195 1 90.56 92 ASN B O 1
ATOM 4805 N N . PHE B 1 93 ? -13.312 -21.312 -10.891 1 91.62 93 PHE B N 1
ATOM 4806 C CA . PHE B 1 93 ? -13.742 -20.984 -9.531 1 91.62 93 PHE B CA 1
ATOM 4807 C C . PHE B 1 93 ? -14.836 -19.922 -9.547 1 91.62 93 PHE B C 1
ATOM 4809 O O . PHE B 1 93 ? -15.133 -19.359 -10.594 1 91.62 93 PHE B O 1
ATOM 4816 N N . VAL B 1 94 ? -15.469 -19.766 -8.43 1 89.69 94 VAL B N 1
ATOM 4817 C CA . VAL B 1 94 ? -16.375 -18.656 -8.156 1 89.69 94 VAL B CA 1
ATOM 4818 C C . VAL B 1 94 ? -16.25 -18.219 -6.699 1 89.69 94 VAL B C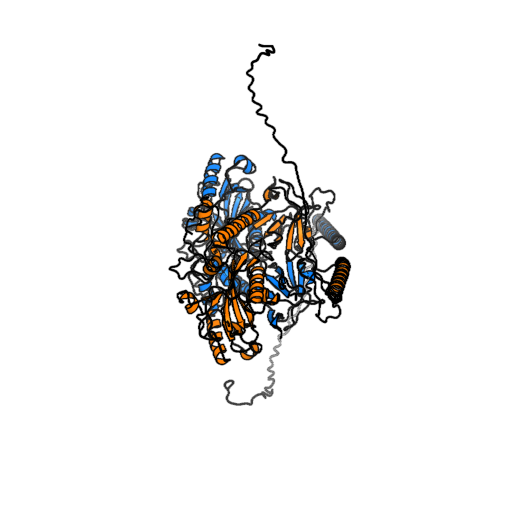 1
ATOM 4820 O O . VAL B 1 94 ? -16.078 -19.062 -5.809 1 89.69 94 VAL B O 1
ATOM 4823 N N . LEU B 1 95 ? -16.172 -16.953 -6.52 1 88.62 95 LEU B N 1
ATOM 4824 C CA . LEU B 1 95 ? -16.188 -16.375 -5.176 1 88.62 95 LEU B CA 1
ATOM 4825 C C . LEU B 1 95 ? -17.609 -16.016 -4.766 1 88.62 95 LEU B C 1
ATOM 4827 O O . LEU B 1 95 ? -18.281 -15.242 -5.457 1 88.62 95 LEU B O 1
ATOM 4831 N N . LEU B 1 96 ? -18.016 -16.578 -3.676 1 90.94 96 LEU B N 1
ATOM 4832 C CA . LEU B 1 96 ? -19.391 -16.375 -3.232 1 90.94 96 LEU B CA 1
ATOM 4833 C C . LEU B 1 96 ? -19.438 -15.57 -1.937 1 90.94 96 LEU B C 1
ATOM 4835 O O . LEU B 1 96 ? -18.625 -15.797 -1.037 1 90.94 96 LEU B O 1
ATOM 4839 N N . SER B 1 97 ? -20.359 -14.578 -1.919 1 87.75 97 SER B N 1
ATOM 4840 C CA . SER B 1 97 ? -20.594 -13.82 -0.693 1 87.75 97 SER B CA 1
ATOM 4841 C C . SER B 1 97 ? -21.906 -14.234 -0.03 1 87.75 97 SER B C 1
ATOM 4843 O O . SER B 1 97 ? -22.234 -13.75 1.054 1 87.75 97 SER B O 1
ATOM 4845 N N . ASN B 1 98 ? -22.656 -15 -0.653 1 87.75 98 ASN B N 1
ATOM 4846 C CA . ASN B 1 98 ? -23.891 -15.586 -0.147 1 87.75 98 ASN B CA 1
ATOM 4847 C C . ASN B 1 98 ? -24.25 -16.875 -0.878 1 87.75 98 ASN B C 1
ATOM 4849 O O . ASN B 1 98 ? -23.594 -17.234 -1.862 1 87.75 98 ASN B O 1
ATOM 4853 N N . ASP B 1 99 ? -25.234 -17.594 -0.306 1 90.25 99 ASP B N 1
ATOM 4854 C CA . ASP B 1 99 ? -25.578 -18.875 -0.906 1 90.25 99 ASP B CA 1
ATOM 4855 C C . ASP B 1 99 ? -26.828 -18.75 -1.771 1 90.25 99 ASP B C 1
ATOM 4857 O O . ASP B 1 99 ? -27.469 -19.766 -2.094 1 90.25 99 ASP B O 1
ATOM 4861 N N . GLU B 1 100 ? -27.109 -17.547 -2.111 1 90.81 100 GLU B N 1
ATOM 4862 C CA . GLU B 1 100 ? -28.266 -17.359 -2.996 1 90.81 100 GLU B CA 1
ATOM 4863 C C . GLU B 1 100 ? -27.938 -17.781 -4.422 1 90.81 100 GLU B C 1
ATOM 4865 O O . GLU B 1 100 ? -26.828 -17.547 -4.91 1 90.81 100 GLU B O 1
ATOM 4870 N N . SER B 1 101 ? -28.875 -18.422 -5.086 1 92 101 SER B N 1
ATOM 4871 C CA . SER B 1 101 ? -28.75 -18.859 -6.473 1 92 101 SER B CA 1
ATOM 4872 C C . SER B 1 101 ? -27.453 -19.625 -6.688 1 92 101 SER B C 1
ATOM 4874 O O . SER B 1 101 ? -26.75 -19.406 -7.676 1 92 101 SER B O 1
ATOM 4876 N N . LEU B 1 102 ? -27.234 -20.453 -5.781 1 93.88 102 LEU B N 1
ATOM 4877 C CA . LEU B 1 102 ? -25.969 -21.188 -5.762 1 93.88 102 LEU B CA 1
ATOM 4878 C C . LEU B 1 102 ? -25.812 -22.016 -7.035 1 93.88 102 LEU B C 1
ATOM 4880 O O . LEU B 1 102 ? -24.734 -22.016 -7.645 1 93.88 102 LEU B O 1
ATOM 4884 N N . ALA B 1 103 ? -26.844 -22.719 -7.426 1 93.44 103 ALA B N 1
ATOM 4885 C CA . ALA B 1 103 ? -26.797 -23.562 -8.625 1 93.44 103 ALA B CA 1
ATOM 4886 C C . ALA B 1 103 ? -26.438 -22.734 -9.852 1 93.44 103 ALA B C 1
ATOM 4888 O O . ALA B 1 103 ? -25.625 -23.156 -10.68 1 93.44 103 ALA B O 1
ATOM 4889 N N . LYS B 1 104 ? -27.016 -21.625 -9.914 1 90.81 104 LYS B N 1
ATOM 4890 C CA . LYS B 1 104 ? -26.766 -20.734 -11.047 1 90.81 104 LYS B CA 1
ATOM 4891 C C . LYS B 1 104 ? -25.344 -20.188 -11.016 1 90.81 104 LYS B C 1
ATOM 4893 O O . LYS B 1 104 ? -24.656 -20.172 -12.039 1 90.81 104 LYS B O 1
ATOM 4898 N N . LYS B 1 105 ? -24.891 -19.781 -9.875 1 88.62 105 LYS B N 1
ATOM 4899 C CA . LYS B 1 105 ? -23.562 -19.172 -9.719 1 88.62 105 LYS B CA 1
ATOM 4900 C C . LYS B 1 105 ? -22.469 -20.203 -9.961 1 88.62 105 LYS B C 1
ATOM 4902 O O . LYS B 1 105 ? -21.359 -19.844 -10.359 1 88.62 105 LYS B O 1
ATOM 4907 N N . CYS B 1 106 ? -22.797 -21.438 -9.789 1 91.88 106 CYS B N 1
ATOM 4908 C CA . CYS B 1 106 ? -21.797 -22.484 -9.891 1 91.88 106 CYS B CA 1
ATOM 4909 C C . CYS B 1 106 ? -22.016 -23.344 -11.141 1 91.88 106 CYS B C 1
ATOM 4911 O O . CYS B 1 106 ? -21.406 -24.406 -11.281 1 91.88 106 CYS B O 1
ATOM 4913 N N . ARG B 1 107 ? -22.828 -22.922 -12.016 1 89.12 107 ARG B N 1
ATOM 4914 C CA . ARG B 1 107 ? -23.25 -23.719 -13.172 1 89.12 107 ARG B CA 1
ATOM 4915 C C . ARG B 1 107 ? -22.062 -24.031 -14.07 1 89.12 107 ARG B C 1
ATOM 4917 O O . ARG B 1 107 ? -22.047 -25.062 -14.75 1 89.12 107 ARG B O 1
ATOM 4924 N N . HIS B 1 108 ? -21.078 -23.203 -14.094 1 86.62 108 HIS B N 1
ATOM 4925 C CA . HIS B 1 108 ? -19.938 -23.391 -14.977 1 86.62 108 HIS B CA 1
ATOM 4926 C C . HIS B 1 108 ? -18.906 -24.328 -14.352 1 86.62 108 HIS B C 1
ATOM 4928 O O . HIS B 1 108 ? -17.953 -24.719 -15.016 1 86.62 108 HIS B O 1
ATOM 4934 N N . LEU B 1 109 ? -19.094 -24.719 -13.156 1 91.62 109 LEU B N 1
ATOM 4935 C CA . LEU B 1 109 ? -18.141 -25.578 -12.453 1 91.62 109 LEU B CA 1
ATOM 4936 C C . LEU B 1 109 ? -18.531 -27.047 -12.594 1 91.62 109 LEU B C 1
ATOM 4938 O O . LEU B 1 109 ? -19.719 -27.391 -12.523 1 91.62 109 LEU B O 1
ATOM 4942 N N . LYS B 1 110 ? -17.531 -27.812 -12.781 1 91 110 LYS B N 1
ATOM 4943 C CA . LYS B 1 110 ? -17.734 -29.266 -12.805 1 91 110 LYS B CA 1
ATOM 4944 C C . LYS B 1 110 ? -17.484 -29.875 -11.43 1 91 110 LYS B C 1
ATOM 4946 O O . LYS B 1 110 ? -16.453 -29.609 -10.812 1 91 110 LYS B O 1
ATOM 4951 N N . PHE B 1 111 ? -18.422 -30.703 -10.977 1 93.5 111 PHE B N 1
ATOM 4952 C CA . PHE B 1 111 ? -18.25 -31.391 -9.711 1 93.5 111 PHE B CA 1
ATOM 4953 C C . PHE B 1 111 ? -17.297 -32.562 -9.859 1 93.5 111 PHE B C 1
ATOM 4955 O O . PHE B 1 111 ? -17.203 -33.156 -10.938 1 93.5 111 PHE B O 1
ATOM 4962 N N . PRO B 1 112 ? -16.594 -33 -8.891 1 94.88 112 PRO B N 1
ATOM 4963 C CA . PRO B 1 112 ? -16.656 -32.406 -7.559 1 94.88 112 PRO B CA 1
ATOM 4964 C C . PRO B 1 112 ? -15.992 -31.016 -7.496 1 94.88 112 PRO B C 1
ATOM 4966 O O . PRO B 1 112 ? -15.172 -30.688 -8.352 1 94.88 112 PRO B O 1
ATOM 4969 N N . VAL B 1 113 ? -16.5 -30.266 -6.469 1 95.5 113 VAL B N 1
ATOM 4970 C CA . VAL B 1 113 ? -15.914 -28.953 -6.188 1 95.5 113 VAL B CA 1
ATOM 4971 C C . VAL B 1 113 ? -15.359 -28.938 -4.762 1 95.5 113 VAL B C 1
ATOM 4973 O O . VAL B 1 113 ? -15.633 -29.844 -3.971 1 95.5 113 VAL B O 1
ATOM 4976 N N . ILE B 1 114 ? -14.484 -28 -4.477 1 94.44 114 ILE B N 1
ATOM 4977 C CA . ILE B 1 114 ? -13.914 -27.828 -3.145 1 94.44 114 ILE B CA 1
ATOM 4978 C C . ILE B 1 114 ? -14.125 -26.391 -2.676 1 94.44 114 ILE B C 1
ATOM 4980 O O . ILE B 1 114 ? -13.961 -25.453 -3.453 1 94.44 114 ILE B O 1
ATOM 4984 N N . VAL B 1 115 ? -14.531 -26.25 -1.423 1 93.38 115 VAL B N 1
ATOM 4985 C CA . VAL B 1 115 ? -14.742 -24.938 -0.815 1 93.38 115 VAL B CA 1
ATOM 4986 C C . VAL B 1 115 ? -13.516 -24.547 0.01 1 93.38 115 VAL B C 1
ATOM 4988 O O . VAL B 1 115 ? -13.055 -25.328 0.848 1 93.38 115 VAL B O 1
ATOM 4991 N N . LYS B 1 116 ? -13 -23.344 -0.313 1 90.12 116 LYS B N 1
ATOM 4992 C CA . LYS B 1 116 ? -11.758 -22.906 0.321 1 90.12 116 LYS B CA 1
ATOM 4993 C C . LYS B 1 116 ? -11.883 -21.484 0.848 1 90.12 116 LYS B C 1
ATOM 4995 O O . LYS B 1 116 ? -12.75 -20.734 0.404 1 90.12 116 LYS B O 1
ATOM 5000 N N . HIS B 1 117 ? -11.016 -21.25 1.834 1 85.81 117 HIS B N 1
ATOM 5001 C CA . HIS B 1 117 ? -10.836 -19.875 2.283 1 85.81 117 HIS B CA 1
ATOM 5002 C C . HIS B 1 117 ? -10.055 -19.062 1.255 1 85.81 117 HIS B C 1
ATOM 5004 O O . HIS B 1 117 ? -9.211 -19.594 0.539 1 85.81 117 HIS B O 1
ATOM 5010 N N . LEU B 1 118 ? -10.305 -17.75 1.241 1 82.5 118 LEU B N 1
ATOM 5011 C CA . LEU B 1 118 ? -9.688 -16.859 0.255 1 82.5 118 LEU B CA 1
ATOM 5012 C C . LEU B 1 118 ? -8.195 -16.719 0.51 1 82.5 118 LEU B C 1
ATOM 5014 O O . LEU B 1 118 ? -7.41 -16.594 -0.433 1 82.5 118 LEU B O 1
ATOM 5018 N N . SER B 1 119 ? -7.898 -16.641 1.801 1 76.62 119 SER B N 1
ATOM 5019 C CA . SER B 1 119 ? -6.484 -16.453 2.121 1 76.62 119 SER B CA 1
ATOM 5020 C C . SER B 1 119 ? -5.672 -17.703 1.752 1 76.62 119 SER B C 1
ATOM 5022 O O . SER B 1 119 ? -6.145 -18.828 1.913 1 76.62 119 SER B O 1
ATOM 5024 N N . GLY B 1 120 ? -4.527 -17.5 1.271 1 64.62 120 GLY B N 1
ATOM 5025 C CA . GLY B 1 120 ? -3.668 -18.594 0.825 1 64.62 120 GLY B CA 1
ATOM 5026 C C . GLY B 1 120 ? -2.832 -19.188 1.941 1 64.62 120 GLY B C 1
ATOM 5027 O O . GLY B 1 120 ? -2.062 -20.125 1.716 1 64.62 120 GLY B O 1
ATOM 5028 N N . TYR B 1 121 ? -3.119 -18.656 3.152 1 64.62 121 TYR B N 1
ATOM 5029 C CA . TYR B 1 121 ? -2.178 -19.125 4.164 1 64.62 121 TYR B CA 1
ATOM 5030 C C . TYR B 1 121 ? -2.605 -20.469 4.73 1 64.62 121 TYR B C 1
ATOM 5032 O O . TYR B 1 121 ? -3.773 -20.656 5.086 1 64.62 121 TYR B O 1
ATOM 5040 N N . ALA B 1 122 ? -1.779 -21.453 4.797 1 55.06 122 ALA B N 1
ATOM 5041 C CA . ALA B 1 122 ? -1.654 -22.703 5.527 1 55.06 122 ALA B CA 1
ATOM 5042 C C . ALA B 1 122 ? -2.918 -23.547 5.391 1 55.06 122 ALA B C 1
ATOM 5044 O O . ALA B 1 122 ? -3.34 -24.203 6.344 1 55.06 122 ALA B O 1
ATOM 5045 N N . SER B 1 123 ? -3.52 -23.484 4.34 1 60.94 123 SER B N 1
ATOM 5046 C CA . SER B 1 123 ? -4.691 -24.328 4.109 1 60.94 123 SER B CA 1
ATOM 5047 C C . SER B 1 123 ? -5.762 -24.094 5.164 1 60.94 123 SER B C 1
ATOM 5049 O O . SER B 1 123 ? -6.516 -25 5.512 1 60.94 123 SER B O 1
ATOM 5051 N N . VAL B 1 124 ? -5.773 -23 5.715 1 57.88 124 VAL B N 1
ATOM 5052 C CA . VAL B 1 124 ? -6.734 -22.641 6.754 1 57.88 124 VAL B CA 1
ATOM 5053 C C . VAL B 1 124 ? -8.156 -22.922 6.266 1 57.88 124 VAL B C 1
ATOM 5055 O O . VAL B 1 124 ? -8.516 -22.562 5.141 1 57.88 124 VAL B O 1
ATOM 5058 N N . GLY B 1 125 ? -8.82 -23.688 7.016 1 61.31 125 GLY B N 1
ATOM 5059 C CA . GLY B 1 125 ? -10.234 -23.922 6.777 1 61.31 125 GLY B CA 1
ATOM 5060 C C . GLY B 1 125 ? -10.5 -25.141 5.914 1 61.31 125 GLY B C 1
ATOM 5061 O O . GLY B 1 125 ? -11.648 -25.531 5.699 1 61.31 125 GLY B O 1
ATOM 5062 N N . ILE B 1 126 ? -9.414 -25.688 5.402 1 71.31 126 ILE B N 1
ATOM 5063 C CA . ILE B 1 126 ? -9.641 -26.828 4.516 1 71.31 126 ILE B CA 1
ATOM 5064 C C . ILE B 1 126 ? -9.758 -28.109 5.34 1 71.31 126 ILE B C 1
ATOM 5066 O O . ILE B 1 126 ? -8.844 -28.469 6.082 1 71.31 126 ILE B O 1
ATOM 5070 N N . GLN B 1 127 ? -10.922 -28.672 5.289 1 74.31 127 GLN B N 1
ATOM 5071 C CA . GLN B 1 127 ? -11.219 -29.953 5.938 1 74.31 127 GLN B CA 1
ATOM 5072 C C . GLN B 1 127 ? -11.641 -31 4.918 1 74.31 127 GLN B C 1
ATOM 5074 O O . GLN B 1 127 ? -11.844 -30.688 3.74 1 74.31 127 GLN B O 1
ATOM 5079 N N . LYS B 1 128 ? -11.695 -32.188 5.379 1 71.94 128 LYS B N 1
ATOM 5080 C CA . LYS B 1 128 ? -12.07 -33.312 4.5 1 71.94 128 LYS B CA 1
ATOM 5081 C C . LYS B 1 128 ? -13.414 -33.031 3.826 1 71.94 128 LYS B C 1
ATOM 5083 O O . LYS B 1 128 ? -13.602 -33.375 2.656 1 71.94 128 LYS B O 1
ATOM 5088 N N . ASP B 1 129 ? -14.281 -32.406 4.539 1 79.12 129 ASP B N 1
ATOM 5089 C CA . ASP B 1 129 ? -15.625 -32.188 4.012 1 79.12 129 ASP B CA 1
ATOM 5090 C C . ASP B 1 129 ? -15.688 -30.922 3.164 1 79.12 129 ASP B C 1
ATOM 5092 O O . ASP B 1 129 ? -16.766 -30.453 2.799 1 79.12 129 ASP B O 1
ATOM 5096 N N . SER B 1 130 ? -14.547 -30.438 2.904 1 88.38 130 SER B N 1
ATOM 5097 C CA . SER B 1 130 ? -14.508 -29.266 2.027 1 88.38 130 SER B CA 1
ATOM 5098 C C . SER B 1 130 ? -14.75 -29.656 0.574 1 88.38 130 SER B C 1
ATOM 5100 O O . SER B 1 130 ? -15.086 -28.812 -0.257 1 88.38 130 SER B O 1
ATOM 5102 N N . ARG B 1 131 ? -14.469 -30.891 0.283 1 91.06 131 ARG B N 1
ATOM 5103 C CA . ARG B 1 131 ? -14.812 -31.391 -1.043 1 91.06 131 ARG B CA 1
ATOM 5104 C C . ARG B 1 131 ? -16.281 -31.766 -1.129 1 91.06 131 ARG B C 1
ATOM 5106 O O . ARG B 1 131 ? -16.797 -32.469 -0.27 1 91.06 131 ARG B O 1
ATOM 5113 N N . CYS B 1 132 ? -16.953 -31.297 -2.168 1 94.69 132 CYS B N 1
ATOM 5114 C CA . CYS B 1 132 ? -18.391 -31.516 -2.348 1 94.69 132 CYS B CA 1
ATOM 5115 C C . CYS B 1 132 ? -18.672 -32.219 -3.676 1 94.69 132 CYS B C 1
ATOM 5117 O O . CYS B 1 132 ? -18.219 -31.75 -4.727 1 94.69 132 CYS B O 1
ATOM 5119 N N . ASP B 1 133 ? -19.469 -33.25 -3.617 1 94.69 133 ASP B N 1
ATOM 5120 C CA . ASP B 1 133 ? -19.828 -34 -4.816 1 94.69 133 ASP B CA 1
ATOM 5121 C C . ASP B 1 133 ? -21.172 -33.562 -5.367 1 94.69 133 ASP B C 1
ATOM 5123 O O . ASP B 1 133 ? -21.516 -33.844 -6.52 1 94.69 133 ASP B O 1
ATOM 5127 N N . THR B 1 134 ? -21.906 -32.938 -4.484 1 95.38 134 THR B N 1
ATOM 5128 C CA . THR B 1 134 ? -23.266 -32.531 -4.879 1 95.38 134 THR B CA 1
ATOM 5129 C C . THR B 1 134 ? -23.547 -31.094 -4.516 1 95.38 134 THR B C 1
ATOM 5131 O O . THR B 1 134 ? -22.828 -30.5 -3.703 1 95.38 134 THR B O 1
ATOM 5134 N N . LEU B 1 135 ? -24.609 -30.594 -5.117 1 95.62 135 LEU B N 1
ATOM 5135 C CA . LEU B 1 135 ? -25.031 -29.219 -4.844 1 95.62 135 LEU B CA 1
ATOM 5136 C C . LEU B 1 135 ? -25.469 -29.062 -3.389 1 95.62 135 LEU B C 1
ATOM 5138 O O . LEU B 1 135 ? -25.25 -28.016 -2.783 1 95.62 135 LEU B O 1
ATOM 5142 N N . ASP B 1 136 ? -26.062 -30.078 -2.865 1 95.75 136 ASP B N 1
ATOM 5143 C CA . ASP B 1 136 ? -26.531 -30.016 -1.48 1 95.75 136 ASP B CA 1
ATOM 5144 C C . ASP B 1 136 ? -25.344 -29.938 -0.513 1 95.75 136 ASP B C 1
ATOM 5146 O O . ASP B 1 136 ? -25.375 -29.172 0.447 1 95.75 136 ASP B O 1
ATOM 5150 N N . GLN B 1 137 ? -24.406 -30.781 -0.759 1 95.69 137 GLN B N 1
ATOM 5151 C CA . GLN B 1 137 ? -23.172 -30.703 0.035 1 95.69 137 GLN B CA 1
ATOM 5152 C C . GLN B 1 137 ? -22.531 -29.328 -0.065 1 95.69 137 GLN B C 1
ATOM 5154 O O . GLN B 1 137 ? -22.094 -28.766 0.942 1 95.69 137 GLN B O 1
ATOM 5159 N N . LEU B 1 138 ? -22.5 -28.844 -1.25 1 96.31 138 LEU B N 1
ATOM 5160 C CA . LEU B 1 138 ? -21.906 -27.531 -1.508 1 96.31 138 LEU B CA 1
ATOM 5161 C C . LEU B 1 138 ? -22.656 -26.438 -0.742 1 96.31 138 LEU B C 1
ATOM 5163 O O . LEU B 1 138 ? -22.031 -25.578 -0.124 1 96.31 138 LEU B O 1
ATOM 5167 N N . ARG B 1 139 ? -23.922 -26.5 -0.79 1 96.25 139 ARG B N 1
ATOM 5168 C CA . ARG B 1 139 ? -24.734 -25.5 -0.094 1 96.25 139 ARG B CA 1
ATOM 5169 C C . ARG B 1 139 ? -24.422 -25.484 1.396 1 96.25 139 ARG B C 1
ATOM 5171 O O . ARG B 1 139 ? -24.25 -24.406 1.981 1 96.25 139 ARG B O 1
ATOM 5178 N N . THR B 1 140 ? -24.344 -26.609 1.952 1 95.25 140 THR B N 1
ATOM 5179 C CA . THR B 1 140 ? -24.062 -26.734 3.377 1 95.25 140 THR B CA 1
ATOM 5180 C C . THR B 1 140 ? -22.688 -26.141 3.695 1 95.25 140 THR B C 1
ATOM 5182 O O . THR B 1 140 ? -22.547 -25.344 4.637 1 95.25 140 THR B O 1
ATOM 5185 N N . LYS B 1 141 ? -21.719 -26.5 2.941 1 93.75 141 LYS B N 1
ATOM 5186 C CA . LYS B 1 141 ? -20.344 -26.047 3.186 1 93.75 141 LYS B CA 1
ATOM 5187 C C . LYS B 1 141 ? -20.219 -24.547 2.961 1 93.75 141 LYS B C 1
ATOM 5189 O O . LYS B 1 141 ? -19.594 -23.844 3.756 1 93.75 141 LYS B O 1
ATOM 5194 N N . VAL B 1 142 ? -20.797 -24.031 1.902 1 95.06 142 VAL B N 1
ATOM 5195 C CA . VAL B 1 142 ? -20.75 -22.609 1.565 1 95.06 142 VAL B CA 1
ATOM 5196 C C . VAL B 1 142 ? -21.375 -21.797 2.686 1 95.06 142 VAL B C 1
ATOM 5198 O O . VAL B 1 142 ? -20.828 -20.766 3.104 1 95.06 142 VAL B O 1
ATOM 5201 N N . ARG B 1 143 ? -22.5 -22.25 3.17 1 93.5 143 ARG B N 1
ATOM 5202 C CA . ARG B 1 143 ? -23.156 -21.547 4.262 1 93.5 143 ARG B CA 1
ATOM 5203 C C . ARG B 1 143 ? -22.25 -21.453 5.484 1 93.5 143 ARG B C 1
ATOM 5205 O O . ARG B 1 143 ? -22.172 -20.406 6.113 1 93.5 143 ARG B O 1
ATOM 5212 N N . GLY B 1 144 ? -21.656 -22.547 5.785 1 90.5 144 GLY B N 1
ATOM 5213 C CA . GLY B 1 144 ? -20.719 -22.547 6.902 1 90.5 144 GLY B CA 1
ATOM 5214 C C . GLY B 1 144 ? -19.562 -21.594 6.699 1 90.5 144 GLY B C 1
ATOM 5215 O O . GLY B 1 144 ? -19.172 -20.859 7.617 1 90.5 144 GLY B O 1
ATOM 5216 N N . PHE B 1 145 ? -19 -21.578 5.539 1 89.56 145 PHE B N 1
ATOM 5217 C CA . PHE B 1 145 ? -17.859 -20.734 5.223 1 89.56 145 PHE B CA 1
ATOM 5218 C C . PHE B 1 145 ? -18.25 -19.266 5.266 1 89.56 145 PHE B C 1
ATOM 5220 O O . PHE B 1 145 ? -17.5 -18.438 5.785 1 89.56 145 PHE B O 1
ATOM 5227 N N . ILE B 1 146 ? -19.359 -18.984 4.703 1 89.75 146 ILE B N 1
ATOM 5228 C CA . ILE B 1 146 ? -19.828 -17.594 4.672 1 89.75 146 ILE B CA 1
ATOM 5229 C C . ILE B 1 146 ? -20.062 -17.094 6.094 1 89.75 146 ILE B C 1
ATOM 5231 O O . ILE B 1 146 ? -19.688 -15.977 6.438 1 89.75 146 ILE B O 1
ATOM 5235 N N . LYS B 1 147 ? -20.641 -17.953 6.871 1 88.88 147 LYS B N 1
ATOM 5236 C CA . LYS B 1 147 ? -20.891 -17.594 8.266 1 88.88 147 LYS B CA 1
ATOM 5237 C C . LYS B 1 147 ? -19.594 -17.328 9.016 1 88.88 147 LYS B C 1
ATOM 5239 O O . LYS B 1 147 ? -19.531 -16.422 9.844 1 88.88 147 LYS B O 1
ATOM 5244 N N . GLU B 1 148 ? -18.625 -18.016 8.664 1 86.19 148 GLU B N 1
ATOM 5245 C CA . GLU B 1 148 ? -17.375 -17.922 9.406 1 86.19 148 GLU B CA 1
ATOM 5246 C C . GLU B 1 148 ? -16.438 -16.875 8.789 1 86.19 148 GLU B C 1
ATOM 5248 O O . GLU B 1 148 ? -15.742 -16.156 9.508 1 86.19 148 GLU B O 1
ATOM 5253 N N . TYR B 1 149 ? -16.406 -16.766 7.469 1 86.19 149 TYR B N 1
ATOM 5254 C CA . TYR B 1 149 ? -15.344 -16.016 6.812 1 86.19 149 TYR B CA 1
ATOM 5255 C C . TYR B 1 149 ? -15.93 -14.945 5.895 1 86.19 149 TYR B C 1
ATOM 5257 O O . TYR B 1 149 ? -15.195 -14.227 5.215 1 86.19 149 TYR B O 1
ATOM 5265 N N . ASN B 1 150 ? -17.172 -14.82 5.766 1 85.81 150 ASN B N 1
ATOM 5266 C CA . ASN B 1 150 ? -17.875 -13.82 4.973 1 85.81 150 ASN B CA 1
ATOM 5267 C C . ASN B 1 150 ? -17.844 -14.164 3.484 1 85.81 150 ASN B C 1
ATOM 5269 O O . ASN B 1 150 ? -18.625 -13.625 2.703 1 85.81 150 ASN B O 1
ATOM 5273 N N . HIS B 1 151 ? -16.938 -15.039 3.078 1 88.81 151 HIS B N 1
ATOM 5274 C CA . HIS B 1 151 ? -16.812 -15.461 1.687 1 88.81 151 HIS B CA 1
ATOM 5275 C C . HIS B 1 151 ? -16.469 -16.938 1.589 1 88.81 151 HIS B C 1
ATOM 5277 O O . HIS B 1 151 ? -15.961 -17.531 2.547 1 88.81 151 HIS B O 1
ATOM 5283 N N . ALA B 1 152 ? -16.828 -17.484 0.474 1 91.56 152 ALA B N 1
ATOM 5284 C CA . ALA B 1 152 ? -16.469 -18.859 0.151 1 91.56 152 ALA B CA 1
ATOM 5285 C C . ALA B 1 152 ? -15.945 -18.969 -1.279 1 91.56 152 ALA B C 1
ATOM 5287 O O . ALA B 1 152 ? -16.641 -18.609 -2.23 1 91.56 152 ALA B O 1
ATOM 5288 N N . LEU B 1 153 ? -14.734 -19.422 -1.362 1 92 153 LEU B N 1
ATOM 5289 C CA . LEU B 1 153 ? -14.18 -19.734 -2.674 1 92 153 LEU B CA 1
ATOM 5290 C C . LEU B 1 153 ? -14.516 -21.172 -3.082 1 92 153 LEU B C 1
ATOM 5292 O O . LEU B 1 153 ? -14.156 -22.109 -2.385 1 92 153 LEU B O 1
ATOM 5296 N N . VAL B 1 154 ? -15.25 -21.266 -4.164 1 93.69 154 VAL B N 1
ATOM 5297 C CA . VAL B 1 154 ? -15.586 -22.594 -4.695 1 93.69 154 VAL B CA 1
ATOM 5298 C C . VAL B 1 154 ? -14.773 -22.859 -5.965 1 93.69 154 VAL B C 1
ATOM 5300 O O . VAL B 1 154 ? -14.805 -22.062 -6.906 1 93.69 154 VAL B O 1
ATOM 5303 N N . GLU B 1 155 ? -14.078 -23.969 -5.93 1 93.62 155 GLU B N 1
ATOM 5304 C CA . GLU B 1 155 ? -13.242 -24.328 -7.07 1 93.62 155 GLU B CA 1
ATOM 5305 C C . GLU B 1 155 ? -13.523 -25.766 -7.523 1 93.62 155 GLU B C 1
ATOM 5307 O O . GLU B 1 155 ? -13.914 -26.609 -6.715 1 93.62 155 GLU B O 1
ATOM 5312 N N . GLU B 1 156 ? -13.289 -25.969 -8.805 1 93.25 156 GLU B N 1
ATOM 5313 C CA . GLU B 1 156 ? -13.312 -27.359 -9.258 1 93.25 156 GLU B CA 1
ATOM 5314 C C . GLU B 1 156 ? -12.234 -28.188 -8.562 1 93.25 156 GLU B C 1
ATOM 5316 O O . GLU B 1 156 ? -11.102 -27.719 -8.391 1 93.25 156 GLU B O 1
ATOM 5321 N N . PHE B 1 157 ? -12.664 -29.328 -8.07 1 93.62 157 PHE B N 1
ATOM 5322 C CA . PHE B 1 157 ? -11.672 -30.25 -7.527 1 93.62 157 PHE B CA 1
ATOM 5323 C C . PHE B 1 157 ? -10.977 -31.016 -8.641 1 93.62 157 PHE B C 1
ATOM 5325 O O . PHE B 1 157 ? -11.625 -31.703 -9.43 1 93.62 157 PHE B O 1
ATOM 5332 N N . ILE B 1 158 ? -9.703 -30.953 -8.703 1 93.94 158 ILE B N 1
ATOM 5333 C CA . ILE B 1 158 ? -8.938 -31.656 -9.727 1 93.94 158 ILE B CA 1
ATOM 5334 C C . ILE B 1 158 ? -8.539 -33.031 -9.211 1 93.94 158 ILE B C 1
ATOM 5336 O O . ILE B 1 158 ? -7.703 -33.156 -8.312 1 93.94 158 ILE B O 1
ATOM 5340 N N . ARG B 1 159 ? -9.07 -34.031 -9.781 1 92.44 159 ARG B N 1
ATOM 5341 C CA . ARG B 1 159 ? -8.719 -35.375 -9.406 1 92.44 159 ARG B CA 1
ATOM 5342 C C . ARG B 1 159 ? -7.355 -35.781 -9.969 1 92.44 159 ARG B C 1
ATOM 5344 O O . ARG B 1 159 ? -7.047 -35.469 -11.125 1 92.44 159 ARG B O 1
ATOM 5351 N N . GLY B 1 160 ? -6.543 -36.406 -9.125 1 92.88 160 GLY B N 1
ATOM 5352 C CA . GLY B 1 160 ? -5.246 -36.875 -9.586 1 92.88 160 GLY B CA 1
ATOM 5353 C C . GLY B 1 160 ? -4.156 -36.75 -8.539 1 92.88 160 GLY B C 1
ATOM 5354 O O . GLY B 1 160 ? -4.441 -36.562 -7.355 1 92.88 160 GLY B O 1
ATOM 5355 N N . ARG B 1 161 ? -2.932 -36.969 -9.031 1 91.75 161 ARG B N 1
ATOM 5356 C CA . ARG B 1 161 ? -1.775 -36.906 -8.141 1 91.75 161 ARG B CA 1
ATOM 5357 C C . ARG B 1 161 ? -1.535 -35.469 -7.645 1 91.75 161 ARG B C 1
ATOM 5359 O O . ARG B 1 161 ? -1.799 -34.531 -8.367 1 91.75 161 ARG B O 1
ATOM 5366 N N . GLU B 1 162 ? -1.094 -35.406 -6.438 1 93.25 162 GLU B N 1
ATOM 5367 C CA . GLU B 1 162 ? -0.815 -34.094 -5.812 1 93.25 162 GLU B CA 1
ATOM 5368 C C . GLU B 1 162 ? 0.66 -33.969 -5.441 1 93.25 162 GLU B C 1
ATOM 5370 O O . GLU B 1 162 ? 1.293 -34.969 -5.051 1 93.25 162 GLU B O 1
ATOM 5375 N N . GLY B 1 163 ? 1.158 -32.812 -5.617 1 93.88 163 GLY B N 1
ATOM 5376 C CA . GLY B 1 163 ? 2.549 -32.562 -5.27 1 93.88 163 GLY B CA 1
ATOM 5377 C C . GLY B 1 163 ? 2.844 -31.109 -5.004 1 93.88 163 GLY B C 1
ATOM 5378 O O . GLY B 1 163 ? 1.926 -30.297 -4.895 1 93.88 163 GLY B O 1
ATOM 5379 N N . THR B 1 164 ? 4.117 -30.828 -4.738 1 94.94 164 THR B N 1
ATOM 5380 C CA . THR B 1 164 ? 4.609 -29.469 -4.461 1 94.94 164 THR B CA 1
ATOM 5381 C C . THR B 1 164 ? 6.004 -29.281 -5.047 1 94.94 164 THR B C 1
ATOM 5383 O O . THR B 1 164 ? 6.715 -30.25 -5.32 1 94.94 164 THR B O 1
ATOM 5386 N N . VAL B 1 165 ? 6.355 -28.062 -5.316 1 97.44 165 VAL B N 1
ATOM 5387 C CA . VAL B 1 165 ? 7.672 -27.781 -5.875 1 97.44 165 VAL B CA 1
ATOM 5388 C C . VAL B 1 165 ? 8.148 -26.406 -5.391 1 97.44 165 VAL B C 1
ATOM 5390 O O . VAL B 1 165 ? 7.363 -25.453 -5.348 1 97.44 165 VAL B O 1
ATOM 5393 N N . LEU B 1 166 ? 9.414 -26.344 -5 1 97.75 166 LEU B N 1
ATOM 5394 C CA . LEU B 1 166 ? 10.039 -25.125 -4.492 1 97.75 166 LEU B CA 1
ATOM 5395 C C . LEU B 1 166 ? 10.602 -24.281 -5.633 1 97.75 166 LEU B C 1
ATOM 5397 O O . LEU B 1 166 ? 11.219 -24.812 -6.559 1 97.75 166 LEU B O 1
ATOM 5401 N N . ALA B 1 167 ? 10.359 -22.984 -5.625 1 98.12 167 ALA B N 1
ATOM 5402 C CA . ALA B 1 167 ? 10.977 -22.016 -6.527 1 98.12 167 ALA B CA 1
ATOM 5403 C C . ALA B 1 167 ? 11.586 -20.844 -5.75 1 98.12 167 ALA B C 1
ATOM 5405 O O . ALA B 1 167 ? 11.094 -20.484 -4.68 1 98.12 167 ALA B O 1
ATOM 5406 N N . CYS B 1 168 ? 12.695 -20.25 -6.254 1 97.81 168 CYS B N 1
ATOM 5407 C CA . CYS B 1 168 ? 13.289 -19.078 -5.625 1 97.81 168 CYS B CA 1
ATOM 5408 C C . CYS B 1 168 ? 13.984 -18.188 -6.656 1 97.81 168 CYS B C 1
ATOM 5410 O O . CYS B 1 168 ? 14.203 -18.609 -7.793 1 97.81 168 CYS B O 1
ATOM 5412 N N . ALA B 1 169 ? 14.219 -17.016 -6.254 1 96.25 169 ALA B N 1
ATOM 5413 C CA . ALA B 1 169 ? 14.961 -16.094 -7.105 1 96.25 169 ALA B CA 1
ATOM 5414 C C . ALA B 1 169 ? 16.406 -16.562 -7.289 1 96.25 169 ALA B C 1
ATOM 5416 O O . ALA B 1 169 ? 17.094 -16.891 -6.312 1 96.25 169 ALA B O 1
ATOM 5417 N N . ASP B 1 170 ? 16.828 -16.594 -8.469 1 96.5 170 ASP B N 1
ATOM 5418 C CA . ASP B 1 170 ? 18.203 -16.922 -8.82 1 96.5 170 ASP B CA 1
ATOM 5419 C C . ASP B 1 170 ? 18.594 -16.297 -10.156 1 96.5 170 ASP B C 1
ATOM 5421 O O . ASP B 1 170 ? 18.25 -16.812 -11.219 1 96.5 170 ASP B O 1
ATOM 5425 N N . PRO B 1 171 ? 19.406 -15.328 -10.133 1 91.19 171 PRO B N 1
ATOM 5426 C CA . PRO B 1 171 ? 19.766 -14.625 -11.367 1 91.19 171 PRO B CA 1
ATOM 5427 C C . PRO B 1 171 ? 20.438 -15.539 -12.391 1 91.19 171 PRO B C 1
ATOM 5429 O O . PRO B 1 171 ? 20.391 -15.273 -13.594 1 91.19 171 PRO B O 1
ATOM 5432 N N . GLY B 1 172 ? 21.016 -16.594 -11.984 1 92.94 172 GLY B N 1
ATOM 5433 C CA . GLY B 1 172 ? 21.719 -17.484 -12.883 1 92.94 172 GLY B CA 1
ATOM 5434 C C . GLY B 1 172 ? 20.812 -18.516 -13.531 1 92.94 172 GLY B C 1
ATOM 5435 O O . GLY B 1 172 ? 21.25 -19.266 -14.414 1 92.94 172 GLY B O 1
ATOM 5436 N N . SER B 1 173 ? 19.609 -18.562 -13.164 1 95.44 173 SER B N 1
ATOM 5437 C CA . SER B 1 173 ? 18.656 -19.531 -13.68 1 95.44 173 SER B CA 1
ATOM 5438 C C . SER B 1 173 ? 17.781 -18.922 -14.773 1 95.44 173 SER B C 1
ATOM 5440 O O . SER B 1 173 ? 17.719 -17.688 -14.906 1 95.44 173 SER B O 1
ATOM 5442 N N . PRO B 1 174 ? 17.172 -19.781 -15.594 1 94 174 PRO B N 1
ATOM 5443 C CA . PRO B 1 174 ? 16.25 -19.25 -16.609 1 94 174 PRO B CA 1
ATOM 5444 C C . PRO B 1 174 ? 15.203 -18.312 -16.031 1 94 174 PRO B C 1
ATOM 5446 O O . PRO B 1 174 ? 14.539 -18.656 -15.055 1 94 174 PRO B O 1
ATOM 5449 N N . PHE B 1 175 ? 15.133 -17.109 -16.672 1 93.5 175 PHE B N 1
ATOM 5450 C CA . PHE B 1 175 ? 14.172 -16.078 -16.312 1 93.5 175 PHE B CA 1
ATOM 5451 C C . PHE B 1 175 ? 14.367 -15.648 -14.867 1 93.5 175 PHE B C 1
ATOM 5453 O O . PHE B 1 175 ? 13.445 -15.141 -14.234 1 93.5 175 PHE B O 1
ATOM 5460 N N . GLY B 1 176 ? 15.508 -15.984 -14.305 1 94.62 176 GLY B N 1
ATOM 5461 C CA . GLY B 1 176 ? 15.859 -15.547 -12.961 1 94.62 176 GLY B CA 1
ATOM 5462 C C . GLY B 1 176 ? 15.195 -16.375 -11.875 1 94.62 176 GLY B C 1
ATOM 5463 O O . GLY B 1 176 ? 15.07 -15.914 -10.734 1 94.62 176 GLY B O 1
ATOM 5464 N N . VAL B 1 177 ? 14.68 -17.562 -12.195 1 97.38 177 VAL B N 1
ATOM 5465 C CA . VAL B 1 177 ? 13.93 -18.375 -11.25 1 97.38 177 VAL B CA 1
ATOM 5466 C C . VAL B 1 177 ? 14.508 -19.781 -11.203 1 97.38 177 VAL B C 1
ATOM 5468 O O . VAL B 1 177 ? 14.492 -20.5 -12.211 1 97.38 177 VAL B O 1
ATOM 5471 N N . LYS B 1 178 ? 15.008 -20.172 -10.102 1 98.12 178 LYS B N 1
ATOM 5472 C CA . LYS B 1 178 ? 15.359 -21.562 -9.859 1 98.12 178 LYS B CA 1
ATOM 5473 C C . LYS B 1 178 ? 14.133 -22.375 -9.438 1 98.12 178 LYS B C 1
ATOM 5475 O O . LYS B 1 178 ? 13.461 -22.016 -8.469 1 98.12 178 LYS B O 1
ATOM 5480 N N . VAL B 1 179 ? 13.844 -23.359 -10.203 1 98.19 179 VAL B N 1
ATOM 5481 C CA . VAL B 1 179 ? 12.797 -24.312 -9.844 1 98.19 179 VAL B CA 1
ATOM 5482 C C . VAL B 1 179 ? 13.43 -25.656 -9.477 1 98.19 179 VAL B C 1
ATOM 5484 O O . VAL B 1 179 ? 14.195 -26.219 -10.25 1 98.19 179 VAL B O 1
ATOM 5487 N N . PHE B 1 180 ? 13.141 -26.156 -8.312 1 98.12 180 PHE B N 1
ATOM 5488 C CA . PHE B 1 180 ? 13.688 -27.422 -7.84 1 98.12 180 PHE B CA 1
ATOM 5489 C C . PHE B 1 180 ? 12.867 -28.594 -8.359 1 98.12 180 PHE B C 1
ATOM 5491 O O . PHE B 1 180 ? 11.852 -28.406 -9.031 1 98.12 180 PHE B O 1
ATOM 5498 N N . LYS B 1 181 ? 13.375 -29.828 -8.086 1 97.62 181 LYS B N 1
ATOM 5499 C CA . LYS B 1 181 ? 12.656 -31.031 -8.523 1 97.62 181 LYS B CA 1
ATOM 5500 C C . LYS B 1 181 ? 11.359 -31.203 -7.738 1 97.62 181 LYS B C 1
ATOM 5502 O O . LYS B 1 181 ? 11.352 -31.094 -6.512 1 97.62 181 LYS B O 1
ATOM 5507 N N . PRO B 1 182 ? 10.242 -31.406 -8.414 1 97.44 182 PRO B N 1
ATOM 5508 C CA . PRO B 1 182 ? 8.961 -31.547 -7.723 1 97.44 182 PRO B CA 1
ATOM 5509 C C . PRO B 1 182 ? 8.898 -32.781 -6.824 1 97.44 182 PRO B C 1
ATOM 5511 O O . PRO B 1 182 ? 9.484 -33.812 -7.145 1 97.44 182 PRO B O 1
ATOM 5514 N N . LEU B 1 183 ? 8.211 -32.594 -5.738 1 94.31 183 LEU B N 1
ATOM 5515 C CA . LEU B 1 183 ? 7.895 -33.688 -4.82 1 94.31 183 LEU B CA 1
ATOM 5516 C C . LEU B 1 183 ? 6.43 -34.094 -4.934 1 94.31 183 LEU B C 1
ATOM 5518 O O . LEU B 1 183 ? 5.547 -33.219 -4.977 1 94.31 183 LEU B O 1
ATOM 5522 N N . MET B 1 184 ? 6.242 -35.375 -5.02 1 93 184 MET B N 1
ATOM 5523 C CA . MET B 1 184 ? 4.883 -35.906 -5.062 1 93 184 MET B CA 1
ATOM 5524 C C . MET B 1 184 ? 4.48 -36.5 -3.707 1 93 184 MET B C 1
ATOM 5526 O O . MET B 1 184 ? 5.293 -37.125 -3.025 1 93 184 MET B O 1
ATOM 5530 N N . PHE B 1 185 ? 3.217 -36.219 -3.408 1 86.81 185 PHE B N 1
ATOM 5531 C CA . PHE B 1 185 ? 2.693 -36.781 -2.156 1 86.81 185 PHE B CA 1
ATOM 5532 C C . PHE B 1 185 ? 2.232 -38.219 -2.334 1 86.81 185 PHE B C 1
ATOM 5534 O O . PHE B 1 185 ? 1.336 -38.469 -3.133 1 86.81 185 PHE B O 1
ATOM 5541 N N . ASN B 1 186 ? 2.807 -39.094 -1.6 1 79.88 186 ASN B N 1
ATOM 5542 C CA . ASN B 1 186 ? 2.492 -40.531 -1.7 1 79.88 186 ASN B CA 1
ATOM 5543 C C . ASN B 1 186 ? 1.476 -40.938 -0.644 1 79.88 186 ASN B C 1
ATOM 5545 O O . ASN B 1 186 ? 0.993 -42.094 -0.661 1 79.88 186 ASN B O 1
ATOM 5549 N N . PHE B 1 187 ? 1.152 -40.062 0.223 1 67.25 187 PHE B N 1
ATOM 5550 C CA . PHE B 1 187 ? 0.289 -40.438 1.335 1 67.25 187 PHE B CA 1
ATOM 5551 C C . PHE B 1 187 ? -1.18 -40.281 0.951 1 67.25 187 PHE B C 1
ATOM 5553 O O . PHE B 1 187 ? -2.066 -40.594 1.752 1 67.25 187 PHE B O 1
ATOM 5560 N N . LEU B 1 188 ? -1.421 -39.906 -0.252 1 67.88 188 LEU B N 1
ATOM 5561 C CA . LEU B 1 188 ? -2.807 -39.781 -0.697 1 67.88 188 LEU B CA 1
ATOM 5562 C C . LEU B 1 188 ? -3.334 -41.125 -1.166 1 67.88 188 LEU B C 1
ATOM 5564 O O . LEU B 1 188 ? -2.662 -41.844 -1.923 1 67.88 188 LEU B O 1
ATOM 5568 N N . GLN B 1 189 ? -4.43 -41.562 -0.58 1 62.38 189 GLN B N 1
ATOM 5569 C CA . GLN B 1 189 ? -4.984 -42.906 -0.745 1 62.38 189 GLN B CA 1
ATOM 5570 C C . GLN B 1 189 ? -5.492 -43.125 -2.168 1 62.38 189 GLN B C 1
ATOM 5572 O O . GLN B 1 189 ? -5.395 -44.219 -2.709 1 62.38 189 GLN B O 1
ATOM 5577 N N . ASN B 1 190 ? -6.164 -42.219 -2.65 1 69.5 190 ASN B N 1
ATOM 5578 C CA . ASN B 1 190 ? -6.715 -42.281 -4 1 69.5 190 ASN B CA 1
ATOM 5579 C C . ASN B 1 190 ? -6.762 -40.906 -4.648 1 69.5 190 ASN B C 1
ATOM 5581 O O . ASN B 1 190 ? -6.324 -39.938 -4.051 1 69.5 190 ASN B O 1
ATOM 5585 N N . ASN B 1 191 ? -7.211 -40.938 -5.848 1 69.94 191 ASN B N 1
ATOM 5586 C CA . ASN B 1 191 ? -7.207 -39.75 -6.676 1 69.94 191 ASN B CA 1
ATOM 5587 C C . ASN B 1 191 ? -8.219 -38.719 -6.172 1 69.94 191 ASN B C 1
ATOM 5589 O O . ASN B 1 191 ? -8.172 -37.531 -6.574 1 69.94 191 ASN B O 1
ATOM 5593 N N . ASP B 1 192 ? -8.961 -39.156 -5.219 1 67.62 192 ASP B N 1
ATOM 5594 C CA . ASP B 1 192 ? -9.992 -38.281 -4.695 1 67.62 192 ASP B CA 1
ATOM 5595 C C . ASP B 1 192 ? -9.57 -37.656 -3.361 1 67.62 192 ASP B C 1
ATOM 5597 O O . ASP B 1 192 ? -10.227 -36.75 -2.848 1 67.62 192 ASP B O 1
ATOM 5601 N N . ASP B 1 193 ? -8.398 -38.156 -2.961 1 71.69 193 ASP B N 1
ATOM 5602 C CA . ASP B 1 193 ? -7.863 -37.656 -1.693 1 71.69 193 ASP B CA 1
ATOM 5603 C C . ASP B 1 193 ? -7.027 -36.406 -1.901 1 71.69 193 ASP B C 1
ATOM 5605 O O . ASP B 1 193 ? -6.59 -36.125 -3.02 1 71.69 193 ASP B O 1
ATOM 5609 N N . PHE B 1 194 ? -7.055 -35.562 -0.924 1 72.25 194 PHE B N 1
ATOM 5610 C CA . PHE B 1 194 ? -6.262 -34.344 -1.003 1 72.25 194 PHE B CA 1
ATOM 5611 C C . PHE B 1 194 ? -5.621 -34.031 0.343 1 72.25 194 PHE B C 1
ATOM 5613 O O . PHE B 1 194 ? -6.07 -34.5 1.382 1 72.25 194 PHE B O 1
ATOM 5620 N N . ALA B 1 195 ? -4.449 -33.344 0.224 1 67 195 ALA B N 1
ATOM 5621 C CA . ALA B 1 195 ? -3.738 -32.938 1.435 1 67 195 ALA B CA 1
ATOM 5622 C C . ALA B 1 195 ? -4.48 -31.828 2.164 1 67 195 ALA B C 1
ATOM 5624 O O . ALA B 1 195 ? -4.586 -30.703 1.656 1 67 195 ALA B O 1
ATOM 5625 N N . TYR B 1 196 ? -5.148 -32.219 3.256 1 58.97 196 TYR B N 1
ATOM 5626 C CA . TYR B 1 196 ? -5.734 -31.203 4.105 1 58.97 196 TYR B CA 1
ATOM 5627 C C . TYR B 1 196 ? -4.867 -30.938 5.332 1 58.97 196 TYR B C 1
ATOM 5629 O O . TYR B 1 196 ? -3.834 -31.594 5.516 1 58.97 196 TYR B O 1
ATOM 5637 N N . PHE B 1 197 ? -5.137 -29.922 6.082 1 55.88 197 PHE B N 1
ATOM 5638 C CA . PHE B 1 197 ? -4.289 -29.328 7.109 1 55.88 197 PHE B CA 1
ATOM 5639 C C . PHE B 1 197 ? -3.723 -30.391 8.031 1 55.88 197 PHE B C 1
ATOM 5641 O O . PHE B 1 197 ? -2.506 -30.484 8.211 1 55.88 197 PHE B O 1
ATOM 5648 N N . GLU B 1 198 ? -4.586 -31.266 8.484 1 53.88 198 GLU B N 1
ATOM 5649 C CA . GLU B 1 198 ? -4.168 -32.281 9.453 1 53.88 198 GLU B CA 1
ATOM 5650 C C . GLU B 1 198 ? -3.234 -33.312 8.812 1 53.88 198 GLU B C 1
ATOM 5652 O O . GLU B 1 198 ? -2.271 -33.75 9.445 1 53.88 198 GLU B O 1
ATOM 5657 N N . LYS B 1 199 ? -3.562 -33.625 7.617 1 59.66 199 LYS B N 1
ATOM 5658 C CA . LYS B 1 199 ? -2.74 -34.625 6.945 1 59.66 199 LYS B CA 1
ATOM 5659 C C . LYS B 1 199 ? -1.348 -34.062 6.641 1 59.66 199 LYS B C 1
ATOM 5661 O O . LYS B 1 199 ? -0.353 -34.781 6.762 1 59.66 199 LYS B O 1
ATOM 5666 N N . LYS B 1 200 ? -1.35 -32.844 6.227 1 59.47 200 LYS B N 1
ATOM 5667 C CA . LYS B 1 200 ? -0.073 -32.219 5.91 1 59.47 200 LYS B CA 1
ATOM 5668 C C . LYS B 1 200 ? 0.781 -32.031 7.16 1 59.47 200 LYS B C 1
ATOM 5670 O O . LYS B 1 200 ? 1.997 -32.219 7.121 1 59.47 200 LYS B O 1
ATOM 5675 N N . TRP B 1 201 ? 0.128 -31.672 8.281 1 55.38 201 TRP B N 1
ATOM 5676 C CA . TRP B 1 201 ? 0.882 -31.266 9.461 1 55.38 201 TRP B CA 1
ATOM 5677 C C . TRP B 1 201 ? 1.097 -32.438 10.406 1 55.38 201 TRP B C 1
ATOM 5679 O O . TRP B 1 201 ? 1.966 -32.406 11.281 1 55.38 201 TRP B O 1
ATOM 5689 N N . THR B 1 202 ? 0.168 -33.406 10.422 1 51.19 202 THR B N 1
ATOM 5690 C CA . THR B 1 202 ? 0.37 -34.562 11.281 1 51.19 202 THR B CA 1
ATOM 5691 C C . THR B 1 202 ? 1.244 -35.594 10.594 1 51.19 202 THR B C 1
ATOM 5693 O O . THR B 1 202 ? 1.683 -36.562 11.219 1 51.19 202 THR B O 1
ATOM 5696 N N . MET B 1 203 ? 1.234 -35.688 9.352 1 48.84 203 MET B N 1
ATOM 5697 C CA . MET B 1 203 ? 1.946 -36.781 8.711 1 48.84 203 MET B CA 1
ATOM 5698 C C . MET B 1 203 ? 3.438 -36.719 9.023 1 48.84 203 MET B C 1
ATOM 5700 O O . MET B 1 203 ? 4.062 -35.688 8.883 1 48.84 203 MET B O 1
ATOM 5704 N N . GLU B 1 204 ? 3.822 -37.5 9.898 1 45.97 204 GLU B N 1
ATOM 5705 C CA . GLU B 1 204 ? 5.195 -37.938 10.102 1 45.97 204 GLU B CA 1
ATOM 5706 C C . GLU B 1 204 ? 5.926 -38.094 8.773 1 45.97 204 GLU B C 1
ATOM 5708 O O . GLU B 1 204 ? 5.473 -38.844 7.898 1 45.97 204 GLU B O 1
ATOM 5713 N N . CYS B 1 205 ? 6.418 -37.062 8.242 1 50.47 205 CYS B N 1
ATOM 5714 C CA . CYS B 1 205 ? 7.324 -37.094 7.102 1 50.47 205 CYS B CA 1
ATOM 5715 C C . CYS B 1 205 ? 8.141 -38.375 7.082 1 50.47 205 CYS B C 1
ATOM 5717 O O . CYS B 1 205 ? 9.281 -38.406 7.551 1 50.47 205 CYS B O 1
ATOM 5719 N N . GLY B 1 206 ? 7.617 -39.406 7.445 1 51.91 206 GLY B N 1
ATOM 5720 C CA . GLY B 1 206 ? 8.492 -40.562 7.211 1 51.91 206 GLY B CA 1
ATOM 5721 C C . GLY B 1 206 ? 8.812 -40.75 5.746 1 51.91 206 GLY B C 1
ATOM 5722 O O . GLY B 1 206 ? 8.188 -40.156 4.871 1 51.91 206 GLY B O 1
ATOM 5723 N N . ASP B 1 207 ? 9.977 -41.281 5.406 1 56.88 207 ASP B N 1
ATOM 5724 C CA . ASP B 1 207 ? 10.641 -41.531 4.125 1 56.88 207 ASP B CA 1
ATOM 5725 C C . ASP B 1 207 ? 9.648 -42.062 3.09 1 56.88 207 ASP B C 1
ATOM 5727 O O . ASP B 1 207 ? 9.844 -41.875 1.888 1 56.88 207 ASP B O 1
ATOM 5731 N N . GLN B 1 208 ? 8.484 -42.5 3.525 1 64.75 208 GLN B N 1
ATOM 5732 C CA . GLN B 1 208 ? 7.582 -43.094 2.547 1 64.75 208 GLN B CA 1
ATOM 5733 C C . GLN B 1 208 ? 6.449 -42.156 2.186 1 64.75 208 GLN B C 1
ATOM 5735 O O . GLN B 1 208 ? 5.645 -42.438 1.298 1 64.75 208 GLN B O 1
ATOM 5740 N N . ALA B 1 209 ? 6.516 -40.938 2.643 1 74.81 209 ALA B N 1
ATOM 5741 C CA . ALA B 1 209 ? 5.379 -40.031 2.525 1 74.81 209 ALA B CA 1
ATOM 5742 C C . ALA B 1 209 ? 5.477 -39.188 1.257 1 74.81 209 ALA B C 1
ATOM 5744 O O . ALA B 1 209 ? 4.477 -38.625 0.79 1 74.81 209 ALA B O 1
ATOM 5745 N N . TYR B 1 210 ? 6.629 -39.219 0.676 1 82.81 210 TYR B N 1
ATOM 5746 C CA . TYR B 1 210 ? 6.828 -38.406 -0.521 1 82.81 210 TYR B CA 1
ATOM 5747 C C . TYR B 1 210 ? 7.863 -39.031 -1.441 1 82.81 210 TYR B C 1
ATOM 5749 O O . TYR B 1 210 ? 8.57 -39.969 -1.042 1 82.81 210 TYR B O 1
ATOM 5757 N N . GLY B 1 211 ? 7.891 -38.719 -2.666 1 89.31 211 GLY B N 1
ATOM 5758 C CA . GLY B 1 211 ? 8.891 -39.094 -3.654 1 89.31 211 GLY B CA 1
ATOM 5759 C C . GLY B 1 211 ? 9.102 -38.031 -4.715 1 89.31 211 GLY B C 1
ATOM 5760 O O . GLY B 1 211 ? 8.172 -37.281 -5.047 1 89.31 211 GLY B O 1
ATOM 5761 N N . PHE B 1 212 ? 10.297 -37.938 -5.148 1 94.62 212 PHE B N 1
ATOM 5762 C CA . PHE B 1 212 ? 10.594 -37 -6.219 1 94.62 212 PHE B CA 1
ATOM 5763 C C . PHE B 1 212 ? 9.938 -37.438 -7.523 1 94.62 212 PHE B C 1
ATOM 5765 O O . PHE B 1 212 ? 9.93 -38.625 -7.852 1 94.62 212 PHE B O 1
ATOM 5772 N N . LEU B 1 213 ? 9.383 -36.5 -8.234 1 95.5 213 LEU B N 1
ATOM 5773 C CA . LEU B 1 213 ? 8.859 -36.781 -9.562 1 95.5 213 LEU B CA 1
ATOM 5774 C C . LEU B 1 213 ? 9.984 -37.062 -10.547 1 95.5 213 LEU B C 1
ATOM 5776 O O . LEU B 1 213 ? 10.938 -36.312 -10.648 1 95.5 213 LEU B O 1
ATOM 5780 N N . ALA B 1 214 ? 9.875 -38.188 -11.219 1 95.44 214 ALA B N 1
ATOM 5781 C CA . ALA B 1 214 ? 10.891 -38.531 -12.203 1 95.44 214 ALA B CA 1
ATOM 5782 C C . ALA B 1 214 ? 10.938 -37.5 -13.336 1 95.44 214 ALA B C 1
ATOM 5784 O O . ALA B 1 214 ? 9.891 -37.031 -13.797 1 95.44 214 ALA B O 1
ATOM 5785 N N . SER B 1 215 ? 12.117 -37.219 -13.828 1 94.12 215 SER B N 1
ATOM 5786 C CA . SER B 1 215 ? 12.289 -36.25 -14.914 1 94.12 215 SER B CA 1
ATOM 5787 C C . SER B 1 215 ? 11.625 -36.719 -16.188 1 94.12 215 SER B C 1
ATOM 5789 O O . SER B 1 215 ? 11.344 -35.938 -17.094 1 94.12 215 SER B O 1
ATOM 5791 N N . SER B 1 216 ? 11.422 -38.062 -16.297 1 95.44 216 SER B N 1
ATOM 5792 C CA . SER B 1 216 ? 10.805 -38.656 -17.469 1 95.44 216 SER B CA 1
ATOM 5793 C C . SER B 1 216 ? 9.281 -38.531 -17.422 1 95.44 216 SER B C 1
ATOM 5795 O O . SER B 1 216 ? 8.602 -38.812 -18.406 1 95.44 216 SER B O 1
ATOM 5797 N N . ASP B 1 217 ? 8.75 -38.125 -16.281 1 96.12 217 ASP B N 1
ATOM 5798 C CA . ASP B 1 217 ? 7.301 -37.938 -16.188 1 96.12 217 ASP B CA 1
ATOM 5799 C C . ASP B 1 217 ? 6.82 -36.906 -17.188 1 96.12 217 ASP B C 1
ATOM 5801 O O . ASP B 1 217 ? 7.406 -35.812 -17.281 1 96.12 217 ASP B O 1
ATOM 5805 N N . PRO B 1 218 ? 5.754 -37.188 -17.891 1 96.19 218 PRO B N 1
ATOM 5806 C CA . PRO B 1 218 ? 5.273 -36.25 -18.922 1 96.19 218 PRO B CA 1
ATOM 5807 C C . PRO B 1 218 ? 4.875 -34.906 -18.359 1 96.19 218 PRO B C 1
ATOM 5809 O O . PRO B 1 218 ? 4.863 -33.906 -19.078 1 96.19 218 PRO B O 1
ATOM 5812 N N . ALA B 1 219 ? 4.566 -34.781 -17.062 1 96.75 219 ALA B N 1
ATOM 5813 C CA . ALA B 1 219 ? 4.105 -33.562 -16.453 1 96.75 219 ALA B CA 1
ATOM 5814 C C . ALA B 1 219 ? 5.281 -32.719 -15.961 1 96.75 219 ALA B C 1
ATOM 5816 O O . ALA B 1 219 ? 5.109 -31.547 -15.578 1 96.75 219 ALA B O 1
ATOM 5817 N N . TYR B 1 220 ? 6.469 -33.219 -15.938 1 97.44 220 TYR B N 1
ATOM 5818 C CA . TYR B 1 220 ? 7.621 -32.625 -15.281 1 97.44 220 TYR B CA 1
ATOM 5819 C C . TYR B 1 220 ? 7.871 -31.203 -15.812 1 97.44 220 TYR B C 1
ATOM 5821 O O . TYR B 1 220 ? 7.941 -30.25 -15.031 1 97.44 220 TYR B O 1
ATOM 5829 N N . THR B 1 221 ? 7.984 -31.078 -17.125 1 96.06 221 THR B N 1
ATOM 5830 C CA . THR B 1 221 ? 8.297 -29.797 -17.734 1 96.06 221 THR B CA 1
ATOM 5831 C C . THR B 1 221 ? 7.184 -28.781 -17.469 1 96.06 221 THR B C 1
ATOM 5833 O O . THR B 1 221 ? 7.453 -27.625 -17.156 1 96.06 221 THR B O 1
ATOM 5836 N N . ALA B 1 222 ? 5.953 -29.234 -17.594 1 95.81 222 ALA B N 1
ATOM 5837 C CA . ALA B 1 222 ? 4.812 -28.344 -17.375 1 95.81 222 ALA B CA 1
ATOM 5838 C C . ALA B 1 222 ? 4.758 -27.875 -15.93 1 95.81 222 ALA B C 1
ATOM 5840 O O . ALA B 1 222 ? 4.391 -26.734 -15.656 1 95.81 222 ALA B O 1
ATOM 5841 N N . ILE B 1 223 ? 5.133 -28.719 -14.992 1 97.88 223 ILE B N 1
ATOM 5842 C CA . ILE B 1 223 ? 5.168 -28.359 -13.578 1 97.88 223 ILE B CA 1
ATOM 5843 C C . ILE B 1 223 ? 6.258 -27.312 -13.336 1 97.88 223 ILE B C 1
ATOM 5845 O O . ILE B 1 223 ? 6.043 -26.328 -12.617 1 97.88 223 ILE B O 1
ATOM 5849 N N . THR B 1 224 ? 7.395 -27.531 -13.945 1 97.38 224 THR B N 1
ATOM 5850 C CA . THR B 1 224 ? 8.5 -26.594 -13.82 1 97.38 224 THR B CA 1
ATOM 5851 C C . THR B 1 224 ? 8.109 -25.219 -14.352 1 97.38 224 THR B C 1
ATOM 5853 O O . THR B 1 224 ? 8.336 -24.203 -13.695 1 97.38 224 THR B O 1
ATOM 5856 N N . ASP B 1 225 ? 7.469 -25.203 -15.5 1 96 225 ASP B N 1
ATOM 5857 C CA . ASP B 1 225 ? 7.012 -23.953 -16.094 1 96 225 ASP B CA 1
ATOM 5858 C C . ASP B 1 225 ? 5.949 -23.281 -15.227 1 96 225 ASP B C 1
ATOM 5860 O O . ASP B 1 225 ? 5.98 -22.062 -15.031 1 96 225 ASP B O 1
ATOM 5864 N N . MET B 1 226 ? 5.047 -24.047 -14.742 1 97 226 MET B N 1
ATOM 5865 C CA . MET B 1 226 ? 3.998 -23.547 -13.859 1 97 226 MET B CA 1
ATOM 5866 C C . MET B 1 226 ? 4.598 -22.875 -12.633 1 97 226 MET B C 1
ATOM 5868 O O . MET B 1 226 ? 4.211 -21.75 -12.289 1 97 226 MET B O 1
ATOM 5872 N N . ALA B 1 227 ? 5.547 -23.531 -12.031 1 98.06 227 ALA B N 1
ATOM 5873 C CA . ALA B 1 227 ? 6.176 -23.016 -10.828 1 98.06 227 ALA B CA 1
ATOM 5874 C C . ALA B 1 227 ? 6.938 -21.719 -11.117 1 98.06 227 ALA B C 1
ATOM 5876 O O . ALA B 1 227 ? 6.883 -20.766 -10.344 1 98.06 227 ALA B O 1
ATOM 5877 N N . ARG B 1 228 ? 7.605 -21.75 -12.227 1 97.75 228 ARG B N 1
ATOM 5878 C CA . ARG B 1 228 ? 8.352 -20.562 -12.648 1 97.75 228 ARG B CA 1
ATOM 5879 C C . ARG B 1 228 ? 7.426 -19.375 -12.852 1 97.75 228 ARG B C 1
ATOM 5881 O O . ARG B 1 228 ? 7.703 -18.281 -12.359 1 97.75 228 ARG B O 1
ATOM 5888 N N . ASN B 1 229 ? 6.355 -19.562 -13.539 1 96.62 229 ASN B N 1
ATOM 5889 C CA . ASN B 1 229 ? 5.395 -18.5 -13.797 1 96.62 229 ASN B CA 1
ATOM 5890 C C . ASN B 1 229 ? 4.715 -18.031 -12.516 1 96.62 229 ASN B C 1
ATOM 5892 O O . ASN B 1 229 ? 4.543 -16.828 -12.297 1 96.62 229 ASN B O 1
ATOM 5896 N N . ALA B 1 230 ? 4.34 -18.969 -11.672 1 96.94 230 ALA B N 1
ATOM 5897 C CA . ALA B 1 230 ? 3.707 -18.625 -10.406 1 96.94 230 ALA B CA 1
ATOM 5898 C C . ALA B 1 230 ? 4.625 -17.766 -9.555 1 96.94 230 ALA B C 1
ATOM 5900 O O . ALA B 1 230 ? 4.199 -16.734 -9.023 1 96.94 230 ALA B O 1
ATOM 5901 N N . PHE B 1 231 ? 5.879 -18.141 -9.5 1 96.81 231 PHE B N 1
ATOM 5902 C CA . PHE B 1 231 ? 6.855 -17.406 -8.703 1 96.81 231 PHE B CA 1
ATOM 5903 C C . PHE B 1 231 ? 7.062 -16 -9.258 1 96.81 231 PHE B C 1
ATOM 5905 O O . PHE B 1 231 ? 7.07 -15.023 -8.508 1 96.81 231 PHE B O 1
ATOM 5912 N N . LYS B 1 232 ? 7.148 -15.914 -10.531 1 94.31 232 LYS B N 1
ATOM 5913 C CA . LYS B 1 232 ? 7.43 -14.641 -11.195 1 94.31 232 LYS B CA 1
ATOM 5914 C C . LYS B 1 232 ? 6.246 -13.688 -11.07 1 94.31 232 LYS B C 1
ATOM 5916 O O . LYS B 1 232 ? 6.418 -12.531 -10.688 1 94.31 232 LYS B O 1
ATOM 5921 N N . TYR B 1 233 ? 5.098 -14.156 -11.32 1 93.25 233 TYR B N 1
ATOM 5922 C CA . TYR B 1 233 ? 3.963 -13.25 -11.477 1 93.25 233 TYR B CA 1
ATOM 5923 C C . TYR B 1 233 ? 3.314 -12.961 -10.125 1 93.25 233 TYR B C 1
ATOM 5925 O O . TYR B 1 233 ? 2.814 -11.859 -9.891 1 93.25 233 TYR B O 1
ATOM 5933 N N . ILE B 1 234 ? 3.279 -13.953 -9.242 1 93 234 ILE B N 1
ATOM 5934 C CA . ILE B 1 234 ? 2.6 -13.766 -7.961 1 93 234 ILE B CA 1
ATOM 5935 C C . ILE B 1 234 ? 3.557 -13.117 -6.961 1 93 234 ILE B C 1
ATOM 5937 O O . ILE B 1 234 ? 3.174 -12.203 -6.23 1 93 234 ILE B O 1
ATOM 5941 N N . MET B 1 235 ? 4.836 -13.523 -6.953 1 92.69 235 MET B N 1
ATOM 5942 C CA . MET B 1 235 ? 5.785 -13.055 -5.949 1 92.69 235 MET B CA 1
ATOM 5943 C C . MET B 1 235 ? 6.738 -12.016 -6.539 1 92.69 235 MET B C 1
ATOM 5945 O O . MET B 1 235 ? 7.68 -11.586 -5.875 1 92.69 235 MET B O 1
ATOM 5949 N N . SER B 1 236 ? 6.535 -11.688 -7.801 1 88.75 236 SER B N 1
ATOM 5950 C CA . SER B 1 236 ? 7.344 -10.703 -8.508 1 88.75 236 SER B CA 1
ATOM 5951 C C . SER B 1 236 ? 8.805 -11.117 -8.555 1 88.75 236 SER B C 1
ATOM 5953 O O . SER B 1 236 ? 9.703 -10.273 -8.57 1 88.75 236 SER B O 1
ATOM 5955 N N . GLY B 1 237 ? 9.031 -12.398 -8.406 1 91.19 237 GLY B N 1
ATOM 5956 C CA . GLY B 1 237 ? 10.391 -12.914 -8.484 1 91.19 237 GLY B CA 1
ATOM 5957 C C . GLY B 1 237 ? 11.211 -12.625 -7.238 1 91.19 237 GLY B C 1
ATOM 5958 O O . GLY B 1 237 ? 12.438 -12.531 -7.309 1 91.19 237 GLY B O 1
ATOM 5959 N N . VAL B 1 238 ? 10.602 -12.469 -6.129 1 92 238 VAL B N 1
ATOM 5960 C CA . VAL B 1 238 ? 11.305 -12.117 -4.902 1 92 238 VAL B CA 1
ATOM 5961 C C . VAL B 1 238 ? 11.211 -13.266 -3.9 1 92 238 VAL B C 1
ATOM 5963 O O . VAL B 1 238 ? 10.117 -13.797 -3.662 1 92 238 VAL B O 1
ATOM 5966 N N . GLY B 1 239 ? 12.344 -13.633 -3.348 1 95.25 239 GLY B N 1
ATOM 5967 C CA . GLY B 1 239 ? 12.367 -14.625 -2.281 1 95.25 239 GLY B CA 1
ATOM 5968 C C . GLY B 1 239 ? 12.242 -16.047 -2.787 1 95.25 239 GLY B C 1
ATOM 5969 O O . GLY B 1 239 ? 12.992 -16.469 -3.672 1 95.25 239 GLY B O 1
ATOM 5970 N N . TYR B 1 240 ? 11.383 -16.797 -2.055 1 96.5 240 TYR B N 1
ATOM 5971 C CA . TYR B 1 240 ? 11.133 -18.188 -2.381 1 96.5 240 TYR B CA 1
ATOM 5972 C C . TYR B 1 240 ? 9.727 -18.609 -1.963 1 96.5 240 TYR B C 1
ATOM 5974 O O . TYR B 1 240 ? 9.117 -17.969 -1.105 1 96.5 240 TYR B O 1
ATOM 5982 N N . GLY B 1 241 ? 9.258 -19.609 -2.617 1 95.94 241 GLY B N 1
ATOM 5983 C CA . GLY B 1 241 ? 7.945 -20.141 -2.309 1 95.94 241 GLY B CA 1
ATOM 5984 C C . GLY B 1 241 ? 7.727 -21.547 -2.857 1 95.94 241 GLY B C 1
ATOM 5985 O O . GLY B 1 241 ? 8.438 -21.969 -3.768 1 95.94 241 GLY B O 1
ATOM 5986 N N . ARG B 1 242 ? 6.836 -22.25 -2.238 1 95.69 242 ARG B N 1
ATOM 5987 C CA . ARG B 1 242 ? 6.469 -23.578 -2.697 1 95.69 242 ARG B CA 1
ATOM 5988 C C . ARG B 1 242 ? 5.137 -23.562 -3.439 1 95.69 242 ARG B C 1
ATOM 5990 O O . ARG B 1 242 ? 4.145 -23.031 -2.928 1 95.69 242 ARG B O 1
ATOM 5997 N N . VAL B 1 243 ? 5.117 -24.125 -4.562 1 96.38 243 VAL B N 1
ATOM 5998 C CA . VAL B 1 243 ? 3.93 -24.172 -5.406 1 96.38 243 VAL B CA 1
ATOM 5999 C C . VAL B 1 243 ? 3.268 -25.547 -5.285 1 96.38 243 VAL B C 1
ATOM 6001 O O . VAL B 1 243 ? 3.895 -26.578 -5.555 1 96.38 243 VAL B O 1
ATOM 6004 N N . ASP B 1 244 ? 2.041 -25.547 -4.895 1 94.75 244 ASP B N 1
ATOM 6005 C CA . ASP B 1 244 ? 1.249 -26.766 -4.828 1 94.75 244 ASP B CA 1
ATOM 6006 C C . ASP B 1 244 ? 0.456 -26.984 -6.113 1 94.75 244 ASP B C 1
ATOM 6008 O O . ASP B 1 244 ? -0.079 -26.031 -6.688 1 94.75 244 ASP B O 1
ATOM 6012 N N . PHE B 1 245 ? 0.403 -28.281 -6.5 1 95.88 245 PHE B N 1
ATOM 6013 C CA . PHE B 1 245 ? -0.263 -28.578 -7.762 1 95.88 245 PHE B CA 1
ATOM 6014 C C . PHE B 1 245 ? -0.896 -29.969 -7.723 1 95.88 245 PHE B C 1
ATOM 6016 O O . PHE B 1 245 ? -0.63 -30.75 -6.812 1 95.88 245 PHE B O 1
ATOM 6023 N N . ARG B 1 246 ? -1.801 -30.188 -8.602 1 95.44 246 ARG B N 1
ATOM 6024 C CA . ARG B 1 246 ? -2.342 -31.5 -8.898 1 95.44 246 ARG B CA 1
ATOM 6025 C C . ARG B 1 246 ? -2.225 -31.828 -10.383 1 95.44 246 ARG B C 1
ATOM 6027 O O . ARG B 1 246 ? -2.34 -30.922 -11.227 1 95.44 246 ARG B O 1
ATOM 6034 N N . ILE B 1 247 ? -1.957 -33.062 -10.664 1 95.88 247 ILE B N 1
ATOM 6035 C CA . ILE B 1 247 ? -1.924 -33.531 -12.047 1 95.88 247 ILE B CA 1
ATOM 6036 C C . ILE B 1 247 ? -3.252 -34.219 -12.391 1 95.88 247 ILE B C 1
ATOM 6038 O O . ILE B 1 247 ? -3.592 -35.25 -11.836 1 95.88 247 ILE B O 1
ATOM 6042 N N . ASP B 1 248 ? -3.955 -33.531 -13.289 1 95.19 248 ASP B N 1
ATOM 6043 C CA . ASP B 1 248 ? -5.266 -34.062 -13.688 1 95.19 248 ASP B CA 1
ATOM 6044 C C . ASP B 1 248 ? -5.168 -35.469 -14.211 1 95.19 248 ASP B C 1
ATOM 6046 O O . ASP B 1 248 ? -4.398 -35.75 -15.133 1 95.19 248 ASP B O 1
ATOM 6050 N N . GLU B 1 249 ? -5.953 -36.375 -13.734 1 93.25 249 GLU B N 1
ATOM 6051 C CA . GLU B 1 249 ? -5.855 -37.781 -14.086 1 93.25 249 GLU B CA 1
ATOM 6052 C C . GLU B 1 249 ? -6.328 -38.031 -15.516 1 93.25 249 GLU B C 1
ATOM 6054 O O . GLU B 1 249 ? -5.883 -38.969 -16.156 1 93.25 249 GLU B O 1
ATOM 6059 N N . LEU B 1 250 ? -7.191 -37.219 -15.961 1 92.25 250 LEU B N 1
ATOM 6060 C CA . LEU B 1 250 ? -7.758 -37.406 -17.281 1 92.25 250 LEU B CA 1
ATOM 6061 C C . LEU B 1 250 ? -6.82 -36.875 -18.359 1 92.25 250 LEU B C 1
ATOM 6063 O O . LEU B 1 250 ? -6.594 -37.531 -19.391 1 92.25 250 LEU B O 1
ATOM 6067 N N . THR B 1 251 ? -6.227 -35.719 -18.156 1 93.06 251 THR B N 1
ATOM 6068 C CA . THR B 1 251 ? -5.473 -35.062 -19.203 1 93.06 251 THR B CA 1
ATOM 6069 C C . THR B 1 251 ? -3.971 -35.188 -18.953 1 93.06 251 THR B C 1
ATOM 6071 O O . THR B 1 251 ? -3.166 -34.969 -19.859 1 93.06 251 THR B O 1
ATOM 6074 N N . GLY B 1 252 ? -3.605 -35.406 -17.719 1 95 252 GLY B N 1
ATOM 6075 C CA . GLY B 1 252 ? -2.197 -35.469 -17.359 1 95 252 GLY B CA 1
ATOM 6076 C C . GLY B 1 252 ? -1.582 -34.094 -17.188 1 95 252 GLY B C 1
ATOM 6077 O O . GLY B 1 252 ? -0.38 -33.969 -16.938 1 95 252 GLY B O 1
ATOM 6078 N N . GLU B 1 253 ? -2.363 -33.062 -17.297 1 94.94 253 GLU B N 1
ATOM 6079 C CA . GLU B 1 253 ? -1.873 -31.688 -17.188 1 94.94 253 GLU B CA 1
ATOM 6080 C C . GLU B 1 253 ? -1.859 -31.219 -15.734 1 94.94 253 GLU B C 1
ATOM 6082 O O . GLU B 1 253 ? -2.785 -31.516 -14.969 1 94.94 253 GLU B O 1
ATOM 6087 N N . PRO B 1 254 ? -0.802 -30.547 -15.359 1 96.94 254 PRO B N 1
ATOM 6088 C CA . PRO B 1 254 ? -0.781 -30 -14 1 96.94 254 PRO B CA 1
ATOM 6089 C C . PRO B 1 254 ? -1.671 -28.781 -13.844 1 96.94 254 PRO B C 1
ATOM 6091 O O . PRO B 1 254 ? -1.752 -27.953 -14.758 1 96.94 254 PRO B O 1
ATOM 6094 N N . TYR B 1 255 ? -2.361 -28.672 -12.719 1 96.31 255 TYR B N 1
ATOM 6095 C CA . TYR B 1 255 ? -3.152 -27.516 -12.305 1 96.31 255 TYR B CA 1
ATOM 6096 C C . TYR B 1 255 ? -2.516 -26.828 -11.102 1 96.31 255 TYR B C 1
ATOM 6098 O O . TYR B 1 255 ? -2.172 -27.469 -10.109 1 96.31 255 TYR B O 1
ATOM 6106 N N . PHE B 1 256 ? -2.322 -25.531 -11.273 1 96.5 256 PHE B N 1
ATOM 6107 C CA . PHE B 1 256 ? -1.828 -24.703 -10.18 1 96.5 256 PHE B CA 1
ATOM 6108 C C . PHE B 1 256 ? -2.879 -24.562 -9.086 1 96.5 256 PHE B C 1
ATOM 6110 O O . PHE B 1 256 ? -4.035 -24.25 -9.359 1 96.5 256 PHE B O 1
ATOM 6117 N N . LEU B 1 257 ? -2.477 -24.797 -7.84 1 94.12 257 LEU B N 1
ATOM 6118 C CA . LEU B 1 257 ? -3.396 -24.609 -6.723 1 94.12 257 LEU B CA 1
ATOM 6119 C C . LEU B 1 257 ? -3.08 -23.328 -5.961 1 94.12 257 LEU B C 1
ATOM 6121 O O . LEU B 1 257 ? -3.941 -22.453 -5.82 1 94.12 257 LEU B O 1
ATOM 6125 N N . GLU B 1 258 ? -1.874 -23.188 -5.527 1 94.06 258 GLU B N 1
ATOM 6126 C CA . GLU B 1 258 ? -1.423 -22.016 -4.789 1 94.06 258 GLU B CA 1
ATOM 6127 C C . GLU B 1 258 ? 0.097 -22 -4.656 1 94.06 258 GLU B C 1
ATOM 6129 O O . GLU B 1 258 ? 0.756 -23.016 -4.871 1 94.06 258 GLU B O 1
ATOM 6134 N N . ILE B 1 259 ? 0.583 -20.875 -4.395 1 95.12 259 ILE B N 1
ATOM 6135 C CA . ILE B 1 259 ? 1.973 -20.75 -3.971 1 95.12 259 ILE B CA 1
ATOM 6136 C C . ILE B 1 259 ? 2.029 -20.266 -2.523 1 95.12 259 ILE B C 1
ATOM 6138 O O . ILE B 1 259 ? 1.258 -19.391 -2.125 1 95.12 259 ILE B O 1
ATOM 6142 N N . ASN B 1 260 ? 2.91 -20.859 -1.758 1 92.56 260 ASN B N 1
ATOM 6143 C CA . ASN B 1 260 ? 3.154 -20.469 -0.376 1 92.56 260 ASN B CA 1
ATOM 6144 C C . ASN B 1 260 ? 4.457 -19.688 -0.239 1 92.56 260 ASN B C 1
ATOM 6146 O O . ASN B 1 260 ? 5.527 -20.281 -0.085 1 92.56 260 ASN B O 1
ATOM 6150 N N . PRO B 1 261 ? 4.305 -18.359 -0.26 1 93.56 261 PRO B N 1
ATOM 6151 C CA . PRO B 1 261 ? 5.516 -17.547 -0.096 1 93.56 261 PRO B CA 1
ATOM 6152 C C . PRO B 1 261 ? 6.168 -17.734 1.27 1 93.56 261 PRO B C 1
ATOM 6154 O O . PRO B 1 261 ? 5.473 -17.875 2.279 1 93.56 261 PRO B O 1
ATOM 6157 N N . ASN B 1 262 ? 7.465 -17.703 1.246 1 92.44 262 ASN B N 1
ATOM 6158 C CA . ASN B 1 262 ? 8.211 -17.859 2.488 1 92.44 262 ASN B CA 1
ATOM 6159 C C . ASN B 1 262 ? 7.789 -19.125 3.242 1 92.44 262 ASN B C 1
ATOM 6161 O O . ASN B 1 262 ? 7.504 -19.062 4.438 1 92.44 262 ASN B O 1
ATOM 6165 N N . CYS B 1 263 ? 7.711 -20.188 2.549 1 91.06 263 CYS B N 1
ATOM 6166 C CA . CYS B 1 263 ? 7.266 -21.453 3.133 1 91.06 263 CYS B CA 1
ATOM 6167 C C . CYS B 1 263 ? 8.242 -21.938 4.195 1 91.06 263 CYS B C 1
ATOM 6169 O O . CYS B 1 263 ? 9.375 -21.469 4.262 1 91.06 263 CYS B O 1
ATOM 6171 N N . GLY B 1 264 ? 7.766 -22.844 5.004 1 87.69 264 GLY B N 1
ATOM 6172 C CA . GLY B 1 264 ? 8.609 -23.391 6.059 1 87.69 264 GLY B CA 1
ATOM 6173 C C . GLY B 1 264 ? 9.891 -24 5.543 1 87.69 264 GLY B C 1
ATOM 6174 O O . GLY B 1 264 ? 9.875 -24.766 4.57 1 87.69 264 GLY B O 1
ATOM 6175 N N . MET B 1 265 ? 10.961 -23.594 6.145 1 87.44 265 MET B N 1
ATOM 6176 C CA . MET B 1 265 ? 12.289 -24.141 5.883 1 87.44 265 MET B CA 1
ATOM 6177 C C . MET B 1 265 ? 13.109 -24.219 7.168 1 87.44 265 MET B C 1
ATOM 6179 O O . MET B 1 265 ? 12.875 -23.453 8.102 1 87.44 265 MET B O 1
ATOM 6183 N N . TRP B 1 266 ? 14.023 -25.172 7.188 1 84.56 266 TRP B N 1
ATOM 6184 C CA . TRP B 1 266 ? 15.016 -25.312 8.25 1 84.56 266 TRP B CA 1
ATOM 6185 C C . TRP B 1 266 ? 14.344 -25.719 9.562 1 84.56 266 TRP B C 1
ATOM 6187 O O . TRP B 1 266 ? 14.742 -25.25 10.633 1 84.56 266 TRP B O 1
ATOM 6197 N N . TYR B 1 267 ? 13.289 -26.344 9.367 1 75.5 267 TYR B N 1
ATOM 6198 C CA . TYR B 1 267 ? 12.711 -26.938 10.562 1 75.5 267 TYR B CA 1
ATOM 6199 C C . TYR B 1 267 ? 13.609 -28.047 11.109 1 75.5 267 TYR B C 1
ATOM 6201 O O . TYR B 1 267 ? 14.281 -28.734 10.352 1 75.5 267 TYR B O 1
ATOM 6209 N N . ALA B 1 268 ? 13.602 -28.062 12.383 1 71.69 268 ALA B N 1
ATOM 6210 C CA . ALA B 1 268 ? 14.344 -29.172 12.992 1 71.69 268 ALA B CA 1
ATOM 6211 C C . ALA B 1 268 ? 13.766 -30.516 12.57 1 71.69 268 ALA B C 1
ATOM 6213 O O . ALA B 1 268 ? 12.555 -30.641 12.367 1 71.69 268 ALA B O 1
ATOM 6214 N N . PRO B 1 269 ? 14.688 -31.438 12.297 1 63.03 269 PRO B N 1
ATOM 6215 C CA . PRO B 1 269 ? 14.203 -32.781 11.906 1 63.03 269 PRO B CA 1
ATOM 6216 C C . PRO B 1 269 ? 13.078 -33.281 12.805 1 63.03 269 PRO B C 1
ATOM 6218 O O . PRO B 1 269 ? 12.133 -33.906 12.328 1 63.03 269 PRO B O 1
ATOM 6221 N N . LYS B 1 270 ? 13.211 -32.906 14.07 1 59.81 270 LYS B N 1
ATOM 6222 C CA . LYS B 1 270 ? 12.211 -33.375 15.039 1 59.81 270 LYS B CA 1
ATOM 6223 C C . LYS B 1 270 ? 10.844 -32.781 14.727 1 59.81 270 LYS B C 1
ATOM 6225 O O . LYS B 1 270 ? 9.812 -33.344 15.125 1 59.81 270 LYS B O 1
ATOM 6230 N N . ASP B 1 271 ? 10.875 -31.75 14.047 1 60.09 271 ASP B N 1
ATOM 6231 C CA . ASP B 1 271 ? 9.617 -31.047 13.789 1 60.09 271 ASP B CA 1
ATOM 6232 C C . ASP B 1 271 ? 9.047 -31.438 12.422 1 60.09 271 ASP B C 1
ATOM 6234 O O . ASP B 1 271 ? 8.094 -30.828 11.945 1 60.09 271 ASP B O 1
ATOM 6238 N N . GLY B 1 272 ? 9.539 -32.656 11.867 1 53.25 272 GLY B N 1
ATOM 6239 C CA . GLY B 1 272 ? 8.984 -33.25 10.656 1 53.25 272 GLY B CA 1
ATOM 6240 C C . GLY B 1 272 ? 9.633 -32.719 9.391 1 53.25 272 GLY B C 1
ATOM 6241 O O . GLY B 1 272 ? 9.305 -33.156 8.289 1 53.25 272 GLY B O 1
ATOM 6242 N N . GLY B 1 273 ? 10.68 -31.953 9.562 1 60.53 273 GLY B N 1
ATOM 6243 C CA . GLY B 1 273 ? 11.305 -31.406 8.359 1 60.53 273 GLY B CA 1
ATOM 6244 C C . GLY B 1 273 ? 10.328 -30.688 7.453 1 60.53 273 GLY B C 1
ATOM 6245 O O . GLY B 1 273 ? 9.156 -30.531 7.793 1 60.53 273 GLY B O 1
ATOM 6246 N N . ASP B 1 274 ? 10.75 -29.844 6.43 1 79.38 274 ASP B N 1
ATOM 6247 C CA . ASP B 1 274 ? 9.898 -29.188 5.441 1 79.38 274 ASP B CA 1
ATOM 6248 C C . ASP B 1 274 ? 10.25 -29.641 4.027 1 79.38 274 ASP B C 1
ATOM 6250 O O . ASP B 1 274 ? 11.422 -29.906 3.73 1 79.38 274 ASP B O 1
ATOM 6254 N N . PHE B 1 275 ? 9.234 -29.906 3.26 1 86.31 275 PHE B N 1
ATOM 6255 C CA . PHE B 1 275 ? 9.367 -30.312 1.868 1 86.31 275 PHE B CA 1
ATOM 6256 C C . PHE B 1 275 ? 10.383 -29.453 1.14 1 86.31 275 PHE B C 1
ATOM 6258 O O . PHE B 1 275 ? 11.117 -29.938 0.273 1 86.31 275 PHE B O 1
ATOM 6265 N N . ALA B 1 276 ? 10.461 -28.234 1.525 1 92.38 276 ALA B N 1
ATOM 6266 C CA . ALA B 1 276 ? 11.406 -27.328 0.881 1 92.38 276 ALA B CA 1
ATOM 6267 C C . ALA B 1 276 ? 12.844 -27.75 1.167 1 92.38 276 ALA B C 1
ATOM 6269 O O . ALA B 1 276 ? 13.695 -27.734 0.274 1 92.38 276 ALA B O 1
ATOM 6270 N N . ASP B 1 277 ? 13.117 -28.172 2.381 1 91.94 277 ASP B N 1
ATOM 6271 C CA . ASP B 1 277 ? 14.453 -28.641 2.744 1 91.94 277 ASP B CA 1
ATOM 6272 C C . ASP B 1 277 ? 14.82 -29.906 1.969 1 91.94 277 ASP B C 1
ATOM 6274 O O . ASP B 1 277 ? 15.945 -30.016 1.469 1 91.94 277 ASP B O 1
ATOM 6278 N N . VAL B 1 278 ? 13.867 -30.797 1.882 1 90.31 278 VAL B N 1
ATOM 6279 C CA . VAL B 1 278 ? 14.078 -32.031 1.153 1 90.31 278 VAL B CA 1
ATOM 6280 C C . VAL B 1 278 ? 14.453 -31.734 -0.295 1 90.31 278 VAL B C 1
ATOM 6282 O O . VAL B 1 278 ? 15.367 -32.344 -0.846 1 90.31 278 VAL B O 1
ATOM 6285 N N . MET B 1 279 ? 13.797 -30.797 -0.888 1 94.88 279 MET B N 1
ATOM 6286 C CA . MET B 1 279 ? 14.031 -30.453 -2.287 1 94.88 279 MET B CA 1
ATOM 6287 C C . MET B 1 279 ? 15.406 -29.828 -2.473 1 94.88 279 MET B C 1
ATOM 6289 O O . MET B 1 279 ? 16.109 -30.125 -3.438 1 94.88 279 MET B O 1
ATOM 6293 N N . VAL B 1 280 ? 15.766 -28.969 -1.557 1 94.94 280 VAL B N 1
ATOM 6294 C CA . VAL B 1 280 ? 17.078 -28.344 -1.635 1 94.94 280 VAL B CA 1
ATOM 6295 C C . VAL B 1 280 ? 18.172 -29.375 -1.445 1 94.94 280 VAL B C 1
ATOM 6297 O O . VAL B 1 280 ? 19.141 -29.406 -2.199 1 94.94 280 VAL B O 1
ATOM 6300 N N . GLU B 1 281 ? 18.016 -30.266 -0.5 1 91.56 281 GLU B N 1
ATOM 6301 C CA . GLU B 1 281 ? 18.984 -31.312 -0.214 1 91.56 281 GLU B CA 1
ATOM 6302 C C . GLU B 1 281 ? 19.094 -32.312 -1.367 1 91.56 281 GLU B C 1
ATOM 6304 O O . GLU B 1 281 ? 20.156 -32.875 -1.617 1 91.56 281 GLU B O 1
ATOM 6309 N N . GLY B 1 282 ? 18.016 -32.531 -2.02 1 92.31 282 GLY B N 1
ATOM 6310 C CA . GLY B 1 282 ? 17.953 -33.5 -3.105 1 92.31 282 GLY B CA 1
ATOM 6311 C C . GLY B 1 282 ? 18.438 -32.938 -4.43 1 92.31 282 GLY B C 1
ATOM 6312 O O . GLY B 1 282 ? 18.562 -33.656 -5.414 1 92.31 282 GLY B O 1
ATOM 6313 N N . ASP B 1 283 ? 18.641 -31.672 -4.52 1 94.06 283 ASP B N 1
ATOM 6314 C CA . ASP B 1 283 ? 19.109 -31.031 -5.746 1 94.06 283 ASP B CA 1
ATOM 6315 C C . ASP B 1 283 ? 20.594 -31.328 -5.969 1 94.06 283 ASP B C 1
ATOM 6317 O O . ASP B 1 283 ? 21.406 -31.156 -5.055 1 94.06 283 ASP B O 1
ATOM 6321 N N . PRO B 1 284 ? 21.016 -31.75 -7.113 1 92.25 284 PRO B N 1
ATOM 6322 C CA . PRO B 1 284 ? 22.406 -32.094 -7.355 1 92.25 284 PRO B CA 1
ATOM 6323 C C . PRO B 1 284 ? 23.328 -30.891 -7.484 1 92.25 284 PRO B C 1
ATOM 6325 O O . PRO B 1 284 ? 24.547 -31.016 -7.395 1 92.25 284 PRO B O 1
ATOM 6328 N N . HIS B 1 285 ? 22.781 -29.719 -7.73 1 92.19 285 HIS B N 1
ATOM 6329 C CA . HIS B 1 285 ? 23.594 -28.547 -7.996 1 92.19 285 HIS B CA 1
ATOM 6330 C C . HIS B 1 285 ? 23.453 -27.516 -6.887 1 92.19 285 HIS B C 1
ATOM 6332 O O . HIS B 1 285 ? 24.141 -26.484 -6.887 1 92.19 285 HIS B O 1
ATOM 6338 N N . TRP B 1 286 ? 22.5 -27.797 -6.035 1 93.94 286 TRP B N 1
ATOM 6339 C CA . TRP B 1 286 ? 22.25 -26.875 -4.934 1 93.94 286 TRP B CA 1
ATOM 6340 C C . TRP B 1 286 ? 22.297 -27.594 -3.592 1 93.94 286 TRP B C 1
ATOM 6342 O O . TRP B 1 286 ? 22.297 -28.828 -3.547 1 93.94 286 TRP B O 1
ATOM 6352 N N . ASN B 1 287 ? 22.516 -26.891 -2.562 1 93.19 287 ASN B N 1
ATOM 6353 C CA . ASN B 1 287 ? 22.375 -27.281 -1.164 1 93.19 287 ASN B CA 1
ATOM 6354 C C . ASN B 1 287 ? 21.984 -26.094 -0.286 1 93.19 287 ASN B C 1
ATOM 6356 O O . ASN B 1 287 ? 21.766 -25 -0.788 1 93.19 287 ASN B O 1
ATOM 6360 N N . HIS B 1 288 ? 21.891 -26.406 0.923 1 92.25 288 HIS B N 1
ATOM 6361 C CA . HIS B 1 288 ? 21.438 -25.359 1.837 1 92.25 288 HIS B CA 1
ATOM 6362 C C . HIS B 1 288 ? 22.453 -24.203 1.895 1 92.25 288 HIS B C 1
ATOM 6364 O O . HIS B 1 288 ? 22.062 -23.047 2.041 1 92.25 288 HIS B O 1
ATOM 6370 N N . GLU B 1 289 ? 23.656 -24.5 1.767 1 92.81 289 GLU B N 1
ATOM 6371 C CA . GLU B 1 289 ? 24.688 -23.469 1.786 1 92.81 289 GLU B CA 1
ATOM 6372 C C . GLU B 1 289 ? 24.516 -22.5 0.624 1 92.81 289 GLU B C 1
ATOM 6374 O O . GLU B 1 289 ? 24.531 -21.281 0.818 1 92.81 289 GLU B O 1
ATOM 6379 N N . ARG B 1 290 ? 24.359 -23.094 -0.503 1 94.38 290 ARG B N 1
ATOM 6380 C CA . ARG B 1 290 ? 24.141 -22.266 -1.68 1 94.38 290 ARG B CA 1
ATOM 6381 C C . ARG B 1 290 ? 22.844 -21.484 -1.571 1 94.38 290 ARG B C 1
ATOM 6383 O O . ARG B 1 290 ? 22.766 -20.312 -1.982 1 94.38 290 ARG B O 1
ATOM 6390 N N . PHE B 1 291 ? 21.812 -22.125 -1.104 1 95.31 291 PHE B N 1
ATOM 6391 C CA . PHE B 1 291 ? 20.531 -21.469 -0.925 1 95.31 291 PHE B CA 1
ATOM 6392 C C . PHE B 1 291 ? 20.672 -20.234 -0.03 1 95.31 291 PHE B C 1
ATOM 6394 O O . PHE B 1 291 ? 20.203 -19.156 -0.378 1 95.31 291 PHE B O 1
ATOM 6401 N N . VAL B 1 292 ? 21.344 -20.359 1.067 1 94.56 292 VAL B N 1
ATOM 6402 C CA . VAL B 1 292 ? 21.531 -19.281 2.033 1 94.56 292 VAL B CA 1
ATOM 6403 C C . VAL B 1 292 ? 22.375 -18.172 1.409 1 94.56 292 VAL B C 1
ATOM 6405 O O . VAL B 1 292 ? 22.047 -16.984 1.527 1 94.56 292 VAL B O 1
ATOM 6408 N N . ALA B 1 293 ? 23.406 -18.562 0.747 1 95.75 293 ALA B N 1
ATOM 6409 C CA . ALA B 1 293 ? 24.266 -17.578 0.112 1 95.75 293 ALA B CA 1
ATOM 6410 C C . ALA B 1 293 ? 23.484 -16.75 -0.905 1 95.75 293 ALA B C 1
ATOM 6412 O O . ALA B 1 293 ? 23.641 -15.523 -0.963 1 95.75 293 ALA B O 1
ATOM 6413 N N . ASN B 1 294 ? 22.734 -17.438 -1.688 1 96.31 294 ASN B N 1
ATOM 6414 C CA . ASN B 1 294 ? 21.906 -16.766 -2.68 1 96.31 294 ASN B CA 1
ATOM 6415 C C . ASN B 1 294 ? 20.906 -15.82 -2.023 1 96.31 294 ASN B C 1
ATOM 6417 O O . ASN B 1 294 ? 20.75 -14.68 -2.467 1 96.31 294 ASN B O 1
ATOM 6421 N N . ALA B 1 295 ? 20.266 -16.266 -1.013 1 95.5 295 ALA B N 1
ATOM 6422 C CA . ALA B 1 295 ? 19.281 -15.461 -0.301 1 95.5 295 ALA B CA 1
ATOM 6423 C C . ALA B 1 295 ? 19.922 -14.242 0.347 1 95.5 295 ALA B C 1
ATOM 6425 O O . ALA B 1 295 ? 19.359 -13.141 0.301 1 95.5 295 ALA B O 1
ATOM 6426 N N . VAL B 1 296 ? 21.078 -14.422 0.941 1 96.44 296 VAL B N 1
ATOM 6427 C CA . VAL B 1 296 ? 21.797 -13.344 1.618 1 96.44 296 VAL B CA 1
ATOM 6428 C C . VAL B 1 296 ? 22.25 -12.305 0.598 1 96.44 296 VAL B C 1
ATOM 6430 O O . VAL B 1 296 ? 22.094 -11.094 0.823 1 96.44 296 VAL B O 1
ATOM 6433 N N . ALA B 1 297 ? 22.75 -12.781 -0.486 1 96 297 ALA B N 1
ATOM 6434 C CA . ALA B 1 297 ? 23.188 -11.867 -1.537 1 96 297 ALA B CA 1
ATOM 6435 C C . ALA B 1 297 ? 22.031 -10.992 -2.021 1 96 297 ALA B C 1
ATOM 6437 O O . ALA B 1 297 ? 22.188 -9.781 -2.195 1 96 297 ALA B O 1
ATOM 6438 N N . ARG B 1 298 ? 20.953 -11.578 -2.232 1 93.94 298 ARG B N 1
ATOM 6439 C CA . ARG B 1 298 ? 19.781 -10.836 -2.654 1 93.94 298 ARG B CA 1
ATOM 6440 C C . ARG B 1 298 ? 19.359 -9.828 -1.592 1 93.94 298 ARG B C 1
ATOM 6442 O O . ARG B 1 298 ? 19.016 -8.68 -1.911 1 93.94 298 ARG B O 1
ATOM 6449 N N . ALA B 1 299 ? 19.312 -10.289 -0.352 1 95.44 299 ALA B N 1
ATOM 6450 C CA . ALA B 1 299 ? 18.922 -9.43 0.757 1 95.44 299 ALA B CA 1
ATOM 6451 C C . ALA B 1 299 ? 19.766 -8.156 0.796 1 95.44 299 ALA B C 1
ATOM 6453 O O . ALA B 1 299 ? 19.234 -7.055 0.939 1 95.44 299 ALA B O 1
ATOM 6454 N N . LEU B 1 300 ? 21.031 -8.32 0.619 1 95.81 300 LEU B N 1
ATOM 6455 C CA . LEU B 1 300 ? 21.953 -7.188 0.673 1 95.81 300 LEU B CA 1
ATOM 6456 C C . LEU B 1 300 ? 21.766 -6.273 -0.532 1 95.81 300 LEU B C 1
ATOM 6458 O O . LEU B 1 300 ? 21.781 -5.047 -0.396 1 95.81 300 LEU B O 1
ATOM 6462 N N . ARG B 1 301 ? 21.562 -6.828 -1.638 1 91.88 301 ARG B N 1
ATOM 6463 C CA . ARG B 1 301 ? 21.328 -6.047 -2.846 1 91.88 301 ARG B CA 1
ATOM 6464 C C . ARG B 1 301 ? 20.047 -5.227 -2.725 1 91.88 301 ARG B C 1
ATOM 6466 O O . ARG B 1 301 ? 20.016 -4.047 -3.072 1 91.88 301 ARG B O 1
ATOM 6473 N N . ASP B 1 302 ? 19 -5.855 -2.254 1 90.19 302 ASP B N 1
ATOM 6474 C CA . ASP B 1 302 ? 17.719 -5.176 -2.121 1 90.19 302 ASP B CA 1
ATOM 6475 C C . ASP B 1 302 ? 17.797 -4.051 -1.09 1 90.19 302 ASP B C 1
ATOM 6477 O O . ASP B 1 302 ? 17.203 -2.988 -1.276 1 90.19 302 ASP B O 1
ATOM 6481 N N . GLN B 1 303 ? 18.453 -4.273 0.018 1 92.62 303 GLN B N 1
ATOM 6482 C CA . GLN B 1 303 ? 18.656 -3.225 1.014 1 92.62 303 GLN B CA 1
ATOM 6483 C C . GLN B 1 303 ? 19.328 -2 0.4 1 92.62 303 GLN B C 1
ATOM 6485 O O . GLN B 1 303 ? 18.891 -0.869 0.621 1 92.62 303 GLN B O 1
ATOM 6490 N N . ALA B 1 304 ? 20.359 -2.285 -0.393 1 90.81 304 ALA B N 1
ATOM 6491 C CA . ALA B 1 304 ? 21.109 -1.202 -1.034 1 90.81 304 ALA B CA 1
ATOM 6492 C C . ALA B 1 304 ? 20.219 -0.437 -2.014 1 90.81 304 ALA B C 1
ATOM 6494 O O . ALA B 1 304 ? 20.312 0.789 -2.117 1 90.81 304 ALA B O 1
ATOM 6495 N N . ALA B 1 305 ? 19.391 -1.157 -2.6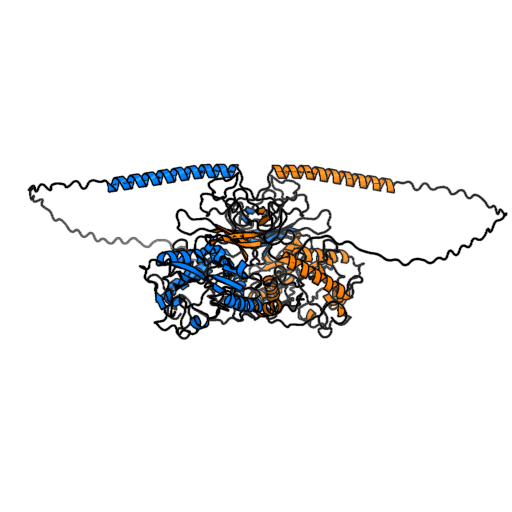37 1 86.75 305 ALA B N 1
ATOM 6496 C CA . ALA B 1 305 ? 18.531 -0.554 -3.645 1 86.75 305 ALA B CA 1
ATOM 6497 C C . ALA B 1 305 ? 17.453 0.316 -2.994 1 86.75 305 ALA B C 1
ATOM 6499 O O . ALA B 1 305 ? 16.984 1.28 -3.598 1 86.75 305 ALA B O 1
ATOM 6500 N N . ARG B 1 306 ? 17.078 0.043 -1.766 1 87.06 306 ARG B N 1
ATOM 6501 C CA . ARG B 1 306 ? 16.016 0.76 -1.086 1 87.06 306 ARG B CA 1
ATOM 6502 C C . ARG B 1 306 ? 16.531 2.049 -0.453 1 87.06 306 ARG B C 1
ATOM 6504 O O . ARG B 1 306 ? 15.742 2.918 -0.072 1 87.06 306 ARG B O 1
ATOM 6511 N N . LYS B 1 307 ? 17.766 2.195 -0.327 1 88.12 307 L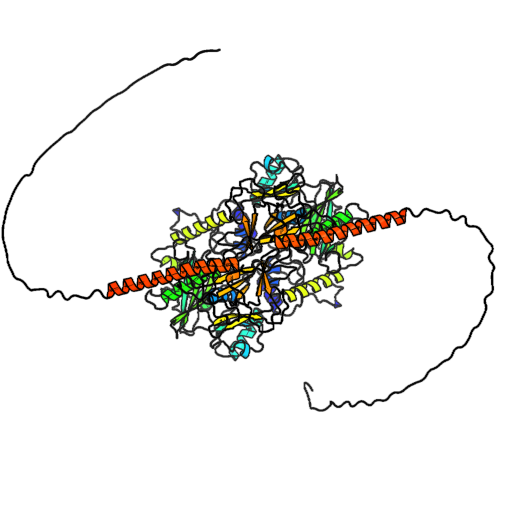YS B N 1
ATOM 6512 C CA . LYS B 1 307 ? 18.328 3.398 0.29 1 88.12 307 LYS B CA 1
ATOM 6513 C C . LYS B 1 307 ? 18.016 4.637 -0.542 1 88.12 307 LYS B C 1
ATOM 6515 O O . LYS B 1 307 ? 18.266 4.66 -1.749 1 88.12 307 LYS B O 1
ATOM 6520 N N . PRO B 1 308 ? 17.438 5.617 0.105 1 90.12 308 PRO B N 1
ATOM 6521 C CA . PRO B 1 308 ? 17.156 6.844 -0.644 1 90.12 308 PRO B CA 1
ATOM 6522 C C . PRO B 1 308 ? 18.422 7.504 -1.189 1 90.12 308 PRO B C 1
ATOM 6524 O O . PRO B 1 308 ? 19.469 7.484 -0.531 1 90.12 308 PRO B O 1
ATOM 6527 N N . TRP B 1 309 ? 18.297 8.07 -2.354 1 94.31 309 TRP B N 1
ATOM 6528 C CA . TRP B 1 309 ? 19.422 8.766 -2.965 1 94.31 309 TRP B CA 1
ATOM 6529 C C . TRP B 1 309 ? 19.234 10.273 -2.895 1 94.31 309 TRP B C 1
ATOM 6531 O O . TRP B 1 309 ? 19.812 11.016 -3.693 1 94.31 309 TRP B O 1
ATOM 6541 N N . TYR B 1 310 ? 18.406 10.734 -1.996 1 94.5 310 TYR B N 1
ATOM 6542 C CA . TYR B 1 310 ? 18.062 12.141 -1.807 1 94.5 310 TYR B CA 1
ATOM 6543 C C . TYR B 1 310 ? 17.938 12.477 -0.325 1 94.5 310 TYR B C 1
ATOM 6545 O O . TYR B 1 310 ? 17.922 11.586 0.523 1 94.5 310 TYR B O 1
ATOM 6553 N N . PHE B 1 311 ? 17.938 13.711 0.037 1 90.12 311 PHE B N 1
ATOM 6554 C CA . PHE B 1 311 ? 17.641 14.188 1.386 1 90.12 311 PHE B CA 1
ATOM 6555 C C . PHE B 1 311 ? 16.812 15.461 1.344 1 90.12 311 PHE B C 1
ATOM 6557 O O . PHE B 1 311 ? 16.922 16.25 0.397 1 90.12 311 PHE B O 1
ATOM 6564 N N . ILE B 1 312 ? 15.992 15.586 2.299 1 88.62 312 ILE B N 1
ATOM 6565 C CA . ILE B 1 312 ? 15.125 16.75 2.4 1 88.62 312 ILE B CA 1
ATOM 6566 C C . ILE B 1 312 ? 15.914 17.938 2.947 1 88.62 312 ILE B C 1
ATOM 6568 O O . ILE B 1 312 ? 16.703 17.797 3.885 1 88.62 312 ILE B O 1
ATOM 6572 N N . SER B 1 313 ? 15.641 19.031 2.334 1 83.31 313 SER B N 1
ATOM 6573 C CA . SER B 1 313 ? 16.312 20.266 2.723 1 83.31 313 SER B CA 1
ATOM 6574 C C . SER B 1 313 ? 15.32 21.422 2.822 1 83.31 313 SER B C 1
ATOM 6576 O O . SER B 1 313 ? 14.125 21.25 2.572 1 83.31 313 SER B O 1
ATOM 6578 N N . HIS B 1 314 ? 15.75 22.516 3.416 1 79.5 314 HIS B N 1
ATOM 6579 C CA . HIS B 1 314 ? 14.961 23.734 3.49 1 79.5 314 HIS B CA 1
ATOM 6580 C C . HIS B 1 314 ? 15.781 24.953 3.053 1 79.5 314 HIS B C 1
ATOM 6582 O O . HIS B 1 314 ? 17.016 24.938 3.158 1 79.5 314 HIS B O 1
ATOM 6588 N N . ASP B 1 315 ? 15.008 25.844 2.502 1 73.56 315 ASP B N 1
ATOM 6589 C CA . ASP B 1 315 ? 15.719 27.078 2.217 1 73.56 315 ASP B CA 1
ATOM 6590 C C . ASP B 1 315 ? 15.625 28.047 3.395 1 73.56 315 ASP B C 1
ATOM 6592 O O . ASP B 1 315 ? 15.148 27.688 4.469 1 73.56 315 ASP B O 1
ATOM 6596 N N . ARG B 1 316 ? 16.188 29.188 3.178 1 67.69 316 ARG B N 1
ATOM 6597 C CA . ARG B 1 316 ? 16.266 30.203 4.23 1 67.69 316 ARG B CA 1
ATOM 6598 C C . ARG B 1 316 ? 14.875 30.656 4.664 1 67.69 316 ARG B C 1
ATOM 6600 O O . ARG B 1 316 ? 14.695 31.141 5.777 1 67.69 316 ARG B O 1
ATOM 6607 N N . ASN B 1 317 ? 13.883 30.469 3.74 1 66.06 317 ASN B N 1
ATOM 6608 C CA . ASN B 1 317 ? 12.516 30.875 4.051 1 66.06 317 ASN B CA 1
ATOM 6609 C C . ASN B 1 317 ? 11.703 29.719 4.633 1 66.06 317 ASN B C 1
ATOM 6611 O O . ASN B 1 317 ? 10.5 29.844 4.848 1 66.06 317 ASN B O 1
ATOM 6615 N N . GLY B 1 318 ? 12.398 28.656 4.84 1 68.69 318 GLY B N 1
ATOM 6616 C CA . GLY B 1 318 ? 11.727 27.516 5.438 1 68.69 318 GLY B CA 1
ATOM 6617 C C . GLY B 1 318 ? 10.984 26.656 4.426 1 68.69 318 GLY B C 1
ATOM 6618 O O . GLY B 1 318 ? 10.25 25.75 4.797 1 68.69 318 GLY B O 1
ATOM 6619 N N . GLN B 1 319 ? 11.133 27 3.186 1 78.62 319 GLN B N 1
ATOM 6620 C CA . GLN B 1 319 ? 10.484 26.203 2.146 1 78.62 319 GLN B CA 1
ATOM 6621 C C . GLN B 1 319 ? 11.25 24.906 1.892 1 78.62 319 GLN B C 1
ATOM 6623 O O . GLN B 1 319 ? 12.477 24.922 1.78 1 78.62 319 GLN B O 1
ATOM 6628 N N . PHE B 1 320 ? 10.516 23.875 1.827 1 88.5 320 PHE B N 1
ATOM 6629 C CA . PHE B 1 320 ? 11.117 22.562 1.718 1 88.5 320 PHE B CA 1
ATOM 6630 C C . PHE B 1 320 ? 11.562 22.281 0.286 1 88.5 320 PHE B C 1
ATOM 6632 O O . PHE B 1 320 ? 10.945 22.766 -0.665 1 88.5 320 PHE B O 1
ATOM 6639 N N . SER B 1 321 ? 12.609 21.609 0.215 1 90.94 321 SER B N 1
ATOM 6640 C CA . SER B 1 321 ? 13.148 21.109 -1.039 1 90.94 321 SER B CA 1
ATOM 6641 C C . SER B 1 321 ? 13.828 19.75 -0.837 1 90.94 321 SER B C 1
ATOM 6643 O O . SER B 1 321 ? 13.898 19.25 0.287 1 90.94 321 SER B O 1
ATOM 6645 N N . THR B 1 322 ? 14.109 19.141 -1.915 1 94.81 322 THR B N 1
ATOM 6646 C CA . THR B 1 322 ? 14.828 17.875 -1.888 1 94.81 322 THR B CA 1
ATOM 6647 C C . THR B 1 322 ? 16.062 17.922 -2.787 1 94.81 322 THR B C 1
ATOM 6649 O O . THR B 1 322 ? 16.016 18.5 -3.883 1 94.81 322 THR B O 1
ATOM 6652 N N . ARG B 1 323 ? 17.141 17.375 -2.248 1 95.19 323 ARG B N 1
ATOM 6653 C CA . ARG B 1 323 ? 18.391 17.391 -2.998 1 95.19 323 ARG B CA 1
ATOM 6654 C C . ARG B 1 323 ? 18.953 15.977 -3.125 1 95.19 323 ARG B C 1
ATOM 6656 O O . ARG B 1 323 ? 18.688 15.117 -2.279 1 95.19 323 ARG B O 1
ATOM 6663 N N . ALA B 1 324 ? 19.75 15.766 -4.184 1 96.94 324 ALA B N 1
ATOM 6664 C CA . ALA B 1 324 ? 20.375 14.469 -4.406 1 96.94 324 ALA B CA 1
ATOM 6665 C C . ALA B 1 324 ? 21.531 14.242 -3.434 1 96.94 324 ALA B C 1
ATOM 6667 O O . ALA B 1 324 ? 22.359 15.125 -3.232 1 96.94 324 ALA B O 1
ATOM 6668 N N . SER B 1 325 ? 21.625 13.062 -2.844 1 94.25 325 SER B N 1
ATOM 6669 C CA . SER B 1 325 ? 22.703 12.703 -1.938 1 94.25 325 SER B CA 1
ATOM 6670 C C . SER B 1 325 ? 23.844 12.023 -2.686 1 94.25 325 SER B C 1
ATOM 6672 O O . SER B 1 325 ? 24.938 11.844 -2.135 1 94.25 325 SER B O 1
ATOM 6674 N N . LYS B 1 326 ? 23.625 11.617 -3.854 1 96.25 326 LYS B N 1
ATOM 6675 C CA . LYS B 1 326 ? 24.625 11.07 -4.773 1 96.25 326 LYS B CA 1
ATOM 6676 C C . LYS B 1 326 ? 24.234 11.352 -6.223 1 96.25 326 LYS B C 1
ATOM 6678 O O . LYS B 1 326 ? 23.109 11.734 -6.508 1 96.25 326 LYS B O 1
ATOM 6683 N N . THR B 1 327 ? 25.25 11.203 -7.062 1 98 327 THR B N 1
ATOM 6684 C CA . THR B 1 327 ? 24.984 11.352 -8.484 1 98 327 THR B CA 1
ATOM 6685 C C . THR B 1 327 ? 24.219 10.148 -9.016 1 98 327 THR B C 1
ATOM 6687 O O . THR B 1 327 ? 24.516 9.008 -8.68 1 98 327 THR B O 1
ATOM 6690 N N . VAL B 1 328 ? 23.172 10.477 -9.789 1 96.94 328 VAL B N 1
ATOM 6691 C CA . VAL B 1 328 ? 22.375 9.398 -10.352 1 96.94 328 VAL B CA 1
ATOM 6692 C C . VAL B 1 328 ? 22.188 9.609 -11.852 1 96.94 328 VAL B C 1
ATOM 6694 O O . VAL B 1 328 ? 22.266 10.734 -12.344 1 96.94 328 VAL B O 1
ATOM 6697 N N . ALA B 1 329 ? 21.969 8.484 -12.562 1 96.38 329 ALA B N 1
ATOM 6698 C CA . ALA B 1 329 ? 21.812 8.523 -14.016 1 96.38 329 ALA B CA 1
ATOM 6699 C C . ALA B 1 329 ? 20.375 8.852 -14.398 1 96.38 329 ALA B C 1
ATOM 6701 O O . ALA B 1 329 ? 19.469 8.773 -13.562 1 96.38 329 ALA B O 1
ATOM 6702 N N . ALA B 1 330 ? 20.203 9.281 -15.672 1 95.88 330 ALA B N 1
ATOM 6703 C CA . ALA B 1 330 ? 18.859 9.414 -16.219 1 95.88 330 ALA B CA 1
ATOM 6704 C C . ALA B 1 330 ? 18.062 8.125 -16.062 1 95.88 330 ALA B C 1
ATOM 6706 O O . ALA B 1 330 ? 18.609 7.027 -16.219 1 95.88 330 ALA B O 1
ATOM 6707 N N . GLY B 1 331 ? 16.781 8.273 -15.688 1 93.12 331 GLY B N 1
ATOM 6708 C CA . GLY B 1 331 ? 15.922 7.105 -15.555 1 93.12 331 GLY B CA 1
ATOM 6709 C C . GLY B 1 331 ? 15.852 6.574 -14.133 1 93.12 331 GLY B C 1
ATOM 6710 O O . GLY B 1 331 ? 15 5.746 -13.812 1 93.12 331 GLY B O 1
ATOM 6711 N N . LYS B 1 332 ? 16.719 7.07 -13.266 1 95.19 332 LYS B N 1
ATOM 6712 C CA . LYS B 1 332 ? 16.641 6.641 -11.867 1 95.19 332 LYS B CA 1
ATOM 6713 C C . LYS B 1 332 ? 15.336 7.09 -11.219 1 95.19 332 LYS B C 1
ATOM 6715 O O . LYS B 1 332 ? 15.062 8.289 -11.133 1 95.19 332 LYS B O 1
ATOM 6720 N N . CYS B 1 333 ? 14.625 6.141 -10.805 1 94.94 333 CYS B N 1
ATOM 6721 C CA . CYS B 1 333 ? 13.336 6.449 -10.18 1 94.94 333 CYS B CA 1
ATOM 6722 C C . CYS B 1 333 ? 13.539 7.02 -8.781 1 94.94 333 CYS B C 1
ATOM 6724 O O . CYS B 1 333 ? 14.477 6.648 -8.078 1 94.94 333 CYS B O 1
ATOM 6726 N N . LEU B 1 334 ? 12.602 7.926 -8.445 1 95.81 334 LEU B N 1
ATOM 6727 C CA . LEU B 1 334 ? 12.602 8.445 -7.082 1 95.81 334 LEU B CA 1
ATOM 6728 C C . LEU B 1 334 ? 12.383 7.328 -6.074 1 95.81 334 LEU B C 1
ATOM 6730 O O . LEU B 1 334 ? 13.102 7.23 -5.078 1 95.81 334 LEU B O 1
ATOM 6734 N N . PHE B 1 335 ? 11.289 6.578 -6.285 1 92.69 335 PHE B N 1
ATOM 6735 C CA . PHE B 1 335 ? 10.977 5.387 -5.5 1 92.69 335 PHE B CA 1
ATOM 6736 C C . PHE B 1 335 ? 11.023 4.137 -6.371 1 92.69 335 PHE B C 1
ATOM 6738 O O . PHE B 1 335 ? 10.617 4.172 -7.535 1 92.69 335 PHE B O 1
ATOM 6745 N N . GLY B 1 336 ? 11.461 3.037 -5.797 1 83.31 336 GLY B N 1
ATOM 6746 C CA . GLY B 1 336 ? 11.453 1.777 -6.523 1 83.31 336 GLY B CA 1
ATOM 6747 C C . GLY B 1 336 ? 12.398 1.771 -7.711 1 83.31 336 GLY B C 1
ATOM 6748 O O . GLY B 1 336 ? 13.398 2.494 -7.719 1 83.31 336 GLY B O 1
ATOM 6749 N N . ASP B 1 337 ? 12.25 0.792 -8.586 1 72 337 ASP B N 1
ATOM 6750 C CA . ASP B 1 337 ? 13.031 0.642 -9.805 1 72 337 ASP B CA 1
ATOM 6751 C C . ASP B 1 337 ? 12.219 -0.049 -10.898 1 72 337 ASP B C 1
ATOM 6753 O O . ASP B 1 337 ? 11.008 -0.217 -10.766 1 72 337 ASP B O 1
ATOM 6757 N N . ALA B 1 338 ? 12.922 -0.224 -11.961 1 60.09 338 ALA B N 1
ATOM 6758 C CA . ALA B 1 338 ? 12.25 -0.78 -13.133 1 60.09 338 ALA B CA 1
ATOM 6759 C C . ALA B 1 338 ? 11.727 -2.184 -12.852 1 60.09 338 ALA B C 1
ATOM 6761 O O . ALA B 1 338 ? 10.711 -2.602 -13.422 1 60.09 338 ALA B O 1
ATOM 6762 N N . VAL B 1 339 ? 12.359 -2.852 -11.961 1 63.94 339 VAL B N 1
ATOM 6763 C CA . VAL B 1 339 ? 11.977 -4.223 -11.648 1 63.94 339 VAL B CA 1
ATOM 6764 C C . VAL B 1 339 ? 10.828 -4.219 -10.633 1 63.94 339 VAL B C 1
ATOM 6766 O O . VAL B 1 339 ? 9.898 -5.02 -10.742 1 63.94 339 VAL B O 1
ATOM 6769 N N . HIS B 1 340 ? 10.898 -3.236 -9.734 1 77.12 340 HIS B N 1
ATOM 6770 C CA . HIS B 1 340 ? 9.867 -3.074 -8.719 1 77.12 340 HIS B CA 1
ATOM 6771 C C . HIS B 1 340 ? 9.305 -1.654 -8.727 1 77.12 340 HIS B C 1
ATOM 6773 O O . HIS B 1 340 ? 9.68 -0.834 -7.883 1 77.12 340 HIS B O 1
ATOM 6779 N N . PRO B 1 341 ? 8.391 -1.548 -9.648 1 82.5 341 PRO B N 1
ATOM 6780 C CA . PRO B 1 341 ? 7.863 -0.186 -9.75 1 82.5 341 PRO B CA 1
ATOM 6781 C C . PRO B 1 341 ? 6.984 0.193 -8.562 1 82.5 341 PRO B C 1
ATOM 6783 O O . PRO B 1 341 ? 6.109 -0.58 -8.164 1 82.5 341 PRO B O 1
ATOM 6786 N N . ILE B 1 342 ? 7.297 1.283 -7.996 1 90.75 342 ILE B N 1
ATOM 6787 C CA . ILE B 1 342 ? 6.484 1.853 -6.926 1 90.75 342 ILE B CA 1
ATOM 6788 C C . ILE B 1 342 ? 5.707 3.055 -7.453 1 90.75 342 ILE B C 1
ATOM 6790 O O . ILE B 1 342 ? 6.297 4.051 -7.871 1 90.75 342 ILE B O 1
ATOM 6794 N N . PRO B 1 343 ? 4.367 2.904 -7.453 1 94.44 343 PRO B N 1
ATOM 6795 C CA . PRO B 1 343 ? 3.584 4.047 -7.93 1 94.44 343 PRO B CA 1
ATOM 6796 C C . PRO B 1 343 ? 3.779 5.293 -7.074 1 94.44 343 PRO B C 1
ATOM 6798 O O . PRO B 1 343 ? 4.074 5.188 -5.879 1 94.44 343 PRO B O 1
ATOM 6801 N N . VAL B 1 344 ? 3.586 6.449 -7.738 1 95.69 344 VAL B N 1
ATOM 6802 C CA . VAL B 1 344 ? 3.676 7.703 -6.996 1 95.69 344 VAL B CA 1
ATOM 6803 C C . VAL B 1 344 ? 2.336 8.438 -7.055 1 95.69 344 VAL B C 1
ATOM 6805 O O . VAL B 1 344 ? 1.528 8.195 -7.953 1 95.69 344 VAL B O 1
ATOM 6808 N N . VAL B 1 345 ? 2.07 9.242 -6.07 1 93.62 345 VAL B N 1
ATOM 6809 C CA . VAL B 1 345 ? 0.94 10.164 -6.008 1 93.62 345 VAL B CA 1
ATOM 6810 C C . VAL B 1 345 ? 1.447 11.594 -5.84 1 93.62 345 VAL B C 1
ATOM 6812 O O . VAL B 1 345 ? 2.133 11.906 -4.867 1 93.62 345 VAL B O 1
ATOM 6815 N N . ALA B 1 346 ? 1.135 12.398 -6.773 1 94.75 346 ALA B N 1
ATOM 6816 C CA . ALA B 1 346 ? 1.539 13.805 -6.715 1 94.75 346 ALA B CA 1
ATOM 6817 C C . ALA B 1 346 ? 0.469 14.656 -6.035 1 94.75 346 ALA B C 1
ATOM 6819 O O . ALA B 1 346 ? -0.728 14.445 -6.25 1 94.75 346 ALA B O 1
ATOM 6820 N N . LYS B 1 347 ? 0.947 15.609 -5.23 1 92.06 347 LYS B N 1
ATOM 6821 C CA . LYS B 1 347 ? 0.034 16.531 -4.551 1 92.06 347 LYS B CA 1
ATOM 6822 C C . LYS B 1 347 ? 0.5 17.969 -4.695 1 92.06 347 LYS B C 1
ATOM 6824 O O . LYS B 1 347 ? 1.649 18.297 -4.391 1 92.06 347 LYS B O 1
ATOM 6829 N N . SER B 1 348 ? -0.395 18.781 -5.207 1 94.44 348 SER B N 1
ATOM 6830 C CA . SER B 1 348 ? -0.185 20.219 -5.059 1 94.44 348 SER B CA 1
ATOM 6831 C C . SER B 1 348 ? -0.706 20.719 -3.717 1 94.44 348 SER B C 1
ATOM 6833 O O . SER B 1 348 ? -1.756 20.266 -3.248 1 94.44 348 SER B O 1
ATOM 6835 N N . LEU B 1 349 ? 0.079 21.531 -3.158 1 94.19 349 LEU B N 1
ATOM 6836 C CA . LEU B 1 349 ? -0.249 22.016 -1.82 1 94.19 349 LEU B CA 1
ATOM 6837 C C . LEU B 1 349 ? -0.311 23.547 -1.789 1 94.19 349 LEU B C 1
ATOM 6839 O O . LEU B 1 349 ? 0.579 24.219 -2.314 1 94.19 349 LEU B O 1
ATOM 6843 N N . TYR B 1 350 ? -1.322 24.016 -1.225 1 93.81 350 TYR B N 1
ATOM 6844 C CA . TYR B 1 350 ? -1.542 25.453 -1.082 1 93.81 350 TYR B CA 1
ATOM 6845 C C . TYR B 1 350 ? -2.518 25.75 0.052 1 93.81 350 TYR B C 1
ATOM 6847 O O . TYR B 1 350 ? -3.314 24.891 0.43 1 93.81 350 TYR B O 1
ATOM 6855 N N . LYS B 1 351 ? -2.377 26.906 0.615 1 92.5 351 LYS B N 1
ATOM 6856 C CA . LYS B 1 351 ? -3.24 27.281 1.735 1 92.5 351 LYS B CA 1
ATOM 6857 C C . LYS B 1 351 ? -4.691 27.438 1.285 1 92.5 351 LYS B C 1
ATOM 6859 O O . LYS B 1 351 ? -4.992 28.266 0.426 1 92.5 351 LYS B O 1
ATOM 6864 N N . LEU B 1 352 ? -5.508 26.703 1.907 1 91 352 LEU B N 1
ATOM 6865 C CA . LEU B 1 352 ? -6.926 26.734 1.562 1 91 352 LEU B CA 1
ATOM 6866 C C . LEU B 1 352 ? -7.527 28.109 1.894 1 91 352 LEU B C 1
ATOM 6868 O O . LEU B 1 352 ? -7.285 28.641 2.975 1 91 352 LEU B O 1
ATOM 6872 N N . GLY B 1 353 ? -8.258 28.719 0.974 1 83.25 353 GLY B N 1
ATOM 6873 C CA . GLY B 1 353 ? -8.961 29.969 1.2 1 83.25 353 GLY B CA 1
ATOM 6874 C C . GLY B 1 353 ? -8.141 31.188 0.837 1 83.25 353 GLY B C 1
ATOM 6875 O O . GLY B 1 353 ? -8.656 32.312 0.824 1 83.25 353 GLY B O 1
ATOM 6876 N N . GLU B 1 354 ? -6.863 30.938 0.667 1 87.69 354 GLU B N 1
ATOM 6877 C CA . GLU B 1 354 ? -6.016 32.062 0.269 1 87.69 354 GLU B CA 1
ATOM 6878 C C . GLU B 1 354 ? -6.215 32.406 -1.204 1 87.69 354 GLU B C 1
ATOM 6880 O O . GLU B 1 354 ? -6.285 31.516 -2.051 1 87.69 354 GLU B O 1
ATOM 6885 N N . GLU B 1 355 ? -6.359 33.625 -1.478 1 80.75 355 GLU B N 1
ATOM 6886 C CA . GLU B 1 355 ? -6.648 34.094 -2.832 1 80.75 355 GLU B CA 1
ATOM 6887 C C . GLU B 1 355 ? -5.461 33.844 -3.762 1 80.75 355 GLU B C 1
ATOM 6889 O O . GLU B 1 355 ? -5.629 33.375 -4.887 1 80.75 355 GLU B O 1
ATOM 6894 N N . GLU B 1 356 ? -4.289 34.219 -3.35 1 83.12 356 GLU B N 1
ATOM 6895 C CA . GLU B 1 356 ? -3.066 34 -4.121 1 83.12 356 GLU B CA 1
ATOM 6896 C C . GLU B 1 356 ? -2.033 33.219 -3.316 1 83.12 356 GLU B C 1
ATOM 6898 O O . GLU B 1 356 ? -0.999 33.781 -2.926 1 83.12 356 GLU B O 1
ATOM 6903 N N . PRO B 1 357 ? -2.357 31.984 -3.271 1 87.75 357 PRO B N 1
ATOM 6904 C CA . PRO B 1 357 ? -1.476 31.203 -2.395 1 87.75 357 PRO B CA 1
ATOM 6905 C C . PRO B 1 357 ? -0.174 30.797 -3.082 1 87.75 357 PRO B C 1
ATOM 6907 O O . PRO B 1 357 ? -0.123 30.703 -4.309 1 87.75 357 PRO B O 1
ATOM 6910 N N . THR B 1 358 ? 0.846 30.656 -2.258 1 88.81 358 THR B N 1
ATOM 6911 C CA . THR B 1 358 ? 2.016 29.938 -2.734 1 88.81 358 THR B CA 1
ATOM 6912 C C . THR B 1 358 ? 1.682 28.453 -2.945 1 88.81 358 THR B C 1
ATOM 6914 O O . THR B 1 358 ? 0.924 27.875 -2.172 1 88.81 358 THR B O 1
ATOM 6917 N N . VAL B 1 359 ? 2.258 27.953 -4.035 1 92.62 359 VAL B N 1
ATOM 6918 C CA . VAL B 1 359 ? 1.966 26.562 -4.359 1 92.62 359 VAL B CA 1
ATOM 6919 C C . VAL B 1 359 ? 3.207 25.703 -4.117 1 92.62 359 VAL B C 1
ATOM 6921 O O . VAL B 1 359 ? 4.312 26.062 -4.523 1 92.62 359 VAL B O 1
ATOM 6924 N N . GLY B 1 360 ? 3.008 24.672 -3.334 1 93.5 360 GLY B N 1
ATOM 6925 C CA . GLY B 1 360 ? 4.031 23.641 -3.156 1 93.5 360 GLY B CA 1
ATOM 6926 C C . GLY B 1 360 ? 3.646 22.312 -3.75 1 93.5 360 GLY B C 1
ATOM 6927 O O . GLY B 1 360 ? 2.553 22.156 -4.297 1 93.5 360 GLY B O 1
ATOM 6928 N N . CYS B 1 361 ? 4.625 21.406 -3.676 1 94.81 361 CYS B N 1
ATOM 6929 C CA . CYS B 1 361 ? 4.395 20.078 -4.242 1 94.81 361 CYS B CA 1
ATOM 6930 C C . CYS B 1 361 ? 5.078 19 -3.406 1 94.81 361 CYS B C 1
ATOM 6932 O O . CYS B 1 361 ? 6.211 19.188 -2.957 1 94.81 361 CYS B O 1
ATOM 6934 N N . VAL B 1 362 ? 4.348 17.953 -3.219 1 95.38 362 VAL B N 1
ATOM 6935 C CA . VAL B 1 362 ? 4.945 16.75 -2.641 1 95.38 362 VAL B CA 1
ATOM 6936 C C . VAL B 1 362 ? 4.637 15.547 -3.521 1 95.38 362 VAL B C 1
ATOM 6938 O O . VAL B 1 362 ? 3.535 15.43 -4.059 1 95.38 362 VAL B O 1
ATOM 6941 N N . ILE B 1 363 ? 5.68 14.711 -3.711 1 96.19 363 ILE B N 1
ATOM 6942 C CA . ILE B 1 363 ? 5.504 13.406 -4.332 1 96.19 363 ILE B CA 1
ATOM 6943 C C . ILE B 1 363 ? 5.531 12.32 -3.264 1 96.19 363 ILE B C 1
ATOM 6945 O O . ILE B 1 363 ? 6.5 12.211 -2.504 1 96.19 363 ILE B O 1
ATOM 6949 N N . CYS B 1 364 ? 4.434 11.578 -3.238 1 93.62 364 CYS B N 1
ATOM 6950 C CA . CYS B 1 364 ? 4.305 10.531 -2.229 1 93.62 364 CYS B CA 1
ATOM 6951 C C . CYS B 1 364 ? 4.457 9.148 -2.852 1 93.62 364 CYS B C 1
ATOM 6953 O O . CYS B 1 364 ? 4.082 8.938 -4.008 1 93.62 364 CYS B O 1
ATOM 6955 N N . ARG B 1 365 ? 5.031 8.266 -2.006 1 92.19 365 ARG B N 1
ATOM 6956 C CA . ARG B 1 365 ? 4.953 6.852 -2.348 1 92.19 365 ARG B CA 1
ATOM 6957 C C . ARG B 1 365 ? 3.508 6.367 -2.373 1 92.19 365 ARG B C 1
ATOM 6959 O O . ARG B 1 365 ? 2.727 6.688 -1.473 1 92.19 365 ARG B O 1
ATOM 6966 N N . GLY B 1 366 ? 3.111 5.629 -3.418 1 89.81 366 GLY B N 1
ATOM 6967 C CA . GLY B 1 366 ? 1.712 5.281 -3.6 1 89.81 366 GLY B CA 1
ATOM 6968 C C . GLY B 1 366 ? 1.393 3.855 -3.189 1 89.81 366 GLY B C 1
ATOM 6969 O O . GLY B 1 366 ? 0.25 3.408 -3.312 1 89.81 366 GLY B O 1
ATOM 6970 N N . ASP B 1 367 ? 2.338 3.1 -2.596 1 83.62 367 ASP B N 1
ATOM 6971 C CA . ASP B 1 367 ? 2.135 1.675 -2.355 1 83.62 367 ASP B CA 1
ATOM 6972 C C . ASP B 1 367 ? 1.767 1.409 -0.898 1 83.62 367 ASP B C 1
ATOM 6974 O O . ASP B 1 367 ? 1.909 0.286 -0.411 1 83.62 367 ASP B O 1
ATOM 6978 N N . GLY B 1 368 ? 1.414 2.477 -0.185 1 76.19 368 GLY B N 1
ATOM 6979 C CA . GLY B 1 368 ? 0.957 2.281 1.182 1 76.19 368 GLY B CA 1
ATOM 6980 C C . GLY B 1 368 ? 2.02 2.594 2.217 1 76.19 368 GLY B C 1
ATOM 6981 O O . GLY B 1 368 ? 1.714 2.756 3.4 1 76.19 368 GLY B O 1
ATOM 6982 N N . ILE B 1 369 ? 3.242 2.645 1.854 1 76.31 369 ILE B N 1
ATOM 6983 C CA . ILE B 1 369 ? 4.32 3.061 2.746 1 76.31 369 ILE B CA 1
ATOM 6984 C C . ILE B 1 369 ? 4.449 4.582 2.725 1 76.31 369 ILE B C 1
ATOM 6986 O O . ILE B 1 369 ? 4.551 5.188 1.653 1 76.31 369 ILE B O 1
ATOM 6990 N N . HIS B 1 370 ? 4.438 5.145 3.908 1 77.19 370 HIS B N 1
ATOM 6991 C CA . HIS B 1 370 ? 4.492 6.602 4 1 77.19 370 HIS B CA 1
ATOM 6992 C C . HIS B 1 370 ? 5.898 7.117 3.713 1 77.19 370 HIS B C 1
ATOM 6994 O O . HIS B 1 370 ? 6.848 6.766 4.418 1 77.19 370 HIS B O 1
ATOM 7000 N N . GLN B 1 371 ? 6.004 7.848 2.709 1 86.81 371 GLN B N 1
ATOM 7001 C CA . GLN B 1 371 ? 7.215 8.562 2.312 1 86.81 371 GLN B CA 1
ATOM 7002 C C . GLN B 1 371 ? 6.898 9.656 1.304 1 86.81 371 GLN B C 1
ATOM 7004 O O . GLN B 1 371 ? 6.344 9.391 0.237 1 86.81 371 GLN B O 1
ATOM 7009 N N . ALA B 1 372 ? 7.191 10.812 1.725 1 92.12 372 ALA B N 1
ATOM 7010 C CA . ALA B 1 372 ? 6.941 11.961 0.86 1 92.12 372 ALA B CA 1
ATOM 7011 C C . ALA B 1 372 ? 8.234 12.727 0.577 1 92.12 372 ALA B C 1
ATOM 7013 O O . ALA B 1 372 ? 9.18 12.68 1.37 1 92.12 372 ALA B O 1
ATOM 7014 N N . VAL B 1 373 ? 8.25 13.336 -0.532 1 94.62 373 VAL B N 1
ATOM 7015 C CA . VAL B 1 373 ? 9.352 14.195 -0.951 1 94.62 373 VAL B CA 1
ATOM 7016 C C . VAL B 1 373 ? 8.812 15.531 -1.453 1 94.62 373 VAL B C 1
ATOM 7018 O O . VAL B 1 373 ? 7.887 15.562 -2.268 1 94.62 373 VAL B O 1
ATOM 7021 N N . ALA B 1 374 ? 9.344 16.578 -0.88 1 95.12 374 ALA B N 1
ATOM 7022 C CA . ALA B 1 374 ? 8.938 17.906 -1.337 1 95.12 374 ALA B CA 1
ATOM 7023 C C . ALA B 1 374 ? 9.805 18.375 -2.51 1 95.12 374 ALA B C 1
ATOM 7025 O O . ALA B 1 374 ? 11.031 18.297 -2.453 1 95.12 374 ALA B O 1
ATOM 7026 N N . LEU B 1 375 ? 9.141 18.844 -3.516 1 95.5 375 LEU B N 1
ATOM 7027 C CA . LEU B 1 375 ? 9.875 19.281 -4.695 1 95.5 375 LEU B CA 1
ATOM 7028 C C . LEU B 1 375 ? 9.492 20.719 -5.059 1 95.5 375 LEU B C 1
ATOM 7030 O O . LEU B 1 375 ? 8.352 21.141 -4.832 1 95.5 375 LEU B O 1
ATOM 7034 N N . ARG B 1 376 ? 10.461 21.375 -5.703 1 94.06 376 ARG B N 1
ATOM 7035 C CA . ARG B 1 376 ? 10.219 22.719 -6.199 1 94.06 376 ARG B CA 1
ATOM 7036 C C . ARG B 1 376 ? 9.891 22.703 -7.688 1 94.06 376 ARG B C 1
ATOM 7038 O O . ARG B 1 376 ? 10.242 21.766 -8.398 1 94.06 376 ARG B O 1
ATOM 7045 N N . HIS B 1 377 ? 9.211 23.766 -8.078 1 95.38 377 HIS B N 1
ATOM 7046 C CA . HIS B 1 377 ? 8.852 23.906 -9.484 1 95.38 377 HIS B CA 1
ATOM 7047 C C . HIS B 1 377 ? 10.047 24.359 -10.312 1 95.38 377 HIS B C 1
ATOM 7049 O O . HIS B 1 377 ? 10.836 25.188 -9.867 1 95.38 377 HIS B O 1
ATOM 7055 N N . SER B 1 378 ? 10.156 23.797 -11.492 1 96.81 378 SER B N 1
ATOM 7056 C CA . SER B 1 378 ? 11.023 24.328 -12.539 1 96.81 378 SER B CA 1
ATOM 7057 C C . SER B 1 378 ? 10.391 24.156 -13.922 1 96.81 378 SER B C 1
ATOM 7059 O O . SER B 1 378 ? 9.781 23.125 -14.211 1 96.81 378 SER B O 1
ATOM 7061 N N . CYS B 1 379 ? 10.539 25.219 -14.711 1 94.69 379 CYS B N 1
ATOM 7062 C CA . CYS B 1 379 ? 10.094 25.109 -16.094 1 94.69 379 CYS B CA 1
ATOM 7063 C C . CYS B 1 379 ? 11.062 24.266 -16.922 1 94.69 379 CYS B C 1
ATOM 7065 O O . CYS B 1 379 ? 10.758 23.875 -18.047 1 94.69 379 CYS B O 1
ATOM 7067 N N . GLU B 1 380 ? 12.227 23.984 -16.406 1 95.62 380 GLU B N 1
ATOM 7068 C CA . GLU B 1 380 ? 13.203 23.031 -16.938 1 95.62 380 GLU B CA 1
ATOM 7069 C C . GLU B 1 380 ? 13.594 22.016 -15.867 1 95.62 380 GLU B C 1
ATOM 7071 O O . GLU B 1 380 ? 14.758 21.938 -15.469 1 95.62 380 GLU B O 1
ATOM 7076 N N . PRO B 1 381 ? 12.672 21.172 -15.57 1 97.5 381 PRO B N 1
ATOM 7077 C CA . PRO B 1 381 ? 12.867 20.281 -14.422 1 97.5 381 PRO B CA 1
ATOM 7078 C C . PRO B 1 381 ? 13.867 19.156 -14.695 1 97.5 381 PRO B C 1
ATOM 7080 O O . PRO B 1 381 ? 14.086 18.797 -15.859 1 97.5 381 PRO B O 1
ATOM 7083 N N . ASN B 1 382 ? 14.461 18.625 -13.641 1 97.94 382 ASN B N 1
ATOM 7084 C CA . ASN B 1 382 ? 15.391 17.516 -13.797 1 97.94 382 ASN B CA 1
ATOM 7085 C C . ASN B 1 382 ? 14.742 16.188 -13.414 1 97.94 382 ASN B C 1
ATOM 7087 O O . ASN B 1 382 ? 15.336 15.125 -13.594 1 97.94 382 ASN B O 1
ATOM 7091 N N . MET B 1 383 ? 13.57 16.219 -12.844 1 98 383 MET B N 1
ATOM 7092 C CA . MET B 1 383 ? 12.734 15.047 -12.633 1 98 383 MET B CA 1
ATOM 7093 C C . MET B 1 383 ? 11.484 15.102 -13.5 1 98 383 MET B C 1
ATOM 7095 O O . MET B 1 383 ? 11.07 16.172 -13.938 1 98 383 MET B O 1
ATOM 7099 N N . GLY B 1 384 ? 10.867 13.969 -13.75 1 96.88 384 GLY B N 1
ATOM 7100 C CA . GLY B 1 384 ? 9.602 13.906 -14.477 1 96.88 384 GLY B CA 1
ATOM 7101 C C . GLY B 1 384 ? 8.836 12.617 -14.234 1 96.88 384 GLY B C 1
ATOM 7102 O O . GLY B 1 384 ? 9.391 11.656 -13.688 1 96.88 384 GLY B O 1
ATOM 7103 N N . PHE B 1 385 ? 7.516 12.742 -14.547 1 96.38 385 PHE B N 1
ATOM 7104 C CA . PHE B 1 385 ? 6.664 11.562 -14.461 1 96.38 385 PHE B CA 1
ATOM 7105 C C . PHE B 1 385 ? 6.848 10.664 -15.68 1 96.38 385 PHE B C 1
ATOM 7107 O O . PHE B 1 385 ? 6.992 11.164 -16.797 1 96.38 385 PHE B O 1
ATOM 7114 N N . VAL B 1 386 ? 6.895 9.359 -15.438 1 92.75 386 VAL B N 1
ATOM 7115 C CA . VAL B 1 386 ? 7 8.359 -16.484 1 92.75 386 VAL B CA 1
ATOM 7116 C C . VAL B 1 386 ? 5.777 7.445 -16.453 1 92.75 386 VAL B C 1
ATOM 7118 O O . VAL B 1 386 ? 5.5 6.809 -15.438 1 92.75 386 VAL B O 1
ATOM 7121 N N . HIS B 1 387 ? 5.113 7.398 -17.562 1 88.75 387 HIS B N 1
ATOM 7122 C CA . HIS B 1 387 ? 3.918 6.57 -17.703 1 88.75 387 HIS B CA 1
ATOM 7123 C C . HIS B 1 387 ? 4.273 5.168 -18.188 1 88.75 387 HIS B C 1
ATOM 7125 O O . HIS B 1 387 ? 4.473 4.953 -19.391 1 88.75 387 HIS B O 1
ATOM 7131 N N . GLY B 1 388 ? 4.305 4.223 -17.359 1 90 388 GLY B N 1
ATOM 7132 C CA . GLY B 1 388 ? 4.48 2.814 -17.672 1 90 388 GLY B CA 1
ATOM 7133 C C . GLY B 1 388 ? 3.375 1.937 -17.125 1 90 388 GLY B C 1
ATOM 7134 O O . GLY B 1 388 ? 2.191 2.238 -17.297 1 90 388 GLY B O 1
ATOM 7135 N N . ARG B 1 389 ? 3.77 0.821 -16.547 1 92.5 389 ARG B N 1
ATOM 7136 C CA . ARG B 1 389 ? 2.789 -0.078 -15.945 1 92.5 389 ARG B CA 1
ATOM 7137 C C . ARG B 1 389 ? 2.053 0.603 -14.797 1 92.5 389 ARG B C 1
ATOM 7139 O O . ARG B 1 389 ? 0.997 0.136 -14.367 1 92.5 389 ARG B O 1
ATOM 7146 N N . THR B 1 390 ? 2.713 1.604 -14.305 1 94.62 390 THR B N 1
ATOM 7147 C CA . THR B 1 390 ? 2.143 2.539 -13.344 1 94.62 390 THR B CA 1
ATOM 7148 C C . THR B 1 390 ? 2.748 3.93 -13.516 1 94.62 390 THR B C 1
ATOM 7150 O O . THR B 1 390 ? 3.5 4.172 -14.461 1 94.62 390 THR B O 1
ATOM 7153 N N . LEU B 1 391 ? 2.309 4.836 -12.688 1 94.81 391 LEU B N 1
ATOM 7154 C CA . LEU B 1 391 ? 2.926 6.156 -12.75 1 94.81 391 LEU B CA 1
ATOM 7155 C C . LEU B 1 391 ? 4.203 6.195 -11.922 1 94.81 391 LEU B C 1
ATOM 7157 O O . LEU B 1 391 ? 4.164 5.996 -10.703 1 94.81 391 LEU B O 1
ATOM 7161 N N . LEU B 1 392 ? 5.289 6.395 -12.602 1 94.81 392 LEU B N 1
ATOM 7162 C CA . LEU B 1 392 ? 6.586 6.516 -11.953 1 94.81 392 LEU B CA 1
ATOM 7163 C C . LEU B 1 392 ? 7.078 7.957 -11.977 1 94.81 392 LEU B C 1
ATOM 7165 O O . LEU B 1 392 ? 6.504 8.797 -12.672 1 94.81 392 LEU B O 1
ATOM 7169 N N . PHE B 1 393 ? 7.98 8.266 -11.156 1 96.38 393 PHE B N 1
ATOM 7170 C CA . PHE B 1 393 ? 8.672 9.555 -11.094 1 96.38 393 PHE B CA 1
ATOM 7171 C C . PHE B 1 393 ? 10.18 9.359 -11.125 1 96.38 393 PHE B C 1
ATOM 7173 O O . PHE B 1 393 ? 10.75 8.719 -10.242 1 96.38 393 PHE B O 1
ATOM 7180 N N . ALA B 1 394 ? 10.852 9.883 -12.219 1 96.19 394 ALA B N 1
ATOM 7181 C CA . ALA B 1 394 ? 12.242 9.508 -12.445 1 96.19 394 ALA B CA 1
ATOM 7182 C C . ALA B 1 394 ? 13.055 10.703 -12.953 1 96.19 394 ALA B C 1
ATOM 7184 O O . ALA B 1 394 ? 12.484 11.695 -13.414 1 96.19 394 ALA B O 1
ATOM 7185 N N . ALA B 1 395 ? 14.391 10.562 -12.828 1 97.25 395 ALA B N 1
ATOM 7186 C CA . ALA B 1 395 ? 15.328 11.562 -13.336 1 97.25 395 ALA B CA 1
ATOM 7187 C C . ALA B 1 395 ? 15.242 11.672 -14.852 1 97.25 395 ALA B C 1
ATOM 7189 O O . ALA B 1 395 ? 15.281 10.656 -15.555 1 97.25 395 ALA B O 1
ATOM 7190 N N . LYS B 1 396 ? 15.172 12.883 -15.344 1 96.88 396 LYS B N 1
ATOM 7191 C CA . LYS B 1 396 ? 15.125 13.141 -16.781 1 96.88 396 LYS B CA 1
ATOM 7192 C C . LYS B 1 396 ? 16.531 13.148 -17.391 1 96.88 396 LYS B C 1
ATOM 7194 O O . LYS B 1 396 ? 16.688 12.984 -18.594 1 96.88 396 LYS B O 1
ATOM 7199 N N . ARG B 1 397 ? 17.438 13.469 -16.625 1 97.38 397 ARG B N 1
ATOM 7200 C CA . ARG B 1 397 ? 18.859 13.547 -16.953 1 97.38 397 ARG B CA 1
ATOM 7201 C C . ARG B 1 397 ? 19.719 13.172 -15.75 1 97.38 397 ARG B C 1
ATOM 7203 O O . ARG B 1 397 ? 19.188 12.906 -14.664 1 97.38 397 ARG B O 1
ATOM 7210 N N . GLN B 1 398 ? 20.984 13.117 -16.016 1 98.06 398 GLN B N 1
ATOM 7211 C CA . GLN B 1 398 ? 21.875 12.922 -14.875 1 98.06 398 GLN B CA 1
ATOM 7212 C C . GLN B 1 398 ? 21.688 14.031 -13.844 1 98.06 398 GLN B C 1
ATOM 7214 O O . GLN B 1 398 ? 21.609 15.211 -14.188 1 98.06 398 GLN B O 1
ATOM 7219 N N . ILE B 1 399 ? 21.531 13.633 -12.617 1 98.38 399 ILE B N 1
ATOM 7220 C CA . ILE B 1 399 ? 21.422 14.578 -11.508 1 98.38 399 ILE B CA 1
ATOM 7221 C C . ILE B 1 399 ? 22.641 14.461 -10.609 1 98.38 399 ILE B C 1
ATOM 7223 O O . ILE B 1 399 ? 22.922 13.383 -10.062 1 98.38 399 ILE B O 1
ATOM 7227 N N . ASN B 1 400 ? 23.344 15.531 -10.438 1 98.25 400 ASN B N 1
ATOM 7228 C CA . ASN B 1 400 ? 24.578 15.516 -9.672 1 98.25 400 ASN B CA 1
ATOM 7229 C C . ASN B 1 400 ? 24.312 15.625 -8.172 1 98.25 400 ASN B C 1
ATOM 7231 O O . ASN B 1 400 ? 23.297 16.188 -7.762 1 98.25 400 ASN B O 1
ATOM 7235 N N . VAL B 1 401 ? 25.312 15.125 -7.398 1 97.12 401 VAL B N 1
ATOM 7236 C CA . VAL B 1 401 ? 25.234 15.211 -5.941 1 97.12 401 VAL B CA 1
ATOM 7237 C C . VAL B 1 401 ? 25.031 16.672 -5.527 1 97.12 401 VAL B C 1
ATOM 7239 O O . VAL B 1 401 ? 25.703 17.562 -6.055 1 97.12 401 VAL B O 1
ATOM 7242 N N . GLY B 1 402 ? 24.016 16.859 -4.633 1 94.94 402 GLY B N 1
ATOM 7243 C CA . GLY B 1 402 ? 23.75 18.203 -4.109 1 94.94 402 GLY B CA 1
ATOM 7244 C C . GLY B 1 402 ? 22.734 18.969 -4.938 1 94.94 402 GLY B C 1
ATOM 7245 O O . GLY B 1 402 ? 22.203 19.984 -4.48 1 94.94 402 GLY B O 1
ATOM 7246 N N . GLU B 1 403 ? 22.469 18.516 -6.145 1 96.94 403 GLU B N 1
ATOM 7247 C CA . GLU B 1 403 ? 21.516 19.203 -7.008 1 96.94 403 GLU B CA 1
ATOM 7248 C C . GLU B 1 403 ? 20.094 19.094 -6.457 1 96.94 403 GLU B C 1
ATOM 7250 O O . GLU B 1 403 ? 19.688 18.031 -5.988 1 96.94 403 GLU B O 1
ATOM 7255 N N . GLU B 1 404 ? 19.375 20.234 -6.512 1 95.75 404 GLU B N 1
ATOM 7256 C CA . GLU B 1 404 ? 17.984 20.25 -6.086 1 95.75 404 GLU B CA 1
ATOM 7257 C C . GLU B 1 404 ? 17.078 19.531 -7.094 1 95.75 404 GLU B C 1
ATOM 7259 O O . GLU B 1 404 ? 17.219 19.734 -8.305 1 95.75 404 GLU B O 1
ATOM 7264 N N . LEU B 1 405 ? 16.25 18.656 -6.605 1 97.69 405 LEU B N 1
ATOM 7265 C CA . LEU B 1 405 ? 15.273 17.984 -7.465 1 97.69 405 LEU B CA 1
ATOM 7266 C C . LEU B 1 405 ? 14.102 18.922 -7.785 1 97.69 405 LEU B C 1
ATOM 7268 O O . LEU B 1 405 ? 13.555 19.562 -6.891 1 97.69 405 LEU B O 1
ATOM 7272 N N . THR B 1 406 ? 13.758 18.984 -9.055 1 97.56 406 THR B N 1
ATOM 7273 C CA . THR B 1 406 ? 12.703 19.891 -9.492 1 97.56 406 THR B CA 1
ATOM 7274 C C . THR B 1 406 ? 11.719 19.188 -10.414 1 97.56 406 THR B C 1
ATOM 7276 O O . THR B 1 406 ? 12.07 18.188 -11.055 1 97.56 406 THR B O 1
ATOM 7279 N N . VAL B 1 407 ? 10.508 19.688 -10.477 1 97.44 407 VAL B N 1
ATOM 7280 C CA . VAL B 1 407 ? 9.438 19.156 -11.32 1 97.44 407 VAL B CA 1
ATOM 7281 C C . VAL B 1 407 ? 8.625 20.297 -11.914 1 97.44 407 VAL B C 1
ATOM 7283 O O . VAL B 1 407 ? 8.609 21.406 -11.367 1 97.44 407 VAL B O 1
ATOM 7286 N N . ASP B 1 408 ? 8.086 20.062 -13.07 1 96.62 408 ASP B N 1
ATOM 7287 C CA . ASP B 1 408 ? 7.09 20.984 -13.625 1 96.62 408 ASP B CA 1
ATOM 7288 C C . ASP B 1 408 ? 5.715 20.734 -13.008 1 96.62 408 ASP B C 1
ATOM 7290 O O . ASP B 1 408 ? 5.066 19.734 -13.289 1 96.62 408 ASP B O 1
ATOM 7294 N N . TYR B 1 409 ? 5.242 21.75 -12.219 1 96.06 409 TYR B N 1
ATOM 7295 C CA . TYR B 1 409 ? 4.008 21.562 -11.461 1 96.06 409 TYR B CA 1
ATOM 7296 C C . TYR B 1 409 ? 2.822 21.359 -12.398 1 96.06 409 TYR B C 1
ATOM 7298 O O . TYR B 1 409 ? 1.816 20.766 -12.008 1 96.06 409 TYR B O 1
ATOM 7306 N N . ALA B 1 410 ? 2.896 21.797 -13.609 1 92.94 410 ALA B N 1
ATOM 7307 C CA . ALA B 1 410 ? 1.816 21.578 -14.562 1 92.94 410 ALA B CA 1
ATOM 7308 C C . ALA B 1 410 ? 1.648 20.094 -14.867 1 92.94 410 ALA B C 1
ATOM 7310 O O . ALA B 1 410 ? 0.56 19.641 -15.242 1 92.94 410 ALA B O 1
ATOM 7311 N N . THR B 1 411 ? 2.709 19.328 -14.719 1 95 411 THR B N 1
ATOM 7312 C CA . THR B 1 411 ? 2.676 17.906 -15.039 1 95 411 THR B CA 1
ATOM 7313 C C . THR B 1 411 ? 2.092 17.094 -13.883 1 95 411 THR B C 1
ATOM 7315 O O . THR B 1 411 ? 1.909 15.883 -14 1 95 411 THR B O 1
ATOM 7318 N N . LEU B 1 412 ? 1.793 17.781 -12.781 1 94.69 412 LEU B N 1
ATOM 7319 C CA . LEU B 1 412 ? 1.11 17.094 -11.688 1 94.69 412 LEU B CA 1
ATOM 7320 C C . LEU B 1 412 ? -0.296 16.672 -12.102 1 94.69 412 LEU B C 1
ATOM 7322 O O . LEU B 1 412 ? -0.867 15.742 -11.523 1 94.69 412 LEU B O 1
ATOM 7326 N N . ARG B 1 413 ? -0.848 17.406 -12.992 1 91.44 413 ARG B N 1
ATOM 7327 C CA . ARG B 1 413 ? -2.191 17.203 -13.523 1 91.44 413 ARG B CA 1
ATOM 7328 C C . ARG B 1 413 ? -3.227 17.188 -12.406 1 91.44 413 ARG B C 1
ATOM 7330 O O . ARG B 1 413 ? -4.059 16.281 -12.328 1 91.44 413 ARG B O 1
ATOM 7337 N N . ASP B 1 414 ? -3.037 18.125 -11.547 1 88.75 414 ASP B N 1
ATOM 7338 C CA . ASP B 1 414 ? -3.99 18.453 -10.492 1 88.75 414 ASP B CA 1
ATOM 7339 C C . ASP B 1 414 ? -4.801 19.703 -10.844 1 88.75 414 ASP B C 1
ATOM 7341 O O . ASP B 1 414 ? -4.32 20.828 -10.695 1 88.75 414 ASP B O 1
ATOM 7345 N N . GLU B 1 415 ? -6.031 19.484 -11.164 1 84.56 415 GLU B N 1
ATOM 7346 C CA . GLU B 1 415 ? -6.859 20.578 -11.648 1 84.56 415 GLU B CA 1
ATOM 7347 C C . GLU B 1 415 ? -7.219 21.547 -10.523 1 84.56 415 GLU B C 1
ATOM 7349 O O . GLU B 1 415 ? -7.609 22.688 -10.766 1 84.56 415 GLU B O 1
ATOM 7354 N N . SER B 1 416 ? -7.082 21.109 -9.336 1 84.31 416 SER B N 1
ATOM 7355 C CA . SER B 1 416 ? -7.434 21.953 -8.195 1 84.31 416 SER B CA 1
ATOM 7356 C C . SER B 1 416 ? -6.305 22.922 -7.848 1 84.31 416 SER B C 1
ATOM 7358 O O . SER B 1 416 ? -6.5 23.875 -7.094 1 84.31 416 SER B O 1
ATOM 7360 N N . MET B 1 417 ? -5.145 22.688 -8.398 1 90.88 417 MET B N 1
ATOM 7361 C CA . MET B 1 417 ? -4.004 23.547 -8.125 1 90.88 417 MET B CA 1
ATOM 7362 C C . MET B 1 417 ? -4.27 24.969 -8.633 1 90.88 417 MET B C 1
ATOM 7364 O O . MET B 1 417 ? -4.684 25.156 -9.773 1 90.88 417 MET B O 1
ATOM 7368 N N . PRO B 1 418 ? -4.023 25.953 -7.852 1 90.19 418 PRO B N 1
ATOM 7369 C CA . PRO B 1 418 ? -4.121 27.328 -8.359 1 90.19 418 PRO B CA 1
ATOM 7370 C C . PRO B 1 418 ? -2.967 27.688 -9.289 1 90.19 418 PRO B C 1
ATOM 7372 O O . PRO B 1 418 ? -1.863 27.156 -9.156 1 90.19 418 PRO B O 1
ATOM 7375 N N . HIS B 1 419 ? -3.352 28.547 -10.25 1 88.88 419 HIS B N 1
ATOM 7376 C CA . HIS B 1 419 ? -2.248 29.094 -11.031 1 88.88 419 HIS B CA 1
ATOM 7377 C C . HIS B 1 419 ? -1.355 29.984 -10.18 1 88.88 419 HIS B C 1
ATOM 7379 O O . HIS B 1 419 ? -1.79 30.5 -9.148 1 88.88 419 HIS B O 1
ATOM 7385 N N . PHE B 1 420 ? -0.087 30.109 -10.562 1 89.44 420 PHE B N 1
ATOM 7386 C CA . PHE B 1 420 ? 0.83 30.938 -9.797 1 89.44 420 PHE B CA 1
ATOM 7387 C C . PHE B 1 420 ? 1.907 31.531 -10.695 1 89.44 420 PHE B C 1
ATOM 7389 O O . PHE B 1 420 ? 2.189 31 -11.766 1 89.44 420 PHE B O 1
ATOM 7396 N N . VAL B 1 421 ? 2.465 32.625 -10.203 1 89 421 VAL B N 1
ATOM 7397 C CA . VAL B 1 421 ? 3.582 33.25 -10.891 1 89 421 VAL B CA 1
ATOM 7398 C C . VAL B 1 421 ? 4.867 32.469 -10.625 1 89 421 VAL B C 1
ATOM 7400 O O . VAL B 1 421 ? 5.207 32.219 -9.469 1 89 421 VAL B O 1
ATOM 7403 N N . CYS B 1 422 ? 5.512 32.094 -11.703 1 90.75 422 CYS B N 1
ATOM 7404 C CA . CYS B 1 422 ? 6.727 31.312 -11.594 1 90.75 422 CYS B CA 1
ATOM 7405 C C . CYS B 1 422 ? 7.953 32.188 -11.438 1 90.75 422 CYS B C 1
ATOM 7407 O O . CYS B 1 422 ? 8.07 33.219 -12.117 1 90.75 422 CYS B O 1
ATOM 7409 N N . SER B 1 423 ? 8.875 31.797 -10.547 1 88.94 423 SER B N 1
ATOM 7410 C CA . SER B 1 423 ? 10.156 32.469 -10.352 1 88.94 423 SER B CA 1
ATOM 7411 C C . SER B 1 423 ? 11.312 31.484 -10.391 1 88.94 423 SER B C 1
ATOM 7413 O O . SER B 1 423 ? 12.273 31.625 -9.633 1 88.94 423 SER B O 1
ATOM 7415 N N . CYS B 1 424 ? 11.227 30.531 -11.297 1 91.75 424 CYS B N 1
ATOM 7416 C CA . CYS B 1 424 ? 12.195 29.438 -11.281 1 91.75 424 CYS B CA 1
ATOM 7417 C C . CYS B 1 424 ? 13.523 29.875 -11.883 1 91.75 424 CYS B C 1
ATOM 7419 O O . CYS B 1 424 ? 14.547 29.219 -11.68 1 91.75 424 CYS B O 1
ATOM 7421 N N . GLY B 1 425 ? 13.492 30.922 -12.727 1 91.88 425 GLY B N 1
ATOM 7422 C CA . GLY B 1 425 ? 14.727 31.531 -13.195 1 91.88 425 GLY B CA 1
ATOM 7423 C C . GLY B 1 425 ? 15.328 30.828 -14.398 1 91.88 425 GLY B C 1
ATOM 7424 O O . GLY B 1 425 ? 16.406 31.188 -14.867 1 91.88 425 GLY B O 1
ATOM 7425 N N . THR B 1 426 ? 14.695 29.859 -14.969 1 94 426 THR B N 1
ATOM 7426 C CA . THR B 1 426 ? 15.25 29.141 -16.109 1 94 426 THR B CA 1
ATOM 7427 C C . THR B 1 426 ? 15.039 29.922 -17.406 1 94 426 THR B C 1
ATOM 7429 O O . THR B 1 426 ? 14.25 30.859 -17.438 1 94 426 THR B O 1
ATOM 7432 N N . GLU B 1 427 ? 15.789 29.469 -18.453 1 92.88 427 GLU B N 1
ATOM 7433 C CA . GLU B 1 427 ? 15.711 30.125 -19.75 1 92.88 427 GLU B CA 1
ATOM 7434 C C . GLU B 1 427 ? 14.32 29.969 -20.375 1 92.88 427 GLU B C 1
ATOM 7436 O O . GLU B 1 427 ? 13.82 30.891 -21.016 1 92.88 427 GLU B O 1
ATOM 7441 N N . ASN B 1 428 ? 13.688 28.891 -20.141 1 89.56 428 ASN B N 1
ATOM 7442 C CA . ASN B 1 428 ? 12.383 28.594 -20.719 1 89.56 428 ASN B CA 1
ATOM 7443 C C . ASN B 1 428 ? 11.258 28.812 -19.719 1 89.56 428 ASN B C 1
ATOM 7445 O O . ASN B 1 428 ? 10.219 28.156 -19.781 1 89.56 428 ASN B O 1
ATOM 7449 N N . CYS B 1 429 ? 11.508 29.703 -18.797 1 93.44 429 CYS B N 1
ATOM 7450 C CA . CYS B 1 429 ? 10.484 29.984 -17.797 1 93.44 429 CYS B CA 1
ATOM 7451 C C . CYS B 1 429 ? 9.203 30.469 -18.453 1 93.44 429 CYS B C 1
ATOM 7453 O O . CYS B 1 429 ? 9.227 31.375 -19.281 1 93.44 429 CYS B O 1
ATOM 7455 N N . ARG B 1 430 ? 8.016 29.938 -18.016 1 87.69 430 ARG B N 1
ATOM 7456 C CA . ARG B 1 430 ? 6.723 30.266 -18.625 1 87.69 430 ARG B CA 1
ATOM 7457 C C . ARG B 1 430 ? 6.039 31.406 -17.875 1 87.69 430 ARG B C 1
ATOM 7459 O O . ARG B 1 430 ? 4.898 31.75 -18.172 1 87.69 430 ARG B O 1
ATOM 7466 N N . SER B 1 431 ? 6.613 31.984 -16.859 1 88.44 431 SER B N 1
ATOM 7467 C CA . SER B 1 431 ? 6.188 33.125 -16.062 1 88.44 431 SER B CA 1
ATOM 7468 C C . SER B 1 431 ? 4.996 32.781 -15.172 1 88.44 431 SER B C 1
ATOM 7470 O O . SER B 1 431 ? 4.965 33.156 -14 1 88.44 431 SER B O 1
ATOM 7472 N N . VAL B 1 432 ? 4.004 32.125 -15.812 1 87.25 432 VAL B N 1
ATOM 7473 C CA . VAL B 1 432 ? 2.848 31.688 -15.047 1 87.25 432 VAL B CA 1
ATOM 7474 C C . VAL B 1 432 ? 2.588 30.203 -15.312 1 87.25 432 VAL B C 1
ATOM 7476 O O . VAL B 1 432 ? 2.631 29.75 -16.453 1 87.25 432 VAL B O 1
ATOM 7479 N N . ILE B 1 433 ? 2.342 29.5 -14.258 1 90.44 433 ILE B N 1
ATOM 7480 C CA . ILE B 1 433 ? 2.066 28.062 -14.367 1 90.44 433 ILE B CA 1
ATOM 7481 C C . ILE B 1 433 ? 0.586 27.797 -14.102 1 90.44 433 ILE B C 1
ATOM 7483 O O . ILE B 1 433 ? 0.055 28.203 -13.062 1 90.44 433 ILE B O 1
ATOM 7487 N N . PHE B 1 434 ? -0.075 27.141 -15.008 1 89.06 434 PHE B N 1
ATOM 7488 C CA . PHE B 1 434 ? -1.483 26.781 -14.891 1 89.06 434 PHE B CA 1
ATOM 7489 C C . PHE B 1 434 ? -1.643 25.281 -14.609 1 89.06 434 PHE B C 1
ATOM 7491 O O . PHE B 1 434 ? -0.852 24.469 -15.086 1 89.06 434 PHE B O 1
ATOM 7498 N N . PRO B 1 435 ? -2.695 25.016 -13.797 1 89.12 435 PRO B N 1
ATOM 7499 C CA . PRO B 1 435 ? -2.975 23.594 -13.602 1 89.12 435 PRO B CA 1
ATOM 7500 C C . PRO B 1 435 ? -3.445 22.906 -14.883 1 89.12 435 PRO B C 1
ATOM 7502 O O . PRO B 1 435 ? -4.035 23.547 -15.75 1 89.12 435 PRO B O 1
ATOM 7505 N N . MET B 1 436 ? -3.119 21.656 -15.039 1 88.69 436 MET B N 1
ATOM 7506 C CA . MET B 1 436 ? -3.555 20.812 -16.156 1 88.69 436 MET B CA 1
ATOM 7507 C C . MET B 1 436 ? -4.488 19.703 -15.68 1 88.69 436 MET B C 1
ATOM 7509 O O . MET B 1 436 ? -4.281 19.141 -14.609 1 88.69 436 MET B O 1
ATOM 7513 N N . PRO B 1 437 ? -5.547 19.422 -16.406 1 87.81 437 PRO B N 1
ATOM 7514 C CA . PRO B 1 437 ? -6.441 18.328 -16.016 1 87.81 437 PRO B CA 1
ATOM 7515 C C . PRO B 1 437 ? -5.828 16.953 -16.25 1 87.81 437 PRO B C 1
ATOM 7517 O O . PRO B 1 437 ? -4.859 16.828 -17 1 87.81 437 PRO B O 1
ATOM 7520 N N . ALA B 1 438 ? -6.418 16 -15.539 1 88.69 438 ALA B N 1
ATOM 7521 C CA . ALA B 1 438 ? -6.086 14.617 -15.867 1 88.69 438 ALA B CA 1
ATOM 7522 C C . ALA B 1 438 ? -6.43 14.305 -17.328 1 88.69 438 ALA B C 1
ATOM 7524 O O . ALA B 1 438 ? -7.355 14.891 -17.891 1 88.69 438 ALA B O 1
ATOM 7525 N N . MET B 1 439 ? -5.648 13.375 -17.953 1 87.5 439 MET B N 1
ATOM 7526 C CA . MET B 1 439 ? -5.859 13.047 -19.359 1 87.5 439 MET B CA 1
ATOM 7527 C C . MET B 1 439 ? -5.848 11.539 -19.562 1 87.5 439 MET B C 1
ATOM 7529 O O . MET B 1 439 ? -5.102 10.82 -18.906 1 87.5 439 MET B O 1
ATOM 7533 N N . PRO B 1 440 ? -6.684 11.133 -20.5 1 88.5 440 PRO B N 1
ATOM 7534 C CA . PRO B 1 440 ? -6.625 9.711 -20.844 1 88.5 440 PRO B CA 1
ATOM 7535 C C . PRO B 1 440 ? -5.305 9.32 -21.516 1 88.5 440 PRO B C 1
ATOM 7537 O O . PRO B 1 440 ? -4.719 10.117 -22.25 1 88.5 440 PRO B O 1
ATOM 7540 N N . ARG B 1 441 ? -4.871 8.156 -21.156 1 88.25 441 ARG B N 1
ATOM 7541 C CA . ARG B 1 441 ? -3.711 7.578 -21.812 1 88.25 441 ARG B CA 1
ATOM 7542 C C . ARG B 1 441 ? -4.086 7.039 -23.203 1 88.25 441 ARG B C 1
ATOM 7544 O O . ARG B 1 441 ? -5.055 6.289 -23.328 1 88.25 441 ARG B O 1
ATOM 7551 N N . THR B 1 442 ? -3.383 7.473 -24.203 1 79.25 442 THR B N 1
ATOM 7552 C CA . THR B 1 442 ? -3.66 7.008 -25.562 1 79.25 442 THR B CA 1
ATOM 7553 C C . THR B 1 442 ? -2.379 6.543 -26.25 1 79.25 442 THR B C 1
ATOM 7555 O O . THR B 1 442 ? -1.28 6.746 -25.719 1 79.25 442 THR B O 1
ATOM 7558 N N . VAL B 1 443 ? -2.6 5.672 -27.188 1 76.62 443 VAL B N 1
ATOM 7559 C CA . VAL B 1 443 ? -1.488 5.332 -28.062 1 76.62 443 VAL B CA 1
ATOM 7560 C C . VAL B 1 443 ? -1.413 6.336 -29.219 1 76.62 443 VAL B C 1
ATOM 7562 O O . VAL B 1 443 ? -2.383 6.512 -29.953 1 76.62 443 VAL B O 1
ATOM 7565 N N . GLU B 1 444 ? -0.339 7.051 -29.156 1 69.06 444 GLU B N 1
ATOM 7566 C CA . GLU B 1 444 ? -0.192 8.016 -30.25 1 69.06 444 GLU B CA 1
ATOM 7567 C C . GLU B 1 444 ? -0.074 7.312 -31.594 1 69.06 444 GLU B C 1
ATOM 7569 O O . GLU B 1 444 ? 0.676 6.344 -31.734 1 69.06 444 GLU B O 1
ATOM 7574 N N . ALA B 1 445 ? -0.946 7.766 -32.5 1 66.94 445 ALA B N 1
ATOM 7575 C CA . ALA B 1 445 ? -0.995 7.156 -33.812 1 66.94 445 ALA B CA 1
ATOM 7576 C C . ALA B 1 445 ? 0.391 7.117 -34.438 1 66.94 445 ALA B C 1
ATOM 7578 O O . ALA B 1 445 ? 0.779 6.109 -35.031 1 66.94 445 ALA B O 1
ATOM 7579 N N . LYS B 1 446 ? 1.134 8.203 -34.25 1 64.19 446 LYS B N 1
ATOM 7580 C C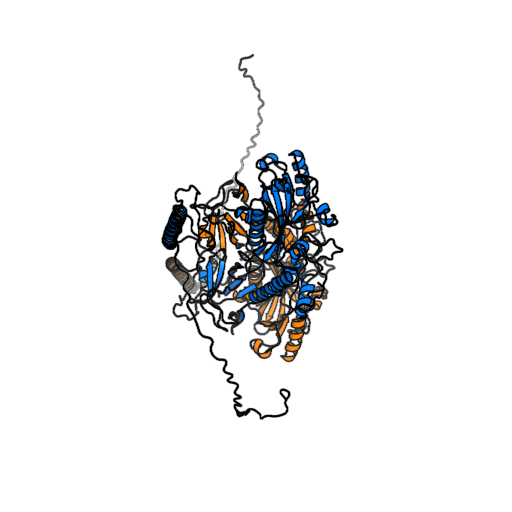A . LYS B 1 446 ? 2.457 8.273 -34.875 1 64.19 446 LYS B CA 1
ATOM 7581 C C . LYS B 1 446 ? 3.393 7.227 -34.281 1 64.19 446 LYS B C 1
ATOM 7583 O O . LYS B 1 446 ? 4.113 6.547 -35.031 1 64.19 446 LYS B O 1
ATOM 7588 N N . THR B 1 447 ? 3.285 7.082 -33.031 1 63.84 447 THR B N 1
ATOM 7589 C CA . THR B 1 447 ? 4.137 6.105 -32.375 1 63.84 447 THR B CA 1
ATOM 7590 C C . THR B 1 447 ? 3.734 4.684 -32.75 1 63.84 447 THR B C 1
ATOM 7592 O O . THR B 1 447 ? 4.594 3.838 -33 1 63.84 447 THR B O 1
ATOM 7595 N N . MET B 1 448 ? 2.502 4.531 -32.844 1 69.81 448 MET B N 1
ATOM 7596 C CA . MET B 1 448 ? 1.982 3.217 -33.219 1 69.81 448 MET B CA 1
ATOM 7597 C C . MET B 1 448 ? 2.412 2.838 -34.625 1 69.81 448 MET B C 1
ATOM 7599 O O . MET B 1 448 ? 2.859 1.714 -34.844 1 69.81 448 MET B O 1
ATOM 7603 N N . LYS B 1 449 ? 2.289 3.83 -35.438 1 69.62 449 LYS B N 1
ATOM 7604 C CA . LYS B 1 449 ? 2.658 3.58 -36.844 1 69.62 449 LYS B CA 1
ATOM 7605 C C . LYS B 1 449 ? 4.148 3.266 -36.969 1 69.62 449 LYS B C 1
ATOM 7607 O O . LYS B 1 449 ? 4.535 2.357 -37.688 1 69.62 449 LYS B O 1
ATOM 7612 N N . ARG B 1 450 ? 4.895 3.994 -36.281 1 69.44 450 ARG B N 1
ATOM 7613 C CA . ARG B 1 450 ? 6.336 3.762 -36.281 1 69.44 450 ARG B CA 1
ATOM 7614 C C . ARG B 1 450 ? 6.668 2.369 -35.75 1 69.44 450 ARG B C 1
ATOM 7616 O O . ARG B 1 450 ? 7.43 1.629 -36.375 1 69.44 450 ARG B O 1
ATOM 7623 N N . LEU B 1 451 ? 6.07 2.066 -34.719 1 67.75 451 LEU B N 1
ATOM 7624 C CA . LEU B 1 451 ? 6.355 0.776 -34.094 1 67.75 451 LEU B CA 1
ATOM 7625 C C . LEU B 1 451 ? 5.898 -0.368 -35 1 67.75 451 LEU B C 1
ATOM 7627 O O . LEU B 1 451 ? 6.586 -1.384 -35.125 1 67.75 451 LEU B O 1
ATOM 7631 N N . LEU B 1 452 ? 4.762 -0.157 -35.562 1 69.25 452 LEU B N 1
ATOM 7632 C CA . LEU B 1 452 ? 4.238 -1.169 -36.469 1 69.25 452 LEU B CA 1
ATOM 7633 C C . LEU B 1 452 ? 5.18 -1.374 -37.656 1 69.25 452 LEU B C 1
ATOM 7635 O O . LEU B 1 452 ? 5.414 -2.508 -38.094 1 69.25 452 LEU B O 1
ATOM 7639 N N . ARG B 1 453 ? 5.699 -0.253 -38.094 1 67.19 453 ARG B N 1
ATOM 7640 C CA . ARG B 1 453 ? 6.645 -0.333 -39.188 1 67.19 453 ARG B CA 1
ATOM 7641 C C . ARG B 1 453 ? 7.914 -1.072 -38.781 1 67.19 453 ARG B C 1
ATOM 7643 O O . ARG B 1 453 ? 8.398 -1.939 -39.5 1 67.19 453 ARG B O 1
ATOM 7650 N N . GLU B 1 454 ? 8.352 -0.702 -37.656 1 69 454 GLU B N 1
ATOM 7651 C CA . GLU B 1 454 ? 9.578 -1.317 -37.156 1 69 454 GLU B CA 1
ATOM 7652 C C . GLU B 1 454 ? 9.383 -2.809 -36.906 1 69 454 GLU B C 1
ATOM 7654 O O . GLU B 1 454 ? 10.242 -3.623 -37.25 1 69 454 GLU B O 1
ATOM 7659 N N . LYS B 1 455 ? 8.328 -3.023 -36.312 1 66.19 455 LYS B N 1
ATOM 7660 C CA . LYS B 1 455 ? 8.07 -4.414 -35.969 1 66.19 455 LYS B CA 1
ATOM 7661 C C . LYS B 1 455 ? 7.766 -5.254 -37.188 1 66.19 455 LYS B C 1
ATOM 7663 O O . LYS B 1 455 ? 8.164 -6.418 -37.281 1 66.19 455 LYS B O 1
ATOM 7668 N N . LYS B 1 456 ? 6.984 -4.637 -38.062 1 65.25 456 LYS B N 1
ATOM 7669 C CA . LYS B 1 456 ? 6.781 -5.309 -39.344 1 65.25 456 LYS B CA 1
ATOM 7670 C C . LYS B 1 456 ? 8.117 -5.625 -40.031 1 65.25 456 LYS B C 1
ATOM 7672 O O . LYS B 1 456 ? 8.297 -6.711 -40.562 1 65.25 456 LYS B O 1
ATOM 7677 N N . GLN B 1 457 ? 8.945 -4.703 -39.844 1 65.81 457 GLN B N 1
ATOM 7678 C CA . GLN B 1 457 ? 10.273 -4.922 -40.438 1 65.81 457 GLN B CA 1
ATOM 7679 C C . GLN B 1 457 ? 10.984 -6.078 -39.719 1 65.81 457 GLN B C 1
ATOM 7681 O O . GLN B 1 457 ? 11.594 -6.922 -40.406 1 65.81 457 GLN B O 1
ATOM 7686 N N . V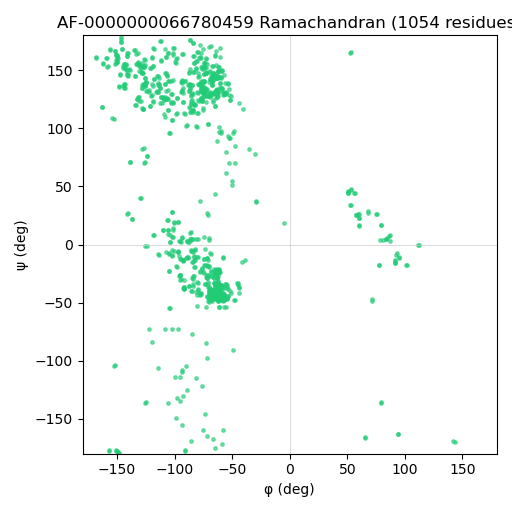AL B 1 458 ? 10.805 -6.062 -38.438 1 64.25 458 VAL B N 1
ATOM 7687 C CA . VAL B 1 458 ? 11.445 -7.125 -37.688 1 64.25 458 VAL B CA 1
ATOM 7688 C C . VAL B 1 458 ? 10.773 -8.461 -37.969 1 64.25 458 VAL B C 1
ATOM 7690 O O . VAL B 1 458 ? 11.445 -9.477 -38.156 1 64.25 458 VAL B O 1
ATOM 7693 N N . TRP B 1 459 ? 9.477 -8.406 -37.969 1 63.44 459 TRP B N 1
ATOM 7694 C CA . TRP B 1 459 ? 8.703 -9.609 -38.25 1 63.44 459 TRP B CA 1
ATOM 7695 C C . TRP B 1 459 ? 9.031 -10.141 -39.656 1 63.44 459 TRP B C 1
ATOM 7697 O O . TRP B 1 459 ? 9.211 -11.344 -39.844 1 63.44 459 TRP B O 1
ATOM 7707 N N . MET B 1 460 ? 9.062 -9.305 -40.562 1 62.81 460 MET B N 1
ATOM 7708 C CA . MET B 1 460 ? 9.438 -9.68 -41.906 1 62.81 460 MET B CA 1
ATOM 7709 C C . MET B 1 460 ? 10.844 -10.266 -41.969 1 62.81 460 MET B C 1
ATOM 7711 O O . MET B 1 460 ? 11.094 -11.242 -42.656 1 62.81 460 MET B O 1
ATOM 7715 N N . LYS B 1 461 ? 11.641 -9.688 -41.156 1 61.72 461 LYS B N 1
ATOM 7716 C CA . LYS B 1 461 ? 13.008 -10.188 -41.094 1 61.72 461 LYS B CA 1
ATOM 7717 C C . LYS B 1 461 ? 13.062 -11.555 -40.406 1 61.72 461 LYS B C 1
ATOM 7719 O O . LYS B 1 461 ? 13.758 -12.453 -40.875 1 61.72 461 LYS B O 1
ATOM 7724 N N . GLU B 1 462 ? 12.352 -11.617 -39.312 1 63.78 462 GLU B N 1
ATOM 7725 C CA . GLU B 1 462 ? 12.305 -12.898 -38.594 1 63.78 462 GLU B CA 1
ATOM 7726 C C . GLU B 1 462 ? 11.68 -13.984 -39.469 1 63.78 462 GLU B C 1
ATOM 7728 O O . GLU B 1 462 ? 12.133 -15.133 -39.469 1 63.78 462 GLU B O 1
ATOM 7733 N N . LYS B 1 463 ? 10.586 -13.672 -40.125 1 58.84 463 LYS B N 1
ATOM 7734 C CA . LYS B 1 463 ? 9.969 -14.602 -41.062 1 58.84 463 LYS B CA 1
ATOM 7735 C C . LYS B 1 463 ? 10.945 -14.992 -42.188 1 58.84 463 LYS B C 1
ATOM 7737 O O . LYS B 1 463 ? 11.023 -16.172 -42.562 1 58.84 463 LYS B O 1
ATOM 7742 N N . ALA B 1 464 ? 11.578 -14.062 -42.656 1 60.88 464 ALA B N 1
ATOM 7743 C CA . ALA B 1 464 ? 12.594 -14.328 -43.656 1 60.88 464 ALA B CA 1
ATOM 7744 C C . ALA B 1 464 ? 13.703 -15.219 -43.125 1 60.88 464 ALA B C 1
ATOM 7746 O O . ALA B 1 464 ? 14.156 -16.141 -43.781 1 60.88 464 ALA B O 1
ATOM 7747 N N . ASP B 1 465 ? 14.016 -14.938 -41.906 1 61.88 465 ASP B N 1
ATOM 7748 C CA . ASP B 1 465 ? 15.078 -15.719 -41.25 1 61.88 465 ASP B CA 1
ATOM 7749 C C . ASP B 1 465 ? 14.609 -17.141 -40.969 1 61.88 465 ASP B C 1
ATOM 7751 O O . ASP B 1 465 ? 15.352 -18.109 -41.156 1 61.88 465 ASP B O 1
ATOM 7755 N N . ARG B 1 466 ? 13.477 -17.266 -40.469 1 61.78 466 ARG B N 1
ATOM 7756 C CA . ARG B 1 466 ? 12.891 -18.594 -40.219 1 61.78 466 ARG B CA 1
ATOM 7757 C C . ARG B 1 466 ? 12.75 -19.375 -41.531 1 61.78 466 ARG B C 1
ATOM 7759 O O . ARG B 1 466 ? 13.016 -20.578 -41.562 1 61.78 466 ARG B O 1
ATOM 7766 N N . GLU B 1 467 ? 12.289 -18.719 -42.531 1 61.38 467 GLU B N 1
ATOM 7767 C CA . GLU B 1 467 ? 12.195 -19.344 -43.844 1 61.38 467 GLU B CA 1
ATOM 7768 C C . GLU B 1 467 ? 13.57 -19.75 -44.375 1 61.38 467 GLU B C 1
ATOM 7770 O O . GLU B 1 467 ? 13.734 -20.844 -44.938 1 61.38 467 GLU B O 1
ATOM 7775 N N . ALA B 1 468 ? 14.523 -18.938 -44.125 1 65.31 468 ALA B N 1
ATOM 7776 C CA . ALA B 1 468 ? 15.906 -19.234 -44.5 1 65.31 468 ALA B CA 1
ATOM 7777 C C . ALA B 1 468 ? 16.438 -20.422 -43.719 1 65.31 468 ALA B C 1
ATOM 7779 O O . ALA B 1 468 ? 17.094 -21.312 -44.281 1 65.31 468 ALA B O 1
ATOM 7780 N N . GLU B 1 469 ? 16.094 -20.422 -42.5 1 63.53 469 GLU B N 1
ATOM 7781 C CA . GLU B 1 469 ? 16.5 -21.547 -41.656 1 63.53 469 GLU B CA 1
ATOM 7782 C C . GLU B 1 469 ? 15.805 -22.828 -42.062 1 63.53 469 GLU B C 1
ATOM 7784 O O . GLU B 1 469 ? 16.422 -23.906 -42.062 1 63.53 469 GLU B O 1
ATOM 7789 N N . ARG B 1 470 ? 14.578 -22.828 -42.375 1 61.75 470 ARG B N 1
ATOM 7790 C CA . ARG B 1 470 ? 13.812 -23.953 -42.906 1 61.75 470 ARG B CA 1
ATOM 7791 C C . ARG B 1 470 ? 14.383 -24.453 -44.219 1 61.75 470 ARG B C 1
ATOM 7793 O O . ARG B 1 470 ? 14.5 -25.656 -44.438 1 61.75 470 ARG B O 1
ATOM 7800 N N . ILE B 1 471 ? 14.766 -23.547 -45.062 1 66.31 471 ILE B N 1
ATOM 7801 C CA . ILE B 1 471 ? 15.375 -23.891 -46.344 1 66.31 471 ILE B CA 1
ATOM 7802 C C . ILE B 1 471 ? 16.734 -24.547 -46.125 1 66.31 471 ILE B C 1
ATOM 7804 O O . ILE B 1 471 ? 17.062 -25.531 -46.75 1 66.31 471 ILE B O 1
ATOM 7808 N N . LEU B 1 472 ? 17.422 -23.984 -45.188 1 62.81 472 LEU B N 1
ATOM 7809 C CA . LEU B 1 472 ? 18.734 -24.547 -44.844 1 62.81 472 LEU B CA 1
ATOM 7810 C C . LEU B 1 472 ? 18.609 -25.922 -44.219 1 62.81 472 LEU B C 1
ATOM 7812 O O . LEU B 1 472 ? 19.375 -26.828 -44.5 1 62.81 472 LEU B O 1
ATOM 7816 N N . LYS B 1 473 ? 17.703 -26.125 -43.406 1 64.44 473 LYS B N 1
ATOM 7817 C CA . LYS B 1 473 ? 17.438 -27.422 -42.781 1 64.44 473 LYS B CA 1
ATOM 7818 C C . LYS B 1 473 ? 16.953 -28.422 -43.844 1 64.44 473 LYS B C 1
ATOM 7820 O O . LYS B 1 473 ? 17.344 -29.594 -43.812 1 64.44 473 LYS B O 1
ATOM 7825 N N . LYS B 1 474 ? 16.109 -28.156 -44.75 1 62.28 474 LYS B N 1
ATOM 7826 C CA . LYS B 1 474 ? 15.664 -29 -45.875 1 62.28 474 LYS B CA 1
ATOM 7827 C C . LYS B 1 474 ? 16.812 -29.344 -46.812 1 62.28 474 LYS B C 1
ATOM 7829 O O . LYS B 1 474 ? 16.906 -30.469 -47.281 1 62.28 474 LYS B O 1
ATOM 7834 N N . ARG B 1 475 ? 17.656 -28.5 -47.031 1 58.84 475 ARG B N 1
ATOM 7835 C CA . ARG B 1 475 ? 18.812 -28.781 -47.875 1 58.84 475 ARG B CA 1
ATOM 7836 C C . ARG B 1 475 ? 19.781 -29.734 -47.188 1 58.84 475 ARG B C 1
ATOM 7838 O O . ARG B 1 475 ? 20.391 -30.594 -47.812 1 58.84 475 ARG B O 1
ATOM 7845 N N . SER B 1 476 ? 19.891 -29.562 -45.938 1 59.66 476 SER B N 1
ATOM 7846 C CA . SER B 1 476 ? 20.75 -30.453 -45.188 1 59.66 476 SER B CA 1
ATOM 7847 C C . SER B 1 476 ? 20.156 -31.844 -45.062 1 59.66 476 SER B C 1
ATOM 7849 O O . SER B 1 476 ? 20.875 -32.844 -45.062 1 59.66 476 SER B O 1
ATOM 7851 N N . SER B 1 477 ? 18.859 -32.031 -45.062 1 56.88 477 SER B N 1
ATOM 7852 C CA . SER B 1 477 ? 18.188 -33.312 -45.031 1 56.88 477 SER B CA 1
ATOM 7853 C C . SER B 1 477 ? 18.125 -33.969 -46.406 1 56.88 477 SER B C 1
ATOM 7855 O O . SER B 1 477 ? 17.984 -35.188 -46.531 1 56.88 477 SER B O 1
ATOM 7857 N N . ARG B 1 478 ? 18.031 -33.312 -47.531 1 51.81 478 ARG B N 1
ATOM 7858 C CA . ARG B 1 478 ? 17.984 -33.906 -48.875 1 51.81 478 ARG B CA 1
ATOM 7859 C C . ARG B 1 478 ? 19.391 -34.25 -49.344 1 51.81 478 ARG B C 1
ATOM 7861 O O . ARG B 1 478 ? 19.578 -34.594 -50.531 1 51.81 478 ARG B O 1
ATOM 7868 N N . ALA B 1 479 ? 20.391 -34.094 -48.531 1 45.06 479 ALA B N 1
ATOM 7869 C CA . ALA B 1 479 ? 21.656 -34.625 -49.031 1 45.06 479 ALA B CA 1
ATOM 7870 C C . ALA B 1 479 ? 21.562 -36.125 -49.312 1 45.06 479 ALA B C 1
ATOM 7872 O O . ALA B 1 479 ? 21.219 -36.906 -48.438 1 45.06 479 ALA B O 1
ATOM 7873 N N . PRO B 1 480 ? 21.328 -36.531 -50.562 1 36.5 480 PRO B N 1
ATOM 7874 C CA . PRO B 1 480 ? 21.219 -37.906 -51.094 1 36.5 480 PRO B CA 1
ATOM 7875 C C . PRO B 1 480 ? 22.25 -38.844 -50.5 1 36.5 480 PRO B C 1
ATOM 7877 O O . PRO B 1 480 ? 23.375 -38.438 -50.188 1 36.5 480 PRO B O 1
ATOM 7880 N N . SER B 1 481 ? 21.812 -39.906 -49.75 1 35.59 481 SER B N 1
ATOM 7881 C CA . SER B 1 481 ? 22.625 -41.062 -49.375 1 35.59 481 SER B CA 1
ATOM 7882 C C . SER B 1 481 ? 23.344 -41.656 -50.594 1 35.59 481 SER B C 1
ATOM 7884 O O . SER B 1 481 ? 22.719 -42.344 -51.406 1 35.59 481 SER B O 1
ATOM 7886 N N . SER B 1 482 ? 24.109 -41.031 -51.406 1 29.42 482 SER B N 1
ATOM 7887 C CA . SER B 1 482 ? 24.844 -41.719 -52.469 1 29.42 482 SER B CA 1
ATOM 7888 C C . SER B 1 482 ? 25.578 -42.938 -51.906 1 29.42 482 SER B C 1
ATOM 7890 O O . SER B 1 482 ? 26.375 -42.812 -50.969 1 29.42 482 SER B O 1
ATOM 7892 N N . SER B 1 483 ? 24.922 -44.125 -52.031 1 28.53 483 SER B N 1
ATOM 7893 C CA . SER B 1 483 ? 25.359 -45.5 -51.844 1 28.53 483 SER B CA 1
ATOM 7894 C C . SER B 1 483 ? 26.672 -45.781 -52.531 1 28.53 483 SER B C 1
ATOM 7896 O O . SER B 1 483 ? 26.734 -45.781 -53.781 1 28.53 483 SER B O 1
ATOM 7898 N N . ALA B 1 484 ? 27.797 -45.219 -52.031 1 25.17 484 ALA B N 1
ATOM 7899 C CA . ALA B 1 484 ? 29.109 -45.562 -52.562 1 25.17 484 ALA B CA 1
ATOM 7900 C C . ALA B 1 484 ? 29.328 -47.062 -52.562 1 25.17 484 ALA B C 1
ATOM 7902 O O . ALA B 1 484 ? 29.172 -47.719 -51.531 1 25.17 484 ALA B O 1
ATOM 7903 N N . SER B 1 485 ? 29 -47.719 -53.656 1 23.78 485 SER B N 1
ATOM 7904 C CA . SER B 1 485 ? 29.312 -49.094 -54.031 1 23.78 485 SER B CA 1
ATOM 7905 C C . SER B 1 485 ? 30.797 -49.406 -53.812 1 23.78 485 SER B C 1
ATOM 7907 O O . SER B 1 485 ? 31.656 -48.781 -54.406 1 23.78 485 SER B O 1
ATOM 7909 N N . GLY B 1 486 ? 31.031 -49.781 -52.531 1 20.69 486 GLY B N 1
ATOM 7910 C CA . GLY B 1 486 ? 32.312 -50.156 -51.938 1 20.69 486 GLY B CA 1
ATOM 7911 C C . GLY B 1 486 ? 32.969 -51.281 -52.719 1 20.69 486 GLY B C 1
ATOM 7912 O O . GLY B 1 486 ? 32.469 -52.406 -52.781 1 20.69 486 GLY B O 1
ATOM 7913 N N . SER B 1 487 ? 33.594 -50.875 -53.844 1 19.58 487 SER B N 1
ATOM 7914 C CA . SER B 1 487 ? 34.375 -51.906 -54.531 1 19.58 487 SER B CA 1
ATOM 7915 C C . SER B 1 487 ? 35.344 -52.562 -53.562 1 19.58 487 SER B C 1
ATOM 7917 O O . SER B 1 487 ? 35.812 -51.969 -52.594 1 19.58 487 SER B O 1
ATOM 7919 N N . GLY B 1 488 ? 35.438 -53.938 -53.562 1 18.53 488 GLY B N 1
ATOM 7920 C CA . GLY B 1 488 ? 35.969 -55 -52.719 1 18.53 488 GLY B CA 1
ATOM 7921 C C . GLY B 1 488 ? 37.5 -55.031 -52.688 1 18.53 488 GLY B C 1
ATOM 7922 O O . GLY B 1 488 ? 38.094 -55.938 -52.094 1 18.53 488 GLY B O 1
ATOM 7923 N N . GLY B 1 489 ? 38.125 -54.031 -53.375 1 16.58 489 GLY B N 1
ATOM 7924 C CA . GLY B 1 489 ? 39.344 -54.719 -53.812 1 16.58 489 GLY B CA 1
ATOM 7925 C C . GLY B 1 489 ? 40.188 -55.219 -52.656 1 16.58 489 GLY B C 1
ATOM 7926 O O . GLY B 1 489 ? 39.969 -54.844 -51.5 1 16.58 489 GLY B O 1
ATOM 7927 N N . GLY B 1 490 ? 41.25 -56.094 -53.062 1 16.3 490 GLY B N 1
ATOM 7928 C CA . GLY B 1 490 ? 42.125 -57.156 -52.656 1 16.3 490 GLY B CA 1
ATOM 7929 C C . GLY B 1 490 ? 43.125 -56.75 -51.594 1 16.3 490 GLY B C 1
ATOM 7930 O O . GLY B 1 490 ? 43.219 -55.562 -51.25 1 16.3 490 GLY B O 1
ATOM 7931 N N . GLY B 1 491 ? 44.156 -57.688 -51.406 1 15.37 491 GLY B N 1
ATOM 7932 C CA . GLY B 1 491 ? 44.906 -58.375 -50.375 1 15.37 491 GLY B CA 1
ATOM 7933 C C . GLY B 1 491 ? 46.031 -57.531 -49.781 1 15.37 491 GLY B C 1
ATOM 7934 O O . GLY B 1 491 ? 46.188 -57.469 -48.562 1 15.37 491 GLY B O 1
ATOM 7935 N N . ALA B 1 492 ? 46.969 -56.938 -50.688 1 15.26 492 ALA B N 1
ATOM 7936 C CA . ALA B 1 492 ? 48.281 -57.562 -50.438 1 15.26 492 ALA B CA 1
ATOM 7937 C C . ALA B 1 492 ? 48.938 -56.938 -49.188 1 15.26 492 ALA B C 1
ATOM 7939 O O . ALA B 1 492 ? 48.594 -55.844 -48.781 1 15.26 492 ALA B O 1
ATOM 7940 N N . SER B 1 493 ? 49.969 -57.812 -48.656 1 14.45 493 SER B N 1
ATOM 7941 C CA . SER B 1 493 ? 50.812 -58.156 -47.531 1 14.45 493 SER B CA 1
ATOM 7942 C C . SER B 1 493 ? 51.906 -57.125 -47.312 1 14.45 493 SER B C 1
ATOM 7944 O O . SER B 1 493 ? 52.594 -57.125 -46.281 1 14.45 493 SER B O 1
ATOM 7946 N N . ALA B 1 494 ? 52.156 -56.156 -48.281 1 14.66 494 ALA B N 1
ATOM 7947 C CA . ALA B 1 494 ? 53.625 -56.188 -48.312 1 14.66 494 ALA B CA 1
ATOM 7948 C C . ALA B 1 494 ? 54.219 -55.625 -47 1 14.66 494 ALA B C 1
ATOM 7950 O O . ALA B 1 494 ? 53.531 -54.906 -46.281 1 14.66 494 ALA B O 1
ATOM 7951 N N . GLY B 1 495 ? 55.562 -55.875 -47 1 13.73 495 GLY B N 1
ATOM 7952 C CA . GLY B 1 495 ? 56.781 -56.188 -46.25 1 13.73 495 GLY B CA 1
ATOM 7953 C C . GLY B 1 495 ? 57.281 -55 -45.438 1 13.73 495 GLY B C 1
ATOM 7954 O O . GLY B 1 495 ? 57.281 -55.031 -44.219 1 13.73 495 GLY B O 1
ATOM 7955 N N . SER B 1 496 ? 58.312 -54.281 -46.094 1 13.53 496 SER B N 1
ATOM 7956 C CA . SER B 1 496 ? 59.656 -54.344 -45.594 1 13.53 496 SER B CA 1
ATOM 7957 C C . SER B 1 496 ? 59.906 -53.219 -44.562 1 13.53 496 SER B C 1
ATOM 7959 O O . SER B 1 496 ? 60.312 -53.5 -43.438 1 13.53 496 SER B O 1
ATOM 7961 N N . SER B 1 497 ? 60.656 -52.219 -45.094 1 13.49 497 SER B N 1
ATOM 7962 C CA . SER B 1 497 ? 62.062 -52.062 -44.688 1 13.49 497 SER B CA 1
ATOM 7963 C C . SER B 1 497 ? 62.219 -51.094 -43.531 1 13.49 497 SER B C 1
ATOM 7965 O O . SER B 1 497 ? 61.25 -50.438 -43.125 1 13.49 497 SER B O 1
ATOM 7967 N N . SER B 1 498 ? 63.188 -50.156 -43.781 1 13.62 498 SER B N 1
ATOM 7968 C CA . SER B 1 498 ? 64.5 -50.031 -43.188 1 13.62 498 SER B CA 1
ATOM 7969 C C . SER B 1 498 ? 64.5 -49.031 -42 1 13.62 498 SER B C 1
ATOM 7971 O O . SER B 1 498 ? 64.875 -49.375 -40.906 1 13.62 498 SER B O 1
ATOM 7973 N N . SER B 1 499 ? 65.25 -47.906 -42.25 1 13.62 499 SER B N 1
ATOM 7974 C CA . SER B 1 499 ? 66.5 -47.656 -41.625 1 13.62 499 SER B CA 1
ATOM 7975 C C . SER B 1 499 ? 66.375 -46.781 -40.406 1 13.62 499 SER B C 1
ATOM 7977 O O . SER B 1 499 ? 65.312 -46.219 -40.156 1 13.62 499 SER B O 1
ATOM 7979 N N . ALA B 1 500 ? 67.375 -45.75 -40.406 1 13.75 500 ALA B N 1
ATOM 7980 C CA . ALA B 1 500 ? 68.5 -45.562 -39.562 1 13.75 500 ALA B CA 1
ATOM 7981 C C . ALA B 1 500 ? 68.25 -44.656 -38.375 1 13.75 500 ALA B C 1
ATOM 7983 O O . ALA B 1 500 ? 67.062 -44.25 -38.156 1 13.75 500 ALA B O 1
ATOM 7984 N N . GLY B 1 501 ? 68.875 -43.438 -38.531 1 13.37 501 GLY B N 1
ATOM 7985 C CA . GLY B 1 501 ? 70.062 -43.125 -37.688 1 13.37 501 GLY B CA 1
ATOM 7986 C C . GLY B 1 501 ? 69.688 -42.375 -36.438 1 13.37 501 GLY B C 1
ATOM 7987 O O . GLY B 1 501 ? 68.5 -42.25 -36.094 1 13.37 501 GLY B O 1
ATOM 7988 N N . HIS B 1 502 ? 70.125 -41.062 -36.5 1 13.7 502 HIS B N 1
ATOM 7989 C CA . HIS B 1 502 ? 71.188 -40.562 -35.625 1 13.7 502 HIS B CA 1
ATOM 7990 C C . HIS B 1 502 ? 70.625 -39.938 -34.375 1 13.7 502 HIS B C 1
ATOM 7992 O O . HIS B 1 502 ? 69.5 -39.375 -34.375 1 13.7 502 HIS B O 1
ATOM 7998 N N . ALA B 1 503 ? 71.125 -40.281 -33.312 1 13.62 503 ALA B N 1
ATOM 7999 C CA . ALA B 1 503 ? 71 -40.25 -31.844 1 13.62 503 ALA B CA 1
ATOM 8000 C C . ALA B 1 503 ? 71.062 -38.812 -31.328 1 13.62 503 ALA B C 1
ATOM 8002 O O . ALA B 1 503 ? 70.688 -38.562 -30.172 1 13.62 503 ALA B O 1
ATOM 8003 N N . SER B 1 504 ? 71.688 -37.75 -32.156 1 13.35 504 SER B N 1
ATOM 8004 C CA . SER B 1 504 ? 72.75 -37.125 -31.422 1 13.35 504 SER B CA 1
ATOM 8005 C C . SER B 1 504 ? 72.312 -36.5 -30.125 1 13.35 504 SER B C 1
ATOM 8007 O O . SER B 1 504 ? 71.125 -36.219 -29.953 1 13.35 504 SER B O 1
ATOM 8009 N N . SER B 1 505 ? 73.25 -35.75 -29.484 1 13.55 505 SER B N 1
ATOM 8010 C CA . SER B 1 505 ? 74.125 -35.625 -28.312 1 13.55 505 SER B CA 1
ATOM 8011 C C . SER B 1 505 ? 73.438 -34.688 -27.281 1 13.55 505 SER B C 1
ATOM 8013 O O . SER B 1 505 ? 72.438 -34.062 -27.547 1 13.55 505 SER B O 1
ATOM 8015 N N . SER B 1 506 ? 74.25 -33.719 -26.781 1 13.09 506 SER B N 1
ATOM 8016 C CA . SER B 1 506 ? 75 -33.531 -25.547 1 13.09 506 SER B CA 1
ATOM 8017 C C . SER B 1 506 ? 74.375 -32.469 -24.672 1 13.09 506 SER B C 1
ATOM 8019 O O . SER B 1 506 ? 74.125 -32.688 -23.484 1 13.09 506 SER B O 1
ATOM 8021 N N . ALA B 1 507 ? 74.562 -31.141 -25.156 1 13.38 507 ALA B N 1
ATOM 8022 C CA . ALA B 1 507 ? 75.438 -30.297 -24.375 1 13.38 507 ALA B CA 1
ATOM 8023 C C . ALA B 1 507 ? 74.812 -29.797 -23.109 1 13.38 507 ALA B C 1
ATOM 8025 O O . ALA B 1 507 ? 73.562 -29.688 -23.047 1 13.38 507 ALA B O 1
ATOM 8026 N N . SER B 1 508 ? 75.562 -29.188 -22.125 1 13.29 508 SER B N 1
ATOM 8027 C CA . SER B 1 508 ? 76.125 -29.016 -20.781 1 13.29 508 SER B CA 1
ATOM 8028 C C . SER B 1 508 ? 75.375 -27.922 -20.016 1 13.29 508 SER B C 1
ATOM 8030 O O . SER B 1 508 ? 74.938 -28.141 -18.891 1 13.29 508 SER B O 1
ATOM 8032 N N . GLY B 1 509 ? 75.625 -26.594 -20.453 1 13.18 509 GLY B N 1
ATOM 8033 C CA . GLY B 1 509 ? 76.438 -25.766 -19.594 1 13.18 509 GLY B CA 1
ATOM 8034 C C . GLY B 1 509 ? 75.688 -25.172 -18.422 1 13.18 509 GLY B C 1
ATOM 8035 O O . GLY B 1 509 ? 74.438 -25.078 -18.453 1 13.18 509 GLY B O 1
ATOM 8036 N N . GLY B 1 510 ? 76.312 -24.938 -17.172 1 12.82 510 GLY B N 1
ATOM 8037 C CA . GLY B 1 510 ? 76.5 -24.703 -15.742 1 12.82 510 GLY B CA 1
ATOM 8038 C C . GLY B 1 510 ? 76.062 -23.328 -15.305 1 12.82 510 GLY B C 1
ATOM 8039 O O . GLY B 1 510 ? 75.812 -23.094 -14.117 1 12.82 510 GLY B O 1
ATOM 8040 N N . ALA B 1 511 ? 76.125 -22.25 -16.219 1 13.38 511 ALA B N 1
ATOM 8041 C CA . ALA B 1 511 ? 76.875 -21.141 -15.664 1 13.38 511 ALA B CA 1
ATOM 8042 C C . ALA B 1 511 ? 76.312 -20.656 -14.352 1 13.38 511 ALA B C 1
ATOM 8044 O O . ALA B 1 511 ? 75.062 -20.734 -14.148 1 13.38 511 ALA B O 1
ATOM 8045 N N . SER B 1 512 ? 77.188 -20.156 -13.32 1 13.44 512 SER B N 1
ATOM 8046 C CA . SER B 1 512 ? 77.625 -19.828 -11.969 1 13.44 512 SER B CA 1
ATOM 8047 C C . SER B 1 512 ? 76.875 -18.641 -11.398 1 13.44 512 SER B C 1
ATOM 8049 O O . SER B 1 512 ? 76.312 -18.719 -10.312 1 13.44 512 SER B O 1
ATOM 8051 N N . SER B 1 513 ? 77.375 -17.297 -11.719 1 14.17 513 SER B N 1
ATOM 8052 C CA . SER B 1 513 ? 78.188 -16.453 -10.828 1 14.17 513 SER B CA 1
ATOM 8053 C C . SER B 1 513 ? 77.312 -15.648 -9.891 1 14.17 513 SER B C 1
ATOM 8055 O O . SER B 1 513 ? 76.125 -15.469 -10.148 1 14.17 513 SER B O 1
ATOM 8057 N N . SER B 1 514 ? 77.875 -14.539 -9.062 1 14.03 514 SER B N 1
ATOM 8058 C CA . SER B 1 514 ? 78.375 -13.961 -7.809 1 14.03 514 SER B CA 1
ATOM 8059 C C . SER B 1 514 ? 77.5 -12.758 -7.406 1 14.03 514 SER B C 1
ATOM 8061 O O . SER B 1 514 ? 77 -12.695 -6.289 1 14.03 514 SER B O 1
ATOM 8063 N N . SER B 1 515 ? 77.75 -11.438 -7.969 1 14.18 515 SER B N 1
ATOM 8064 C CA . SER B 1 515 ? 78.562 -10.438 -7.254 1 14.18 515 SER B CA 1
ATOM 8065 C C . SER B 1 515 ? 77.688 -9.594 -6.34 1 14.18 515 SER B C 1
ATOM 8067 O O . SER B 1 515 ? 76.438 -9.742 -6.34 1 14.18 515 SER B O 1
ATOM 8069 N N . GLY B 1 516 ? 77.688 -7.992 -6.453 1 14.23 516 GLY B N 1
ATOM 8070 C CA . GLY B 1 516 ? 78.375 -6.895 -5.801 1 14.23 516 GLY B CA 1
ATOM 8071 C C . GLY B 1 516 ? 77.5 -6.09 -4.875 1 14.23 516 GLY B C 1
ATOM 8072 O O . GLY B 1 516 ? 76.25 -6.148 -4.984 1 14.23 516 GLY B O 1
ATOM 8073 N N . SER B 1 517 ? 78.062 -5.031 -3.873 1 15.47 517 SER B N 1
ATOM 8074 C CA . SER B 1 517 ? 78.25 -4.34 -2.602 1 15.47 517 SER B CA 1
ATOM 8075 C C . SER B 1 517 ? 77.375 -3.107 -2.506 1 15.47 517 SER B C 1
ATOM 8077 O O . SER B 1 517 ? 76.625 -2.936 -1.528 1 15.47 517 SER B O 1
ATOM 8079 N N . GLY B 1 518 ? 77.5 -1.807 -3.207 1 14.66 518 GLY B N 1
ATOM 8080 C CA . GLY B 1 518 ? 78.25 -0.633 -2.695 1 14.66 518 GLY B CA 1
ATOM 8081 C C . GLY B 1 518 ? 77.312 0.301 -1.918 1 14.66 518 GLY B C 1
ATOM 8082 O O . GLY B 1 518 ? 76.062 0.151 -1.946 1 14.66 518 GLY B O 1
ATOM 8083 N N . ASN B 1 519 ? 77.688 1.896 -1.769 1 15.11 519 ASN B N 1
ATOM 8084 C CA . ASN B 1 519 ? 78.188 3.006 -0.965 1 15.11 519 ASN B CA 1
ATOM 8085 C C . ASN B 1 519 ? 77.062 4.043 -0.699 1 15.11 519 ASN B C 1
ATOM 8087 O O . ASN B 1 519 ? 76.812 4.402 0.452 1 15.11 519 ASN B O 1
ATOM 8091 N N . SER B 1 520 ? 77 5.434 -1.424 1 15.21 520 SER B N 1
ATOM 8092 C CA . SER B 1 520 ? 77.562 6.73 -1.101 1 15.21 520 SER B CA 1
ATOM 8093 C C . SER B 1 520 ? 76.562 7.652 -0.449 1 15.21 520 SER B C 1
ATOM 8095 O O . SER B 1 520 ? 75.312 7.379 -0.482 1 15.21 520 SER B O 1
ATOM 8097 N N . SER B 1 521 ? 76.688 9.273 -0.675 1 16.06 521 SER B N 1
ATOM 8098 C CA . SER B 1 521 ? 77.062 10.555 -0.11 1 16.06 521 SER B CA 1
ATOM 8099 C C . SER B 1 521 ? 75.875 11.414 0.263 1 16.06 521 SER B C 1
ATOM 8101 O O . SER B 1 521 ? 74.75 11.078 -0.058 1 16.06 521 SER B O 1
ATOM 8103 N N . GLY B 1 522 ? 75.875 13 -0.095 1 15.44 522 GLY B N 1
ATOM 8104 C CA . GLY B 1 522 ? 76.312 14.328 0.354 1 15.44 522 GLY B CA 1
ATOM 8105 C C . GLY B 1 522 ? 75.125 15.281 0.51 1 15.44 522 GLY B C 1
ATOM 8106 O O . GLY B 1 522 ? 75 15.984 1.517 1 15.44 522 GLY B O 1
ATOM 8107 N N . ILE B 1 523 ? 74.312 15.93 -0.504 1 17.38 523 ILE B N 1
ATOM 8108 C CA . ILE B 1 523 ? 74.438 17.375 -0.627 1 17.38 523 ILE B CA 1
ATOM 8109 C C . ILE B 1 523 ? 73.5 18.062 0.337 1 17.38 523 ILE B C 1
ATOM 8111 O O . ILE B 1 523 ? 72.375 17.578 0.568 1 17.38 523 ILE B O 1
ATOM 8115 N N . SER B 1 524 ? 73.938 19.547 0.908 1 16.3 524 SER B N 1
ATOM 8116 C CA . SER B 1 524 ? 74.188 20.703 1.763 1 16.3 524 SER B CA 1
ATOM 8117 C C . SER B 1 524 ? 73 21.656 1.772 1 16.3 524 SER B C 1
ATOM 8119 O O . SER B 1 524 ? 72.875 22.453 2.707 1 16.3 524 SER B O 1
ATOM 8121 N N . THR B 1 525 ? 72.125 22.031 0.782 1 19.53 525 THR B N 1
ATOM 8122 C CA . THR B 1 525 ? 72.312 23.438 0.493 1 19.53 525 THR B CA 1
ATOM 8123 C C . THR B 1 525 ? 71.938 24.297 1.703 1 19.53 525 THR B C 1
ATOM 8125 O O . THR B 1 525 ? 71.188 23.859 2.557 1 19.53 525 THR B O 1
ATOM 8128 N N . SER B 1 526 ? 71.938 25.641 1.654 1 18.41 526 SER B N 1
ATOM 8129 C CA . SER B 1 526 ? 72.5 26.781 2.383 1 18.41 526 SER B CA 1
ATOM 8130 C C . SER B 1 526 ? 71.75 27.031 3.676 1 18.41 526 SER B C 1
ATOM 8132 O O . SER B 1 526 ? 72.312 27.078 4.758 1 18.41 526 SER B O 1
ATOM 8134 N N . GLU B 1 527 ? 71.125 28.344 3.873 1 16.56 527 GLU B N 1
ATOM 8135 C CA . GLU B 1 527 ? 71.125 29.656 4.516 1 16.56 527 GLU B CA 1
ATOM 8136 C C . GLU B 1 527 ? 69.938 29.781 5.473 1 16.56 527 GLU B C 1
ATOM 8138 O O . GLU B 1 527 ? 68.812 29.266 5.195 1 16.56 527 GLU B O 1
ATOM 8143 N N . LYS B 1 528 ? 69.75 30.344 6.645 1 19.39 528 LYS B N 1
ATOM 8144 C CA . LYS B 1 528 ? 70.188 30.312 8.039 1 19.39 528 LYS B CA 1
ATOM 8145 C C . LYS B 1 528 ? 69.625 29.125 8.773 1 19.39 528 LYS B C 1
ATOM 8147 O O . LYS B 1 528 ? 70.25 28.5 9.602 1 19.39 528 LYS B O 1
ATOM 8152 N N . ARG B 1 529 ? 69.875 29.703 8.977 1 17.81 529 ARG B N 1
ATOM 8153 C CA . ARG B 1 529 ? 70 31.016 9.586 1 17.81 529 ARG B CA 1
ATOM 8154 C C . ARG B 1 529 ? 68.688 31.531 10.156 1 17.81 529 ARG B C 1
ATOM 8156 O O . ARG B 1 529 ? 67.625 31.391 9.531 1 17.81 529 ARG B O 1
#

Sequence (1058 aa):
MKKDRHKYSFADVSMKKIDSYRTVRKLVTSNKYDVFFNLCDGGRDEKRAGVDVVEALEEQNAAFTGTDSRGFEPSKIDMKLMVGSSGVKVPNFVLLSNDESLAKKCRHLKFPVIVKHLSGYASVGIQKDSRCDTLDQLRTKVRGFIKEYNHALVEEFIRGREGTVLACADPGSPFGVKVFKPLMFNFLQNNDDFAYFEKKWTMECGDQAYGFLASSDPAYTAITDMARNAFKYIMSGVGYGRVDFRIDELTGEPYFLEINPNCGMWYAPKDGGDFADVMVEGDPHWNHERFVANAVARALRDQAARKPWYFISHDRNGQFSTRASKTVAAGKCLFGDAVHPIPVVAKSLYKLGEEEPTVGCVICRGDGIHQAVALRHSCEPNMGFVHGRTLLFAAKRQINVGEELTVDYATLRDESMPHFVCSCGTENCRSVIFPMPAMPRTVEAKTMKRLLREKKQVWMKEKADREAERILKKRSSRAPSSSASGSGGGGASAGSSSSAGHASSSASGGASSSSGSGNSSGISTSEKRMKKDRHKYSFADVSMKKIDSYRTVRKLVTSNKYDVFFNLCDGGRDEKRAGVDVVEALEEQNAAFTGTDSRGFEPSKIDMKLMVGSSGVKVPNFVLLSNDESLAKKCRHLKFPVIVKHLSGYASVGIQKDSRCDTLDQLRTKVRGFIKEYNHALVEEFIRGREGTVLACADPGSPFGVKVFKPLMFNFLQNNDDFAYFEKKWTMECGDQAYGFLASSDPAYTAITDMARNAFKYIMSGVGYGRVDFRIDELTGEPYFLEINPNCGMWYAPKDGGDFADVMVEGDPHWNHERFVANAVARALRDQAARKPWYFISHDRNGQFSTRASKTVAAGKCLFGDAVHPIPVVAKSLYKLGEEEPTVGCVICRGDGIHQAVALRHSCEPNMGFVHGRTLLFAAKRQINVGEELTVDYATLRDESMPHFVCSCGTENCRSVIFPMPAMPRTVEAKTMKRLLREKKQVWMKEKADREAERILKKRSSRAPSSSASGSGGGGASAGSSSSAGHASSSASGGASSSSGSGNSSGISTSEKR

Radius of gyration: 37.27 Å; Cα contacts (8 Å, |Δi|>4): 1988; chains: 2; bounding box: 149×132×91 Å

Solvent-accessible surface area (backbone atoms only — not comparable to full-atom values): 58703 Å² total; per-residue (Å²): 123,72,79,63,51,80,87,50,85,88,81,89,77,91,74,48,43,42,42,27,35,40,52,46,45,49,52,61,38,64,67,78,62,84,63,42,80,62,82,60,64,26,43,79,68,35,62,48,31,17,53,60,46,42,45,33,36,55,75,66,58,47,23,43,34,43,39,52,60,85,29,45,74,52,38,44,63,45,45,45,50,46,32,35,34,13,69,40,49,49,62,56,70,43,81,34,73,62,74,70,64,46,68,68,71,45,61,89,54,56,74,38,29,30,47,35,51,54,62,50,54,76,52,50,80,37,47,84,75,26,54,21,77,45,70,68,52,39,51,56,47,43,49,54,33,25,53,62,64,45,37,26,31,38,25,38,50,71,46,23,54,39,34,38,29,41,32,31,49,29,82,89,31,74,96,31,36,40,64,50,66,37,36,31,53,56,70,53,87,47,46,84,43,73,86,32,43,63,56,64,70,61,48,69,59,45,88,74,37,48,44,72,56,55,82,82,42,87,40,41,65,59,47,48,52,44,40,46,42,40,41,40,63,58,34,66,48,41,31,31,28,35,30,33,33,31,31,26,66,87,78,48,48,56,29,53,70,50,63,36,42,40,50,69,59,81,48,51,70,90,71,48,45,28,73,50,43,54,34,37,63,68,34,93,89,48,33,65,63,55,52,49,52,52,38,50,54,49,14,49,51,52,28,60,66,66,53,75,57,52,46,81,42,63,48,97,85,64,49,58,28,24,25,24,70,40,66,43,54,54,62,45,39,76,54,58,40,92,89,50,71,39,34,35,36,45,42,76,23,47,41,80,90,50,88,81,45,59,78,25,34,35,45,26,49,28,42,65,54,92,48,61,43,36,37,38,65,23,69,74,38,47,31,41,44,31,46,31,36,31,25,35,44,22,25,68,36,70,42,49,57,66,40,70,47,21,30,43,67,44,68,35,14,40,65,83,40,70,59,40,80,54,83,60,80,48,94,68,48,69,51,55,48,54,50,27,62,57,40,73,64,74,76,52,64,68,58,48,50,50,47,49,52,51,45,48,50,47,48,53,48,49,51,50,46,51,52,50,49,52,53,51,52,53,56,65,68,63,58,70,83,74,81,75,78,75,76,77,77,75,81,82,83,80,75,87,79,85,90,79,84,89,83,86,75,91,78,89,76,89,72,85,84,81,71,78,78,77,63,82,62,70,88,74,91,22,99,90,50,124,72,80,62,51,80,87,50,85,88,82,90,77,90,74,48,45,43,42,27,36,41,52,45,46,47,52,60,39,63,66,78,64,84,63,41,82,62,81,59,63,24,42,77,66,36,62,49,29,19,53,58,45,42,44,32,36,56,74,68,58,46,24,43,33,44,38,51,62,84,30,44,77,52,38,44,63,46,45,43,50,46,33,35,34,12,70,40,50,48,62,56,70,44,79,34,72,64,75,70,61,45,67,69,71,45,60,88,53,57,74,38,28,29,47,35,49,53,60,49,53,78,51,51,80,38,46,84,75,26,55,21,78,44,71,68,52,38,51,56,47,42,50,52,33,25,54,62,63,44,36,25,32,38,26,37,49,72,45,23,54,40,34,38,29,39,31,31,51,29,82,91,30,73,96,30,36,39,64,50,66,38,35,30,53,55,70,53,86,46,46,84,43,71,88,31,43,62,56,64,70,62,48,67,60,44,84,74,37,46,45,71,56,54,82,83,42,88,40,41,64,59,45,48,51,44,42,46,43,40,42,39,64,59,33,66,48,42,30,31,28,36,31,33,33,30,30,28,66,89,78,49,48,56,28,53,69,50,64,34,42,39,50,69,58,83,46,52,69,90,72,45,44,29,74,50,43,53,34,37,64,68,34,93,88,48,33,66,63,54,51,49,52,53,39,50,53,49,13,49,51,52,28,60,67,66,53,75,58,53,45,80,43,64,48,98,85,62,48,59,28,25,24,24,69,40,66,44,55,54,63,45,39,75,54,60,38,94,88,48,70,40,33,35,36,45,40,76,23,49,40,80,90,50,89,82,44,59,76,25,34,37,46,26,49,29,43,64,54,92,48,64,42,36,37,38,65,22,70,75,41,49,32,42,43,32,46,31,36,31,25,36,44,23,25,68,36,70,42,50,57,65,40,70,46,22,28,43,67,45,67,35,14,40,62,83,39,72,60,42,78,56,80,61,80,48,96,69,51,69,50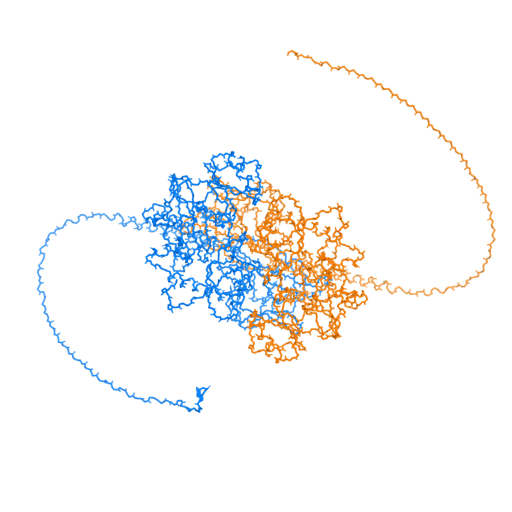,54,47,54,49,28,63,59,41,72,65,74,76,51,66,68,58,48,51,50,47,48,52,51,44,46,50,47,49,53,46,49,51,50,46,51,51,49,48,52,51,51,52,51,55,64,68,63,58,73,82,78,78,73,79,75,75,76,79,86,81,85,79,85,82,81,86,82,81,81,81,82,83,78,90,80,90,81,91,77,91,83,93,84,90,96,87,96,91,93,96,81,97,76,87,91,87,82,105

InterPro domains:
  IPR001214 SET domain [PF00856] (374-409)
  IPR003616 Post-SET domain [PS50868] (418-434)
  IPR011095 D-alanine--D-alanine ligase, C-terminal [PF07478] (87-265)
  IPR011761 ATP-grasp fold [PS50975] (80-297)
  IPR046341 SET domain superfamily [G3DSA:2.170.270.10] (291-437)
  IPR046341 SET domain superfamily [SSF82199] (374-430)

Organism: Leishmania infantum (NCBI:txid5671)